Protein 4ABY (pdb70)

Solvent-accessible surface area: 65858 Å² total

CATH classification: 3.40.50.300

B-factor: mean 43.44, std 17.37, range [13.99, 122.9]

Structure (mmCIF, N/CA/C/O backbone):
data_4ABY
#
_entry.id   4ABY
#
_cell.length_a   129.863
_cell.length_b   61.986
_cell.length_c   133.824
_cell.angle_alpha   90.00
_cell.angle_beta   102.74
_cell.angle_gamma   90.00
#
_symmetry.space_group_name_H-M   'P 1 21 1'
#
loop_
_entity.id
_entity.type
_entity.pdbx_description
1 polymer 'DNA REPAIR PROTEIN RECN'
2 water water
#
loop_
_atom_site.group_PDB
_atom_site.id
_atom_site.type_symbol
_atom_site.label_atom_id
_atom_site.label_alt_id
_atom_site.label_comp_id
_atom_site.label_asym_id
_atom_site.label_entity_id
_atom_site.label_seq_id
_atom_site.pdbx_PDB_ins_code
_atom_site.Cartn_x
_atom_site.Cartn_y
_atom_site.Cartn_z
_atom_site.occupancy
_atom_site.B_iso_or_equiv
_atom_site.auth_seq_id
_atom_site.auth_comp_id
_atom_site.auth_asym_id
_atom_site.auth_atom_id
_atom_site.pdbx_PDB_model_num
ATOM 1 N N . PRO A 1 38 ? 114.625 33.599 88.514 1.00 42.00 32 PRO A N 1
ATOM 2 C CA . PRO A 1 38 ? 115.228 32.395 89.098 1.00 36.25 32 PRO A CA 1
ATOM 3 C C . PRO A 1 38 ? 115.485 31.351 88.016 1.00 38.40 32 PRO A C 1
ATOM 4 O O . PRO A 1 38 ? 114.986 30.229 88.116 1.00 43.80 32 PRO A O 1
ATOM 8 N N . ARG A 1 39 ? 116.248 31.721 86.992 1.00 31.09 33 ARG A N 1
ATOM 9 C CA . ARG A 1 39 ? 116.481 30.846 85.849 1.00 25.83 33 ARG A CA 1
ATOM 10 C C . ARG A 1 39 ? 117.267 29.595 86.210 1.00 26.93 33 ARG A C 1
ATOM 11 O O . ARG A 1 39 ? 117.804 29.480 87.307 1.00 28.05 33 ARG A O 1
ATOM 19 N N . LEU A 1 40 ? 117.327 28.656 85.274 1.00 28.85 34 LEU A N 1
ATOM 20 C CA . LEU A 1 40 ? 118.203 27.502 85.403 1.00 27.51 34 LEU A CA 1
ATOM 21 C C . LEU A 1 40 ? 119.635 27.956 85.134 1.00 27.86 34 LEU A C 1
ATOM 22 O O . LEU A 1 40 ? 119.998 28.248 83.995 1.00 29.37 34 LEU A O 1
ATOM 27 N N . SER A 1 41 ? 120.439 28.026 86.190 1.00 28.75 35 SER A N 1
ATOM 28 C CA . SER A 1 41 ? 121.789 28.577 86.112 1.00 27.97 35 SER A CA 1
ATOM 29 C C . SER A 1 41 ? 122.806 27.568 85.593 1.00 28.03 35 SER A C 1
ATOM 30 O O . SER A 1 41 ? 123.729 27.920 84.859 1.00 29.87 35 SER A O 1
ATOM 33 N N . ARG A 1 42 ? 122.635 26.314 85.990 1.00 28.71 36 ARG A N 1
ATOM 34 C CA . ARG A 1 42 ? 123.609 25.277 85.686 1.00 28.19 36 ARG A CA 1
ATOM 35 C C . ARG A 1 42 ? 122.911 23.943 85.453 1.00 28.36 36 ARG A C 1
ATOM 36 O O . ARG A 1 42 ? 121.830 23.690 85.989 1.00 27.47 36 ARG A O 1
ATOM 44 N N . LEU A 1 43 ? 123.534 23.095 84.645 1.00 25.92 37 LEU A N 1
ATOM 45 C CA . LEU A 1 43 ? 122.955 21.809 84.290 1.00 23.35 37 LEU A CA 1
ATOM 46 C C . LEU A 1 43 ? 124.061 20.777 84.221 1.00 25.51 37 LEU A C 1
ATOM 47 O O . LEU A 1 43 ? 125.035 20.950 83.490 1.00 26.74 37 LEU A O 1
ATOM 52 N N . GLU A 1 44 ? 123.922 19.706 84.992 1.00 23.20 38 GLU A N 1
ATOM 53 C CA . GLU A 1 44 ? 124.935 18.662 85.008 1.00 23.13 38 GLU A CA 1
ATOM 54 C C . GLU A 1 44 ? 124.354 17.346 84.526 1.00 22.42 38 GLU A C 1
ATOM 55 O O . GLU A 1 44 ? 123.409 16.823 85.110 1.00 23.18 38 GLU A O 1
ATOM 61 N N . ILE A 1 45 ? 124.926 16.810 83.458 1.00 21.95 39 ILE A N 1
ATOM 62 C CA . ILE A 1 45 ? 124.450 15.556 82.902 1.00 21.12 39 ILE A CA 1
ATOM 63 C C . ILE A 1 45 ? 125.575 14.538 82.897 1.00 19.56 39 ILE A C 1
ATOM 64 O O . ILE A 1 45 ? 126.675 14.829 82.450 1.00 23.55 39 ILE A O 1
ATOM 69 N N . ARG A 1 46 ? 125.300 13.343 83.401 1.00 22.98 40 ARG A N 1
ATOM 70 C CA . ARG A 1 46 ? 126.305 12.292 83.416 1.00 27.43 40 ARG A CA 1
ATOM 71 C C . ARG A 1 46 ? 125.749 10.999 82.826 1.00 26.92 40 ARG A C 1
ATOM 72 O O . ARG A 1 46 ? 124.668 10.549 83.196 1.00 23.59 40 ARG A O 1
ATOM 80 N N . ASN A 1 47 ? 126.496 10.424 81.890 1.00 26.88 41 ASN A N 1
ATOM 81 C CA . ASN A 1 47 ? 126.118 9.181 81.233 1.00 22.53 41 ASN A CA 1
ATOM 82 C C . ASN A 1 47 ? 124.730 9.201 80.615 1.00 25.04 41 ASN A C 1
ATOM 83 O O . ASN A 1 47 ? 123.967 8.254 80.771 1.00 27.69 41 ASN A O 1
ATOM 88 N N . LEU A 1 48 ? 124.408 10.278 79.907 1.00 24.95 42 LEU A N 1
ATOM 89 C CA . LEU A 1 48 ? 123.156 10.351 79.163 1.00 22.64 42 LEU A CA 1
ATOM 90 C C . LEU A 1 48 ? 123.431 10.356 77.660 1.00 24.62 42 LEU A C 1
ATOM 91 O O . LEU A 1 48 ? 124.011 11.304 77.127 1.00 23.39 42 LEU A O 1
ATOM 96 N N . ALA A 1 49 ? 123.019 9.286 76.986 1.00 24.17 43 ALA A N 1
ATOM 97 C CA . ALA A 1 49 ? 123.168 9.170 75.537 1.00 20.95 43 ALA A CA 1
ATOM 98 C C . ALA A 1 49 ? 124.613 9.300 75.070 1.00 22.76 43 ALA A C 1
ATOM 99 O O . ALA A 1 49 ? 125.428 8.407 75.296 1.00 28.61 43 ALA A O 1
ATOM 101 N N . THR A 1 50 ? 124.920 10.410 74.407 1.00 21.64 44 THR A N 1
ATOM 102 C CA . THR A 1 50 ? 126.259 10.645 73.872 1.00 23.20 44 THR A CA 1
ATOM 103 C C . THR A 1 50 ? 127.085 11.515 74.812 1.00 23.92 44 THR A C 1
ATOM 104 O O . THR A 1 50 ? 128.103 12.084 74.419 1.00 21.43 44 THR A O 1
ATOM 108 N N . ILE A 1 51 ? 126.638 11.613 76.058 1.00 23.97 45 ILE A N 1
ATOM 109 C CA . ILE A 1 51 ? 127.257 12.504 77.024 1.00 21.81 45 ILE A CA 1
ATOM 110 C C . ILE A 1 51 ? 127.818 11.731 78.203 1.00 24.94 45 ILE A C 1
ATOM 111 O O . ILE A 1 51 ? 127.071 11.165 78.997 1.00 24.15 45 ILE A O 1
ATOM 116 N N . THR A 1 52 ? 129.141 11.707 78.309 1.00 30.41 46 THR A N 1
ATOM 117 C CA . THR A 1 52 ? 129.802 11.084 79.443 1.00 28.00 46 THR A CA 1
ATOM 118 C C . THR A 1 52 ? 129.651 11.992 80.654 1.00 26.85 46 THR A C 1
ATOM 119 O O . THR A 1 52 ? 129.042 11.615 81.654 1.00 25.64 46 THR A O 1
ATOM 123 N N . GLN A 1 53 ? 130.196 13.199 80.541 1.00 24.82 47 GLN A N 1
ATOM 124 C CA . GLN A 1 53 ? 130.147 14.185 81.609 1.00 25.18 47 GLN A CA 1
ATOM 125 C C . GLN A 1 53 ? 129.969 15.562 80.987 1.00 26.24 47 GLN A C 1
ATOM 126 O O . GLN A 1 53 ? 130.757 15.974 80.137 1.00 30.00 47 GLN A O 1
ATOM 132 N N . LEU A 1 54 ? 128.928 16.269 81.406 1.00 22.23 48 LEU A N 1
ATOM 133 C CA . LEU A 1 54 ? 128.618 17.574 80.838 1.00 21.22 48 LEU A CA 1
ATOM 134 C C . LEU A 1 54 ? 128.226 18.525 81.949 1.00 22.65 48 LEU A C 1
ATOM 135 O O . LEU A 1 54 ? 127.257 18.293 82.668 1.00 23.21 48 LEU A O 1
ATOM 140 N N . GLU A 1 55 ? 129.000 19.591 82.098 1.00 23.14 49 GLU A N 1
ATOM 141 C CA . GLU A 1 55 ? 128.672 20.630 83.060 1.00 27.91 49 GLU A CA 1
ATOM 142 C C . GLU A 1 55 ? 128.465 21.928 82.310 1.00 25.92 49 GLU A C 1
ATOM 143 O O . GLU A 1 55 ? 129.401 22.487 81.749 1.00 30.20 49 GLU A O 1
ATOM 149 N N . LEU A 1 56 ? 127.227 22.396 82.284 1.00 24.32 50 LEU A N 1
ATOM 150 C CA . LEU A 1 56 ? 126.891 23.538 81.454 1.00 25.17 50 LEU A CA 1
ATOM 151 C C . LEU A 1 56 ? 126.401 24.717 82.269 1.00 27.80 50 LEU A C 1
ATOM 152 O O . LEU A 1 56 ? 125.338 24.669 82.885 1.00 27.91 50 LEU A O 1
ATOM 157 N N . GLU A 1 57 ? 127.196 25.777 82.274 1.00 31.83 51 GLU A N 1
ATOM 158 C CA . GLU A 1 57 ? 126.767 27.037 82.847 1.00 31.89 51 GLU A CA 1
ATOM 159 C C . GLU A 1 57 ? 125.982 27.769 81.774 1.00 31.41 51 GLU A C 1
ATOM 160 O O . GLU A 1 57 ? 126.556 28.445 80.919 1.00 38.77 51 GLU A O 1
ATOM 166 N N . LEU A 1 58 ? 124.667 27.614 81.796 1.00 28.79 52 LEU A N 1
ATOM 167 C CA . LEU A 1 58 ? 123.830 28.333 80.850 1.00 30.95 52 LEU A CA 1
ATOM 168 C C . LEU A 1 58 ? 122.904 29.259 81.606 1.00 29.13 52 LEU A C 1
ATOM 169 O O . LEU A 1 58 ? 122.311 28.866 82.608 1.00 31.77 52 LEU A O 1
ATOM 174 N N . GLY A 1 59 ? 122.787 30.495 81.137 1.00 25.31 53 GLY A N 1
ATOM 175 C CA . GLY A 1 59 ? 121.870 31.430 81.757 1.00 29.49 53 GLY A CA 1
ATOM 176 C C . GLY A 1 59 ? 121.476 32.527 80.802 1.00 29.75 53 GLY A C 1
ATOM 177 O O . GLY A 1 59 ? 122.088 32.668 79.748 1.00 35.00 53 GLY A O 1
ATOM 178 N N . GLY A 1 60 ? 120.452 33.295 81.158 1.00 22.56 54 GLY A N 1
ATOM 179 C CA . GLY A 1 60 ? 120.129 34.491 80.405 1.00 28.04 54 GLY A CA 1
ATOM 180 C C . GLY A 1 60 ? 118.697 34.582 79.928 1.00 31.38 54 GLY A C 1
ATOM 181 O O . GLY A 1 60 ? 117.756 34.387 80.696 1.00 36.76 54 GLY A O 1
ATOM 182 N N . GLY A 1 61 ? 118.528 34.907 78.653 1.00 30.31 55 GLY A N 1
ATOM 183 C CA . GLY A 1 61 ? 117.201 34.985 78.075 1.00 25.43 55 GLY A CA 1
ATOM 184 C C . GLY A 1 61 ? 117.045 33.890 77.050 1.00 26.84 55 GLY A C 1
ATOM 185 O O . GLY A 1 61 ? 116.752 32.746 77.387 1.00 28.93 55 GLY A O 1
ATOM 186 N N . PHE A 1 62 ? 117.265 34.246 75.792 1.00 27.60 56 PHE A N 1
ATOM 187 C CA . PHE A 1 62 ? 117.160 33.304 74.689 1.00 24.54 56 PHE A CA 1
ATOM 188 C C . PHE A 1 62 ? 118.475 32.555 74.493 1.00 23.18 56 PHE A C 1
ATOM 189 O O . PHE A 1 62 ? 119.476 33.132 74.068 1.00 23.29 56 PHE A O 1
ATOM 197 N N . CYS A 1 63 ? 118.462 31.264 74.806 1.00 21.24 57 CYS A N 1
ATOM 198 C CA . CYS A 1 63 ? 119.631 30.418 74.623 1.00 20.83 57 CYS A CA 1
ATOM 199 C C . CYS A 1 63 ? 119.433 29.497 73.435 1.00 20.39 57 CYS A C 1
ATOM 200 O O . CYS A 1 63 ? 118.500 28.702 73.413 1.00 23.95 57 CYS A O 1
ATOM 203 N N . ALA A 1 64 ? 120.310 29.605 72.445 1.00 19.30 58 ALA A N 1
ATOM 204 C CA . ALA A 1 64 ? 120.199 28.777 71.254 1.00 19.10 58 ALA A CA 1
ATOM 205 C C . ALA A 1 64 ? 121.247 27.681 71.265 1.00 22.43 58 ALA A C 1
ATOM 206 O O . ALA A 1 64 ? 122.412 27.924 71.573 1.00 24.23 58 ALA A O 1
ATOM 208 N N . PHE A 1 65 ? 120.826 26.469 70.933 1.00 21.79 59 PHE A N 1
ATOM 209 C CA . PHE A 1 65 ? 121.744 25.349 70.830 1.00 19.38 59 PHE A CA 1
ATOM 210 C C . PHE A 1 65 ? 121.809 24.863 69.387 1.00 23.65 59 PHE A C 1
ATOM 211 O O . PHE A 1 65 ? 120.792 24.502 68.792 1.00 24.01 59 PHE A O 1
ATOM 219 N N . THR A 1 66 ? 122.994 24.868 68.826 1.00 22.69 60 THR A N 1
ATOM 220 C CA . THR A 1 66 ? 123.207 24.513 67.461 1.00 22.07 60 THR A CA 1
ATOM 221 C C . THR A 1 66 ? 124.343 23.544 67.365 1.00 24.72 60 THR A C 1
ATOM 222 O O . THR A 1 66 ? 124.863 23.137 68.344 1.00 27.17 60 THR A O 1
ATOM 226 N N . GLY A 1 67 ? 124.694 23.144 66.171 1.00 26.08 61 GLY A N 1
ATOM 227 C CA . GLY A 1 67 ? 125.719 22.157 66.004 1.00 27.95 61 GLY A CA 1
ATOM 228 C C . GLY A 1 67 ? 125.134 20.804 65.805 1.00 24.82 61 GLY A C 1
ATOM 229 O O . GLY A 1 67 ? 124.596 20.508 64.806 1.00 27.19 61 GLY A O 1
ATOM 230 N N . GLU A 1 68 ? 125.340 19.966 66.816 1.00 24.70 62 GLU A N 1
ATOM 231 C CA . GLU A 1 68 ? 124.786 18.633 66.824 1.00 23.28 62 GLU A CA 1
ATOM 232 C C . GLU A 1 68 ? 123.453 18.815 67.507 1.00 24.68 62 GLU A C 1
ATOM 233 O O . GLU A 1 68 ? 123.354 18.833 68.734 1.00 26.12 62 GLU A O 1
ATOM 239 N N . THR A 1 69 ? 122.428 18.958 66.684 1.00 23.78 63 THR A N 1
ATOM 240 C CA . THR A 1 69 ? 121.065 19.198 67.157 1.00 19.82 63 THR A CA 1
ATOM 241 C C . THR A 1 69 ? 120.405 18.073 67.953 1.00 20.42 63 THR A C 1
ATOM 242 O O . THR A 1 69 ? 119.738 18.329 68.956 1.00 24.23 63 THR A O 1
ATOM 246 N N . GLY A 1 70 ? 120.617 16.834 67.522 1.00 18.22 64 GLY A N 1
ATOM 247 C CA . GLY A 1 70 ? 120.083 15.692 68.238 1.00 17.21 64 GLY A CA 1
ATOM 248 C C . GLY A 1 70 ? 120.690 15.640 69.626 1.00 22.35 64 GLY A C 1
ATOM 249 O O . GLY A 1 70 ? 120.003 15.358 70.608 1.00 21.15 64 GLY A O 1
ATOM 250 N N . ALA A 1 71 ? 121.987 15.922 69.702 1.00 20.21 65 ALA A N 1
ATOM 251 C CA . ALA A 1 71 ? 122.696 15.963 70.975 1.00 18.78 65 ALA A CA 1
ATOM 252 C C . ALA A 1 71 ? 122.127 17.073 71.851 1.00 21.48 65 ALA A C 1
ATOM 253 O O . ALA A 1 71 ? 121.971 16.910 73.060 1.00 27.37 65 ALA A O 1
ATOM 255 N N . GLY A 1 72 ? 121.819 18.204 71.223 1.00 18.86 66 GLY A N 1
ATOM 256 C CA . GLY A 1 72 ? 121.256 19.345 71.920 1.00 18.63 66 GLY A CA 1
ATOM 257 C C . GLY A 1 72 ? 119.909 19.005 72.524 1.00 20.60 66 GLY A C 1
ATOM 258 O O . GLY A 1 72 ? 119.588 19.427 73.635 1.00 22.17 66 GLY A O 1
ATOM 259 N N . LYS A 1 73 ? 119.119 18.234 71.784 1.00 20.34 67 LYS A N 1
ATOM 260 C CA . LYS A 1 73 ? 117.801 17.819 72.244 1.00 21.78 67 LYS A CA 1
ATOM 261 C C . LYS A 1 73 ? 117.931 16.980 73.509 1.00 21.26 67 LYS A C 1
ATOM 262 O O . LYS A 1 73 ? 117.127 17.104 74.433 1.00 21.76 67 LYS A O 1
ATOM 268 N N . SER A 1 74 ? 118.950 16.127 73.546 1.00 24.36 68 SER A N 1
ATOM 269 C CA . SER A 1 74 ? 119.188 15.276 74.704 1.00 23.67 68 SER A CA 1
ATOM 270 C C . SER A 1 74 ? 119.474 16.129 75.935 1.00 21.09 68 SER A C 1
ATOM 271 O O . SER A 1 74 ? 118.998 15.831 77.031 1.00 23.67 68 SER A O 1
ATOM 274 N N . ILE A 1 75 ? 120.247 17.195 75.750 1.00 19.43 69 ILE A N 1
ATOM 275 C CA . ILE A 1 75 ? 120.552 18.104 76.838 1.00 19.89 69 ILE A CA 1
ATOM 276 C C . ILE A 1 75 ? 119.323 18.877 77.294 1.00 22.07 69 ILE A C 1
ATOM 277 O O . ILE A 1 75 ? 119.028 18.954 78.482 1.00 25.02 69 ILE A O 1
ATOM 282 N N . ILE A 1 76 ? 118.591 19.431 76.340 1.00 20.84 70 ILE A N 1
ATOM 283 C CA . ILE A 1 76 ? 117.528 20.369 76.660 1.00 20.50 70 ILE A CA 1
ATOM 284 C C . ILE A 1 76 ? 116.135 19.766 76.759 1.00 22.76 70 ILE A C 1
ATOM 285 O O . ILE A 1 76 ? 115.344 20.157 77.613 1.00 25.65 70 ILE A O 1
ATOM 290 N N . VAL A 1 77 ? 115.820 18.832 75.877 1.00 20.15 71 VAL A N 1
ATOM 291 C CA . VAL A 1 77 ? 114.511 18.215 75.922 1.00 19.87 71 VAL A CA 1
ATOM 292 C C . VAL A 1 77 ? 114.561 16.944 76.762 1.00 19.94 71 VAL A C 1
ATOM 293 O O . VAL A 1 77 ? 113.803 16.799 77.716 1.00 22.16 71 VAL A O 1
ATOM 297 N N . ASP A 1 78 ? 115.471 16.038 76.418 1.00 20.64 72 ASP A N 1
ATOM 298 C CA . ASP A 1 78 ? 115.558 14.740 77.078 1.00 20.38 72 ASP A CA 1
ATOM 299 C C . ASP A 1 78 ? 115.985 14.829 78.535 1.00 19.71 72 ASP A C 1
ATOM 300 O O . ASP A 1 78 ? 115.335 14.266 79.408 1.00 22.46 72 ASP A O 1
ATOM 305 N N . ALA A 1 79 ? 117.079 15.532 78.800 1.00 21.90 73 ALA A N 1
ATOM 306 C CA . ALA A 1 79 ? 117.583 15.661 80.165 1.00 20.37 73 ALA A CA 1
ATOM 307 C C . ALA A 1 79 ? 116.624 16.453 81.039 1.00 21.27 73 ALA A C 1
ATOM 308 O O . ALA A 1 79 ? 116.152 15.953 82.052 1.00 26.03 73 ALA A O 1
ATOM 310 N N . LEU A 1 80 ? 116.335 17.690 80.651 1.00 20.46 74 LEU A N 1
ATOM 311 C CA . LEU A 1 80 ? 115.426 18.520 81.432 1.00 19.61 74 LEU A CA 1
ATOM 312 C C . LEU A 1 80 ? 114.087 17.819 81.652 1.00 21.26 74 LEU A C 1
ATOM 313 O O . LEU A 1 80 ? 113.415 18.050 82.652 1.00 25.52 74 LEU A O 1
ATOM 318 N N . GLY A 1 81 ? 113.704 16.960 80.717 1.00 19.58 75 GLY A N 1
ATOM 319 C CA . GLY A 1 81 ? 112.460 16.227 80.841 1.00 22.74 75 GLY A CA 1
ATOM 320 C C . GLY A 1 81 ? 112.447 15.374 82.093 1.00 21.55 75 GLY A C 1
ATOM 321 O O . GLY A 1 81 ? 111.421 15.244 82.763 1.00 24.85 75 GLY A O 1
ATOM 322 N N . LEU A 1 82 ? 113.598 14.790 82.407 1.00 19.65 76 LEU A N 1
ATOM 323 C CA . LEU A 1 82 ? 113.745 13.973 83.601 1.00 18.43 76 LEU A CA 1
ATOM 324 C C . LEU A 1 82 ? 113.547 14.802 84.864 1.00 20.74 76 LEU A C 1
ATOM 325 O O . LEU A 1 82 ? 112.948 14.334 85.828 1.00 23.82 76 LEU A O 1
ATOM 330 N N . LEU A 1 83 ? 114.052 16.031 84.861 1.00 19.92 77 LEU A N 1
ATOM 331 C CA . LEU A 1 83 ? 113.881 16.923 86.000 1.00 17.15 77 LEU A CA 1
ATOM 332 C C . LEU A 1 83 ? 112.417 17.293 86.186 1.00 20.32 77 LEU A C 1
ATOM 333 O O . LEU A 1 83 ? 111.984 17.581 87.296 1.00 24.75 77 LEU A O 1
ATOM 338 N N . LEU A 1 84 ? 111.660 17.292 85.094 1.00 20.61 78 LEU A N 1
ATOM 339 C CA . LEU A 1 84 ? 110.244 17.629 85.151 1.00 21.82 78 LEU A CA 1
ATOM 340 C C . LEU A 1 84 ? 109.433 16.513 85.795 1.00 25.52 78 LEU A C 1
ATOM 341 O O . LEU A 1 84 ? 108.250 16.682 86.098 1.00 29.00 78 LEU A O 1
ATOM 346 N N . GLY A 1 85 ? 110.072 15.370 86.005 1.00 24.01 79 GLY A N 1
ATOM 347 C CA . GLY A 1 85 ? 109.392 14.229 86.579 1.00 24.28 79 GLY A CA 1
ATOM 348 C C . GLY A 1 85 ? 108.797 13.391 85.476 1.00 24.12 79 GLY A C 1
ATOM 349 O O . GLY A 1 85 ? 107.799 12.695 85.674 1.00 26.95 79 GLY A O 1
ATOM 350 N N . GLY A 1 86 ? 109.417 13.463 84.304 1.00 19.89 80 GLY A N 1
ATOM 351 C CA . GLY A 1 86 ? 108.975 12.688 83.162 1.00 30.19 80 GLY A CA 1
ATOM 352 C C . GLY A 1 86 ? 109.169 11.186 83.308 1.00 35.13 80 GLY A C 1
ATOM 353 O O . GLY A 1 86 ? 109.619 10.693 84.343 1.00 32.71 80 GLY A O 1
ATOM 354 N N . ARG A 1 87 ? 108.817 10.459 82.254 1.00 37.52 81 ARG A N 1
ATOM 355 C CA . ARG A 1 87 ? 108.972 9.014 82.215 1.00 32.75 81 ARG A CA 1
ATOM 356 C C . ARG A 1 87 ? 110.380 8.619 82.612 1.00 32.36 81 ARG A C 1
ATOM 357 O O . ARG A 1 87 ? 111.316 9.396 82.448 1.00 35.31 81 ARG A O 1
ATOM 365 N N . ALA A 1 88 ? 110.529 7.411 83.143 1.00 32.28 82 ALA A N 1
ATOM 366 C CA . ALA A 1 88 ? 111.848 6.888 83.470 1.00 32.05 82 ALA A CA 1
ATOM 367 C C . ALA A 1 88 ? 112.388 6.109 82.281 1.00 37.41 82 ALA A C 1
ATOM 368 O O . ALA A 1 88 ? 112.462 4.878 82.311 1.00 41.56 82 ALA A O 1
ATOM 370 N N . ASN A 1 89 ? 112.757 6.838 81.233 1.00 31.85 83 ASN A N 1
ATOM 371 C CA . ASN A 1 89 ? 113.221 6.230 79.997 1.00 29.27 83 ASN A CA 1
ATOM 372 C C . ASN A 1 89 ? 114.652 5.726 80.117 1.00 29.84 83 ASN A C 1
ATOM 373 O O . ASN A 1 89 ? 115.599 6.509 80.083 1.00 30.58 83 ASN A O 1
ATOM 378 N N . HIS A 1 90 ? 114.806 4.413 80.246 1.00 29.49 84 HIS A N 1
ATOM 379 C CA . HIS A 1 90 ? 116.126 3.815 80.406 1.00 29.08 84 HIS A CA 1
ATOM 380 C C . HIS A 1 90 ? 116.949 3.826 79.126 1.00 25.56 84 HIS A C 1
ATOM 381 O O . HIS A 1 90 ? 118.146 3.546 79.150 1.00 29.13 84 HIS A O 1
ATOM 388 N N . ASP A 1 91 ? 116.304 4.153 78.013 1.00 25.08 85 ASP A N 1
ATOM 389 C CA . ASP A 1 91 ? 117.004 4.283 76.741 1.00 27.95 85 ASP A CA 1
ATOM 390 C C . ASP A 1 91 ? 117.971 5.462 76.813 1.00 28.27 85 ASP A C 1
ATOM 391 O O . ASP A 1 91 ? 118.958 5.525 76.079 1.00 28.47 85 ASP A O 1
ATOM 396 N N . LEU A 1 92 ? 117.674 6.396 77.708 1.00 24.30 86 LEU A N 1
ATOM 397 C CA . LEU A 1 92 ? 118.484 7.593 77.873 1.00 24.19 86 LEU A CA 1
ATOM 398 C C . LEU A 1 92 ? 119.843 7.324 78.518 1.00 26.43 86 LEU A C 1
ATOM 399 O O . LEU A 1 92 ? 120.761 8.133 78.379 1.00 29.00 86 LEU A O 1
ATOM 404 N N . ILE A 1 93 ? 119.972 6.201 79.223 1.00 23.26 87 ILE A N 1
ATOM 405 C CA . ILE A 1 93 ? 121.236 5.855 79.870 1.00 27.25 87 ILE A CA 1
ATOM 406 C C . ILE A 1 93 ? 122.298 5.524 78.819 1.00 29.50 87 ILE A C 1
ATOM 407 O O . ILE A 1 93 ? 122.047 4.744 77.901 1.00 29.76 87 ILE A O 1
ATOM 412 N N . ARG A 1 94 ? 123.477 6.124 78.958 1.00 25.44 88 ARG A N 1
ATOM 413 C CA . ARG A 1 94 ? 124.557 5.936 77.996 1.00 26.45 88 ARG A CA 1
ATOM 414 C C . ARG A 1 94 ? 124.764 4.464 77.651 1.00 30.59 88 ARG A C 1
ATOM 415 O O . ARG A 1 94 ? 124.530 3.588 78.479 1.00 33.06 88 ARG A O 1
ATOM 423 N N . SER A 1 95 ? 125.206 4.205 76.424 1.00 34.88 89 SER A N 1
ATOM 424 C CA . SER A 1 95 ? 125.302 2.849 75.887 1.00 27.72 89 SER A CA 1
ATOM 425 C C . SER A 1 95 ? 125.939 1.835 76.834 1.00 36.32 89 SER A C 1
ATOM 426 O O . SER A 1 95 ? 125.304 0.844 77.204 1.00 47.97 89 SER A O 1
ATOM 429 N N . GLY A 1 96 ? 127.189 2.067 77.220 1.00 27.45 90 GLY A N 1
ATOM 430 C CA . GLY A 1 96 ? 127.886 1.116 78.069 1.00 32.30 90 GLY A CA 1
ATOM 431 C C . GLY A 1 96 ? 128.001 1.534 79.523 1.00 35.26 90 GLY A C 1
ATOM 432 O O . GLY A 1 96 ? 129.016 1.276 80.170 1.00 34.57 90 GLY A O 1
ATOM 433 N N . GLU A 1 97 ? 126.965 2.181 80.046 1.00 32.59 91 GLU A N 1
ATOM 434 C CA . GLU A 1 97 ? 127.009 2.671 81.419 1.00 37.18 91 GLU A CA 1
ATOM 435 C C . GLU A 1 97 ? 125.902 2.075 82.281 1.00 40.52 91 GLU A C 1
ATOM 436 O O . GLU A 1 97 ? 124.902 1.572 81.769 1.00 36.68 91 GLU A O 1
ATOM 442 N N . LYS A 1 98 ? 126.095 2.133 83.595 1.00 44.56 92 LYS A N 1
ATOM 443 C CA . LYS A 1 98 ? 125.197 1.477 84.536 1.00 41.67 92 LYS A CA 1
ATOM 444 C C . LYS A 1 98 ? 124.099 2.415 85.015 1.00 43.95 92 LYS A C 1
ATOM 445 O O . LYS A 1 98 ? 123.005 1.969 85.356 1.00 48.37 92 LYS A O 1
ATOM 451 N N . GLU A 1 99 ? 124.388 3.711 85.045 1.00 38.34 93 GLU A N 1
ATOM 452 C CA . GLU A 1 99 ? 123.398 4.673 85.510 1.00 37.72 93 GLU A CA 1
ATOM 453 C C . GLU A 1 99 ? 123.712 6.107 85.112 1.00 33.31 93 GLU A C 1
ATOM 454 O O . GLU A 1 99 ? 124.872 6.486 84.977 1.00 33.80 93 GLU A O 1
ATOM 460 N N . LEU A 1 100 ? 122.660 6.898 84.930 1.00 29.04 94 LEU A N 1
ATOM 461 C CA . LEU A 1 100 ? 122.808 8.298 84.566 1.00 28.41 94 LEU A CA 1
ATOM 462 C C . LEU A 1 100 ? 122.314 9.208 85.680 1.00 28.14 94 LEU A C 1
ATOM 463 O O . LEU A 1 100 ? 121.562 8.783 86.553 1.00 30.46 94 LEU A O 1
ATOM 468 N N . LEU A 1 101 ? 122.737 10.465 85.632 1.00 24.97 95 LEU A N 1
ATOM 469 C CA . LEU A 1 101 ? 122.361 11.439 86.641 1.00 23.45 95 LEU A CA 1
ATOM 470 C C . LEU A 1 101 ? 122.145 12.793 85.994 1.00 21.32 95 LEU A C 1
ATOM 471 O O . LEU A 1 101 ? 122.935 13.216 85.157 1.00 23.43 95 LEU A O 1
ATOM 476 N N . VAL A 1 102 ? 121.077 13.475 86.387 1.00 20.45 96 VAL A N 1
ATOM 477 C CA . VAL A 1 102 ? 120.804 14.811 85.879 1.00 19.63 96 VAL A CA 1
ATOM 478 C C . VAL A 1 102 ? 120.562 15.781 87.022 1.00 20.42 96 VAL A C 1
ATOM 479 O O . VAL A 1 102 ? 119.546 15.701 87.701 1.00 23.35 96 VAL A O 1
ATOM 483 N N . THR A 1 103 ? 121.498 16.697 87.234 1.00 20.30 97 THR A N 1
ATOM 484 C CA . THR A 1 103 ? 121.356 17.700 88.282 1.00 21.79 97 THR A CA 1
ATOM 485 C C . THR A 1 103 ? 121.130 19.082 87.670 1.00 23.11 97 THR A C 1
ATOM 486 O O . THR A 1 103 ? 121.810 19.466 86.717 1.00 22.85 97 THR A O 1
ATOM 490 N N . GLY A 1 104 ? 120.170 19.823 88.215 1.00 22.64 98 GLY A N 1
ATOM 491 C CA . GLY A 1 104 ? 119.895 21.172 87.751 1.00 25.49 98 GLY A CA 1
ATOM 492 C C . GLY A 1 104 ? 119.902 22.187 88.878 1.00 29.27 98 GLY A C 1
ATOM 493 O O . GLY A 1 104 ? 119.374 21.921 89.958 1.00 32.55 98 GLY A O 1
ATOM 494 N N . PHE A 1 105 ? 120.490 23.355 88.631 1.00 27.16 99 PHE A N 1
ATOM 495 C CA . PHE A 1 105 ? 120.583 24.392 89.658 1.00 27.61 99 PHE A CA 1
ATOM 496 C C . PHE A 1 105 ? 119.909 25.692 89.240 1.00 26.53 99 PHE A C 1
ATOM 497 O O . PHE A 1 105 ? 120.210 26.242 88.187 1.00 29.80 99 PHE A O 1
ATOM 505 N N . TRP A 1 106 ? 119.013 26.191 90.082 1.00 28.32 100 TRP A N 1
ATOM 506 C CA . TRP A 1 106 ? 118.298 27.429 89.785 1.00 33.71 100 TRP A CA 1
ATOM 507 C C . TRP A 1 106 ? 118.843 28.649 90.539 1.00 33.74 100 TRP A C 1
ATOM 508 O O . TRP A 1 106 ? 119.518 28.520 91.562 1.00 33.27 100 TRP A O 1
ATOM 519 N N . ASP A 1 115 ? 118.773 26.319 95.107 1.00 35.05 109 ASP A N 1
ATOM 520 C CA . ASP A 1 115 ? 117.822 25.258 94.790 1.00 37.39 109 ASP A CA 1
ATOM 521 C C . ASP A 1 115 ? 118.333 24.324 93.702 1.00 34.64 109 ASP A C 1
ATOM 522 O O . ASP A 1 115 ? 118.795 24.768 92.652 1.00 38.70 109 ASP A O 1
ATOM 527 N N . SER A 1 116 ? 118.234 23.026 93.957 1.00 31.07 110 SER A N 1
ATOM 528 C CA . SER A 1 116 ? 118.615 22.025 92.976 1.00 29.19 110 SER A CA 1
ATOM 529 C C . SER A 1 116 ? 117.555 20.931 92.878 1.00 27.71 110 SER A C 1
ATOM 530 O O . SER A 1 116 ? 116.750 20.740 93.789 1.00 25.93 110 SER A O 1
ATOM 533 N N . ALA A 1 117 ? 117.550 20.233 91.751 1.00 26.01 111 ALA A N 1
ATOM 534 C CA . ALA A 1 117 ? 116.713 19.059 91.566 1.00 22.12 111 ALA A CA 1
ATOM 535 C C . ALA A 1 117 ? 117.544 18.050 90.794 1.00 21.25 111 ALA A C 1
ATOM 536 O O . ALA A 1 117 ? 118.402 18.429 89.999 1.00 22.88 111 ALA A O 1
ATOM 538 N N . SER A 1 118 ? 117.313 16.768 91.033 1.00 20.28 112 SER A N 1
ATOM 539 C CA . SER A 1 118 ? 118.058 15.753 90.309 1.00 20.05 112 SER A CA 1
ATOM 540 C C . SER A 1 118 ? 117.212 14.529 90.001 1.00 22.08 112 SER A C 1
ATOM 541 O O . SER A 1 118 ? 116.219 14.252 90.676 1.00 20.24 112 SER A O 1
ATOM 544 N N . ARG A 1 119 ? 117.622 13.806 88.966 1.00 20.22 113 ARG A N 1
ATOM 545 C CA . ARG A 1 119 ? 116.966 12.577 88.565 1.00 19.74 113 ARG A CA 1
ATOM 546 C C . ARG A 1 119 ? 118.047 11.571 88.201 1.00 21.35 113 ARG A C 1
ATOM 547 O O . ARG A 1 119 ? 118.881 11.841 87.343 1.00 23.04 113 ARG A O 1
ATOM 555 N N . ARG A 1 120 ? 118.047 10.425 88.876 1.00 24.19 114 ARG A N 1
ATOM 556 C CA . ARG A 1 120 ? 119.018 9.367 88.610 1.00 25.32 114 ARG A CA 1
ATOM 557 C C . ARG A 1 120 ? 118.310 8.129 88.095 1.00 31.45 114 ARG A C 1
ATOM 558 O O . ARG A 1 120 ? 117.375 7.640 88.719 1.00 39.37 114 ARG A O 1
ATOM 566 N N . LEU A 1 121 ? 118.749 7.623 86.950 1.00 31.35 115 LEU A N 1
ATOM 567 C CA . LEU A 1 121 ? 118.199 6.386 86.423 1.00 29.38 115 LEU A CA 1
ATOM 568 C C . LEU A 1 121 ? 119.237 5.285 86.505 1.00 34.82 115 LEU A C 1
ATOM 569 O O . LEU A 1 121 ? 120.389 5.478 86.131 1.00 35.39 115 LEU A O 1
ATOM 574 N N . SER A 1 122 ? 118.826 4.129 87.005 1.00 40.01 116 SER A N 1
ATOM 575 C CA . SER A 1 122 ? 119.745 3.020 87.177 1.00 40.86 116 SER A CA 1
ATOM 576 C C . SER A 1 122 ? 119.397 1.892 86.225 1.00 48.68 116 SER A C 1
ATOM 577 O O . SER A 1 122 ? 118.230 1.545 86.061 1.00 52.09 116 SER A O 1
ATOM 580 N N . SER A 1 123 ? 120.418 1.327 85.591 1.00 51.29 117 SER A N 1
ATOM 581 C CA . SER A 1 123 ? 120.228 0.220 84.662 1.00 53.65 117 SER A CA 1
ATOM 582 C C . SER A 1 123 ? 119.683 -0.999 85.394 1.00 58.14 117 SER A C 1
ATOM 583 O O . SER A 1 123 ? 119.171 -1.932 84.775 1.00 57.40 117 SER A O 1
ATOM 586 N N . ALA A 1 124 ? 119.722 -0.955 86.706 1.00 61.15 118 ALA A N 1
ATOM 587 C CA . ALA A 1 124 ? 119.154 -2.002 87.518 1.00 63.56 118 ALA A CA 1
ATOM 588 C C . ALA A 1 124 ? 117.660 -2.050 87.296 1.00 75.75 118 ALA A C 1
ATOM 589 O O . ALA A 1 124 ? 117.066 -3.113 87.285 1.00 78.43 118 ALA A O 1
ATOM 591 N N . GLY A 1 125 ? 117.053 -0.883 87.131 1.00 75.78 119 GLY A N 1
ATOM 592 C CA . GLY A 1 125 ? 115.614 -0.746 86.984 1.00 67.66 119 GLY A CA 1
ATOM 593 C C . GLY A 1 125 ? 115.010 0.283 87.923 1.00 75.27 119 GLY A C 1
ATOM 594 O O . GLY A 1 125 ? 113.846 0.609 87.817 1.00 68.19 119 GLY A O 1
ATOM 595 N N . ARG A 1 126 ? 115.811 0.805 88.839 1.00 76.45 120 ARG A N 1
ATOM 596 C CA . ARG A 1 126 ? 115.351 1.813 89.785 1.00 80.26 120 ARG A CA 1
ATOM 597 C C . ARG A 1 126 ? 115.785 3.247 89.470 1.00 77.07 120 ARG A C 1
ATOM 598 O O . ARG A 1 126 ? 115.770 3.678 88.322 1.00 67.21 120 ARG A O 1
ATOM 606 N N . GLY A 1 127 ? 116.128 3.994 90.508 1.00 67.05 121 GLY A N 1
ATOM 607 C CA . GLY A 1 127 ? 116.516 5.367 90.334 1.00 50.61 121 GLY A CA 1
ATOM 608 C C . GLY A 1 127 ? 116.128 6.122 91.558 1.00 46.56 121 GLY A C 1
ATOM 609 O O . GLY A 1 127 ? 115.793 5.528 92.531 1.00 52.45 121 GLY A O 1
ATOM 610 N N . ALA A 1 128 ? 116.198 7.434 91.498 1.00 38.57 122 ALA A N 1
ATOM 611 C CA . ALA A 1 128 ? 115.803 8.325 92.587 1.00 29.81 122 ALA A CA 1
ATOM 612 C C . ALA A 1 128 ? 115.660 9.778 92.154 1.00 27.17 122 ALA A C 1
ATOM 613 O O . ALA A 1 128 ? 116.382 10.256 91.284 1.00 31.07 122 ALA A O 1
ATOM 615 N N . ALA A 1 129 ? 114.719 10.475 92.774 1.00 21.78 123 ALA A N 1
ATOM 616 C CA . ALA A 1 129 ? 114.553 11.900 92.548 1.00 23.29 123 ALA A CA 1
ATOM 617 C C . ALA A 1 129 ? 115.063 12.635 93.773 1.00 25.37 123 ALA A C 1
ATOM 618 O O . ALA A 1 129 ? 115.000 12.108 94.881 1.00 27.83 123 ALA A O 1
ATOM 620 N N . ARG A 1 130 ? 115.577 13.845 93.581 1.00 23.27 124 ARG A N 1
ATOM 621 C CA . ARG A 1 130 ? 116.023 14.658 94.707 1.00 20.49 124 ARG A CA 1
ATOM 622 C C . ARG A 1 130 ? 115.622 16.113 94.549 1.00 23.59 124 ARG A C 1
ATOM 623 O O . ARG A 1 130 ? 115.633 16.661 93.447 1.00 24.38 124 ARG A O 1
ATOM 631 N N . LEU A 1 131 ? 115.259 16.731 95.664 1.00 25.83 125 LEU A N 1
ATOM 632 C CA . LEU A 1 131 ? 115.054 18.169 95.713 1.00 24.61 125 LEU A CA 1
ATOM 633 C C . LEU A 1 131 ? 116.028 18.727 96.734 1.00 26.83 125 LEU A C 1
ATOM 634 O O . LEU A 1 131 ? 115.907 18.460 97.928 1.00 30.02 125 LEU A O 1
ATOM 639 N N . SER A 1 132 ? 117.004 19.488 96.257 1.00 30.35 126 SER A N 1
ATOM 640 C CA . SER A 1 132 ? 118.049 20.020 97.120 1.00 29.88 126 SER A CA 1
ATOM 641 C C . SER A 1 132 ? 118.642 18.930 98.007 1.00 30.61 126 SER A C 1
ATOM 642 O O . SER A 1 132 ? 118.601 19.025 99.232 1.00 32.19 126 SER A O 1
ATOM 645 N N . GLY A 1 133 ? 119.183 17.892 97.378 1.00 31.41 127 GLY A N 1
ATOM 646 C CA . GLY A 1 133 ? 119.909 16.855 98.089 1.00 32.50 127 GLY A CA 1
ATOM 647 C C . GLY A 1 133 ? 119.060 15.894 98.899 1.00 31.16 127 GLY A C 1
ATOM 648 O O . GLY A 1 133 ? 119.592 15.008 99.572 1.00 30.77 127 GLY A O 1
ATOM 649 N N . GLU A 1 134 ? 117.742 16.065 98.836 1.00 27.48 128 GLU A N 1
ATOM 650 C CA . GLU A 1 134 ? 116.827 15.207 99.580 1.00 25.43 128 GLU A CA 1
ATOM 651 C C . GLU A 1 134 ? 116.114 14.211 98.671 1.00 26.43 128 GLU A C 1
ATOM 652 O O . GLU A 1 134 ? 115.466 14.605 97.699 1.00 24.51 128 GLU A O 1
ATOM 658 N N . VAL A 1 135 ? 116.233 12.923 98.988 1.00 25.29 129 VAL A N 1
ATOM 659 C CA . VAL A 1 135 ? 115.516 11.900 98.234 1.00 24.48 129 VAL A CA 1
ATOM 660 C C . VAL A 1 135 ? 114.021 12.088 98.449 1.00 30.07 129 VAL A C 1
ATOM 661 O O . VAL A 1 135 ? 113.510 11.978 99.567 1.00 31.68 129 VAL A O 1
ATOM 665 N N . VAL A 1 136 ? 113.317 12.518 97.405 1.00 30.58 130 VAL A N 1
ATOM 666 C CA . VAL A 1 136 ? 111.874 12.706 97.415 1.00 24.73 130 VAL A CA 1
ATOM 667 C C . VAL A 1 136 ? 111.257 11.810 96.411 1.00 25.27 130 VAL A C 1
ATOM 668 O O . VAL A 1 136 ? 111.951 11.105 95.739 1.00 25.17 130 VAL A O 1
ATOM 672 N N . SER A 1 137 ? 109.935 11.818 96.344 1.00 28.63 131 SER A N 1
ATOM 673 C CA . SER A 1 137 ? 109.205 11.061 95.325 1.00 28.48 131 SER A CA 1
ATOM 674 C C . SER A 1 137 ? 109.129 11.772 93.975 1.00 25.85 131 SER A C 1
ATOM 675 O O . SER A 1 137 ? 109.218 12.997 93.900 1.00 24.73 131 SER A O 1
ATOM 678 N N . VAL A 1 138 ? 108.956 10.998 92.909 1.00 25.00 132 VAL A N 1
ATOM 679 C CA . VAL A 1 138 ? 108.841 11.571 91.573 1.00 24.63 132 VAL A CA 1
ATOM 680 C C . VAL A 1 138 ? 107.665 12.547 91.472 1.00 25.22 132 VAL A C 1
ATOM 681 O O . VAL A 1 138 ? 107.760 13.579 90.809 1.00 26.44 132 VAL A O 1
ATOM 685 N N . ARG A 1 139 ? 106.563 12.224 92.137 1.00 21.35 133 ARG A N 1
ATOM 686 C CA . ARG A 1 139 ? 105.392 13.090 92.138 1.00 24.48 133 ARG A CA 1
ATOM 687 C C . ARG A 1 139 ? 105.726 14.481 92.693 1.00 28.91 133 ARG A C 1
ATOM 688 O O . ARG A 1 139 ? 105.213 15.492 92.212 1.00 25.74 133 ARG A O 1
ATOM 696 N N . GLU A 1 140 ? 106.597 14.525 93.699 1.00 31.99 134 GLU A N 1
ATOM 697 C CA . GLU A 1 140 ? 107.002 15.787 94.319 1.00 29.39 134 GLU A CA 1
ATOM 698 C C . GLU A 1 140 ? 108.001 16.544 93.454 1.00 30.09 134 GLU A C 1
ATOM 699 O O . GLU A 1 140 ? 108.019 17.777 93.444 1.00 31.04 134 GLU A O 1
ATOM 705 N N . LEU A 1 141 ? 108.839 15.798 92.739 1.00 25.20 135 LEU A N 1
ATOM 706 C CA . LEU A 1 141 ? 109.754 16.389 91.775 1.00 24.94 135 LEU A CA 1
ATOM 707 C C . LEU A 1 141 ? 108.944 17.097 90.703 1.00 26.04 135 LEU A C 1
ATOM 708 O O . LEU A 1 141 ? 109.277 18.204 90.290 1.00 27.69 135 LEU A O 1
ATOM 713 N N . GLN A 1 142 ? 107.870 16.450 90.266 1.00 26.29 136 GLN A N 1
ATOM 714 C CA . GLN A 1 142 ? 106.995 17.012 89.245 1.00 27.85 136 GLN A CA 1
ATOM 715 C C . GLN A 1 142 ? 106.356 18.308 89.706 1.00 29.01 136 GLN A C 1
ATOM 716 O O . GLN A 1 142 ? 106.378 19.309 88.995 1.00 27.07 136 GLN A O 1
ATOM 722 N N . GLU A 1 143 ? 105.774 18.280 90.898 1.00 30.12 137 GLU A N 1
ATOM 723 C CA . GLU A 1 143 ? 105.080 19.445 91.428 1.00 31.94 137 GLU A CA 1
ATOM 724 C C . GLU A 1 143 ? 106.032 20.614 91.622 1.00 31.36 137 GLU A C 1
ATOM 725 O O . GLU A 1 143 ? 105.651 21.770 91.436 1.00 31.25 137 GLU A O 1
ATOM 731 N N . TRP A 1 144 ? 107.274 20.309 91.987 1.00 29.93 138 TRP A N 1
ATOM 732 C CA . TRP A 1 144 ? 108.262 21.350 92.229 1.00 29.73 138 TRP A CA 1
ATOM 733 C C . TRP A 1 144 ? 108.836 21.888 90.929 1.00 27.07 138 TRP A C 1
ATOM 734 O O . TRP A 1 144 ? 108.905 23.097 90.728 1.00 30.32 138 TRP A O 1
ATOM 745 N N . ALA A 1 145 ? 109.239 20.982 90.047 1.00 27.44 139 ALA A N 1
ATOM 746 C CA . ALA A 1 145 ? 109.858 21.362 88.781 1.00 30.98 139 ALA A CA 1
ATOM 747 C C . ALA A 1 145 ? 108.878 22.011 87.799 1.00 28.33 139 ALA A C 1
ATOM 748 O O . ALA A 1 145 ? 109.280 22.791 86.942 1.00 24.01 139 ALA A O 1
ATOM 750 N N . GLN A 1 146 ? 107.595 21.686 87.922 1.00 28.35 140 GLN A N 1
ATOM 751 C CA . GLN A 1 146 ? 106.581 22.284 87.060 1.00 28.72 140 GLN A CA 1
ATOM 752 C C . GLN A 1 146 ? 106.339 23.749 87.399 1.00 29.29 140 GLN A C 1
ATOM 753 O O . GLN A 1 146 ? 105.566 24.434 86.727 1.00 32.35 140 GLN A O 1
ATOM 759 N N . GLY A 1 147 ? 106.993 24.225 88.451 1.00 25.56 141 GLY A N 1
ATOM 760 C CA . GLY A 1 147 ? 106.936 25.631 88.792 1.00 26.66 141 GLY A CA 1
ATOM 761 C C . GLY A 1 147 ? 108.153 26.348 88.246 1.00 29.88 141 GLY A C 1
ATOM 762 O O . GLY A 1 147 ? 108.249 27.572 88.317 1.00 33.17 141 GLY A O 1
ATOM 763 N N . ARG A 1 148 ? 109.083 25.575 87.692 1.00 29.00 142 ARG A N 1
ATOM 764 C CA . ARG A 1 148 ? 110.351 26.110 87.211 1.00 28.32 142 ARG A CA 1
ATOM 765 C C . ARG A 1 148 ? 110.523 25.911 85.706 1.00 28.90 142 ARG A C 1
ATOM 766 O O . ARG A 1 148 ? 110.969 26.813 84.996 1.00 29.50 142 ARG A O 1
ATOM 774 N N . LEU A 1 149 ? 110.173 24.718 85.233 1.00 25.97 143 LEU A N 1
ATOM 775 C CA . LEU A 1 149 ? 110.378 24.339 83.841 1.00 20.77 143 LEU A CA 1
ATOM 776 C C . LEU A 1 149 ? 109.079 24.141 83.078 1.00 22.84 143 LEU A C 1
ATOM 777 O O . LEU A 1 149 ? 108.072 23.713 83.633 1.00 26.98 143 LEU A O 1
ATOM 782 N N . THR A 1 150 ? 109.121 24.443 81.788 1.00 25.20 144 THR A N 1
ATOM 783 C CA . THR A 1 150 ? 108.039 24.114 80.874 1.00 21.30 144 THR A CA 1
ATOM 784 C C . THR A 1 150 ? 108.664 23.631 79.578 1.00 21.59 144 THR A C 1
ATOM 785 O O . THR A 1 150 ? 109.321 24.402 78.889 1.00 27.61 144 THR A O 1
ATOM 789 N N . ILE A 1 151 ? 108.492 22.358 79.252 1.00 18.74 145 ILE A N 1
ATOM 790 C CA . ILE A 1 151 ? 108.973 21.858 77.972 1.00 20.99 145 ILE A CA 1
ATOM 791 C C . ILE A 1 151 ? 107.802 21.692 77.019 1.00 24.09 145 ILE A C 1
ATOM 792 O O . ILE A 1 151 ? 106.840 20.998 77.337 1.00 24.57 145 ILE A O 1
ATOM 797 N N . HIS A 1 152 ? 107.879 22.322 75.851 1.00 23.07 146 HIS A N 1
ATOM 798 C CA . HIS A 1 152 ? 106.739 22.308 74.942 1.00 23.23 146 HIS A CA 1
ATOM 799 C C . HIS A 1 152 ? 106.796 21.273 73.837 1.00 25.93 146 HIS A C 1
ATOM 800 O O . HIS A 1 152 ? 107.863 20.916 73.339 1.00 20.25 146 HIS A O 1
ATOM 807 N N . TRP A 1 153 ? 105.596 20.845 73.450 1.00 34.65 147 TRP A N 1
ATOM 808 C CA . TRP A 1 153 ? 105.374 19.650 72.658 1.00 28.76 147 TRP A CA 1
ATOM 809 C C . TRP A 1 153 ? 105.429 18.488 73.649 1.00 26.29 147 TRP A C 1
ATOM 810 O O . TRP A 1 153 ? 104.386 17.980 74.044 1.00 31.47 147 TRP A O 1
ATOM 821 N N . GLN A 1 154 ? 106.610 18.107 74.114 1.00 23.25 148 GLN A N 1
ATOM 822 C CA . GLN A 1 154 ? 106.702 16.929 74.982 1.00 26.36 148 GLN A CA 1
ATOM 823 C C . GLN A 1 154 ? 105.958 17.021 76.321 1.00 29.40 148 GLN A C 1
ATOM 824 O O . GLN A 1 154 ? 105.498 16.007 76.840 1.00 30.10 148 GLN A O 1
ATOM 830 N N . HIS A 1 155 ? 105.850 18.220 76.886 1.00 29.86 149 HIS A N 1
ATOM 831 C CA . HIS A 1 155 ? 105.231 18.369 78.204 1.00 26.39 149 HIS A CA 1
ATOM 832 C C . HIS A 1 155 ? 104.211 19.500 78.261 1.00 29.15 149 HIS A C 1
ATOM 833 O O . HIS A 1 155 ? 104.045 20.139 79.299 1.00 30.00 149 HIS A O 1
ATOM 840 N N . SER A 1 156 ? 103.529 19.744 77.147 1.00 28.95 150 SER A N 1
ATOM 841 C CA . SER A 1 156 ? 102.495 20.767 77.108 1.00 29.24 150 SER A CA 1
ATOM 842 C C . SER A 1 156 ? 101.248 20.297 77.849 1.00 33.41 150 SER A C 1
ATOM 843 O O . SER A 1 156 ? 100.395 21.100 78.211 1.00 37.50 150 SER A O 1
ATOM 846 N N . ALA A 1 157 ? 101.159 18.990 78.075 1.00 34.24 151 ALA A N 1
ATOM 847 C CA . ALA A 1 157 ? 100.002 18.387 78.728 1.00 30.23 151 ALA A CA 1
ATOM 848 C C . ALA A 1 157 ? 99.752 18.939 80.126 1.00 32.55 151 ALA A C 1
ATOM 849 O O . ALA A 1 157 ? 98.610 19.203 80.498 1.00 38.15 151 ALA A O 1
ATOM 851 N N . VAL A 1 158 ? 100.815 19.098 80.906 1.00 29.64 152 VAL A N 1
ATOM 852 C CA . VAL A 1 158 ? 100.679 19.627 82.259 1.00 31.04 152 VAL A CA 1
ATOM 853 C C . VAL A 1 158 ? 100.989 21.117 82.311 1.00 37.50 152 VAL A C 1
ATOM 854 O O . VAL A 1 158 ? 101.295 21.663 83.374 1.00 34.96 152 VAL A O 1
ATOM 858 N N . SER A 1 159 ? 100.910 21.771 81.157 1.00 36.54 153 SER A N 1
ATOM 859 C CA . SER A 1 159 ? 101.144 23.204 81.092 1.00 38.37 153 SER A CA 1
ATOM 860 C C . SER A 1 159 ? 99.899 23.947 80.619 1.00 41.19 153 SER A C 1
ATOM 861 O O . SER A 1 159 ? 99.099 24.399 81.434 1.00 48.78 153 SER A O 1
ATOM 864 N N . LEU A 1 160 ? 99.734 24.069 79.305 1.00 37.77 154 LEU A N 1
ATOM 865 C CA . LEU A 1 160 ? 98.629 24.845 78.752 1.00 37.07 154 LEU A CA 1
ATOM 866 C C . LEU A 1 160 ? 97.530 23.951 78.191 1.00 38.47 154 LEU A C 1
ATOM 867 O O . LEU A 1 160 ? 96.405 24.396 77.983 1.00 40.08 154 LEU A O 1
ATOM 872 N N . LEU A 1 161 ? 97.858 22.689 77.945 1.00 38.15 155 LEU A N 1
ATOM 873 C CA . LEU A 1 161 ? 96.897 21.768 77.355 1.00 36.59 155 LEU A CA 1
ATOM 874 C C . LEU A 1 161 ? 96.152 20.963 78.406 1.00 38.62 155 LEU A C 1
ATOM 875 O O . LEU A 1 161 ? 95.285 20.151 78.076 1.00 39.50 155 LEU A O 1
ATOM 880 N N . SER A 1 162 ? 96.492 21.183 79.672 1.00 36.48 156 SER A N 1
ATOM 881 C CA . SER A 1 162 ? 95.768 20.532 80.752 1.00 34.70 156 SER A CA 1
ATOM 882 C C . SER A 1 162 ? 94.346 21.065 80.753 1.00 32.50 156 SER A C 1
ATOM 883 O O . SER A 1 162 ? 94.109 22.208 80.364 1.00 33.66 156 SER A O 1
ATOM 886 N N . PRO A 1 163 ? 93.387 20.232 81.170 1.00 32.07 157 PRO A N 1
ATOM 887 C CA . PRO A 1 163 ? 91.987 20.663 81.158 1.00 33.97 157 PRO A CA 1
ATOM 888 C C . PRO A 1 163 ? 91.788 21.915 82.007 1.00 30.60 157 PRO A C 1
ATOM 889 O O . PRO A 1 163 ? 90.963 22.762 81.671 1.00 28.87 157 PRO A O 1
ATOM 893 N N . ALA A 1 164 ? 92.553 22.026 83.088 1.00 28.20 158 ALA A N 1
ATOM 894 C CA . ALA A 1 164 ? 92.418 23.139 84.014 1.00 24.92 158 ALA A CA 1
ATOM 895 C C . ALA A 1 164 ? 92.973 24.429 83.434 1.00 28.66 158 ALA A C 1
ATOM 896 O O . ALA A 1 164 ? 92.446 25.511 83.687 1.00 30.96 158 ALA A O 1
ATOM 898 N N . ASN A 1 165 ? 94.039 24.316 82.655 1.00 31.17 159 ASN A N 1
ATOM 899 C CA . ASN A 1 165 ? 94.710 25.497 82.130 1.00 29.59 159 ASN A CA 1
ATOM 900 C C . ASN A 1 165 ? 94.117 26.017 80.829 1.00 31.16 159 ASN A C 1
ATOM 901 O O . ASN A 1 165 ? 94.149 27.217 80.576 1.00 31.26 159 ASN A O 1
ATOM 906 N N . GLN A 1 166 ? 93.575 25.118 80.012 1.00 31.80 160 GLN A N 1
ATOM 907 C CA . GLN A 1 166 ? 92.814 25.528 78.839 1.00 28.96 160 GLN A CA 1
ATOM 908 C C . GLN A 1 166 ? 91.709 26.476 79.279 1.00 28.63 160 GLN A C 1
ATOM 909 O O . GLN A 1 166 ? 91.510 27.535 78.689 1.00 30.06 160 GLN A O 1
ATOM 915 N N . ARG A 1 167 ? 90.988 26.083 80.324 1.00 26.99 161 ARG A N 1
ATOM 916 C CA . ARG A 1 167 ? 89.917 26.906 80.867 1.00 27.31 161 ARG A CA 1
ATOM 917 C C . ARG A 1 167 ? 90.472 28.193 81.464 1.00 29.67 161 ARG A C 1
ATOM 918 O O . ARG A 1 167 ? 89.884 29.263 81.313 1.00 28.90 161 ARG A O 1
ATOM 926 N N . GLY A 1 168 ? 91.609 28.078 82.144 1.00 28.62 162 GLY A N 1
ATOM 927 C CA . GLY A 1 168 ? 92.222 29.217 82.797 1.00 30.97 162 GLY A CA 1
ATOM 928 C C . GLY A 1 168 ? 92.499 30.350 81.832 1.00 31.84 162 GLY A C 1
ATOM 929 O O . GLY A 1 168 ? 92.318 31.518 82.168 1.00 34.63 162 GLY A O 1
ATOM 930 N N . LEU A 1 169 ? 92.938 29.995 80.630 1.00 30.99 163 LEU A N 1
ATOM 931 C CA . LEU A 1 169 ? 93.238 30.973 79.594 1.00 30.38 163 LEU A CA 1
ATOM 932 C C . LEU A 1 169 ? 92.103 31.969 79.427 1.00 31.00 163 LEU A C 1
ATOM 933 O O . LEU A 1 169 ? 92.334 33.173 79.324 1.00 34.56 163 LEU A O 1
ATOM 938 N N . LEU A 1 170 ? 90.876 31.459 79.404 1.00 30.35 164 LEU A N 1
ATOM 939 C CA . LEU A 1 170 ? 89.703 32.291 79.168 1.00 27.26 164 LEU A CA 1
ATOM 940 C C . LEU A 1 170 ? 89.198 32.924 80.457 1.00 28.44 164 LEU A C 1
ATOM 941 O O . LEU A 1 170 ? 88.764 34.073 80.465 1.00 30.64 164 LEU A O 1
ATOM 946 N N . ASP A 1 171 ? 89.271 32.174 81.549 1.00 29.20 165 ASP A N 1
ATOM 947 C CA . ASP A 1 171 ? 88.723 32.634 82.818 1.00 32.58 165 ASP A CA 1
ATOM 948 C C . ASP A 1 171 ? 89.504 33.780 83.455 1.00 33.53 165 ASP A C 1
ATOM 949 O O . ASP A 1 171 ? 88.979 34.469 84.331 1.00 33.84 165 ASP A O 1
ATOM 954 N N . ARG A 1 172 ? 90.747 33.987 83.029 1.00 31.60 166 ARG A N 1
ATOM 955 C CA . ARG A 1 172 ? 91.527 35.107 83.556 1.00 37.30 166 ARG A CA 1
ATOM 956 C C . ARG A 1 172 ? 91.306 36.370 82.729 1.00 39.31 166 ARG A C 1
ATOM 957 O O . ARG A 1 172 ? 91.993 37.376 82.910 1.00 38.09 166 ARG A O 1
ATOM 965 N N . ARG A 1 173 ? 90.322 36.300 81.835 1.00 38.61 167 ARG A N 1
ATOM 966 C CA . ARG A 1 173 ? 89.875 37.451 81.059 1.00 35.94 167 ARG A CA 1
ATOM 967 C C . ARG A 1 173 ? 88.545 37.947 81.612 1.00 38.29 167 ARG A C 1
ATOM 968 O O . ARG A 1 173 ? 88.072 39.028 81.258 1.00 43.50 167 ARG A O 1
ATOM 976 N N . VAL A 1 174 ? 87.941 37.142 82.480 1.00 36.36 168 VAL A N 1
ATOM 977 C CA . VAL A 1 174 ? 86.658 37.487 83.081 1.00 37.13 168 VAL A CA 1
ATOM 978 C C . VAL A 1 174 ? 86.679 37.230 84.585 1.00 37.01 168 VAL A C 1
ATOM 979 O O . VAL A 1 174 ? 85.735 36.676 85.144 1.00 39.95 168 VAL A O 1
ATOM 983 N N . THR A 1 175 ? 87.760 37.643 85.236 1.00 34.14 169 THR A N 1
ATOM 984 C CA . THR A 1 175 ? 87.929 37.400 86.664 1.00 34.81 169 THR A CA 1
ATOM 985 C C . THR A 1 175 ? 86.716 37.832 87.477 1.00 34.54 169 THR A C 1
ATOM 986 O O . THR A 1 175 ? 86.300 37.131 88.393 1.00 36.34 169 THR A O 1
ATOM 990 N N . LYS A 1 176 ? 86.153 38.987 87.146 1.00 33.21 170 LYS A N 1
ATOM 991 C CA . LYS A 1 176 ? 85.006 39.494 87.883 1.00 35.41 170 LYS A CA 1
ATOM 992 C C . LYS A 1 176 ? 83.890 38.447 87.936 1.00 35.83 170 LYS A C 1
ATOM 993 O O . LYS A 1 176 ? 83.451 38.046 89.015 1.00 35.61 170 LYS A O 1
ATOM 999 N N . GLU A 1 177 ? 83.448 37.994 86.768 1.00 32.85 171 GLU A N 1
ATOM 1000 C CA . GLU A 1 177 ? 82.403 36.983 86.680 1.00 30.21 171 GLU A CA 1
ATOM 1001 C C . GLU A 1 177 ? 82.812 35.672 87.340 1.00 30.65 171 GLU A C 1
ATOM 1002 O O . GLU A 1 177 ? 82.018 35.043 88.033 1.00 33.65 171 GLU A O 1
ATOM 1008 N N . ALA A 1 178 ? 84.053 35.259 87.117 1.00 32.10 172 ALA A N 1
ATOM 1009 C CA . ALA A 1 178 ? 84.543 34.004 87.671 1.00 29.43 172 ALA A CA 1
ATOM 1010 C C . ALA A 1 178 ? 84.514 34.021 89.196 1.00 31.83 172 ALA A C 1
ATOM 1011 O O . ALA A 1 178 ? 84.087 33.055 89.822 1.00 33.30 172 ALA A O 1
ATOM 1013 N N . GLN A 1 179 ? 84.967 35.123 89.786 1.00 36.43 173 GLN A N 1
ATOM 1014 C CA . GLN A 1 179 ? 84.964 35.277 91.236 1.00 34.71 173 GLN A CA 1
ATOM 1015 C C . GLN A 1 179 ? 83.534 35.348 91.750 1.00 35.78 173 GLN A C 1
ATOM 1016 O O . GLN A 1 179 ? 83.243 34.951 92.882 1.00 33.68 173 GLN A O 1
ATOM 1022 N N . ALA A 1 180 ? 82.645 35.867 90.910 1.00 33.48 174 ALA A N 1
ATOM 1023 C CA . ALA A 1 180 ? 81.236 35.957 91.254 1.00 28.36 174 ALA A CA 1
ATOM 1024 C C . ALA A 1 180 ? 80.641 34.561 91.348 1.00 30.01 174 ALA A C 1
ATOM 1025 O O . ALA A 1 180 ? 79.858 34.272 92.251 1.00 35.57 174 ALA A O 1
ATOM 1027 N N . TYR A 1 181 ? 81.018 33.694 90.414 1.00 27.60 175 TYR A N 1
ATOM 1028 C CA . TYR A 1 181 ? 80.571 32.311 90.457 1.00 25.57 175 TYR A CA 1
ATOM 1029 C C . TYR A 1 181 ? 81.143 31.606 91.674 1.00 26.59 175 TYR A C 1
ATOM 1030 O O . TYR A 1 181 ? 80.411 30.996 92.447 1.00 27.52 175 TYR A O 1
ATOM 1039 N N . ALA A 1 182 ? 82.459 31.687 91.831 1.00 29.42 176 ALA A N 1
ATOM 1040 C CA . ALA A 1 182 ? 83.154 31.010 92.920 1.00 28.30 176 ALA A CA 1
ATOM 1041 C C . ALA A 1 182 ? 82.495 31.284 94.267 1.00 31.42 176 ALA A C 1
ATOM 1042 O O . ALA A 1 182 ? 82.293 30.371 95.070 1.00 30.04 176 ALA A O 1
ATOM 1044 N N . ALA A 1 183 ? 82.167 32.549 94.508 1.00 28.90 177 ALA A N 1
ATOM 1045 C CA . ALA A 1 183 ? 81.525 32.946 95.750 1.00 28.09 177 ALA A CA 1
ATOM 1046 C C . ALA A 1 183 ? 80.159 32.286 95.876 1.00 32.96 177 ALA A C 1
ATOM 1047 O O . ALA A 1 183 ? 79.840 31.690 96.905 1.00 34.41 177 ALA A O 1
ATOM 1049 N N . ALA A 1 184 ? 79.359 32.399 94.819 1.00 32.09 178 ALA A N 1
ATOM 1050 C CA . ALA A 1 184 ? 78.038 31.787 94.786 1.00 31.02 178 ALA A CA 1
ATOM 1051 C C . ALA A 1 184 ? 78.120 30.281 95.034 1.00 33.25 178 ALA A C 1
ATOM 1052 O O . ALA A 1 184 ? 77.372 29.731 95.841 1.00 36.53 178 ALA A O 1
ATOM 1054 N N . HIS A 1 185 ? 79.037 29.621 94.338 1.00 30.88 179 HIS A N 1
ATOM 1055 C CA . HIS A 1 185 ? 79.212 28.186 94.481 1.00 30.99 179 HIS A CA 1
ATOM 1056 C C . HIS A 1 185 ? 79.587 27.812 95.909 1.00 36.16 179 HIS A C 1
ATOM 1057 O O . HIS A 1 185 ? 79.086 26.827 96.449 1.00 41.14 179 HIS A O 1
ATOM 1064 N N . ALA A 1 186 ? 80.470 28.596 96.519 1.00 36.73 180 ALA A N 1
ATOM 1065 C CA . ALA A 1 186 ? 80.920 28.321 97.882 1.00 37.37 180 ALA A CA 1
ATOM 1066 C C . ALA A 1 186 ? 79.782 28.465 98.887 1.00 40.68 180 ALA A C 1
ATOM 1067 O O . ALA A 1 186 ? 79.616 27.631 99.778 1.00 39.64 180 ALA A O 1
ATOM 1069 N N . ALA A 1 187 ? 79.004 29.533 98.735 1.00 40.65 181 ALA A N 1
ATOM 1070 C CA . ALA A 1 187 ? 77.872 29.795 99.614 1.00 41.23 181 ALA A CA 1
ATOM 1071 C C . ALA A 1 187 ? 76.818 28.698 99.498 1.00 39.16 181 ALA A C 1
ATOM 1072 O O . ALA A 1 187 ? 76.197 28.307 100.486 1.00 40.46 181 ALA A O 1
ATOM 1074 N N . TRP A 1 188 ? 76.623 28.207 98.280 1.00 35.82 182 TRP A N 1
ATOM 1075 C CA . TRP A 1 188 ? 75.675 27.137 98.032 1.00 34.74 182 TRP A CA 1
ATOM 1076 C C . TRP A 1 188 ? 76.114 25.826 98.676 1.00 40.60 182 TRP A C 1
ATOM 1077 O O . TRP A 1 188 ? 75.276 25.038 99.110 1.00 47.10 182 TRP A O 1
ATOM 1088 N N . ARG A 1 189 ? 77.422 25.590 98.740 1.00 38.77 183 ARG A N 1
ATOM 1089 C CA . ARG A 1 189 ? 77.939 24.379 99.374 1.00 40.03 183 ARG A CA 1
ATOM 1090 C C . ARG A 1 189 ? 77.724 24.390 100.889 1.00 43.85 183 ARG A C 1
ATOM 1091 O O . ARG A 1 189 ? 77.540 23.339 101.500 1.00 44.17 183 ARG A O 1
ATOM 1099 N N . GLU A 1 190 ? 77.759 25.577 101.491 1.00 44.79 184 GLU A N 1
ATOM 1100 C CA . GLU A 1 190 ? 77.455 25.721 102.915 1.00 50.83 184 GLU A CA 1
ATOM 1101 C C . GLU A 1 190 ? 76.020 25.294 103.186 1.00 49.89 184 GLU A C 1
ATOM 1102 O O . GLU A 1 190 ? 75.749 24.543 104.123 1.00 51.93 184 GLU A O 1
ATOM 1108 N N . ALA A 1 191 ? 75.103 25.789 102.363 1.00 38.89 185 ALA A N 1
ATOM 1109 C CA . ALA A 1 191 ? 73.695 25.464 102.512 1.00 40.88 185 ALA A CA 1
ATOM 1110 C C . ALA A 1 191 ? 73.464 23.969 102.363 1.00 45.27 185 ALA A C 1
ATOM 1111 O O . ALA A 1 191 ? 72.691 23.378 103.116 1.00 47.84 185 ALA A O 1
ATOM 1113 N N . VAL A 1 192 ? 74.135 23.360 101.389 1.00 42.10 186 VAL A N 1
ATOM 1114 C CA . VAL A 1 192 ? 73.984 21.930 101.151 1.00 40.85 186 VAL A CA 1
ATOM 1115 C C . VAL A 1 192 ? 74.581 21.138 102.296 1.00 47.73 186 VAL A C 1
ATOM 1116 O O . VAL A 1 192 ? 74.035 20.119 102.706 1.00 57.34 186 VAL A O 1
ATOM 1120 N N . SER A 1 193 ? 75.710 21.610 102.808 1.00 52.69 187 SER A N 1
ATOM 1121 C CA . SER A 1 193 ? 76.354 20.961 103.941 1.00 58.25 187 SER A CA 1
ATOM 1122 C C . SER A 1 193 ? 75.429 20.964 105.156 1.00 59.60 187 SER A C 1
ATOM 1123 O O . SER A 1 193 ? 75.119 19.908 105.707 1.00 59.61 187 SER A O 1
ATOM 1126 N N . ARG A 1 194 ? 74.985 22.152 105.562 1.00 55.73 188 ARG A N 1
ATOM 1127 C CA . ARG A 1 194 ? 74.086 22.288 106.705 1.00 55.64 188 ARG A CA 1
ATOM 1128 C C . ARG A 1 194 ? 72.815 21.462 106.532 1.00 63.57 188 ARG A C 1
ATOM 1129 O O . ARG A 1 194 ? 72.379 20.775 107.458 1.00 66.59 188 ARG A O 1
ATOM 1137 N N . LEU A 1 195 ? 72.220 21.536 105.344 1.00 55.60 189 LEU A N 1
ATOM 1138 C CA . LEU A 1 195 ? 71.001 20.793 105.059 1.00 52.39 189 LEU A CA 1
ATOM 1139 C C . LEU A 1 195 ? 71.221 19.289 105.205 1.00 57.94 189 LEU A C 1
ATOM 1140 O O . LEU A 1 195 ? 70.315 18.558 105.606 1.00 65.84 189 LEU A O 1
ATOM 1145 N N . GLU A 1 196 ? 72.426 18.829 104.880 1.00 56.26 190 GLU A N 1
ATOM 1146 C CA . GLU A 1 196 ? 72.763 17.419 105.037 1.00 58.15 190 GLU A CA 1
ATOM 1147 C C . GLU A 1 196 ? 72.941 17.059 106.507 1.00 55.94 190 GLU A C 1
ATOM 1148 O O . GLU A 1 196 ? 72.714 15.918 106.906 1.00 53.68 190 GLU A O 1
ATOM 1154 N N . ARG A 1 197 ? 73.343 18.040 107.309 1.00 55.64 191 ARG A N 1
ATOM 1155 C CA . ARG A 1 197 ? 73.527 17.829 108.741 1.00 63.36 191 ARG A CA 1
ATOM 1156 C C . ARG A 1 197 ? 72.206 17.445 109.400 1.00 65.27 191 ARG A C 1
ATOM 1157 O O . ARG A 1 197 ? 72.183 16.924 110.517 1.00 59.98 191 ARG A O 1
ATOM 1165 N N . LEU A 1 198 ? 71.107 17.709 108.697 1.00 67.98 192 LEU A N 1
ATOM 1166 C CA . LEU A 1 198 ? 69.774 17.364 109.184 1.00 63.00 192 LEU A CA 1
ATOM 1167 C C . LEU A 1 198 ? 69.272 16.078 108.530 1.00 60.89 192 LEU A C 1
ATOM 1168 O O . LEU A 1 198 ? 69.874 15.013 108.685 1.00 60.96 192 LEU A O 1
ATOM 1173 N N . LEU A 1 210 ? 59.264 17.358 105.176 1.00 48.58 360 LEU A N 1
ATOM 1174 C CA . LEU A 1 210 ? 59.477 17.434 106.620 1.00 59.92 360 LEU A CA 1
ATOM 1175 C C . LEU A 1 210 ? 60.448 18.550 107.039 1.00 54.40 360 LEU A C 1
ATOM 1176 O O . LEU A 1 210 ? 60.121 19.364 107.905 1.00 51.08 360 LEU A O 1
ATOM 1181 N N . VAL A 1 211 ? 61.633 18.589 106.431 1.00 45.50 361 VAL A N 1
ATOM 1182 C CA . VAL A 1 211 ? 62.642 19.586 106.798 1.00 44.35 361 VAL A CA 1
ATOM 1183 C C . VAL A 1 211 ? 62.848 20.651 105.723 1.00 38.23 361 VAL A C 1
ATOM 1184 O O . VAL A 1 211 ? 63.084 20.326 104.562 1.00 38.94 361 VAL A O 1
ATOM 1188 N N . PRO A 1 212 ? 62.766 21.932 106.116 1.00 37.30 362 PRO A N 1
ATOM 1189 C CA . PRO A 1 212 ? 62.892 23.051 105.173 1.00 42.35 362 PRO A CA 1
ATOM 1190 C C . PRO A 1 212 ? 64.235 23.073 104.445 1.00 41.20 362 PRO A C 1
ATOM 1191 O O . PRO A 1 212 ? 65.273 22.804 105.045 1.00 44.16 362 PRO A O 1
ATOM 1195 N N . ARG A 1 213 ? 64.199 23.396 103.157 1.00 38.64 363 ARG A N 1
ATOM 1196 C CA . ARG A 1 213 ? 65.403 23.516 102.350 1.00 38.91 363 ARG A CA 1
ATOM 1197 C C . ARG A 1 213 ? 65.361 24.835 101.589 1.00 39.21 363 ARG A C 1
ATOM 1198 O O . ARG A 1 213 ? 65.926 24.958 100.505 1.00 39.93 363 ARG A O 1
ATOM 1206 N N . GLY A 1 214 ? 64.684 25.819 102.169 1.00 38.94 364 GLY A N 1
ATOM 1207 C CA . GLY A 1 214 ? 64.372 27.056 101.476 1.00 36.72 364 GLY A CA 1
ATOM 1208 C C . GLY A 1 214 ? 65.570 27.862 101.030 1.00 34.23 364 GLY A C 1
ATOM 1209 O O . GLY A 1 214 ? 65.552 28.463 99.956 1.00 34.32 364 GLY A O 1
ATOM 1210 N N . SER A 1 215 ? 66.610 27.878 101.858 1.00 36.64 365 SER A N 1
ATOM 1211 C CA . SER A 1 215 ? 67.813 28.652 101.572 1.00 37.07 365 SER A CA 1
ATOM 1212 C C . SER A 1 215 ? 68.633 28.034 100.444 1.00 37.54 365 SER A C 1
ATOM 1213 O O . SER A 1 215 ? 69.068 28.730 99.523 1.00 35.64 365 SER A O 1
ATOM 1216 N N . VAL A 1 216 ? 68.839 26.722 100.525 1.00 37.52 366 VAL A N 1
ATOM 1217 C CA . VAL A 1 216 ? 69.666 26.008 99.558 1.00 34.39 366 VAL A CA 1
ATOM 1218 C C . VAL A 1 216 ? 69.096 26.102 98.140 1.00 33.82 366 VAL A C 1
ATOM 1219 O O . VAL A 1 216 ? 69.837 26.072 97.162 1.00 34.96 366 VAL A O 1
ATOM 1223 N N . ASP A 1 217 ? 67.780 26.232 98.030 1.00 32.61 367 ASP A N 1
ATOM 1224 C CA . ASP A 1 217 ? 67.149 26.325 96.724 1.00 32.22 367 ASP A CA 1
ATOM 1225 C C . ASP A 1 217 ? 67.324 27.723 96.139 1.00 34.24 367 ASP A C 1
ATOM 1226 O O . ASP A 1 217 ? 67.458 27.885 94.926 1.00 34.62 367 ASP A O 1
ATOM 1231 N N . ALA A 1 218 ? 67.331 28.730 97.004 1.00 33.06 368 ALA A N 1
ATOM 1232 C CA . ALA A 1 218 ? 67.537 30.106 96.565 1.00 33.00 368 ALA A CA 1
ATOM 1233 C C . ALA A 1 218 ? 68.976 30.295 96.108 1.00 37.54 368 ALA A C 1
ATOM 1234 O O . ALA A 1 218 ? 69.240 30.956 95.101 1.00 36.80 368 ALA A O 1
ATOM 1236 N N . LEU A 1 219 ? 69.902 29.712 96.863 1.00 34.19 369 LEU A N 1
ATOM 1237 C CA . LEU A 1 219 ? 71.319 29.804 96.548 1.00 33.05 369 LEU A CA 1
ATOM 1238 C C . LEU A 1 219 ? 71.636 29.088 95.235 1.00 37.90 369 LEU A C 1
ATOM 1239 O O . LEU A 1 219 ? 72.480 29.540 94.457 1.00 40.89 369 LEU A O 1
ATOM 1244 N N . HIS A 1 220 ? 70.949 27.977 94.989 1.00 32.93 370 HIS A N 1
ATOM 1245 C CA . HIS A 1 220 ? 71.140 27.219 93.761 1.00 30.44 370 HIS A CA 1
ATOM 1246 C C . HIS A 1 220 ? 70.624 27.999 92.562 1.00 35.20 370 HIS A C 1
ATOM 1247 O O . HIS A 1 220 ? 71.108 27.828 91.442 1.00 34.98 370 HIS A O 1
ATOM 1254 N N . ALA A 1 221 ? 69.631 28.848 92.802 1.00 36.82 371 ALA A N 1
ATOM 1255 C CA . ALA A 1 221 ? 69.094 29.715 91.763 1.00 33.08 371 ALA A CA 1
ATOM 1256 C C . ALA A 1 221 ? 70.117 30.787 91.400 1.00 34.54 371 ALA A C 1
ATOM 1257 O O . ALA A 1 221 ? 70.344 31.063 90.226 1.00 36.52 371 ALA A O 1
ATOM 1259 N N . GLU A 1 222 ? 70.731 31.389 92.414 1.00 32.91 372 GLU A N 1
ATOM 1260 C CA . GLU A 1 222 ? 71.823 32.326 92.195 1.00 34.39 372 GLU A CA 1
ATOM 1261 C C . GLU A 1 222 ? 72.955 31.646 91.444 1.00 37.52 372 GLU A C 1
ATOM 1262 O O . GLU A 1 222 ? 73.478 32.186 90.470 1.00 36.85 372 GLU A O 1
ATOM 1268 N N . LEU A 1 223 ? 73.329 30.459 91.910 1.00 36.44 373 LEU A N 1
ATOM 1269 C CA . LEU A 1 223 ? 74.424 29.700 91.317 1.00 29.80 373 LEU A CA 1
ATOM 1270 C C . LEU A 1 223 ? 74.251 29.513 89.817 1.00 31.15 373 LEU A C 1
ATOM 1271 O O . LEU A 1 223 ? 75.197 29.683 89.055 1.00 33.99 373 LEU A O 1
ATOM 1276 N N . LEU A 1 224 ? 73.043 29.151 89.395 1.00 34.44 374 LEU A N 1
ATOM 1277 C CA . LEU A 1 224 ? 72.760 28.981 87.974 1.00 32.60 374 LEU A CA 1
ATOM 1278 C C . LEU A 1 224 ? 72.707 30.334 87.284 1.00 30.98 374 LEU A C 1
ATOM 1279 O O . LEU A 1 224 ? 73.204 30.494 86.174 1.00 30.69 374 LEU A O 1
ATOM 1284 N N . LYS A 1 225 ? 72.106 31.306 87.957 1.00 32.50 375 LYS A N 1
ATOM 1285 C CA . LYS A 1 225 ? 71.969 32.656 87.421 1.00 35.42 375 LYS A CA 1
ATOM 1286 C C . LYS A 1 225 ? 73.344 33.249 87.140 1.00 33.77 375 LYS A C 1
ATOM 1287 O O . LYS A 1 225 ? 73.641 33.680 86.025 1.00 31.26 375 LYS A O 1
ATOM 1293 N N . VAL A 1 226 ? 74.177 33.263 88.174 1.00 33.20 376 VAL A N 1
ATOM 1294 C CA . VAL A 1 226 ? 75.544 33.745 88.078 1.00 31.18 376 VAL A CA 1
ATOM 1295 C C . VAL A 1 226 ? 76.345 32.878 87.112 1.00 32.38 376 VAL A C 1
ATOM 1296 O O . VAL A 1 226 ? 77.114 33.388 86.299 1.00 33.06 376 VAL A O 1
ATOM 1300 N N . GLY A 1 227 ? 76.157 31.566 87.207 1.00 30.10 377 GLY A N 1
ATOM 1301 C CA . GLY A 1 227 ? 76.877 30.629 86.369 1.00 28.09 377 GLY A CA 1
ATOM 1302 C C . GLY A 1 227 ? 76.668 30.937 84.904 1.00 32.62 377 GLY A C 1
ATOM 1303 O O . GLY A 1 227 ? 77.585 30.803 84.091 1.00 33.87 377 GLY A O 1
ATOM 1304 N N . GLN A 1 228 ? 75.454 31.357 84.567 1.00 34.46 378 GLN A N 1
ATOM 1305 C CA . GLN A 1 228 ? 75.115 31.708 83.195 1.00 33.52 378 GLN A CA 1
ATOM 1306 C C . GLN A 1 228 ? 75.762 33.029 82.810 1.00 32.77 378 GLN A C 1
ATOM 1307 O O . GLN A 1 228 ? 76.146 33.226 81.658 1.00 35.77 378 GLN A O 1
ATOM 1313 N N . ALA A 1 229 ? 75.877 33.932 83.779 1.00 31.71 379 ALA A N 1
ATOM 1314 C CA . ALA A 1 229 ? 76.565 35.197 83.565 1.00 31.15 379 ALA A CA 1
ATOM 1315 C C . ALA A 1 229 ? 78.001 34.925 83.161 1.00 30.67 379 ALA A C 1
ATOM 1316 O O . ALA A 1 229 ? 78.563 35.620 82.319 1.00 34.84 379 ALA A O 1
ATOM 1318 N N . LEU A 1 230 ? 78.585 33.899 83.768 1.00 30.37 380 LEU A N 1
ATOM 1319 C CA . LEU A 1 230 ? 79.961 33.517 83.488 1.00 31.57 380 LEU A CA 1
ATOM 1320 C C . LEU A 1 230 ? 80.118 32.997 82.066 1.00 28.77 380 LEU A C 1
ATOM 1321 O O . LEU A 1 230 ? 81.038 33.399 81.356 1.00 29.25 380 LEU A O 1
ATOM 1326 N N . ASP A 1 231 ? 79.227 32.101 81.656 1.00 24.89 381 ASP A N 1
ATOM 1327 C CA . ASP A 1 231 ? 79.265 31.579 80.298 1.00 25.92 381 ASP A CA 1
ATOM 1328 C C . ASP A 1 231 ? 79.114 32.704 79.283 1.00 32.96 381 ASP A C 1
ATOM 1329 O O . ASP A 1 231 ? 79.722 32.675 78.214 1.00 34.09 381 ASP A O 1
ATOM 1334 N N . ALA A 1 232 ? 78.298 33.696 79.625 1.00 34.95 382 ALA A N 1
ATOM 1335 C CA . ALA A 1 232 ? 78.077 34.843 78.752 1.00 35.07 382 ALA A CA 1
ATOM 1336 C C . ALA A 1 232 ? 79.348 35.672 78.612 1.00 33.90 382 ALA A C 1
ATOM 1337 O O . ALA A 1 232 ? 79.673 36.148 77.527 1.00 35.87 382 ALA A O 1
ATOM 1339 N N . ALA A 1 233 ? 80.058 35.845 79.720 1.00 30.61 383 ALA A N 1
ATOM 1340 C CA . ALA A 1 233 ? 81.310 36.577 79.715 1.00 30.01 383 ALA A CA 1
ATOM 1341 C C . ALA A 1 233 ? 82.350 35.784 78.950 1.00 33.21 383 ALA A C 1
ATOM 1342 O O . ALA A 1 233 ? 83.113 36.339 78.166 1.00 40.50 383 ALA A O 1
ATOM 1344 N N . ARG A 1 234 ? 82.377 34.477 79.185 1.00 32.62 384 ARG A N 1
ATOM 1345 C CA . ARG A 1 234 ? 83.303 33.598 78.484 1.00 30.44 384 ARG A CA 1
ATOM 1346 C C . ARG A 1 234 ? 83.149 33.746 76.973 1.00 32.33 384 ARG A C 1
ATOM 1347 O O . ARG A 1 234 ? 84.098 34.107 76.278 1.00 31.84 384 ARG A O 1
ATOM 1355 N N . GLU A 1 235 ? 81.947 33.480 76.469 1.00 35.73 385 GLU A N 1
ATOM 1356 C CA . GLU A 1 235 ? 81.669 33.625 75.043 1.00 37.96 385 GLU A CA 1
ATOM 1357 C C . GLU A 1 235 ? 81.950 35.043 74.555 1.00 41.02 385 GLU A C 1
ATOM 1358 O O . GLU A 1 235 ? 82.372 35.241 73.415 1.00 48.09 385 GLU A O 1
ATOM 1364 N N . ARG A 1 236 ? 81.712 36.024 75.420 1.00 35.84 386 ARG A N 1
ATOM 1365 C CA . ARG A 1 236 ? 81.931 37.420 75.071 1.00 33.01 386 ARG A CA 1
ATOM 1366 C C . ARG A 1 236 ? 83.409 37.697 74.838 1.00 40.10 386 ARG A C 1
ATOM 1367 O O . ARG A 1 236 ? 83.782 38.302 73.834 1.00 42.38 386 ARG A O 1
ATOM 1375 N N . GLU A 1 237 ? 84.244 37.245 75.769 1.00 38.57 387 GLU A N 1
ATOM 1376 C CA . GLU A 1 237 ? 85.669 37.542 75.738 1.00 33.66 387 GLU A CA 1
ATOM 1377 C C . GLU A 1 237 ? 86.474 36.538 74.926 1.00 34.82 387 GLU A C 1
ATOM 1378 O O . GLU A 1 237 ? 87.681 36.695 74.767 1.00 34.52 387 GLU A O 1
ATOM 1384 N N . ALA A 1 238 ? 85.808 35.512 74.408 1.00 34.81 388 ALA A N 1
ATOM 1385 C CA . ALA A 1 238 ? 86.497 34.452 73.674 1.00 35.70 388 ALA A CA 1
ATOM 1386 C C . ALA A 1 238 ? 87.022 34.906 72.311 1.00 37.45 388 ALA A C 1
ATOM 1387 O O . ALA A 1 238 ? 88.197 34.724 72.001 1.00 37.73 388 ALA A O 1
ATOM 1389 N N . GLU A 1 239 ? 86.147 35.492 71.500 1.00 41.25 389 GLU A N 1
ATOM 1390 C CA . GLU A 1 239 ? 86.523 35.964 70.170 1.00 39.44 389 GLU A CA 1
ATOM 1391 C C . GLU A 1 239 ? 87.745 36.891 70.185 1.00 37.10 389 GLU A C 1
ATOM 1392 O O . GLU A 1 239 ? 88.714 36.645 69.473 1.00 37.01 389 GLU A O 1
ATOM 1398 N N . PRO A 1 240 ? 87.706 37.961 70.996 1.00 35.25 390 PRO A N 1
ATOM 1399 C CA . PRO A 1 240 ? 88.847 38.882 71.040 1.00 35.12 390 PRO A CA 1
ATOM 1400 C C . PRO A 1 240 ? 90.131 38.168 71.425 1.00 30.98 390 PRO A C 1
ATOM 1401 O O . PRO A 1 240 ? 91.197 38.521 70.928 1.00 32.83 390 PRO A O 1
ATOM 1405 N N . LEU A 1 241 ? 90.022 37.179 72.306 1.00 31.14 391 LEU A N 1
ATOM 1406 C CA . LEU A 1 241 ? 91.181 36.430 72.779 1.00 30.43 391 LEU A CA 1
ATOM 1407 C C . LEU A 1 241 ? 91.707 35.499 71.697 1.00 27.29 391 LEU A C 1
ATOM 1408 O O . LEU A 1 241 ? 92.911 35.411 71.475 1.00 27.12 391 LEU A O 1
ATOM 1413 N N . VAL A 1 242 ? 90.797 34.802 71.028 1.00 27.32 392 VAL A N 1
ATOM 1414 C CA . VAL A 1 242 ? 91.169 33.919 69.930 1.00 28.84 392 VAL A CA 1
ATOM 1415 C C . VAL A 1 242 ? 91.794 34.719 68.793 1.00 29.16 392 VAL A C 1
ATOM 1416 O O . VAL A 1 242 ? 92.682 34.236 68.089 1.00 28.86 392 VAL A O 1
ATOM 1420 N N . ASP A 1 243 ? 91.326 35.951 68.626 1.00 28.50 393 ASP A N 1
ATOM 1421 C CA . ASP A 1 243 ? 91.803 36.817 67.558 1.00 25.07 393 ASP A CA 1
ATOM 1422 C C . ASP A 1 243 ? 93.238 37.260 67.783 1.00 24.64 393 ASP A C 1
ATOM 1423 O O . ASP A 1 243 ? 94.009 37.399 66.833 1.00 21.59 393 ASP A O 1
ATOM 1428 N N . SER A 1 244 ? 93.591 37.478 69.045 1.00 24.62 394 SER A N 1
ATOM 1429 C CA . SER A 1 244 ? 94.917 37.966 69.387 1.00 21.72 394 SER A CA 1
ATOM 1430 C C . SER A 1 244 ? 95.948 36.860 69.232 1.00 24.69 394 SER A C 1
ATOM 1431 O O . SER A 1 244 ? 97.102 37.122 68.890 1.00 29.76 394 SER A O 1
ATOM 1434 N N . LEU A 1 245 ? 95.529 35.624 69.483 1.00 22.58 395 LEU A N 1
ATOM 1435 C CA . LEU A 1 245 ? 96.406 34.473 69.323 1.00 19.11 395 LEU A CA 1
ATOM 1436 C C . LEU A 1 245 ? 96.605 34.157 67.848 1.00 21.44 395 LEU A C 1
ATOM 1437 O O . LEU A 1 245 ? 97.734 34.011 67.381 1.00 23.92 395 LEU A O 1
ATOM 1442 N N . LEU A 1 246 ? 95.507 34.065 67.110 1.00 22.00 396 LEU A N 1
ATOM 1443 C CA . LEU A 1 246 ? 95.581 33.812 65.676 1.00 22.80 396 LEU A CA 1
ATOM 1444 C C . LEU A 1 246 ? 96.436 34.846 64.942 1.00 20.95 396 LEU A C 1
ATOM 1445 O O . LEU A 1 246 ? 97.113 34.521 63.974 1.00 23.01 396 LEU A O 1
ATOM 1450 N N . ALA A 1 247 ? 96.408 36.088 65.411 1.00 22.26 397 ALA A N 1
ATOM 1451 C CA . ALA A 1 247 ? 97.217 37.150 64.820 1.00 20.27 397 ALA A CA 1
ATOM 1452 C C . ALA A 1 247 ? 98.681 36.746 64.740 1.00 26.08 397 ALA A C 1
ATOM 1453 O O . ALA A 1 247 ? 99.370 37.054 63.764 1.00 29.70 397 ALA A O 1
ATOM 1455 N N . VAL A 1 248 ? 99.156 36.063 65.779 1.00 24.99 398 VAL A N 1
ATOM 1456 C CA . VAL A 1 248 ? 100.542 35.614 65.831 1.00 21.23 398 VAL A CA 1
ATOM 1457 C C . VAL A 1 248 ? 100.725 34.269 65.133 1.00 22.29 398 VAL A C 1
ATOM 1458 O O . VAL A 1 248 ? 101.571 34.129 64.254 1.00 23.04 398 VAL A O 1
ATOM 1462 N N . ILE A 1 249 ? 99.920 33.287 65.519 1.00 22.63 399 ILE A N 1
ATOM 1463 C CA . ILE A 1 249 ? 100.000 31.952 64.928 1.00 26.16 399 ILE A CA 1
ATOM 1464 C C . ILE A 1 249 ? 100.052 31.949 63.397 1.00 25.34 399 ILE A C 1
ATOM 1465 O O . ILE A 1 249 ? 100.780 31.159 62.797 1.00 26.13 399 ILE A O 1
ATOM 1470 N N . ARG A 1 250 ? 99.286 32.828 62.764 1.00 23.34 400 ARG A N 1
ATOM 1471 C CA . ARG A 1 250 ? 99.204 32.826 61.308 1.00 25.37 400 ARG A CA 1
ATOM 1472 C C . ARG A 1 250 ? 100.470 33.345 60.630 1.00 28.51 400 ARG A C 1
ATOM 1473 O O . ARG A 1 250 ? 100.612 33.243 59.409 1.00 27.73 400 ARG A O 1
ATOM 1481 N N . GLU A 1 251 ? 101.386 33.900 61.419 1.00 27.58 401 GLU A N 1
ATOM 1482 C CA . GLU A 1 251 ? 102.647 34.401 60.881 1.00 26.91 401 GLU A CA 1
ATOM 1483 C C . GLU A 1 251 ? 103.755 33.381 61.081 1.00 23.99 401 GLU A C 1
ATOM 1484 O O . GLU A 1 251 ? 104.884 33.585 60.640 1.00 26.63 401 GLU A O 1
ATOM 1490 N N . LEU A 1 252 ? 103.411 32.280 61.738 1.00 21.73 402 LEU A N 1
ATOM 1491 C CA . LEU A 1 252 ? 104.368 31.246 62.097 1.00 21.22 402 LEU A CA 1
ATOM 1492 C C . LEU A 1 252 ? 104.249 30.018 61.202 1.00 26.24 402 LEU A C 1
ATOM 1493 O O . LEU A 1 252 ? 104.531 28.897 61.633 1.00 26.00 402 LEU A O 1
ATOM 1498 N N . GLY A 1 253 ? 103.826 30.227 59.959 1.00 26.78 403 GLY A N 1
ATOM 1499 C CA . GLY A 1 253 ? 103.711 29.135 59.008 1.00 30.06 403 GLY A CA 1
ATOM 1500 C C . GLY A 1 253 ? 102.388 28.388 59.051 1.00 32.06 403 GLY A C 1
ATOM 1501 O O . GLY A 1 253 ? 102.314 27.219 58.673 1.00 29.54 403 GLY A O 1
ATOM 1510 N N . PRO A 1 255 ? 99.081 30.099 57.902 1.00 31.09 405 PRO A N 1
ATOM 1511 C CA . PRO A 1 255 ? 98.332 31.284 57.477 1.00 26.81 405 PRO A CA 1
ATOM 1512 C C . PRO A 1 255 ? 96.828 31.082 57.586 1.00 29.24 405 PRO A C 1
ATOM 1513 O O . PRO A 1 255 ? 96.093 32.063 57.661 1.00 30.27 405 PRO A O 1
ATOM 1517 N N . HIS A 1 256 ? 96.380 29.830 57.596 1.00 30.93 406 HIS A N 1
ATOM 1518 C CA . HIS A 1 256 ? 94.951 29.540 57.607 1.00 31.20 406 HIS A CA 1
ATOM 1519 C C . HIS A 1 256 ? 94.524 28.799 58.862 1.00 32.56 406 HIS A C 1
ATOM 1520 O O . HIS A 1 256 ? 93.545 28.048 58.852 1.00 36.65 406 HIS A O 1
ATOM 1527 N N . ALA A 1 257 ? 95.260 29.012 59.944 1.00 28.21 407 ALA A N 1
ATOM 1528 C CA . ALA A 1 257 ? 94.921 28.379 61.203 1.00 27.63 407 ALA A CA 1
ATOM 1529 C C . ALA A 1 257 ? 93.570 28.892 61.664 1.00 26.69 407 ALA A C 1
ATOM 1530 O O . ALA A 1 257 ? 93.265 30.074 61.517 1.00 23.48 407 ALA A O 1
ATOM 1532 N N . ARG A 1 258 ? 92.753 27.987 62.193 1.00 32.89 408 ARG A N 1
ATOM 1533 C CA . ARG A 1 258 ? 91.479 28.355 62.796 1.00 31.41 408 ARG A CA 1
ATOM 1534 C C . ARG A 1 258 ? 91.494 27.921 64.253 1.00 32.26 408 ARG A C 1
ATOM 1535 O O . ARG A 1 258 ? 92.070 26.887 64.593 1.00 32.43 408 ARG A O 1
ATOM 1551 N N . GLU A 1 260 ? 89.165 28.292 68.237 1.00 33.74 410 GLU A N 1
ATOM 1552 C CA . GLU A 1 260 ? 88.008 28.750 68.991 1.00 35.97 410 GLU A CA 1
ATOM 1553 C C . GLU A 1 260 ? 87.978 28.146 70.391 1.00 36.79 410 GLU A C 1
ATOM 1554 O O . GLU A 1 260 ? 88.515 27.062 70.621 1.00 33.84 410 GLU A O 1
ATOM 1560 N N . PHE A 1 261 ? 87.353 28.858 71.324 1.00 36.43 411 PHE A N 1
ATOM 1561 C CA . PHE A 1 261 ? 87.048 28.292 72.631 1.00 32.53 411 PHE A CA 1
ATOM 1562 C C . PHE A 1 261 ? 85.631 27.743 72.625 1.00 31.73 411 PHE A C 1
ATOM 1563 O O . PHE A 1 261 ? 84.689 28.450 72.279 1.00 34.94 411 PHE A O 1
ATOM 1571 N N . ALA A 1 262 ? 85.485 26.479 73.000 1.00 33.25 412 ALA A N 1
ATOM 1572 C CA . ALA A 1 262 ? 84.173 25.850 73.040 1.00 29.32 412 ALA A CA 1
ATOM 1573 C C . ALA A 1 262 ? 83.726 25.618 74.476 1.00 30.25 412 ALA A C 1
ATOM 1574 O O . ALA A 1 262 ? 84.479 25.077 75.293 1.00 30.84 412 ALA A O 1
ATOM 1576 N N . LEU A 1 263 ? 82.503 26.037 74.781 1.00 24.61 413 LEU A N 1
ATOM 1577 C CA . LEU A 1 263 ? 81.912 25.752 76.078 1.00 22.94 413 LEU A CA 1
ATOM 1578 C C . LEU A 1 263 ? 81.090 24.479 75.984 1.00 25.33 413 LEU A C 1
ATOM 1579 O O . LEU A 1 263 ? 80.274 24.317 75.078 1.00 32.02 413 LEU A O 1
ATOM 1584 N N . SER A 1 264 ? 81.317 23.572 76.923 1.00 23.22 414 SER A N 1
ATOM 1585 C CA . SER A 1 264 ? 80.584 22.322 76.969 1.00 26.28 414 SER A CA 1
ATOM 1586 C C . SER A 1 264 ? 79.726 22.315 78.231 1.00 27.65 414 SER A C 1
ATOM 1587 O O . SER A 1 264 ? 80.249 22.433 79.339 1.00 29.85 414 SER A O 1
ATOM 1590 N N . ALA A 1 265 ? 78.410 22.200 78.072 1.00 25.48 415 ALA A N 1
ATOM 1591 C CA . ALA A 1 265 ? 77.518 22.265 79.229 1.00 26.58 415 ALA A CA 1
ATOM 1592 C C . ALA A 1 265 ? 77.606 21.008 80.083 1.00 26.96 415 ALA A C 1
ATOM 1593 O O . ALA A 1 265 ? 77.485 19.891 79.580 1.00 28.96 415 ALA A O 1
ATOM 1595 N N . LEU A 1 266 ? 77.822 21.204 81.379 1.00 25.36 416 LEU A N 1
ATOM 1596 C CA . LEU A 1 266 ? 77.965 20.101 82.316 1.00 25.53 416 LEU A CA 1
ATOM 1597 C C . LEU A 1 266 ? 76.607 19.609 82.797 1.00 27.91 416 LEU A C 1
ATOM 1598 O O . LEU A 1 266 ? 75.633 20.357 82.794 1.00 26.83 416 LEU A O 1
ATOM 1603 N N . ALA A 1 267 ? 76.547 18.346 83.211 1.00 31.83 417 ALA A N 1
ATOM 1604 C CA . ALA A 1 267 ? 75.329 17.786 83.787 1.00 26.09 417 ALA A CA 1
ATOM 1605 C C . ALA A 1 267 ? 75.011 18.483 85.103 1.00 27.00 417 ALA A C 1
ATOM 1606 O O . ALA A 1 267 ? 73.878 18.889 85.333 1.00 31.56 417 ALA A O 1
ATOM 1608 N N . GLU A 1 268 ? 76.021 18.621 85.959 1.00 30.67 418 GLU A N 1
ATOM 1609 C CA . GLU A 1 268 ? 75.885 19.372 87.208 1.00 29.33 418 GLU A CA 1
ATOM 1610 C C . GLU A 1 268 ? 76.899 20.516 87.289 1.00 29.23 418 GLU A C 1
ATOM 1611 O O . GLU A 1 268 ? 77.944 20.477 86.634 1.00 28.98 418 GLU A O 1
ATOM 1617 N N . PRO A 1 269 ? 76.584 21.550 88.081 1.00 23.20 419 PRO A N 1
ATOM 1618 C CA . PRO A 1 269 ? 77.501 22.671 88.299 1.00 23.23 419 PRO A CA 1
ATOM 1619 C C . PRO A 1 269 ? 78.853 22.218 88.837 1.00 24.01 419 PRO A C 1
ATOM 1620 O O . PRO A 1 269 ? 78.917 21.398 89.751 1.00 25.97 419 PRO A O 1
ATOM 1624 N N . ALA A 1 270 ? 79.922 22.752 88.260 1.00 24.78 420 ALA A N 1
ATOM 1625 C CA . ALA A 1 270 ? 81.273 22.468 88.722 1.00 21.89 420 ALA A CA 1
ATOM 1626 C C . ALA A 1 270 ? 81.708 23.595 89.638 1.00 24.71 420 ALA A C 1
ATOM 1627 O O . ALA A 1 270 ? 81.084 24.655 89.659 1.00 23.74 420 ALA A O 1
ATOM 1629 N N . ALA A 1 271 ? 82.777 23.372 90.395 1.00 25.84 421 ALA A N 1
ATOM 1630 C CA . ALA A 1 271 ? 83.319 24.416 91.253 1.00 20.60 421 ALA A CA 1
ATOM 1631 C C . ALA A 1 271 ? 83.817 25.578 90.405 1.00 20.84 421 ALA A C 1
ATOM 1632 O O . ALA A 1 271 ? 83.967 26.699 90.892 1.00 20.38 421 ALA A O 1
ATOM 1634 N N . TYR A 1 272 ? 84.052 25.306 89.126 1.00 18.58 422 TYR A N 1
ATOM 1635 C CA . TYR A 1 272 ? 84.609 26.302 88.227 1.00 17.72 422 TYR A CA 1
ATOM 1636 C C . TYR A 1 272 ? 83.605 26.837 87.211 1.00 24.10 422 TYR A C 1
ATOM 1637 O O . TYR A 1 272 ? 83.958 27.654 86.360 1.00 29.56 422 TYR A O 1
ATOM 1646 N N . GLY A 1 273 ? 82.359 26.382 87.290 1.00 23.25 423 GLY A N 1
ATOM 1647 C CA . GLY A 1 273 ? 81.324 26.930 86.432 1.00 23.48 423 GLY A CA 1
ATOM 1648 C C . GLY A 1 273 ? 80.291 25.941 85.932 1.00 22.75 423 GLY A C 1
ATOM 1649 O O . GLY A 1 273 ? 80.287 24.775 86.313 1.00 23.97 423 GLY A O 1
ATOM 1650 N N . LEU A 1 274 ? 79.409 26.419 85.065 1.00 23.68 424 LEU A N 1
ATOM 1651 C CA . LEU A 1 274 ? 78.326 25.599 84.545 1.00 29.10 424 LEU A CA 1
ATOM 1652 C C . LEU A 1 274 ? 78.732 24.886 83.261 1.00 30.44 424 LEU A C 1
ATOM 1653 O O . LEU A 1 274 ? 77.943 24.132 82.686 1.00 30.04 424 LEU A O 1
ATOM 1658 N N . SER A 1 275 ? 79.962 25.125 82.816 1.00 27.34 425 SER A N 1
ATOM 1659 C CA . SER A 1 275 ? 80.434 24.555 81.561 1.00 27.04 425 SER A CA 1
ATOM 1660 C C . SER A 1 275 ? 81.930 24.282 81.583 1.00 25.22 425 SER A C 1
ATOM 1661 O O . SER A 1 275 ? 82.677 24.940 82.302 1.00 22.96 425 SER A O 1
ATOM 1664 N N . ASP A 1 276 ? 82.348 23.298 80.789 1.00 26.76 426 ASP A N 1
ATOM 1665 C CA . ASP A 1 276 ? 83.756 23.024 80.530 1.00 26.60 426 ASP A CA 1
ATOM 1666 C C . ASP A 1 276 ? 84.256 23.983 79.463 1.00 26.65 426 ASP A C 1
ATOM 1667 O O . ASP A 1 276 ? 83.546 24.268 78.505 1.00 29.26 426 ASP A O 1
ATOM 1672 N N . VAL A 1 277 ? 85.473 24.484 79.617 1.00 25.06 427 VAL A N 1
ATOM 1673 C CA . VAL A 1 277 ? 86.029 25.369 78.601 1.00 27.81 427 VAL A CA 1
ATOM 1674 C C . VAL A 1 277 ? 87.171 24.692 77.859 1.00 31.09 427 VAL A C 1
ATOM 1675 O O . VAL A 1 277 ? 88.201 24.366 78.451 1.00 31.69 427 VAL A O 1
ATOM 1679 N N . LEU A 1 278 ? 86.976 24.480 76.561 1.00 31.40 428 LEU A N 1
ATOM 1680 C CA . LEU A 1 278 ? 87.933 23.731 75.752 1.00 32.02 428 LEU A CA 1
ATOM 1681 C C . LEU A 1 278 ? 88.513 24.584 74.635 1.00 34.51 428 LEU A C 1
ATOM 1682 O O . LEU A 1 278 ? 87.824 25.435 74.070 1.00 34.36 428 LEU A O 1
ATOM 1687 N N . LEU A 1 279 ? 89.785 24.349 74.323 1.00 33.65 429 LEU A N 1
ATOM 1688 C CA . LEU A 1 279 ? 90.457 25.066 73.249 1.00 30.47 429 LEU A CA 1
ATOM 1689 C C . LEU A 1 279 ? 90.631 24.162 72.033 1.00 28.79 429 LEU A C 1
ATOM 1690 O O . LEU A 1 279 ? 91.282 23.120 72.112 1.00 33.37 429 LEU A O 1
ATOM 1695 N N . ARG A 1 280 ? 90.043 24.567 70.914 1.00 25.75 430 ARG A N 1
ATOM 1696 C CA . ARG A 1 280 ? 90.070 23.764 69.700 1.00 27.76 430 ARG A CA 1
ATOM 1697 C C . ARG A 1 280 ? 90.836 24.488 68.598 1.00 33.47 430 ARG A C 1
ATOM 1698 O O . ARG A 1 280 ? 90.787 25.710 68.501 1.00 37.39 430 ARG A O 1
ATOM 1706 N N . PHE A 1 281 ? 91.543 23.728 67.767 1.00 32.76 431 PHE A N 1
ATOM 1707 C CA . PHE A 1 281 ? 92.472 24.313 66.810 1.00 30.44 431 PHE A CA 1
ATOM 1708 C C . PHE A 1 281 ? 92.643 23.447 65.568 1.00 31.97 431 PHE A C 1
ATOM 1709 O O . PHE A 1 281 ? 92.715 22.221 65.656 1.00 31.53 431 PHE A O 1
ATOM 1717 N N . SER A 1 282 ? 92.699 24.099 64.410 1.00 33.95 432 SER A N 1
ATOM 1718 C CA . SER A 1 282 ? 93.053 23.440 63.160 1.00 35.79 432 SER A CA 1
ATOM 1719 C C . SER A 1 282 ? 94.181 24.223 62.506 1.00 35.58 432 SER A C 1
ATOM 1720 O O . SER A 1 282 ? 94.092 25.442 62.359 1.00 33.96 432 SER A O 1
ATOM 1723 N N . ALA A 1 283 ? 95.244 23.524 62.120 1.00 37.64 433 ALA A N 1
ATOM 1724 C CA . ALA A 1 283 ? 96.410 24.170 61.524 1.00 37.19 433 ALA A CA 1
ATOM 1725 C C . ALA A 1 283 ? 96.187 24.558 60.060 1.00 43.08 433 ALA A C 1
ATOM 1726 O O . ALA A 1 283 ? 96.637 25.617 59.610 1.00 40.78 433 ALA A O 1
ATOM 1728 N N . ASN A 1 284 ? 95.492 23.697 59.322 1.00 43.84 434 ASN A N 1
ATOM 1729 C CA . ASN A 1 284 ? 95.345 23.867 57.883 1.00 41.66 434 ASN A CA 1
ATOM 1730 C C . ASN A 1 284 ? 93.918 24.220 57.469 1.00 46.98 434 ASN A C 1
ATOM 1731 O O . ASN A 1 284 ? 92.985 24.063 58.257 1.00 47.86 434 ASN A O 1
ATOM 1736 N N . PRO A 1 285 ? 93.749 24.713 56.230 1.00 49.13 435 PRO A N 1
ATOM 1737 C CA . PRO A 1 285 ? 92.459 25.163 55.687 1.00 51.03 435 PRO A CA 1
ATOM 1738 C C . PRO A 1 285 ? 91.420 24.049 55.553 1.00 56.31 435 PRO A C 1
ATOM 1739 O O . PRO A 1 285 ? 90.249 24.261 55.877 1.00 56.29 435 PRO A O 1
ATOM 1743 N N . GLY A 1 286 ? 91.841 22.883 55.075 1.00 54.71 436 GLY A N 1
ATOM 1744 C CA . GLY A 1 286 ? 90.920 21.779 54.867 1.00 63.48 436 GLY A CA 1
ATOM 1745 C C . GLY A 1 286 ? 90.537 21.045 56.140 1.00 68.35 436 GLY A C 1
ATOM 1746 O O . GLY A 1 286 ? 89.524 20.339 56.182 1.00 59.47 436 GLY A O 1
ATOM 1747 N N . GLU A 1 287 ? 91.343 21.223 57.183 1.00 68.93 437 GLU A N 1
ATOM 1748 C CA . GLU A 1 287 ? 91.165 20.493 58.436 1.00 60.38 437 GLU A CA 1
ATOM 1749 C C . GLU A 1 287 ? 89.984 20.979 59.267 1.00 56.38 437 GLU A C 1
ATOM 1750 O O . GLU A 1 287 ? 89.579 22.142 59.180 1.00 52.15 437 GLU A O 1
ATOM 1756 N N . GLU A 1 288 ? 89.440 20.068 60.071 1.00 54.32 438 GLU A N 1
ATOM 1757 C CA . GLU A 1 288 ? 88.400 20.393 61.039 1.00 51.38 438 GLU A CA 1
ATOM 1758 C C . GLU A 1 288 ? 89.036 20.707 62.385 1.00 45.93 438 GLU A C 1
ATOM 1759 O O . GLU A 1 288 ? 90.104 20.186 62.713 1.00 41.36 438 GLU A O 1
ATOM 1765 N N . LEU A 1 289 ? 88.377 21.556 63.165 1.00 40.54 439 LEU A N 1
ATOM 1766 C CA . LEU A 1 289 ? 88.881 21.906 64.485 1.00 37.23 439 LEU A CA 1
ATOM 1767 C C . LEU A 1 289 ? 88.966 20.682 65.380 1.00 36.27 439 LEU A C 1
ATOM 1768 O O . LEU A 1 289 ? 88.310 19.672 65.133 1.00 41.82 439 LEU A O 1
ATOM 1773 N N . GLY A 1 290 ? 89.781 20.779 66.421 1.00 33.74 440 GLY A N 1
ATOM 1774 C CA . GLY A 1 290 ? 89.958 19.684 67.352 1.00 33.74 440 GLY A CA 1
ATOM 1775 C C . GLY A 1 290 ? 90.934 20.062 68.440 1.00 31.82 440 GLY A C 1
ATOM 1776 O O . GLY A 1 290 ? 91.480 21.159 68.427 1.00 33.90 440 GLY A O 1
ATOM 1777 N N . PRO A 1 291 ? 91.157 19.154 69.395 1.00 36.02 441 PRO A N 1
ATOM 1778 C CA . PRO A 1 291 ? 92.107 19.394 70.485 1.00 40.14 441 PRO A CA 1
ATOM 1779 C C . PRO A 1 291 ? 93.474 19.789 69.939 1.00 38.11 441 PRO A C 1
ATOM 1780 O O . PRO A 1 291 ? 93.812 19.394 68.822 1.00 42.26 441 PRO A O 1
ATOM 1784 N N . LEU A 1 292 ? 94.246 20.560 70.697 1.00 33.99 442 LEU A N 1
ATOM 1785 C CA . LEU A 1 292 ? 95.573 20.941 70.227 1.00 36.55 442 LEU A CA 1
ATOM 1786 C C . LEU A 1 292 ? 96.500 19.739 70.203 1.00 37.86 442 LEU A C 1
ATOM 1787 O O . LEU A 1 292 ? 97.526 19.756 69.535 1.00 42.60 442 LEU A O 1
ATOM 1792 N N . SER A 1 293 ? 96.132 18.692 70.929 1.00 41.82 443 SER A N 1
ATOM 1793 C CA . SER A 1 293 ? 96.929 17.475 70.943 1.00 42.77 443 SER A CA 1
ATOM 1794 C C . SER A 1 293 ? 96.859 16.753 69.595 1.00 44.40 443 SER A C 1
ATOM 1795 O O . SER A 1 293 ? 97.653 15.854 69.323 1.00 50.30 443 SER A O 1
ATOM 1798 N N . ASP A 1 294 ? 95.920 17.163 68.748 1.00 43.20 444 ASP A N 1
ATOM 1799 C CA . ASP A 1 294 ? 95.705 16.502 67.460 1.00 45.39 444 ASP A CA 1
ATOM 1800 C C . ASP A 1 294 ? 96.397 17.186 66.278 1.00 49.48 444 ASP A C 1
ATOM 1801 O O . ASP A 1 294 ? 96.093 16.888 65.121 1.00 51.88 444 ASP A O 1
ATOM 1806 N N . VAL A 1 295 ? 97.316 18.103 66.564 1.00 47.79 445 VAL A N 1
ATOM 1807 C CA . VAL A 1 295 ? 98.131 18.701 65.512 1.00 44.66 445 VAL A CA 1
ATOM 1808 C C . VAL A 1 295 ? 99.122 17.670 64.986 1.00 49.19 445 VAL A C 1
ATOM 1809 O O . VAL A 1 295 ? 99.818 16.999 65.756 1.00 43.92 445 VAL A O 1
ATOM 1813 N N . ALA A 1 296 ? 99.177 17.549 63.665 1.00 49.36 446 ALA A N 1
ATOM 1814 C CA . ALA A 1 296 ? 99.979 16.518 63.020 1.00 49.74 446 ALA A CA 1
ATOM 1815 C C . ALA A 1 296 ? 101.466 16.600 63.362 1.00 45.04 446 ALA A C 1
ATOM 1816 O O . ALA A 1 296 ? 102.150 15.579 63.400 1.00 45.50 446 ALA A O 1
ATOM 1818 N N . SER A 1 297 ? 101.957 17.813 63.608 1.00 44.51 447 SER A N 1
ATOM 1819 C CA . SER A 1 297 ? 103.381 18.039 63.840 1.00 34.91 447 SER A CA 1
ATOM 1820 C C . SER A 1 297 ? 103.678 18.501 65.264 1.00 34.19 447 SER A C 1
ATOM 1821 O O . SER A 1 297 ? 103.032 19.412 65.776 1.00 35.99 447 SER A O 1
ATOM 1824 N N . GLY A 1 298 ? 104.660 17.872 65.901 1.00 33.61 448 GLY A N 1
ATOM 1825 C CA . GLY A 1 298 ? 105.166 18.360 67.171 1.00 33.69 448 GLY A CA 1
ATOM 1826 C C . GLY A 1 298 ? 105.588 19.814 67.035 1.00 33.77 448 GLY A C 1
ATOM 1827 O O . GLY A 1 298 ? 105.256 20.652 67.875 1.00 31.50 448 GLY A O 1
ATOM 1828 N N . GLY A 1 299 ? 106.316 20.110 65.962 1.00 32.21 449 GLY A N 1
ATOM 1829 C CA . GLY A 1 299 ? 106.722 21.468 65.654 1.00 28.79 449 GLY A CA 1
ATOM 1830 C C . GLY A 1 299 ? 105.565 22.450 65.584 1.00 30.12 449 GLY A C 1
ATOM 1831 O O . GLY A 1 299 ? 105.685 23.581 66.048 1.00 33.01 449 GLY A O 1
ATOM 1832 N N . GLU A 1 300 ? 104.443 22.034 65.003 1.00 26.80 450 GLU A N 1
ATOM 1833 C CA . GLU A 1 300 ? 103.274 22.904 64.934 1.00 30.42 450 GLU A CA 1
ATOM 1834 C C . GLU A 1 300 ? 102.718 23.201 66.320 1.00 28.71 450 GLU A C 1
ATOM 1835 O O . GLU A 1 300 ? 102.333 24.331 66.612 1.00 28.33 450 GLU A O 1
ATOM 1841 N N . LEU A 1 301 ? 102.673 22.181 67.170 1.00 28.02 451 LEU A N 1
ATOM 1842 C CA . LEU A 1 301 ? 102.245 22.363 68.547 1.00 25.27 451 LEU A CA 1
ATOM 1843 C C . LEU A 1 301 ? 103.165 23.378 69.229 1.00 29.68 451 LEU A C 1
ATOM 1844 O O . LEU A 1 301 ? 102.696 24.345 69.833 1.00 26.97 451 LEU A O 1
ATOM 1849 N N . SER A 1 302 ? 104.474 23.164 69.108 1.00 28.32 452 SER A N 1
ATOM 1850 C CA . SER A 1 302 ? 105.461 24.068 69.697 1.00 24.47 452 SER A CA 1
ATOM 1851 C C . SER A 1 302 ? 105.235 25.513 69.281 1.00 23.01 452 SER A C 1
ATOM 1852 O O . SER A 1 302 ? 105.330 26.424 70.101 1.00 22.47 452 SER A O 1
ATOM 1855 N N . ARG A 1 303 ? 104.943 25.727 68.005 1.00 23.78 453 ARG A N 1
ATOM 1856 C CA . ARG A 1 303 ? 104.787 27.086 67.505 1.00 23.93 453 ARG A CA 1
ATOM 1857 C C . ARG A 1 303 ? 103.499 27.718 68.002 1.00 23.68 453 ARG A C 1
ATOM 1858 O O . ARG A 1 303 ? 103.416 28.935 68.156 1.00 23.15 453 ARG A O 1
ATOM 1866 N N . VAL A 1 304 ? 102.496 26.888 68.264 1.00 23.38 454 VAL A N 1
ATOM 1867 C CA . VAL A 1 304 ? 101.247 27.387 68.816 1.00 21.74 454 VAL A CA 1
ATOM 1868 C C . VAL A 1 304 ? 101.453 27.699 70.291 1.00 21.20 454 VAL A C 1
ATOM 1869 O O . VAL A 1 304 ? 100.905 28.670 70.812 1.00 19.73 454 VAL A O 1
ATOM 1881 N N . LEU A 1 306 ? 104.339 28.627 71.564 1.00 20.69 456 LEU A N 1
ATOM 1882 C CA . LEU A 1 306 ? 105.116 29.857 71.546 1.00 21.19 456 LEU A CA 1
ATOM 1883 C C . LEU A 1 306 ? 104.206 31.079 71.446 1.00 21.18 456 LEU A C 1
ATOM 1884 O O . LEU A 1 306 ? 104.327 32.015 72.233 1.00 20.00 456 LEU A O 1
ATOM 1889 N N . ALA A 1 307 ? 103.296 31.061 70.476 1.00 21.17 457 ALA A N 1
ATOM 1890 C CA . ALA A 1 307 ? 102.372 32.171 70.269 1.00 20.80 457 ALA A CA 1
ATOM 1891 C C . ALA A 1 307 ? 101.584 32.476 71.531 1.00 21.54 457 ALA A C 1
ATOM 1892 O O . ALA A 1 307 ? 101.559 33.610 71.999 1.00 23.15 457 ALA A O 1
ATOM 1894 N N . VAL A 1 308 ? 100.938 31.457 72.081 1.00 22.91 458 VAL A N 1
ATOM 1895 C CA . VAL A 1 308 ? 100.190 31.623 73.319 1.00 24.78 458 VAL A CA 1
ATOM 1896 C C . VAL A 1 308 ? 101.099 32.137 74.432 1.00 26.07 458 VAL A C 1
ATOM 1897 O O . VAL A 1 308 ? 100.711 33.005 75.209 1.00 27.99 458 VAL A O 1
ATOM 1901 N N . SER A 1 309 ? 102.314 31.605 74.501 1.00 24.94 459 SER A N 1
ATOM 1902 C CA . SER A 1 309 ? 103.256 32.005 75.538 1.00 24.87 459 SER A CA 1
ATOM 1903 C C . SER A 1 309 ? 103.669 33.480 75.461 1.00 29.16 459 SER A C 1
ATOM 1904 O O . SER A 1 309 ? 103.812 34.133 76.491 1.00 35.35 459 SER A O 1
ATOM 1907 N N . THR A 1 310 ? 103.861 34.016 74.259 1.00 24.17 460 THR A N 1
ATOM 1908 C CA . THR A 1 310 ? 104.264 35.416 74.144 1.00 22.50 460 THR A CA 1
ATOM 1909 C C . THR A 1 310 ? 103.073 36.357 74.268 1.00 30.06 460 THR A C 1
ATOM 1910 O O . THR A 1 310 ? 103.197 37.453 74.816 1.00 31.35 460 THR A O 1
ATOM 1914 N N . VAL A 1 311 ? 101.922 35.928 73.755 1.00 28.56 461 VAL A N 1
ATOM 1915 C CA . VAL A 1 311 ? 100.723 36.763 73.750 1.00 25.20 461 VAL A CA 1
ATOM 1916 C C . VAL A 1 311 ? 100.127 36.907 75.146 1.00 28.85 461 VAL A C 1
ATOM 1917 O O . VAL A 1 311 ? 99.732 38.001 75.544 1.00 28.54 461 VAL A O 1
ATOM 1921 N N . LEU A 1 312 ? 100.077 35.803 75.888 1.00 31.78 462 LEU A N 1
ATOM 1922 C CA . LEU A 1 312 ? 99.454 35.785 77.213 1.00 35.25 462 LEU A CA 1
ATOM 1923 C C . LEU A 1 312 ? 100.456 35.636 78.357 1.00 34.32 462 LEU A C 1
ATOM 1924 O O . LEU A 1 312 ? 100.112 35.840 79.519 1.00 34.94 462 LEU A O 1
ATOM 1929 N N . GLY A 1 313 ? 101.688 35.266 78.028 1.00 30.24 463 GLY A N 1
ATOM 1930 C CA . GLY A 1 313 ? 102.725 35.115 79.032 1.00 31.41 463 GLY A CA 1
ATOM 1931 C C . GLY A 1 313 ? 103.008 33.676 79.429 1.00 33.22 463 GLY A C 1
ATOM 1932 O O . GLY A 1 313 ? 102.136 32.812 79.355 1.00 30.11 463 GLY A O 1
ATOM 1933 N N . ALA A 1 314 ? 104.244 33.422 79.848 1.00 36.09 464 ALA A N 1
ATOM 1934 C CA . ALA A 1 314 ? 104.635 32.115 80.361 1.00 36.18 464 ALA A CA 1
ATOM 1935 C C . ALA A 1 314 ? 104.432 32.083 81.871 1.00 38.12 464 ALA A C 1
ATOM 1936 O O . ALA A 1 314 ? 104.437 33.126 82.524 1.00 39.30 464 ALA A O 1
ATOM 1938 N N . ASP A 1 315 ? 104.253 30.887 82.423 1.00 38.53 465 ASP A N 1
ATOM 1939 C CA . ASP A 1 315 ? 103.991 30.738 83.853 1.00 40.55 465 ASP A CA 1
ATOM 1940 C C . ASP A 1 315 ? 105.182 30.167 84.618 1.00 36.56 465 ASP A C 1
ATOM 1941 O O . ASP A 1 315 ? 105.069 29.832 85.797 1.00 40.16 465 ASP A O 1
ATOM 1946 N N . THR A 1 316 ? 106.322 30.074 83.943 1.00 32.17 466 THR A N 1
ATOM 1947 C CA . THR A 1 316 ? 107.543 29.568 84.552 1.00 28.20 466 THR A CA 1
ATOM 1948 C C . THR A 1 316 ? 108.747 30.372 84.073 1.00 30.33 466 THR A C 1
ATOM 1949 O O . THR A 1 316 ? 108.748 30.887 82.958 1.00 29.82 466 THR A O 1
ATOM 1953 N N . PRO A 1 317 ? 109.783 30.479 84.918 1.00 31.03 467 PRO A N 1
ATOM 1954 C CA . PRO A 1 317 ? 110.989 31.251 84.597 1.00 28.24 467 PRO A CA 1
ATOM 1955 C C . PRO A 1 317 ? 111.709 30.729 83.360 1.00 27.44 467 PRO A C 1
ATOM 1956 O O . PRO A 1 317 ? 112.356 31.508 82.661 1.00 28.72 467 PRO A O 1
ATOM 1960 N N . SER A 1 318 ? 111.603 29.426 83.107 1.00 28.56 468 SER A N 1
ATOM 1961 C CA . SER A 1 318 ? 112.281 28.795 81.976 1.00 25.85 468 SER A CA 1
ATOM 1962 C C . SER A 1 318 ? 111.293 28.019 81.127 1.00 27.11 468 SER A C 1
ATOM 1963 O O . SER A 1 318 ? 110.408 27.349 81.653 1.00 30.69 468 SER A O 1
ATOM 1966 N N . VAL A 1 319 ? 111.445 28.126 79.809 1.00 25.32 469 VAL A N 1
ATOM 1967 C CA . VAL A 1 319 ? 110.585 27.423 78.859 1.00 21.50 469 VAL A CA 1
ATOM 1968 C C . VAL A 1 319 ? 111.413 26.760 77.757 1.00 20.85 469 VAL A C 1
ATOM 1969 O O . VAL A 1 319 ? 112.440 27.291 77.339 1.00 23.71 469 VAL A O 1
ATOM 1973 N N . VAL A 1 320 ? 110.983 25.578 77.331 1.00 20.39 470 VAL A N 1
ATOM 1974 C CA . VAL A 1 320 ? 111.697 24.839 76.299 1.00 19.92 470 VAL A CA 1
ATOM 1975 C C . VAL A 1 320 ? 110.800 24.484 75.120 1.00 22.10 470 VAL A C 1
ATOM 1976 O O . VAL A 1 320 ? 109.706 23.950 75.297 1.00 21.60 470 VAL A O 1
ATOM 1980 N N . PHE A 1 321 ? 111.278 24.775 73.916 1.00 22.40 471 PHE A N 1
ATOM 1981 C CA . PHE A 1 321 ? 110.545 24.449 72.703 1.00 22.31 471 PHE A CA 1
ATOM 1982 C C . PHE A 1 321 ? 111.389 23.484 71.886 1.00 25.51 471 PHE A C 1
ATOM 1983 O O . PHE A 1 321 ? 112.566 23.741 71.637 1.00 28.96 471 PHE A O 1
ATOM 1991 N N . ASP A 1 322 ? 110.786 22.422 71.415 1.00 26.53 472 ASP A N 1
ATOM 1992 C CA . ASP A 1 322 ? 111.480 21.487 70.581 1.00 32.00 472 ASP A CA 1
ATOM 1993 C C . ASP A 1 322 ? 110.916 21.504 69.199 1.00 40.03 472 ASP A C 1
ATOM 1994 O O . ASP A 1 322 ? 109.745 21.357 69.017 1.00 49.99 472 ASP A O 1
ATOM 1999 N N . GLU A 1 323 ? 111.731 21.644 68.190 1.00 29.93 473 GLU A N 1
ATOM 2000 C CA . GLU A 1 323 ? 111.145 21.515 66.918 1.00 30.21 473 GLU A CA 1
ATOM 2001 C C . GLU A 1 323 ? 110.302 22.624 66.466 1.00 28.79 473 GLU A C 1
ATOM 2002 O O . GLU A 1 323 ? 109.482 22.396 65.654 1.00 32.89 473 GLU A O 1
ATOM 2008 N N . VAL A 1 324 ? 110.470 23.831 66.945 1.00 30.09 474 VAL A N 1
ATOM 2009 C CA . VAL A 1 324 ? 109.587 24.890 66.461 1.00 28.56 474 VAL A CA 1
ATOM 2010 C C . VAL A 1 324 ? 110.163 25.373 65.220 1.00 24.74 474 VAL A C 1
ATOM 2011 O O . VAL A 1 324 ? 109.492 26.048 64.504 1.00 24.29 474 VAL A O 1
ATOM 2015 N N . ASP A 1 325 ? 111.358 24.942 64.865 1.00 25.03 475 ASP A N 1
ATOM 2016 C CA . ASP A 1 325 ? 111.718 25.250 63.497 1.00 28.12 475 ASP A CA 1
ATOM 2017 C C . ASP A 1 325 ? 111.453 24.148 62.546 1.00 27.30 475 ASP A C 1
ATOM 2018 O O . ASP A 1 325 ? 111.883 24.184 61.434 1.00 29.09 475 ASP A O 1
ATOM 2023 N N . ALA A 1 326 ? 110.757 23.139 62.995 1.00 28.07 476 ALA A N 1
ATOM 2024 C CA . ALA A 1 326 ? 110.622 21.940 62.182 1.00 26.20 476 ALA A CA 1
ATOM 2025 C C . ALA A 1 326 ? 110.266 22.215 60.719 1.00 27.55 476 ALA A C 1
ATOM 2026 O O . ALA A 1 326 ? 111.151 22.315 59.870 1.00 40.85 476 ALA A O 1
ATOM 2028 N N . GLY A 1 327 ? 108.980 22.334 60.417 1.00 20.75 477 GLY A N 1
ATOM 2029 C CA . GLY A 1 327 ? 108.553 22.326 59.030 1.00 22.97 477 GLY A CA 1
ATOM 2030 C C . GLY A 1 327 ? 108.416 23.670 58.345 1.00 29.65 477 GLY A C 1
ATOM 2031 O O . GLY A 1 327 ? 107.660 23.804 57.382 1.00 34.41 477 GLY A O 1
ATOM 2032 N N . ILE A 1 328 ? 109.147 24.666 58.829 1.00 31.16 478 ILE A N 1
ATOM 2033 C CA . ILE A 1 328 ? 109.036 26.020 58.298 1.00 27.30 478 ILE A CA 1
ATOM 2034 C C . ILE A 1 328 ? 110.380 26.500 57.798 1.00 31.66 478 ILE A C 1
ATOM 2035 O O . ILE A 1 328 ? 111.374 25.777 57.855 1.00 35.67 478 ILE A O 1
ATOM 2040 N N . GLY A 1 329 ? 110.407 27.741 57.330 1.00 30.33 479 GLY A N 1
ATOM 2041 C CA . GLY A 1 329 ? 111.642 28.380 56.924 1.00 24.69 479 GLY A CA 1
ATOM 2042 C C . GLY A 1 329 ? 111.371 29.806 56.497 1.00 27.76 479 GLY A C 1
ATOM 2043 O O . GLY A 1 329 ? 110.255 30.308 56.651 1.00 31.64 479 GLY A O 1
ATOM 2044 N N . GLY A 1 330 ? 112.395 30.458 55.960 1.00 30.10 480 GLY A N 1
ATOM 2045 C CA . GLY A 1 330 ? 112.269 31.807 55.439 1.00 27.82 480 GLY A CA 1
ATOM 2046 C C . GLY A 1 330 ? 111.486 32.741 56.337 1.00 27.42 480 GLY A C 1
ATOM 2047 O O . GLY A 1 330 ? 111.766 32.857 57.531 1.00 25.80 480 GLY A O 1
ATOM 2048 N N . ALA A 1 331 ? 110.494 33.406 55.755 1.00 28.11 481 ALA A N 1
ATOM 2049 C CA . ALA A 1 331 ? 109.696 34.383 56.484 1.00 25.23 481 ALA A CA 1
ATOM 2050 C C . ALA A 1 331 ? 109.162 33.812 57.793 1.00 25.89 481 ALA A C 1
ATOM 2051 O O . ALA A 1 331 ? 109.301 34.427 58.849 1.00 24.90 481 ALA A O 1
ATOM 2053 N N . ALA A 1 332 ? 108.560 32.629 57.715 1.00 26.06 482 ALA A N 1
ATOM 2054 C CA . ALA A 1 332 ? 107.988 31.972 58.887 1.00 22.82 482 ALA A CA 1
ATOM 2055 C C . ALA A 1 332 ? 109.012 31.802 60.007 1.00 25.67 482 ALA A C 1
ATOM 2056 O O . ALA A 1 332 ? 108.701 32.002 61.180 1.00 21.56 482 ALA A O 1
ATOM 2058 N N . ALA A 1 333 ? 110.234 31.431 59.627 1.00 28.20 483 ALA A N 1
ATOM 2059 C CA . ALA A 1 333 ? 111.320 31.206 60.576 1.00 24.37 483 ALA A CA 1
ATOM 2060 C C . ALA A 1 333 ? 111.759 32.488 61.288 1.00 24.53 483 ALA A C 1
ATOM 2061 O O . ALA A 1 333 ? 112.086 32.465 62.475 1.00 25.16 483 ALA A O 1
ATOM 2063 N N . ILE A 1 334 ? 111.770 33.601 60.558 1.00 21.83 484 ILE A N 1
ATOM 2064 C CA . ILE A 1 334 ? 112.084 34.902 61.145 1.00 22.89 484 ILE A CA 1
ATOM 2065 C C . ILE A 1 334 ? 111.031 35.338 62.163 1.00 22.32 484 ILE A C 1
ATOM 2066 O O . ILE A 1 334 ? 111.363 35.874 63.219 1.00 20.04 484 ILE A O 1
ATOM 2071 N N . ALA A 1 335 ? 109.762 35.108 61.836 1.00 23.79 485 ALA A N 1
ATOM 2072 C CA . ALA A 1 335 ? 108.667 35.436 62.743 1.00 22.49 485 ALA A CA 1
ATOM 2073 C C . ALA A 1 335 ? 108.794 34.658 64.047 1.00 25.96 485 ALA A C 1
ATOM 2074 O O . ALA A 1 335 ? 108.521 35.190 65.122 1.00 26.55 485 ALA A O 1
ATOM 2076 N N . VAL A 1 336 ? 109.211 33.397 63.946 1.00 25.18 486 VAL A N 1
ATOM 2077 C CA . VAL A 1 336 ? 109.419 32.567 65.127 1.00 23.40 486 VAL A CA 1
ATOM 2078 C C . VAL A 1 336 ? 110.559 33.118 65.976 1.00 21.23 486 VAL A C 1
ATOM 2079 O O . VAL A 1 336 ? 110.415 33.275 67.186 1.00 22.41 486 VAL A O 1
ATOM 2083 N N . ALA A 1 337 ? 111.686 33.423 65.341 1.00 21.58 487 ALA A N 1
ATOM 2084 C CA . ALA A 1 337 ? 112.818 33.995 66.061 1.00 21.71 487 ALA A CA 1
ATOM 2085 C C . ALA A 1 337 ? 112.401 35.268 66.790 1.00 25.67 487 ALA A C 1
ATOM 2086 O O . ALA A 1 337 ? 112.850 35.532 67.904 1.00 27.48 487 ALA A O 1
ATOM 2088 N N . GLU A 1 338 ? 111.532 36.051 66.163 1.00 25.17 488 GLU A N 1
ATOM 2089 C CA . GLU A 1 338 ? 111.072 37.293 66.765 1.00 25.03 488 GLU A CA 1
ATOM 2090 C C . GLU A 1 338 ? 110.220 37.033 68.010 1.00 25.90 488 GLU A C 1
ATOM 2091 O O . GLU A 1 338 ? 110.369 37.710 69.025 1.00 27.81 488 GLU A O 1
ATOM 2097 N N . GLN A 1 339 ? 109.334 36.046 67.937 1.00 23.65 489 GLN A N 1
ATOM 2098 C CA . GLN A 1 339 ? 108.496 35.705 69.080 1.00 22.79 489 GLN A CA 1
ATOM 2099 C C . GLN A 1 339 ? 109.332 35.150 70.222 1.00 23.78 489 GLN A C 1
ATOM 2100 O O . GLN A 1 339 ? 109.129 35.508 71.382 1.00 24.50 489 GLN A O 1
ATOM 2106 N N . LEU A 1 340 ? 110.274 34.275 69.888 1.00 22.33 490 LEU A N 1
ATOM 2107 C CA . LEU A 1 340 ? 111.192 33.738 70.881 1.00 22.97 490 LEU A CA 1
ATOM 2108 C C . LEU A 1 340 ? 111.917 34.870 71.593 1.00 28.23 490 LEU A C 1
ATOM 2109 O O . LEU A 1 340 ? 112.036 34.874 72.821 1.00 26.96 490 LEU A O 1
ATOM 2114 N N . SER A 1 341 ? 112.394 35.835 70.815 1.00 27.42 491 SER A N 1
ATOM 2115 C CA . SER A 1 341 ? 113.115 36.965 71.374 1.00 25.69 491 SER A CA 1
ATOM 2116 C C . SER A 1 341 ? 112.272 37.678 72.429 1.00 28.35 491 SER A C 1
ATOM 2117 O O . SER A 1 341 ? 112.753 37.974 73.521 1.00 29.76 491 SER A O 1
ATOM 2120 N N . ARG A 1 342 ? 111.008 37.930 72.106 1.00 28.96 492 ARG A N 1
ATOM 2121 C CA . ARG A 1 342 ? 110.114 38.648 73.009 1.00 30.87 492 ARG A CA 1
ATOM 2122 C C . ARG A 1 342 ? 109.799 37.875 74.278 1.00 30.76 492 ARG A C 1
ATOM 2123 O O . ARG A 1 342 ? 109.726 38.448 75.362 1.00 35.32 492 ARG A O 1
ATOM 2131 N N . LEU A 1 343 ? 109.585 36.575 74.143 1.00 26.83 493 LEU A N 1
ATOM 2132 C CA . LEU A 1 343 ? 109.335 35.750 75.309 1.00 22.38 493 LEU A CA 1
ATOM 2133 C C . LEU A 1 343 ? 110.555 35.797 76.218 1.00 27.02 493 LEU A C 1
ATOM 2134 O O . LEU A 1 343 ? 110.440 35.661 77.430 1.00 27.84 493 LEU A O 1
ATOM 2139 N N . ALA A 1 344 ? 111.722 36.020 75.620 1.00 26.50 494 ALA A N 1
ATOM 2140 C CA . ALA A 1 344 ? 112.979 36.063 76.360 1.00 28.10 494 ALA A CA 1
ATOM 2141 C C . ALA A 1 344 ? 113.184 37.382 77.111 1.00 31.14 494 ALA A C 1
ATOM 2142 O O . ALA A 1 344 ? 114.099 37.500 77.925 1.00 32.77 494 ALA A O 1
ATOM 2144 N N . ASP A 1 345 ? 112.337 38.370 76.831 1.00 31.71 495 ASP A N 1
ATOM 2145 C CA . ASP A 1 345 ? 112.384 39.653 77.532 1.00 28.55 495 ASP A CA 1
ATOM 2146 C C . ASP A 1 345 ? 111.956 39.509 78.983 1.00 29.08 495 ASP A C 1
ATOM 2147 O O . ASP A 1 345 ? 112.146 40.416 79.785 1.00 31.58 495 ASP A O 1
ATOM 2152 N N . THR A 1 346 ? 111.364 38.366 79.306 1.00 29.42 496 THR A N 1
ATOM 2153 C CA . THR A 1 346 ? 110.873 38.103 80.649 1.00 28.50 496 THR A CA 1
ATOM 2154 C C . THR A 1 346 ? 111.249 36.691 81.095 1.00 29.80 496 THR A C 1
ATOM 2155 O O . THR A 1 346 ? 111.104 36.343 82.265 1.00 30.33 496 THR A O 1
ATOM 2159 N N . ARG A 1 347 ? 111.743 35.882 80.161 1.00 30.57 497 ARG A N 1
ATOM 2160 C CA . ARG A 1 347 ? 111.987 34.471 80.459 1.00 24.31 497 ARG A CA 1
ATOM 2161 C C . ARG A 1 347 ? 113.310 33.981 79.942 1.00 25.90 497 ARG A C 1
ATOM 2162 O O . ARG A 1 347 ? 114.005 34.690 79.215 1.00 34.18 497 ARG A O 1
ATOM 2170 N N . GLN A 1 348 ? 113.662 32.768 80.350 1.00 26.67 498 GLN A N 1
ATOM 2171 C CA . GLN A 1 348 ? 114.772 32.038 79.761 1.00 26.73 498 GLN A CA 1
ATOM 2172 C C . GLN A 1 348 ? 114.137 31.024 78.829 1.00 24.70 498 GLN A C 1
ATOM 2173 O O . GLN A 1 348 ? 113.428 30.124 79.282 1.00 23.54 498 GLN A O 1
ATOM 2179 N N . VAL A 1 349 ? 114.361 31.184 77.528 1.00 22.11 499 VAL A N 1
ATOM 2180 C CA . VAL A 1 349 ? 113.821 30.252 76.547 1.00 20.13 499 VAL A CA 1
ATOM 2181 C C . VAL A 1 349 ? 114.957 29.431 75.951 1.00 19.26 499 VAL A C 1
ATOM 2182 O O . VAL A 1 349 ? 115.975 29.967 75.520 1.00 19.30 499 VAL A O 1
ATOM 2186 N N . LEU A 1 350 ? 114.781 28.118 75.967 1.00 18.82 500 LEU A N 1
ATOM 2187 C CA . LEU A 1 350 ? 115.807 27.202 75.506 1.00 17.76 500 LEU A CA 1
ATOM 2188 C C . LEU A 1 350 ? 115.332 26.463 74.264 1.00 20.84 500 LEU A C 1
ATOM 2189 O O . LEU A 1 350 ? 114.398 25.665 74.325 1.00 22.44 500 LEU A O 1
ATOM 2194 N N . VAL A 1 351 ? 115.967 26.735 73.131 1.00 20.23 501 VAL A N 1
ATOM 2195 C CA . VAL A 1 351 ? 115.616 26.053 71.896 1.00 21.81 501 VAL A CA 1
ATOM 2196 C C . VAL A 1 351 ? 116.846 25.466 71.214 1.00 23.66 501 VAL A C 1
ATOM 2197 O O . VAL A 1 351 ? 117.943 26.014 71.296 1.00 23.88 501 VAL A O 1
ATOM 2201 N N . VAL A 1 352 ? 116.651 24.330 70.556 1.00 26.63 502 VAL A N 1
ATOM 2202 C CA . VAL A 1 352 ? 117.670 23.745 69.701 1.00 23.28 502 VAL A CA 1
ATOM 2203 C C . VAL A 1 352 ? 117.243 24.017 68.263 1.00 29.15 502 VAL A C 1
ATOM 2204 O O . VAL A 1 352 ? 116.102 23.738 67.889 1.00 32.25 502 VAL A O 1
ATOM 2208 N N . THR A 1 353 ? 118.145 24.567 67.458 1.00 26.29 503 THR A N 1
ATOM 2209 C CA . THR A 1 353 ? 117.765 25.016 66.125 1.00 25.66 503 THR A CA 1
ATOM 2210 C C . THR A 1 353 ? 118.832 24.737 65.072 1.00 26.99 503 THR A C 1
ATOM 2211 O O . THR A 1 353 ? 120.018 24.628 65.391 1.00 26.42 503 THR A O 1
ATOM 2215 N N . HIS A 1 354 ? 118.396 24.615 63.818 1.00 27.45 504 HIS A N 1
ATOM 2216 C CA . HIS A 1 354 ? 119.313 24.447 62.690 1.00 28.43 504 HIS A CA 1
ATOM 2217 C C . HIS A 1 354 ? 119.219 25.623 61.726 1.00 25.42 504 HIS A C 1
ATOM 2218 O O . HIS A 1 354 ? 119.897 25.657 60.704 1.00 27.91 504 HIS A O 1
ATOM 2225 N N . LEU A 1 355 ? 118.378 26.591 62.074 1.00 28.10 505 LEU A N 1
ATOM 2226 C CA . LEU A 1 355 ? 118.152 27.772 61.247 1.00 27.17 505 LEU A CA 1
ATOM 2227 C C . LEU A 1 355 ? 118.921 28.974 61.775 1.00 27.34 505 LEU A C 1
ATOM 2228 O O . LEU A 1 355 ? 118.765 29.359 62.929 1.00 28.07 505 LEU A O 1
ATOM 2233 N N . ALA A 1 356 ? 119.742 29.574 60.921 1.00 31.60 506 ALA A N 1
ATOM 2234 C CA . ALA A 1 356 ? 120.541 30.726 61.321 1.00 29.45 506 ALA A CA 1
ATOM 2235 C C . ALA A 1 356 ? 119.670 31.889 61.777 1.00 26.85 506 ALA A C 1
ATOM 2236 O O . ALA A 1 356 ? 120.080 32.679 62.623 1.00 28.01 506 ALA A O 1
ATOM 2238 N N . GLN A 1 357 ? 118.469 31.994 61.215 1.00 28.01 507 GLN A N 1
ATOM 2239 C CA . GLN A 1 357 ? 117.552 33.064 61.586 1.00 27.73 507 GLN A CA 1
ATOM 2240 C C . GLN A 1 357 ? 117.260 33.030 63.080 1.00 30.37 507 GLN A C 1
ATOM 2241 O O . GLN A 1 357 ? 117.267 34.064 63.752 1.00 30.87 507 GLN A O 1
ATOM 2247 N N . ILE A 1 358 ? 117.011 31.834 63.596 1.00 23.15 508 ILE A N 1
ATOM 2248 C CA . ILE A 1 358 ? 116.683 31.672 65.000 1.00 21.65 508 ILE A CA 1
ATOM 2249 C C . ILE A 1 358 ? 117.905 31.851 65.895 1.00 24.54 508 ILE A C 1
ATOM 2250 O O . ILE A 1 358 ? 117.844 32.554 66.901 1.00 26.26 508 ILE A O 1
ATOM 2255 N N . ALA A 1 359 ? 119.014 31.221 65.523 1.00 27.45 509 ALA A N 1
ATOM 2256 C CA . ALA A 1 359 ? 120.241 31.291 66.314 1.00 24.38 509 ALA A CA 1
ATOM 2257 C C . ALA A 1 359 ? 120.700 32.730 66.513 1.00 26.93 509 ALA A C 1
ATOM 2258 O O . ALA A 1 359 ? 121.096 33.120 67.610 1.00 28.27 509 ALA A O 1
ATOM 2260 N N . ALA A 1 360 ? 120.632 33.515 65.444 1.00 27.07 510 ALA A N 1
ATOM 2261 C CA . ALA A 1 360 ? 121.150 34.880 65.449 1.00 29.76 510 ALA A CA 1
ATOM 2262 C C . ALA A 1 360 ? 120.445 35.807 66.441 1.00 32.69 510 ALA A C 1
ATOM 2263 O O . ALA A 1 360 ? 120.942 36.893 66.737 1.00 35.92 510 ALA A O 1
ATOM 2265 N N . ARG A 1 361 ? 119.292 35.385 66.951 1.00 28.15 511 ARG A N 1
ATOM 2266 C CA . ARG A 1 361 ? 118.523 36.220 67.867 1.00 26.14 511 ARG A CA 1
ATOM 2267 C C . ARG A 1 361 ? 118.749 35.834 69.322 1.00 28.12 511 ARG A C 1
ATOM 2268 O O . ARG A 1 361 ? 118.154 36.418 70.227 1.00 30.96 511 ARG A O 1
ATOM 2276 N N . ALA A 1 362 ? 119.615 34.854 69.548 1.00 26.37 512 ALA A N 1
ATOM 2277 C CA . ALA A 1 362 ? 119.851 34.356 70.896 1.00 27.16 512 ALA A CA 1
ATOM 2278 C C . ALA A 1 362 ? 120.656 35.346 71.731 1.00 25.11 512 ALA A C 1
ATOM 2279 O O . ALA A 1 362 ? 121.492 36.075 71.201 1.00 24.80 512 ALA A O 1
ATOM 2281 N N . HIS A 1 363 ? 120.396 35.373 73.035 1.00 23.26 513 HIS A N 1
ATOM 2282 C CA . HIS A 1 363 ? 121.223 36.148 73.951 1.00 22.95 513 HIS A CA 1
ATOM 2283 C C . HIS A 1 363 ? 122.502 35.380 74.210 1.00 23.75 513 HIS A C 1
ATOM 2284 O O . HIS A 1 363 ? 123.525 35.951 74.588 1.00 26.72 513 HIS A O 1
ATOM 2291 N N . HIS A 1 364 ? 122.430 34.071 74.007 1.00 19.71 514 HIS A N 1
ATOM 2292 C CA . HIS A 1 364 ? 123.576 33.209 74.190 1.00 19.50 514 HIS A CA 1
ATOM 2293 C C . HIS A 1 364 ? 123.518 32.116 73.147 1.00 22.06 514 HIS A C 1
ATOM 2294 O O . HIS A 1 364 ? 122.509 31.430 73.013 1.00 25.11 514 HIS A O 1
ATOM 2301 N N . HIS A 1 365 ? 124.596 31.976 72.390 1.00 22.98 515 HIS A N 1
ATOM 2302 C CA . HIS A 1 365 ? 124.652 30.984 71.331 1.00 22.59 515 HIS A CA 1
ATOM 2303 C C . HIS A 1 365 ? 125.581 29.854 71.754 1.00 25.25 515 HIS A C 1
ATOM 2304 O O . HIS A 1 365 ? 126.796 30.030 71.848 1.00 24.84 515 HIS A O 1
ATOM 2311 N N . TYR A 1 366 ? 124.996 28.696 72.033 1.00 21.49 516 TYR A N 1
ATOM 2312 C CA . TYR A 1 366 ? 125.766 27.534 72.436 1.00 22.31 516 TYR A CA 1
ATOM 2313 C C . TYR A 1 366 ? 125.981 26.633 71.235 1.00 25.59 516 TYR A C 1
ATOM 2314 O O . TYR A 1 366 ? 125.083 26.469 70.416 1.00 29.10 516 TYR A O 1
ATOM 2323 N N . LYS A 1 367 ? 127.173 26.062 71.114 1.00 25.20 517 LYS A N 1
ATOM 2324 C CA . LYS A 1 367 ? 127.421 25.099 70.052 1.00 27.03 517 LYS A CA 1
ATOM 2325 C C . LYS A 1 367 ? 127.656 23.720 70.641 1.00 26.18 517 LYS A C 1
ATOM 2326 O O . LYS A 1 367 ? 128.496 23.541 71.520 1.00 28.78 517 LYS A O 1
ATOM 2332 N N . VAL A 1 368 ? 126.891 22.748 70.164 1.00 24.07 518 VAL A N 1
ATOM 2333 C CA . VAL A 1 368 ? 127.080 21.376 70.587 1.00 24.16 518 VAL A CA 1
ATOM 2334 C C . VAL A 1 368 ? 128.049 20.710 69.620 1.00 24.92 518 VAL A C 1
ATOM 2335 O O . VAL A 1 368 ? 127.812 20.660 68.412 1.00 25.09 518 VAL A O 1
ATOM 2339 N N . GLU A 1 369 ? 129.153 20.217 70.166 1.00 27.47 519 GLU A N 1
ATOM 2340 C CA . GLU A 1 369 ? 130.237 19.670 69.363 1.00 28.17 519 GLU A CA 1
ATOM 2341 C C . GLU A 1 369 ? 130.551 18.227 69.702 1.00 26.89 519 GLU A C 1
ATOM 2342 O O . GLU A 1 369 ? 129.957 17.640 70.599 1.00 26.67 519 GLU A O 1
ATOM 2348 N N . LYS A 1 370 ? 131.514 17.672 68.980 1.00 28.55 520 LYS A N 1
ATOM 2349 C CA . LYS A 1 370 ? 131.831 16.261 69.077 1.00 27.34 520 LYS A CA 1
ATOM 2350 C C . LYS A 1 370 ? 133.314 16.078 69.371 1.00 31.34 520 LYS A C 1
ATOM 2351 O O . LYS A 1 370 ? 134.163 16.711 68.748 1.00 34.17 520 LYS A O 1
ATOM 2357 N N . GLN A 1 371 ? 133.626 15.220 70.332 1.00 29.31 521 GLN A N 1
ATOM 2358 C CA . GLN A 1 371 ? 135.014 14.934 70.656 1.00 29.14 521 GLN A CA 1
ATOM 2359 C C . GLN A 1 371 ? 135.206 13.467 70.985 1.00 26.98 521 GLN A C 1
ATOM 2360 O O . GLN A 1 371 ? 134.316 12.826 71.533 1.00 32.04 521 GLN A O 1
ATOM 2366 N N . VAL A 1 372 ? 136.369 12.929 70.652 1.00 22.11 522 VAL A N 1
ATOM 2367 C CA . VAL A 1 372 ? 136.653 11.557 71.021 1.00 22.81 522 VAL A CA 1
ATOM 2368 C C . VAL A 1 372 ? 137.128 11.514 72.468 1.00 26.40 522 VAL A C 1
ATOM 2369 O O . VAL A 1 372 ? 137.903 12.362 72.910 1.00 26.91 522 VAL A O 1
ATOM 2373 N N . GLU A 1 373 ? 136.629 10.531 73.208 1.00 27.05 523 GLU A N 1
ATOM 2374 C CA . GLU A 1 373 ? 136.981 10.346 74.606 1.00 24.89 523 GLU A CA 1
ATOM 2375 C C . GLU A 1 373 ? 136.877 8.868 74.924 1.00 29.03 523 GLU A C 1
ATOM 2376 O O . GLU A 1 373 ? 135.777 8.337 75.060 1.00 30.83 523 GLU A O 1
ATOM 2382 N N . ASP A 1 374 ? 138.023 8.207 75.039 1.00 32.83 524 ASP A N 1
ATOM 2383 C CA . ASP A 1 374 ? 138.060 6.760 75.207 1.00 28.61 524 ASP A CA 1
ATOM 2384 C C . ASP A 1 374 ? 137.556 6.067 73.942 1.00 27.89 524 ASP A C 1
ATOM 2385 O O . ASP A 1 374 ? 136.764 5.126 74.002 1.00 30.33 524 ASP A O 1
ATOM 2390 N N . GLY A 1 375 ? 138.013 6.547 72.791 1.00 27.11 525 GLY A N 1
ATOM 2391 C CA . GLY A 1 375 ? 137.699 5.912 71.525 1.00 22.92 525 GLY A CA 1
ATOM 2392 C C . GLY A 1 375 ? 136.253 6.063 71.113 1.00 23.61 525 GLY A C 1
ATOM 2393 O O . GLY A 1 375 ? 135.841 5.532 70.083 1.00 24.11 525 GLY A O 1
ATOM 2394 N N . ARG A 1 376 ? 135.485 6.790 71.918 1.00 23.91 526 ARG A N 1
ATOM 2395 C CA . ARG A 1 376 ? 134.082 7.052 71.619 1.00 22.99 526 ARG A CA 1
ATOM 2396 C C . ARG A 1 376 ? 133.837 8.534 71.368 1.00 26.58 526 ARG A C 1
ATOM 2397 O O . ARG A 1 376 ? 134.319 9.382 72.116 1.00 26.47 526 ARG A O 1
ATOM 2405 N N . THR A 1 377 ? 133.090 8.850 70.316 1.00 25.41 527 THR A N 1
ATOM 2406 C CA . THR A 1 377 ? 132.789 10.246 70.021 1.00 25.05 527 THR A CA 1
ATOM 2407 C C . THR A 1 377 ? 131.638 10.743 70.893 1.00 29.38 527 THR A C 1
ATOM 2408 O O . THR A 1 377 ? 130.483 10.339 70.717 1.00 30.08 527 THR A O 1
ATOM 2412 N N . VAL A 1 378 ? 131.967 11.619 71.837 1.00 28.31 528 VAL A N 1
ATOM 2413 C CA . VAL A 1 378 ? 130.991 12.137 72.789 1.00 26.56 528 VAL A CA 1
ATOM 2414 C C . VAL A 1 378 ? 130.639 13.595 72.507 1.00 24.15 528 VAL A C 1
ATOM 2415 O O . VAL A 1 378 ? 131.247 14.230 71.646 1.00 26.94 528 VAL A O 1
ATOM 2419 N N . SER A 1 379 ? 129.654 14.113 73.234 1.00 20.67 529 SER A N 1
ATOM 2420 C CA . SER A 1 379 ? 129.168 15.472 73.016 1.00 22.34 529 SER A CA 1
ATOM 2421 C C . SER A 1 379 ? 129.803 16.479 73.960 1.00 25.67 529 SER A C 1
ATOM 2422 O O . SER A 1 379 ? 130.085 16.182 75.121 1.00 24.83 529 SER A O 1
ATOM 2425 N N . HIS A 1 380 ? 130.006 17.684 73.443 1.00 27.62 530 HIS A N 1
ATOM 2426 C CA . HIS A 1 380 ? 130.702 18.736 74.158 1.00 27.60 530 HIS A CA 1
ATOM 2427 C C . HIS A 1 380 ? 130.038 20.058 73.787 1.00 26.76 530 HIS A C 1
ATOM 2428 O O . HIS A 1 380 ? 129.683 20.270 72.635 1.00 31.03 530 HIS A O 1
ATOM 2435 N N . VAL A 1 381 ? 129.826 20.926 74.768 1.00 29.02 531 VAL A N 1
ATOM 2436 C CA . VAL A 1 381 ? 129.122 22.184 74.537 1.00 26.14 531 VAL A CA 1
ATOM 2437 C C . VAL A 1 381 ? 130.006 23.351 74.928 1.00 28.64 531 VAL A C 1
ATOM 2438 O O . VAL A 1 381 ? 130.836 23.227 75.827 1.00 35.17 531 VAL A O 1
ATOM 2442 N N . ARG A 1 382 ? 129.830 24.486 74.261 1.00 29.50 532 ARG A N 1
ATOM 2443 C CA . ARG A 1 382 ? 130.597 25.683 74.601 1.00 35.65 532 ARG A CA 1
ATOM 2444 C C . ARG A 1 382 ? 129.974 26.952 74.031 1.00 31.46 532 ARG A C 1
ATOM 2445 O O . ARG A 1 382 ? 129.473 26.956 72.908 1.00 30.78 532 ARG A O 1
ATOM 2453 N N . LEU A 1 383 ? 130.012 28.025 74.815 1.00 29.62 533 LEU A N 1
ATOM 2454 C CA . LEU A 1 383 ? 129.525 29.329 74.379 1.00 26.90 533 LEU A CA 1
ATOM 2455 C C . LEU A 1 383 ? 130.301 29.862 73.179 1.00 32.29 533 LEU A C 1
ATOM 2456 O O . LEU A 1 383 ? 131.487 29.578 73.020 1.00 38.99 533 LEU A O 1
ATOM 2461 N N . LEU A 1 384 ? 129.626 30.644 72.343 1.00 31.92 534 LEU A N 1
ATOM 2462 C CA . LEU A 1 384 ? 130.275 31.308 71.217 1.00 33.03 534 LEU A CA 1
ATOM 2463 C C . LEU A 1 384 ? 130.501 32.784 71.529 1.00 35.76 534 LEU A C 1
ATOM 2464 O O . LEU A 1 384 ? 129.588 33.489 71.949 1.00 39.12 534 LEU A O 1
ATOM 2469 N N . THR A 1 385 ? 131.722 33.208 71.346 1.00 45.22 535 THR A N 1
ATOM 2470 C CA . THR A 1 385 ? 132.201 34.500 71.726 1.00 48.46 535 THR A CA 1
ATOM 2471 C C . THR A 1 385 ? 131.661 35.723 71.052 1.00 48.79 535 THR A C 1
ATOM 2472 O O . THR A 1 385 ? 131.381 36.711 71.693 1.00 53.44 535 THR A O 1
ATOM 2476 N N . GLY A 1 386 ? 131.526 35.682 69.749 1.00 48.09 536 GLY A N 1
ATOM 2477 C CA . GLY A 1 386 ? 131.033 36.837 69.051 1.00 50.26 536 GLY A CA 1
ATOM 2478 C C . GLY A 1 386 ? 131.421 36.721 67.620 1.00 52.88 536 GLY A C 1
ATOM 2479 O O . GLY A 1 386 ? 130.577 36.656 66.768 1.00 49.30 536 GLY A O 1
ATOM 2480 N N . ASP A 1 387 ? 132.712 36.770 67.359 1.00 52.40 537 ASP A N 1
ATOM 2481 C CA . ASP A 1 387 ? 133.250 36.530 66.026 1.00 60.00 537 ASP A CA 1
ATOM 2482 C C . ASP A 1 387 ? 133.204 35.076 65.663 1.00 53.29 537 ASP A C 1
ATOM 2483 O O . ASP A 1 387 ? 133.126 34.711 64.521 1.00 51.87 537 ASP A O 1
ATOM 2488 N N . GLU A 1 388 ? 133.299 34.256 66.681 1.00 53.98 538 GLU A N 1
ATOM 2489 C CA . GLU A 1 388 ? 133.157 32.820 66.539 1.00 52.27 538 GLU A CA 1
ATOM 2490 C C . GLU A 1 388 ? 131.702 32.506 66.255 1.00 43.86 538 GLU A C 1
ATOM 2491 O O . GLU A 1 388 ? 131.383 31.597 65.495 1.00 44.56 538 GLU A O 1
ATOM 2497 N N . ARG A 1 389 ? 130.825 33.278 66.881 1.00 41.27 539 ARG A N 1
ATOM 2498 C CA . ARG A 1 389 ? 129.397 33.134 66.685 1.00 39.38 539 ARG A CA 1
ATOM 2499 C C . ARG A 1 389 ? 129.027 33.541 65.270 1.00 39.62 539 ARG A C 1
ATOM 2500 O O . ARG A 1 389 ? 128.347 32.808 64.557 1.00 37.96 539 ARG A O 1
ATOM 2508 N N . LEU A 1 390 ? 129.478 34.724 64.871 1.00 46.67 540 LEU A N 1
ATOM 2509 C CA . LEU A 1 390 ? 129.247 35.219 63.523 1.00 43.49 540 LEU A CA 1
ATOM 2510 C C . LEU A 1 390 ? 129.667 34.164 62.515 1.00 42.35 540 LEU A C 1
ATOM 2511 O O . LEU A 1 390 ? 129.001 33.957 61.504 1.00 46.95 540 LEU A O 1
ATOM 2516 N N . GLU A 1 391 ? 130.758 33.501 62.767 1.00 40.82 541 GLU A N 1
ATOM 2517 C CA . GLU A 1 391 ? 131.201 32.440 61.914 1.00 41.17 541 GLU A CA 1
ATOM 2518 C C . GLU A 1 391 ? 130.216 31.326 61.859 1.00 39.97 541 GLU A C 1
ATOM 2519 O O . GLU A 1 391 ? 129.971 30.800 60.831 1.00 40.12 541 GLU A O 1
ATOM 2525 N N . GLU A 1 392 ? 129.666 30.948 62.994 1.00 42.02 542 GLU A N 1
ATOM 2526 C CA . GLU A 1 392 ? 128.704 29.853 63.072 1.00 39.09 542 GLU A CA 1
ATOM 2527 C C . GLU A 1 392 ? 127.437 30.160 62.282 1.00 38.71 542 GLU A C 1
ATOM 2528 O O . GLU A 1 392 ? 126.955 29.325 61.517 1.00 39.57 542 GLU A O 1
ATOM 2534 N N . ILE A 1 393 ? 126.903 31.362 62.470 1.00 37.48 543 ILE A N 1
ATOM 2535 C CA . ILE A 1 393 ? 125.705 31.781 61.759 1.00 36.32 543 ILE A CA 1
ATOM 2536 C C . ILE A 1 393 ? 125.906 31.643 60.257 1.00 38.17 543 ILE A C 1
ATOM 2537 O O . ILE A 1 393 ? 125.033 31.149 59.550 1.00 38.60 543 ILE A O 1
ATOM 2542 N N . ALA A 1 394 ? 127.063 32.083 59.777 1.00 40.47 544 ALA A N 1
ATOM 2543 C CA . ALA A 1 394 ? 127.395 31.963 58.363 1.00 43.50 544 ALA A CA 1
ATOM 2544 C C . ALA A 1 394 ? 127.426 30.484 57.957 1.00 45.02 544 ALA A C 1
ATOM 2545 O O . ALA A 1 394 ? 126.805 30.095 56.972 1.00 47.89 544 ALA A O 1
ATOM 2547 N N . ARG A 1 395 ? 128.142 29.656 58.720 1.00 44.31 545 ARG A N 1
ATOM 2548 C CA . ARG A 1 395 ? 128.148 28.206 58.463 1.00 46.79 545 ARG A CA 1
ATOM 2549 C C . ARG A 1 395 ? 126.737 27.629 58.391 1.00 43.28 545 ARG A C 1
ATOM 2550 O O . ARG A 1 395 ? 126.495 26.682 57.648 1.00 48.01 545 ARG A O 1
ATOM 2566 N N . LEU A 1 397 ? 123.957 29.133 57.379 1.00 40.66 547 LEU A N 1
ATOM 2567 C CA . LEU A 1 397 ? 123.371 29.559 56.110 1.00 40.80 547 LEU A CA 1
ATOM 2568 C C . LEU A 1 397 ? 124.067 28.872 54.938 1.00 50.20 547 LEU A C 1
ATOM 2569 O O . LEU A 1 397 ? 123.474 28.040 54.237 1.00 53.43 547 LEU A O 1
ATOM 2574 N N . SER A 1 398 ? 125.343 29.171 54.786 1.00 51.56 548 SER A N 1
ATOM 2575 C CA . SER A 1 398 ? 126.164 28.648 53.720 1.00 56.20 548 SER A CA 1
ATOM 2576 C C . SER A 1 398 ? 126.987 27.438 54.035 1.00 56.71 548 SER A C 1
ATOM 2577 O O . SER A 1 398 ? 127.764 27.021 53.226 1.00 62.58 548 SER A O 1
ATOM 2580 N N . GLY A 1 399 ? 126.887 26.873 55.210 1.00 59.10 549 GLY A N 1
ATOM 2581 C CA . GLY A 1 399 ? 127.728 25.736 55.432 1.00 61.46 549 GLY A CA 1
ATOM 2582 C C . GLY A 1 399 ? 129.164 26.091 55.113 1.00 66.91 549 GLY A C 1
ATOM 2583 O O . GLY A 1 399 ? 129.787 25.441 54.315 1.00 75.65 549 GLY A O 1
ATOM 2584 N N . ASN A 1 400 ? 129.665 27.159 55.709 1.00 66.54 550 ASN A N 1
ATOM 2585 C CA . ASN A 1 400 ? 131.044 27.581 55.589 1.00 68.52 550 ASN A CA 1
ATOM 2586 C C . ASN A 1 400 ? 131.120 28.992 55.115 1.00 66.59 550 ASN A C 1
ATOM 2587 O O . ASN A 1 400 ? 130.351 29.383 54.280 1.00 67.35 550 ASN A O 1
ATOM 2592 N N . THR A 1 401 ? 132.062 29.746 55.664 1.00 65.24 551 THR A N 1
ATOM 2593 C CA . THR A 1 401 ? 132.098 31.185 55.545 1.00 63.10 551 THR A CA 1
ATOM 2594 C C . THR A 1 401 ? 132.425 31.728 54.187 1.00 66.40 551 THR A C 1
ATOM 2595 O O . THR A 1 401 ? 133.437 31.414 53.591 1.00 61.98 551 THR A O 1
ATOM 2597 N N . SER A 1 402 ? 131.540 32.589 53.726 1.00 74.68 552 SER A N 1
ATOM 2598 C CA . SER A 1 402 ? 131.664 33.196 52.438 1.00 73.19 552 SER A CA 1
ATOM 2599 C C . SER A 1 402 ? 131.404 34.652 52.606 1.00 73.34 552 SER A C 1
ATOM 2600 O O . SER A 1 402 ? 130.383 35.057 53.129 1.00 74.69 552 SER A O 1
ATOM 2603 N N . GLU A 1 403 ? 132.317 35.452 52.124 1.00 68.91 553 GLU A N 1
ATOM 2604 C CA . GLU A 1 403 ? 132.234 36.883 52.403 1.00 72.74 553 GLU A CA 1
ATOM 2605 C C . GLU A 1 403 ? 130.782 37.369 52.435 1.00 74.01 553 GLU A C 1
ATOM 2606 O O . GLU A 1 403 ? 130.433 38.248 53.224 1.00 70.70 553 GLU A O 1
ATOM 2612 N N . ALA A 1 404 ? 129.941 36.778 51.587 1.00 72.07 554 ALA A N 1
ATOM 2613 C CA . ALA A 1 404 ? 128.511 37.085 51.550 1.00 68.55 554 ALA A CA 1
ATOM 2614 C C . ALA A 1 404 ? 127.789 36.475 52.749 1.00 70.32 554 ALA A C 1
ATOM 2615 O O . ALA A 1 404 ? 126.873 37.076 53.316 1.00 67.94 554 ALA A O 1
ATOM 2617 N N . ALA A 1 405 ? 128.203 35.269 53.124 1.00 69.73 555 ALA A N 1
ATOM 2618 C CA . ALA A 1 405 ? 127.693 34.619 54.324 1.00 62.97 555 ALA A CA 1
ATOM 2619 C C . ALA A 1 405 ? 127.917 35.499 55.551 1.00 62.85 555 ALA A C 1
ATOM 2620 O O . ALA A 1 405 ? 127.032 35.635 56.396 1.00 61.89 555 ALA A O 1
ATOM 2622 N N . LEU A 1 406 ? 129.103 36.093 55.651 1.00 62.97 556 LEU A N 1
ATOM 2623 C CA . LEU A 1 406 ? 129.405 36.990 56.759 1.00 60.52 556 LEU A CA 1
ATOM 2624 C C . LEU A 1 406 ? 128.546 38.242 56.670 1.00 57.44 556 LEU A C 1
ATOM 2625 O O . LEU A 1 406 ? 128.177 38.825 57.688 1.00 52.15 556 LEU A O 1
ATOM 2630 N N . GLU A 1 407 ? 128.233 38.653 55.445 1.00 59.07 557 GLU A N 1
ATOM 2631 C CA . GLU A 1 407 ? 127.444 39.860 55.231 1.00 62.69 557 GLU A CA 1
ATOM 2632 C C . GLU A 1 407 ? 125.982 39.601 55.569 1.00 60.23 557 GLU A C 1
ATOM 2633 O O . GLU A 1 407 ? 125.289 40.477 56.087 1.00 57.54 557 GLU A O 1
ATOM 2639 N N . HIS A 1 408 ? 125.520 38.391 55.271 1.00 59.43 558 HIS A N 1
ATOM 2640 C CA . HIS A 1 408 ? 124.178 37.968 55.647 1.00 53.73 558 HIS A CA 1
ATOM 2641 C C . HIS A 1 408 ? 124.140 37.708 57.151 1.00 50.84 558 HIS A C 1
ATOM 2642 O O . HIS A 1 408 ? 123.162 38.027 57.829 1.00 46.10 558 HIS A O 1
ATOM 2649 N N . ALA A 1 409 ? 125.219 37.128 57.665 1.00 49.55 559 ALA A N 1
ATOM 2650 C CA . ALA A 1 409 ? 125.340 36.860 59.089 1.00 47.75 559 ALA A CA 1
ATOM 2651 C C . ALA A 1 409 ? 125.318 38.157 59.895 1.00 50.45 559 ALA A C 1
ATOM 2652 O O . ALA A 1 409 ? 124.638 38.247 60.919 1.00 46.68 559 ALA A O 1
ATOM 2654 N N . ARG A 1 410 ? 126.063 39.158 59.426 1.00 53.54 560 ARG A N 1
ATOM 2655 C CA . ARG A 1 410 ? 126.094 40.472 60.068 1.00 49.72 560 ARG A CA 1
ATOM 2656 C C . ARG A 1 410 ? 124.688 41.027 60.280 1.00 47.47 560 ARG A C 1
ATOM 2657 O O . ARG A 1 410 ? 124.386 41.594 61.332 1.00 44.23 560 ARG A O 1
ATOM 2665 N N . GLU A 1 411 ? 123.834 40.869 59.275 1.00 45.59 561 GLU A N 1
ATOM 2666 C CA . GLU A 1 411 ? 122.491 41.436 59.331 1.00 46.12 561 GLU A CA 1
ATOM 2667 C C . GLU A 1 411 ? 121.565 40.636 60.234 1.00 45.17 561 GLU A C 1
ATOM 2668 O O . GLU A 1 411 ? 120.778 41.209 60.988 1.00 42.53 561 GLU A O 1
ATOM 2674 N N . LEU A 1 412 ? 121.657 39.313 60.148 1.00 44.29 562 LEU A N 1
ATOM 2675 C CA . LEU A 1 412 ? 120.847 38.437 60.984 1.00 36.38 562 LEU A CA 1
ATOM 2676 C C . LEU A 1 412 ? 121.098 38.724 62.459 1.00 37.31 562 LEU A C 1
ATOM 2677 O O . LEU A 1 412 ? 120.166 38.750 63.264 1.00 36.67 562 LEU A O 1
ATOM 2682 N N . LEU A 1 413 ? 122.364 38.945 62.803 1.00 36.88 563 LEU A N 1
ATOM 2683 C CA . LEU A 1 413 ? 122.752 39.213 64.185 1.00 34.23 563 LEU A CA 1
ATOM 2684 C C . LEU A 1 413 ? 122.300 40.601 64.638 1.00 39.54 563 LEU A C 1
ATOM 2685 O O . LEU A 1 413 ? 121.991 40.813 65.811 1.00 38.65 563 LEU A O 1
ATOM 2690 N N . ALA A 1 414 ? 122.263 41.541 63.700 1.00 45.79 564 ALA A N 1
ATOM 2691 C CA . ALA A 1 414 ? 121.821 42.901 63.989 1.00 42.86 564 ALA A CA 1
ATOM 2692 C C . ALA A 1 414 ? 120.361 43.098 63.590 1.00 41.11 564 ALA A C 1
ATOM 2693 O O . ALA A 1 414 ? 119.449 42.617 64.264 1.00 34.09 564 ALA A O 1
ATOM 2695 N N . PRO B 1 38 ? 51.269 -0.036 88.993 1.00 38.88 32 PRO B N 1
ATOM 2696 C CA . PRO B 1 38 ? 50.069 0.784 89.208 1.00 38.97 32 PRO B CA 1
ATOM 2697 C C . PRO B 1 38 ? 49.872 1.787 88.072 1.00 38.07 32 PRO B C 1
ATOM 2698 O O . PRO B 1 38 ? 50.476 2.860 88.083 1.00 40.16 32 PRO B O 1
ATOM 2702 N N . ARG B 1 39 ? 49.030 1.438 87.106 1.00 32.31 33 ARG B N 1
ATOM 2703 C CA . ARG B 1 39 ? 48.805 2.293 85.947 1.00 31.60 33 ARG B CA 1
ATOM 2704 C C . ARG B 1 39 ? 48.012 3.550 86.304 1.00 34.17 33 ARG B C 1
ATOM 2705 O O . ARG B 1 39 ? 47.495 3.683 87.413 1.00 35.16 33 ARG B O 1
ATOM 2713 N N . LEU B 1 40 ? 47.924 4.470 85.350 1.00 31.08 34 LEU B N 1
ATOM 2714 C CA . LEU B 1 40 ? 47.086 5.650 85.492 1.00 28.84 34 LEU B CA 1
ATOM 2715 C C . LEU B 1 40 ? 45.647 5.233 85.221 1.00 28.02 34 LEU B C 1
ATOM 2716 O O . LEU B 1 40 ? 45.315 4.837 84.107 1.00 31.24 34 LEU B O 1
ATOM 2721 N N . SER B 1 41 ? 44.796 5.313 86.239 1.00 27.97 35 SER B N 1
ATOM 2722 C CA 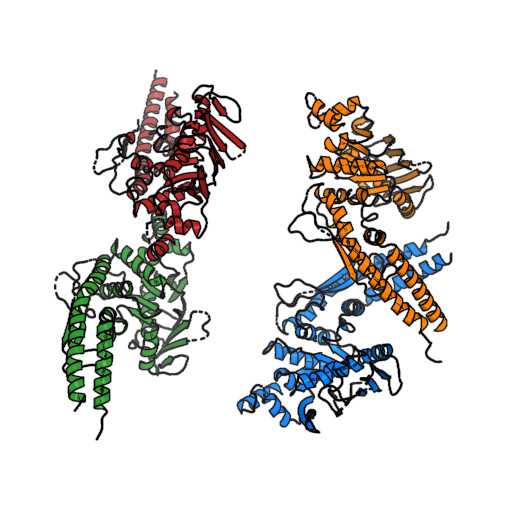. SER B 1 41 ? 43.442 4.761 86.147 1.00 28.54 35 SER B CA 1
ATOM 2723 C C . SER B 1 41 ? 42.396 5.753 85.661 1.00 26.42 35 SER B C 1
ATOM 2724 O O . SER B 1 41 ? 41.517 5.401 84.878 1.00 27.44 35 SER B O 1
ATOM 2727 N N . ARG B 1 42 ? 42.481 6.984 86.147 1.00 26.63 36 ARG B N 1
ATOM 2728 C CA . ARG B 1 42 ? 41.488 8.001 85.833 1.00 27.42 36 ARG B CA 1
ATOM 2729 C C . ARG B 1 42 ? 42.183 9.340 85.596 1.00 27.68 36 ARG B C 1
ATOM 2730 O O . ARG B 1 42 ? 43.191 9.648 86.236 1.00 27.79 36 ARG B O 1
ATOM 2738 N N . LEU B 1 43 ? 41.647 10.121 84.664 1.00 24.82 37 LEU B N 1
ATOM 2739 C CA . LEU B 1 43 ? 42.230 11.406 84.306 1.00 21.16 37 LEU B CA 1
ATOM 2740 C C . LEU B 1 43 ? 41.128 12.433 84.143 1.00 20.63 37 LEU B C 1
ATOM 2741 O O . LEU B 1 43 ? 40.224 12.265 83.328 1.00 20.34 37 LEU B O 1
ATOM 2746 N N . GLU B 1 44 ? 41.202 13.498 84.926 1.00 19.06 38 GLU B N 1
ATOM 2747 C CA . GLU B 1 44 ? 40.198 14.542 84.874 1.00 19.21 38 GLU B CA 1
ATOM 2748 C C . GLU B 1 44 ? 40.809 15.845 84.384 1.00 20.88 38 GLU B C 1
ATOM 2749 O O . GLU B 1 44 ? 41.756 16.363 84.969 1.00 21.59 38 GLU B O 1
ATOM 2755 N N . ILE B 1 45 ? 40.268 16.369 83.296 1.00 22.75 39 ILE B N 1
ATOM 2756 C CA . ILE B 1 45 ? 40.725 17.645 82.781 1.00 21.13 39 ILE B CA 1
ATOM 2757 C C . ILE B 1 45 ? 39.594 18.654 82.906 1.00 23.07 39 ILE B C 1
ATOM 2758 O O . ILE B 1 45 ? 38.429 18.277 82.979 1.00 25.41 39 ILE B O 1
ATOM 2763 N N . ARG B 1 46 ? 39.944 19.934 82.939 1.00 26.97 40 ARG B N 1
ATOM 2764 C CA . ARG B 1 46 ? 38.970 20.993 83.142 1.00 23.88 40 ARG B CA 1
ATOM 2765 C C . ARG B 1 46 ? 39.506 22.299 82.568 1.00 25.09 40 ARG B C 1
ATOM 2766 O O . ARG B 1 46 ? 40.549 22.790 82.994 1.00 29.78 40 ARG B O 1
ATOM 2774 N N . ASN B 1 47 ? 38.793 22.847 81.590 1.00 24.62 41 ASN B N 1
ATOM 2775 C CA . ASN B 1 47 ? 39.190 24.087 80.923 1.00 22.91 41 ASN B CA 1
ATOM 2776 C C . ASN B 1 47 ? 40.606 24.060 80.359 1.00 24.89 41 ASN B C 1
ATOM 2777 O O . ASN B 1 47 ? 41.387 24.988 80.566 1.00 24.60 41 ASN B O 1
ATOM 2782 N N . LEU B 1 48 ? 40.925 22.990 79.641 1.00 26.14 42 LEU B N 1
ATOM 2783 C CA . LEU B 1 48 ? 42.177 22.901 78.902 1.00 21.35 42 LEU B CA 1
ATOM 2784 C C . LEU B 1 48 ? 41.858 22.801 77.412 1.00 21.63 42 LEU B C 1
ATOM 2785 O O . LEU B 1 48 ? 41.196 21.857 76.971 1.00 19.58 42 LEU B O 1
ATOM 2790 N N . ALA B 1 49 ?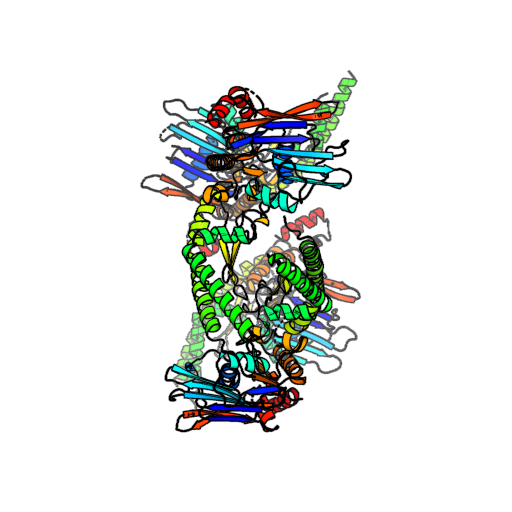 42.315 23.786 76.644 1.00 19.25 43 ALA B N 1
ATOM 2791 C CA . ALA B 1 49 ? 42.071 23.815 75.205 1.00 18.91 43 ALA B CA 1
ATOM 2792 C C . ALA B 1 49 ? 40.591 23.639 74.864 1.00 22.74 43 ALA B C 1
ATOM 2793 O O . ALA B 1 49 ? 39.752 24.448 75.263 1.00 23.77 43 ALA B O 1
ATOM 2795 N N . THR B 1 50 ? 40.278 22.576 74.127 1.00 19.94 44 THR B N 1
ATOM 2796 C CA . THR B 1 50 ? 38.912 22.333 73.667 1.00 20.88 44 THR B CA 1
ATOM 2797 C C . THR B 1 50 ? 38.128 21.427 74.607 1.00 23.68 44 THR B C 1
ATOM 2798 O O . THR B 1 50 ? 37.095 20.871 74.225 1.00 22.49 44 THR B O 1
ATOM 2802 N N . ILE B 1 51 ? 38.626 21.276 75.829 1.00 23.28 45 ILE B N 1
ATOM 2803 C CA . ILE B 1 51 ? 37.975 20.438 76.822 1.00 22.01 45 ILE B CA 1
ATOM 2804 C C . ILE B 1 51 ? 37.444 21.300 77.954 1.00 23.20 45 ILE B C 1
ATOM 2805 O O . ILE B 1 51 ? 38.218 21.899 78.697 1.00 25.18 45 ILE B O 1
ATOM 2810 N N . THR B 1 52 ? 36.125 21.374 78.078 1.00 22.82 46 THR B N 1
ATOM 2811 C CA . THR B 1 52 ? 35.518 22.099 79.184 1.00 23.12 46 THR B CA 1
ATOM 2812 C C . THR B 1 52 ? 35.667 21.253 80.435 1.00 25.21 46 THR B C 1
ATOM 2813 O O . THR B 1 52 ? 36.139 21.722 81.470 1.00 27.53 46 THR B O 1
ATOM 2817 N N . GLN B 1 53 ? 35.273 19.991 80.323 1.00 23.93 47 GLN B N 1
ATOM 2818 C CA . GLN B 1 53 ? 35.409 19.049 81.421 1.00 26.69 47 GLN B CA 1
ATOM 2819 C C . GLN B 1 53 ? 35.434 17.627 80.890 1.00 24.14 47 GLN B C 1
ATOM 2820 O O . GLN B 1 53 ? 34.614 17.250 80.060 1.00 23.36 47 GLN B O 1
ATOM 2826 N N . LEU B 1 54 ? 36.385 16.842 81.378 1.00 25.36 48 LEU B N 1
ATOM 2827 C CA . LEU B 1 54 ? 36.560 15.481 80.915 1.00 21.71 48 LEU B CA 1
ATOM 2828 C C . LEU B 1 54 ? 36.846 14.567 82.088 1.00 24.61 48 LEU B C 1
ATOM 2829 O O . LEU B 1 54 ? 37.619 14.916 82.978 1.00 24.90 48 LEU B O 1
ATOM 2834 N N . GLU B 1 55 ? 36.209 13.401 82.088 1.00 25.45 49 GLU B N 1
ATOM 2835 C CA . GLU B 1 55 ? 36.456 12.382 83.102 1.00 26.67 49 GLU B CA 1
ATOM 2836 C C . GLU B 1 55 ? 36.642 11.037 8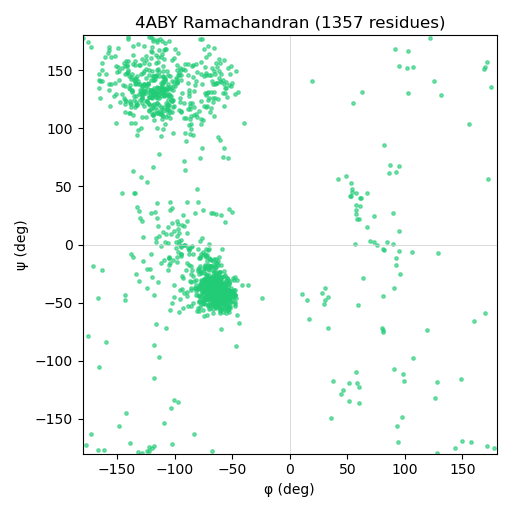2.426 1.00 27.04 49 GLU B C 1
ATOM 2837 O O . GLU B 1 55 ? 35.673 10.330 82.151 1.00 31.26 49 GLU B O 1
ATOM 2843 N N . LEU B 1 56 ? 37.896 10.687 82.166 1.00 26.39 50 LEU B N 1
ATOM 2844 C CA . LEU B 1 56 ? 38.214 9.485 81.407 1.00 22.39 50 LEU B CA 1
ATOM 2845 C C . LEU B 1 56 ? 38.852 8.424 82.284 1.00 22.23 50 LEU B C 1
ATOM 2846 O O . LEU B 1 56 ? 39.607 8.736 83.197 1.00 26.47 50 LEU B O 1
ATOM 2851 N N . GLU B 1 57 ? 38.545 7.167 82.001 1.00 23.73 51 GLU B N 1
ATOM 2852 C CA . GLU B 1 57 ? 39.142 6.059 82.731 1.00 26.43 51 GLU B CA 1
ATOM 2853 C C . GLU B 1 57 ? 39.964 5.179 81.807 1.00 28.25 51 GLU B C 1
ATOM 2854 O O . GLU B 1 57 ? 39.419 4.435 80.992 1.00 32.75 51 GLU B O 1
ATOM 2860 N N . LEU B 1 58 ? 41.281 5.277 81.943 1.00 25.36 52 LEU B N 1
ATOM 2861 C CA . LEU B 1 58 ? 42.205 4.507 81.132 1.00 25.74 52 LEU B CA 1
ATOM 2862 C C . LEU B 1 58 ? 42.474 3.175 81.806 1.00 29.52 52 LEU B C 1
ATOM 2863 O O . LEU B 1 58 ? 42.333 3.055 83.022 1.00 33.02 52 LEU B O 1
ATOM 2868 N N . GLY B 1 59 ? 42.865 2.173 81.026 1.00 26.09 53 GLY B N 1
ATOM 2869 C CA . GLY B 1 59 ? 43.110 0.860 81.587 1.00 27.85 53 GLY B CA 1
ATOM 2870 C C . GLY B 1 59 ? 44.200 0.103 80.867 1.00 28.72 53 GLY B C 1
ATOM 2871 O O . GLY B 1 59 ? 45.066 0.705 80.238 1.00 28.05 53 GLY B O 1
ATOM 2872 N N . GLY B 1 60 ? 44.154 -1.222 80.984 1.00 34.78 54 GLY B N 1
ATOM 2873 C CA . GLY B 1 60 ? 45.016 -2.122 80.235 1.00 29.45 54 GLY B CA 1
ATOM 2874 C C . GLY B 1 60 ? 46.420 -1.614 79.998 1.00 26.58 54 GLY B C 1
ATOM 2875 O O . GLY B 1 60 ? 46.966 -0.871 80.809 1.00 29.70 54 GLY B O 1
ATOM 2876 N N . GLY B 1 61 ? 47.005 -2.027 78.880 1.00 25.42 55 GLY B N 1
ATOM 2877 C CA . GLY B 1 61 ? 48.353 -1.630 78.533 1.00 22.26 55 GLY B CA 1
ATOM 2878 C C . GLY B 1 61 ? 48.360 -0.635 77.393 1.00 27.37 55 GLY B C 1
ATOM 2879 O O . GLY B 1 61 ? 48.627 0.550 77.589 1.00 31.19 55 GLY B O 1
ATOM 2880 N N . PHE B 1 62 ? 48.055 -1.114 76.194 1.00 27.00 56 PHE B N 1
ATOM 2881 C CA . PHE B 1 62 ? 48.086 -0.267 75.010 1.00 23.94 56 PHE B CA 1
ATOM 2882 C C . PHE B 1 62 ? 46.762 0.466 74.777 1.00 26.81 56 PHE B C 1
ATOM 2883 O O . PHE B 1 62 ? 45.791 -0.115 74.291 1.00 25.85 56 PHE B O 1
ATOM 2891 N N . CYS B 1 63 ? 46.737 1.751 75.121 1.00 26.26 57 CYS B N 1
ATOM 2892 C CA . CYS B 1 63 ? 45.591 2.608 74.841 1.00 22.71 57 CYS B CA 1
ATOM 2893 C C . CYS B 1 63 ? 45.884 3.479 73.633 1.00 25.33 57 CYS B C 1
ATOM 2894 O O . CYS B 1 63 ? 46.879 4.202 73.613 1.00 23.06 57 CYS B O 1
ATOM 2897 N N . ALA B 1 64 ? 45.015 3.411 72.630 1.00 28.28 58 ALA B N 1
ATOM 2898 C CA . ALA B 1 64 ? 45.159 4.234 71.435 1.00 22.38 58 ALA B CA 1
ATOM 2899 C C . ALA B 1 64 ? 44.067 5.288 71.392 1.00 20.30 58 ALA B C 1
ATOM 2900 O O . ALA B 1 64 ? 42.917 5.020 71.723 1.00 19.45 58 ALA B O 1
ATOM 2902 N N . PHE B 1 65 ? 44.445 6.496 70.999 1.00 20.00 59 PHE B N 1
ATOM 2903 C CA . PHE B 1 65 ? 43.496 7.584 70.850 1.00 19.66 59 PHE B CA 1
ATOM 2904 C C . PHE B 1 65 ? 43.447 8.014 69.390 1.00 20.42 59 PHE B C 1
ATOM 2905 O O . PHE B 1 65 ? 44.482 8.215 68.756 1.00 21.23 59 PHE B O 1
ATOM 2913 N N . THR B 1 66 ? 42.241 8.129 68.849 1.00 18.71 60 THR B N 1
ATOM 2914 C CA . THR B 1 66 ? 42.077 8.509 67.458 1.00 18.95 60 THR B CA 1
ATOM 2915 C C . THR B 1 66 ? 40.894 9.448 67.313 1.00 22.24 60 THR B C 1
ATOM 2916 O O . THR B 1 66 ? 40.191 9.727 68.282 1.00 23.30 60 THR B O 1
ATOM 2920 N N . GLY B 1 67 ? 40.679 9.930 66.094 1.00 22.60 61 GLY B N 1
ATOM 2921 C CA . GLY B 1 67 ? 39.626 10.887 65.832 1.00 19.18 61 GLY B CA 1
ATOM 2922 C C . GLY B 1 67 ? 40.208 12.279 65.785 1.00 18.57 61 GLY B C 1
ATOM 2923 O O . GLY B 1 67 ? 41.041 12.578 64.936 1.00 20.62 61 GLY B O 1
ATOM 2924 N N . GLU B 1 68 ? 39.771 13.137 66.697 1.00 20.21 62 GLU B N 1
ATOM 2925 C CA . GLU B 1 68 ? 40.348 14.468 66.799 1.00 23.63 62 GLU B CA 1
ATOM 2926 C C . GLU B 1 68 ? 41.708 14.355 67.483 1.00 24.38 62 GLU B C 1
ATOM 2927 O O . GLU B 1 68 ? 41.826 14.536 68.699 1.00 24.15 62 GLU B O 1
ATOM 2933 N N . THR B 1 69 ? 42.729 14.033 66.695 1.00 20.60 63 THR B N 1
ATOM 2934 C CA . THR B 1 69 ? 44.063 13.789 67.229 1.00 19.68 63 THR B CA 1
ATOM 2935 C C . THR B 1 69 ? 44.623 15.010 67.952 1.00 19.59 63 THR B C 1
ATOM 2936 O O . THR B 1 69 ? 45.365 14.876 68.924 1.00 21.00 63 THR B O 1
ATOM 2940 N N . GLY B 1 70 ? 44.269 16.199 67.476 1.00 19.62 64 GLY B N 1
ATOM 2941 C CA . GLY B 1 70 ? 44.699 17.430 68.119 1.00 20.92 64 GLY B CA 1
ATOM 2942 C C . GLY B 1 70 ? 44.197 17.501 69.549 1.00 18.78 64 GLY B C 1
ATOM 2943 O O . GLY B 1 70 ? 44.950 17.776 70.481 1.00 16.07 64 GLY B O 1
ATOM 2944 N N . ALA B 1 71 ? 42.906 17.250 69.716 1.00 21.43 65 ALA B N 1
ATOM 2945 C CA . ALA B 1 71 ? 42.317 17.164 71.038 1.00 21.20 65 ALA B CA 1
ATOM 2946 C C . ALA B 1 71 ? 42.937 15.990 71.782 1.00 23.50 65 ALA B C 1
ATOM 2947 O O . ALA B 1 71 ? 43.230 16.084 72.974 1.00 26.25 65 ALA B O 1
ATOM 2949 N N . GLY B 1 72 ? 43.134 14.883 71.071 1.00 21.70 66 GLY B N 1
ATOM 2950 C CA . GLY B 1 72 ? 43.766 13.707 71.643 1.00 19.47 66 GLY B CA 1
ATOM 2951 C C . GLY B 1 72 ? 45.089 14.037 72.308 1.00 20.22 66 GLY B C 1
ATOM 2952 O O . GLY B 1 72 ? 45.389 13.546 73.394 1.00 22.27 66 GLY B O 1
ATOM 2953 N N . LYS B 1 73 ? 45.888 14.839 71.678 1.00 19.25 67 LYS B N 1
ATOM 2954 C CA . LYS B 1 73 ? 47.135 15.243 72.259 1.00 21.76 67 LYS B CA 1
ATOM 2955 C C . LYS B 1 73 ? 47.036 16.229 73.381 1.00 22.89 67 LYS B C 1
ATOM 2956 O O . LYS B 1 73 ? 47.951 16.389 74.116 1.00 21.95 67 LYS B O 1
ATOM 2962 N N . SER B 1 74 ? 45.930 16.936 73.465 1.00 23.52 68 SER B N 1
ATOM 2963 C CA . SER B 1 74 ? 45.697 17.865 74.562 1.00 21.63 68 SER B CA 1
ATOM 2964 C C . SER B 1 74 ? 45.540 17.101 75.860 1.00 21.53 68 SER B C 1
ATOM 2965 O O . SER B 1 74 ? 45.841 17.614 76.938 1.00 21.75 68 SER B O 1
ATOM 2968 N N . ILE B 1 75 ? 45.064 15.868 75.744 1.00 20.97 69 ILE B N 1
ATOM 2969 C CA . ILE B 1 75 ? 44.793 15.038 76.904 1.00 20.87 69 ILE B CA 1
ATOM 2970 C C . ILE B 1 75 ? 46.028 14.257 77.298 1.00 20.43 69 ILE B C 1
ATOM 2971 O O . ILE B 1 75 ? 46.465 14.294 78.442 1.00 21.02 69 ILE B O 1
ATOM 2976 N N . ILE B 1 76 ? 46.589 13.551 76.329 1.00 19.89 70 ILE B N 1
ATOM 2977 C CA . ILE B 1 76 ? 47.670 12.622 76.588 1.00 16.39 70 ILE B CA 1
ATOM 2978 C C . ILE B 1 76 ? 48.998 13.314 76.827 1.00 21.79 70 ILE B C 1
ATOM 2979 O O . ILE B 1 76 ? 49.702 12.991 77.777 1.00 29.10 70 ILE B O 1
ATOM 2984 N N . VAL B 1 77 ? 49.343 14.270 75.973 1.00 22.32 71 VAL B N 1
ATOM 2985 C CA . VAL B 1 77 ? 50.661 14.890 76.044 1.00 20.89 71 VAL B CA 1
ATOM 2986 C C . VAL B 1 77 ? 50.682 16.182 76.842 1.00 19.87 71 VAL B C 1
ATOM 2987 O O . VAL B 1 77 ? 51.555 16.382 77.679 1.00 21.64 71 VAL B O 1
ATOM 2991 N N . ASP B 1 78 ? 49.723 17.059 76.571 1.00 21.11 72 ASP B N 1
ATOM 2992 C CA . ASP B 1 78 ? 49.684 18.373 77.203 1.00 23.03 72 ASP B CA 1
ATOM 2993 C C . ASP B 1 78 ? 49.250 18.303 78.667 1.00 22.73 72 ASP B C 1
ATOM 2994 O O . ASP B 1 78 ? 49.886 18.896 79.540 1.00 22.63 72 ASP B O 1
ATOM 2999 N N . ALA B 1 79 ? 48.172 17.573 78.931 1.00 21.13 73 ALA B N 1
ATOM 3000 C CA . ALA B 1 79 ? 47.646 17.434 80.285 1.00 19.13 73 ALA B CA 1
ATOM 3001 C C . ALA B 1 79 ? 48.559 16.594 81.179 1.00 22.89 73 ALA B C 1
ATOM 3002 O O . ALA B 1 79 ? 48.973 17.043 82.246 1.00 24.91 73 ALA B O 1
ATOM 3004 N N . LEU B 1 80 ? 48.870 15.376 80.749 1.00 20.63 74 LEU B N 1
ATOM 3005 C CA . LEU B 1 80 ? 49.779 14.527 81.508 1.00 19.28 74 LEU B CA 1
ATOM 3006 C C . LEU B 1 80 ? 51.128 15.209 81.742 1.00 21.92 74 LEU B C 1
ATOM 3007 O O . LEU B 1 80 ? 51.756 15.030 82.784 1.00 25.22 74 LEU B O 1
ATOM 3012 N N . GLY B 1 81 ? 51.570 15.997 80.773 1.00 21.33 75 GLY B N 1
ATOM 3013 C CA . GLY B 1 81 ? 52.811 16.731 80.912 1.00 22.94 75 GLY B CA 1
ATOM 3014 C C . GLY B 1 81 ? 52.788 17.679 82.096 1.00 25.39 75 GLY B C 1
ATOM 3015 O O . GLY B 1 81 ? 53.815 17.912 82.739 1.00 28.85 75 GLY B O 1
ATOM 3016 N N . LEU B 1 82 ? 51.617 18.235 82.385 1.00 22.57 76 LEU B N 1
ATOM 3017 C CA . LEU B 1 82 ? 51.469 19.143 83.521 1.00 24.80 76 LEU B CA 1
ATOM 3018 C C . LEU B 1 82 ? 51.545 18.397 84.856 1.00 23.25 76 LEU B C 1
ATOM 3019 O O . LEU B 1 82 ? 51.954 18.960 85.867 1.00 22.30 76 LEU B O 1
ATOM 3024 N N . LEU B 1 83 ? 51.144 17.131 84.856 1.00 22.54 77 LEU B N 1
ATOM 3025 C CA . LEU B 1 83 ? 51.250 16.308 86.049 1.00 18.56 77 LEU B CA 1
ATOM 3026 C C . LEU B 1 83 ? 52.698 15.925 86.273 1.00 22.50 77 LEU B C 1
ATOM 3027 O O . LEU B 1 83 ? 53.108 15.624 87.393 1.00 28.31 77 LEU B O 1
ATOM 3032 N N . LEU B 1 84 ? 53.478 15.910 85.233 1.00 21.14 78 LEU B N 1
ATOM 3033 C CA . LEU B 1 84 ? 54.865 15.536 85.337 1.00 23.05 78 LEU B CA 1
ATOM 3034 C C . LEU B 1 84 ? 55.682 16.623 85.960 1.00 25.45 78 LEU B C 1
ATOM 3035 O O . LEU B 1 84 ? 56.829 16.460 86.179 1.00 28.11 78 LEU B O 1
ATOM 3040 N N . GLY B 1 85 ? 55.110 17.769 86.201 1.00 27.37 79 GLY B N 1
ATOM 3041 C CA . GLY B 1 85 ? 55.881 18.873 86.700 1.00 28.85 79 GLY B CA 1
ATOM 3042 C C . GLY B 1 85 ? 56.167 19.505 85.389 1.00 30.11 79 GLY B C 1
ATOM 3043 O O . GLY B 1 85 ? 55.599 19.126 84.409 1.00 26.88 79 GLY B O 1
ATOM 3044 N N . GLY B 1 86 ? 57.016 20.472 85.282 1.00 30.19 80 GLY B N 1
ATOM 3045 C CA . GLY B 1 86 ? 57.147 20.933 83.929 1.00 37.38 80 GLY B CA 1
ATOM 3046 C C . GLY B 1 86 ? 56.857 22.361 83.641 1.00 47.58 80 GLY B C 1
ATOM 3047 O O . GLY B 1 86 ? 56.491 23.107 84.510 1.00 58.07 80 GLY B O 1
ATOM 3048 N N . ARG B 1 87 ? 57.027 22.773 82.415 1.00 45.74 81 ARG B N 1
ATOM 3049 C CA . ARG B 1 87 ? 56.774 24.141 82.130 1.00 48.00 81 ARG B CA 1
ATOM 3050 C C . ARG B 1 87 ? 55.343 24.139 82.426 1.00 45.54 81 ARG B C 1
ATOM 3051 O O . ARG B 1 87 ? 54.756 23.098 82.424 1.00 54.05 81 ARG B O 1
ATOM 3059 N N . ALA B 1 88 ? 54.775 25.273 82.752 1.00 40.41 82 ALA B N 1
ATOM 3060 C CA . ALA B 1 88 ? 53.373 25.320 82.988 1.00 42.39 82 ALA B CA 1
ATOM 3061 C C . ALA B 1 88 ? 52.943 26.174 81.905 1.00 35.02 82 ALA B C 1
ATOM 3062 O O . ALA B 1 88 ? 53.041 27.351 82.026 1.00 31.35 82 ALA B O 1
ATOM 3064 N N . ASN B 1 89 ? 52.417 25.594 80.854 1.00 33.87 83 ASN B N 1
ATOM 3065 C CA . ASN B 1 89 ? 51.992 26.380 79.738 1.00 28.59 83 ASN B CA 1
ATOM 3066 C C . ASN B 1 89 ? 50.688 27.042 80.023 1.00 33.49 83 ASN B C 1
ATOM 3067 O O . ASN B 1 89 ? 49.720 26.414 80.346 1.00 33.34 83 ASN B O 1
ATOM 3072 N N . HIS B 1 90 ? 50.666 28.344 79.910 1.00 34.80 84 HIS B N 1
ATOM 3073 C CA . HIS B 1 90 ? 49.414 29.058 80.139 1.00 33.11 84 HIS B CA 1
ATOM 3074 C C . HIS B 1 90 ? 48.553 29.180 78.883 1.00 33.10 84 HIS B C 1
ATOM 3075 O O . HIS B 1 90 ? 47.427 29.676 78.949 1.00 34.84 84 HIS B O 1
ATOM 3082 N N . ASP B 1 91 ? 49.079 28.729 77.746 1.00 34.19 85 ASP B N 1
ATOM 3083 C CA . ASP B 1 91 ? 48.301 28.690 76.510 1.00 31.04 85 ASP B CA 1
ATOM 3084 C C . ASP B 1 91 ? 47.313 27.541 76.593 1.00 31.47 85 ASP B C 1
ATOM 3085 O O . ASP B 1 91 ? 46.301 27.521 75.890 1.00 35.38 85 ASP B O 1
ATOM 3090 N N . LEU B 1 92 ? 47.614 26.578 77.457 1.00 25.20 86 LEU B N 1
ATOM 3091 C CA . LEU B 1 92 ? 46.763 25.408 77.606 1.00 25.50 86 LEU B CA 1
ATOM 3092 C C . LEU B 1 92 ? 45.415 25.759 78.229 1.00 25.47 86 LEU B C 1
ATOM 3093 O O . LEU B 1 92 ? 44.452 25.002 78.110 1.00 28.86 86 LEU B O 1
ATOM 3098 N N . ILE B 1 93 ? 45.340 26.911 78.883 1.00 22.77 87 ILE B N 1
ATOM 3099 C CA . ILE B 1 93 ? 44.101 27.321 79.527 1.00 25.55 87 ILE B CA 1
ATOM 3100 C C . ILE B 1 93 ? 43.036 27.697 78.501 1.00 28.66 87 ILE B C 1
ATOM 3101 O O . ILE B 1 93 ? 43.266 28.554 77.646 1.00 30.42 87 ILE B O 1
ATOM 3106 N N . ARG B 1 94 ? 41.875 27.054 78.589 1.00 23.55 88 ARG B N 1
ATOM 3107 C CA . ARG B 1 94 ? 40.779 27.321 77.658 1.00 25.80 88 ARG B CA 1
ATOM 3108 C C . ARG B 1 94 ? 40.484 28.816 77.564 1.00 26.18 88 ARG B C 1
ATOM 3109 O O . ARG B 1 94 ? 40.457 29.519 78.576 1.00 25.83 88 ARG B O 1
ATOM 3117 N N . SER B 1 95 ? 40.272 29.300 76.344 1.00 24.81 89 SER B N 1
ATOM 3118 C CA . SER B 1 95 ? 39.951 30.705 76.134 1.00 24.63 89 SER B CA 1
ATOM 3119 C C . SER B 1 95 ? 38.581 31.027 76.708 1.00 28.23 89 SER B C 1
ATOM 3120 O O . SER B 1 95 ? 37.647 30.235 76.593 1.00 24.74 89 SER B O 1
ATOM 3123 N N . GLY B 1 96 ? 38.473 32.199 77.326 1.00 32.50 90 GLY B N 1
ATOM 3124 C CA . GLY B 1 96 ? 37.254 32.604 77.996 1.00 28.53 90 GLY B CA 1
ATOM 3125 C C . GLY B 1 96 ? 37.197 32.044 79.400 1.00 29.55 90 GLY B C 1
ATOM 3126 O O . GLY B 1 96 ? 36.216 32.244 80.113 1.00 31.27 90 GLY B O 1
ATOM 3127 N N . GLU B 1 97 ? 38.252 31.343 79.802 1.00 29.28 91 GLU B N 1
ATOM 3128 C CA . GLU B 1 97 ? 38.284 30.738 81.132 1.00 32.05 91 GLU B CA 1
ATOM 3129 C C . GLU B 1 97 ? 39.439 31.261 81.983 1.00 36.46 91 GLU B C 1
ATOM 3130 O O . GLU B 1 97 ? 40.484 31.646 81.454 1.00 32.25 91 GLU B O 1
ATOM 3136 N N . LYS B 1 98 ? 39.237 31.306 83.299 1.00 36.99 92 LYS B N 1
ATOM 3137 C CA . LYS B 1 98 ? 40.231 31.892 84.196 1.00 39.20 92 LYS B CA 1
ATOM 3138 C C . LYS B 1 98 ? 41.299 30.886 84.591 1.00 41.30 92 LYS B C 1
ATOM 3139 O O . LYS B 1 98 ? 42.459 31.261 84.794 1.00 42.98 92 LYS B O 1
ATOM 3145 N N . GLU B 1 99 ? 40.925 29.611 84.694 1.00 40.12 93 GLU B N 1
ATOM 3146 C CA . GLU B 1 99 ? 41.900 28.625 85.145 1.00 40.30 93 GLU B CA 1
ATOM 3147 C C . GLU B 1 99 ? 41.655 27.176 84.710 1.00 32.94 93 GLU B C 1
ATOM 3148 O O . GLU B 1 99 ? 40.540 26.783 84.338 1.00 33.69 93 GLU B O 1
ATOM 3154 N N . LEU B 1 100 ? 42.735 26.402 84.796 1.00 29.57 94 LEU B N 1
ATOM 3155 C CA . LEU B 1 100 ? 42.859 25.058 84.235 1.00 28.39 94 LEU B CA 1
ATOM 3156 C C . LEU B 1 100 ? 43.160 24.075 85.362 1.00 33.84 94 LEU B C 1
ATOM 3157 O O . LEU B 1 100 ? 43.913 24.406 86.280 1.00 34.06 94 LEU B O 1
ATOM 3162 N N . LEU B 1 101 ? 42.586 22.875 85.308 1.00 27.36 95 LEU B N 1
ATOM 3163 C CA . LEU B 1 101 ? 42.843 21.891 86.359 1.00 24.44 95 LEU B CA 1
ATOM 3164 C C . LEU B 1 101 ? 42.929 20.466 85.828 1.00 21.75 95 LEU B C 1
ATOM 3165 O O . LEU B 1 101 ? 41.975 19.946 85.250 1.00 23.97 95 LEU B O 1
ATOM 3170 N N . VAL B 1 102 ? 44.075 19.834 86.052 1.00 23.90 96 VAL B N 1
ATOM 3171 C CA . VAL B 1 102 ? 44.287 18.449 85.660 1.00 23.20 96 VAL B CA 1
ATOM 3172 C C . VAL B 1 102 ? 44.527 17.592 86.895 1.00 23.41 96 VAL B C 1
ATOM 3173 O O . VAL B 1 102 ? 45.367 17.921 87.736 1.00 24.67 96 VAL B O 1
ATOM 3177 N N . THR B 1 103 ? 43.783 16.498 87.007 1.00 19.94 97 THR B N 1
ATOM 3178 C CA . THR B 1 103 ? 43.967 15.573 88.115 1.00 20.60 97 THR B CA 1
ATOM 3179 C C . THR B 1 103 ? 44.104 14.149 87.611 1.00 21.73 97 THR B C 1
ATOM 3180 O O . THR B 1 103 ? 43.234 13.664 86.902 1.00 27.20 97 THR B O 1
ATOM 3184 N N . GLY B 1 104 ? 45.192 13.480 87.978 1.00 22.18 98 GLY B N 1
ATOM 3185 C CA . GLY B 1 104 ? 45.381 12.082 87.625 1.00 25.51 98 GLY B CA 1
ATOM 3186 C C . GLY B 1 104 ? 45.280 11.179 88.844 1.00 28.79 98 GLY B C 1
ATOM 3187 O O . GLY B 1 104 ? 45.710 11.561 89.929 1.00 29.22 98 GLY B O 1
ATOM 3188 N N . PHE B 1 105 ? 44.713 9.986 88.670 1.00 26.55 99 PHE B N 1
ATOM 3189 C CA . PHE B 1 105 ? 44.562 9.042 89.779 1.00 28.36 99 PHE B CA 1
ATOM 3190 C C . PHE B 1 105 ? 45.221 7.695 89.504 1.00 34.48 99 PHE B C 1
ATOM 3191 O O . PHE B 1 105 ? 45.047 7.121 88.430 1.00 35.48 99 PHE B O 1
ATOM 3199 N N . TRP B 1 106 ? 45.964 7.193 90.491 1.00 38.08 100 TRP B N 1
ATOM 3200 C CA . TRP B 1 106 ? 46.660 5.910 90.380 1.00 34.46 100 TRP B CA 1
ATOM 3201 C C . TRP B 1 106 ? 46.141 4.876 91.376 1.00 36.58 100 TRP B C 1
ATOM 3202 O O . TRP B 1 106 ? 44.936 4.660 91.498 1.00 42.44 100 TRP B O 1
ATOM 3213 N N . ALA B 1 114 ? 46.169 4.261 95.801 1.00 56.61 108 ALA B N 1
ATOM 3214 C CA . ALA B 1 114 ? 45.116 5.228 95.506 1.00 54.24 108 ALA B CA 1
ATOM 3215 C C . ALA B 1 114 ? 45.657 6.662 95.515 1.00 54.54 108 ALA B C 1
ATOM 3216 O O . ALA B 1 114 ? 44.972 7.593 95.942 1.00 49.81 108 ALA B O 1
ATOM 3218 N N . ASP B 1 115 ? 46.887 6.828 95.034 1.00 47.36 109 ASP B N 1
ATOM 3219 C CA . ASP B 1 115 ? 47.534 8.135 94.988 1.00 39.76 109 ASP B CA 1
ATOM 3220 C C . ASP B 1 115 ? 46.887 9.038 93.946 1.00 38.95 109 ASP B C 1
ATOM 3221 O O . ASP B 1 115 ? 46.158 8.572 93.073 1.00 41.39 109 ASP B O 1
ATOM 3226 N N . SER B 1 116 ? 47.163 10.333 94.040 1.00 35.14 110 SER B N 1
ATOM 3227 C CA . SER B 1 116 ? 46.653 11.294 93.072 1.00 32.20 110 SER B CA 1
ATOM 3228 C C . SER B 1 116 ? 47.633 12.453 92.907 1.00 28.28 110 SER B C 1
ATOM 3229 O O . SER B 1 116 ? 48.579 12.585 93.674 1.00 31.61 110 SER B O 1
ATOM 3232 N N . ALA B 1 117 ? 47.409 13.282 91.896 1.00 28.77 111 ALA B N 1
ATOM 3233 C CA . ALA B 1 117 ? 48.277 14.418 91.632 1.00 25.49 111 ALA B CA 1
ATOM 3234 C C . ALA B 1 117 ? 47.516 15.467 90.836 1.00 25.85 111 ALA B C 1
ATOM 3235 O O . ALA B 1 117 ? 46.764 15.141 89.921 1.00 27.52 111 ALA B O 1
ATOM 3237 N N . SER B 1 118 ? 47.705 16.730 91.195 1.00 23.55 112 SER B N 1
ATOM 3238 C CA . SER B 1 118 ? 46.995 17.809 90.535 1.00 24.02 112 SER B CA 1
ATOM 3239 C C . SER B 1 118 ? 47.950 18.852 89.989 1.00 27.62 112 SER B C 1
ATOM 3240 O O . SER B 1 118 ? 49.045 19.054 90.511 1.00 24.68 112 SER B O 1
ATOM 3243 N N . ARG B 1 119 ? 47.521 19.512 88.924 1.00 26.27 113 ARG B N 1
ATOM 3244 C CA . ARG B 1 119 ? 48.221 20.676 88.432 1.00 22.21 113 ARG B CA 1
ATOM 3245 C C . ARG B 1 119 ? 47.168 21.710 88.102 1.00 21.67 113 ARG B C 1
ATOM 3246 O O . ARG B 1 119 ? 46.385 21.530 87.175 1.00 21.94 113 ARG B O 1
ATOM 3254 N N . ARG B 1 120 ? 47.132 22.780 88.884 1.00 23.18 114 ARG B N 1
ATOM 3255 C CA . ARG B 1 120 ? 46.201 23.872 88.639 1.00 24.05 114 ARG B CA 1
ATOM 3256 C C . ARG B 1 120 ? 46.927 25.091 88.083 1.00 31.71 114 ARG B C 1
ATOM 3257 O O . ARG B 1 120 ? 47.775 25.664 88.756 1.00 36.77 114 ARG B O 1
ATOM 3265 N N . LEU B 1 121 ? 46.603 25.480 86.851 1.00 34.09 115 LEU B N 1
ATOM 3266 C CA . LEU B 1 121 ? 47.139 26.719 86.280 1.00 31.98 115 LEU B CA 1
ATOM 3267 C C . LEU B 1 121 ? 46.063 27.791 86.298 1.00 37.95 115 LEU B C 1
ATOM 3268 O O . LEU B 1 121 ? 44.910 27.514 85.965 1.00 40.54 115 LEU B O 1
ATOM 3273 N N . SER B 1 122 ? 46.427 29.006 86.702 1.00 42.19 116 SER B N 1
ATOM 3274 C CA . SER B 1 122 ? 45.489 30.135 86.684 1.00 42.38 116 SER B CA 1
ATOM 3275 C C . SER B 1 122 ? 45.916 31.190 85.673 1.00 46.63 116 SER B C 1
ATOM 3276 O O . SER B 1 122 ? 47.113 31.416 85.478 1.00 50.28 116 SER B O 1
ATOM 3279 N N . SER B 1 123 ? 44.940 31.834 85.030 1.00 45.99 117 SER B N 1
ATOM 3280 C CA . SER B 1 123 ? 45.221 32.879 84.030 1.00 48.24 117 SER B CA 1
ATOM 3281 C C . SER B 1 123 ? 45.921 34.070 84.680 1.00 51.17 117 SER B C 1
ATOM 3282 O O . SER B 1 123 ? 46.695 34.781 84.030 1.00 57.75 117 SER B O 1
ATOM 3285 N N . ALA B 1 124 ? 45.661 34.276 85.969 1.00 51.69 118 ALA B N 1
ATOM 3286 C CA . ALA B 1 124 ? 46.446 35.233 86.743 1.00 59.31 118 ALA B CA 1
ATOM 3287 C C . ALA B 1 124 ? 47.928 34.959 86.519 1.00 61.61 118 ALA B C 1
ATOM 3288 O O . ALA B 1 124 ? 48.754 35.858 86.612 1.00 63.93 118 ALA B O 1
ATOM 3290 N N . GLY B 1 125 ? 48.287 33.714 86.240 1.00 56.00 119 GLY B N 1
ATOM 3291 C CA . GLY B 1 125 ? 49.703 33.410 86.109 1.00 56.62 119 GLY B CA 1
ATOM 3292 C C . GLY B 1 125 ? 50.229 32.627 87.304 1.00 62.65 119 GLY B C 1
ATOM 3293 O O . GLY B 1 125 ? 51.392 32.186 87.304 1.00 51.61 119 GLY B O 1
ATOM 3294 N N . ARG B 1 126 ? 49.378 32.463 88.323 1.00 60.64 120 ARG B N 1
ATOM 3295 C CA . ARG B 1 126 ? 49.706 31.629 89.480 1.00 52.55 120 ARG B CA 1
ATOM 3296 C C . ARG B 1 126 ? 49.584 30.156 89.127 1.00 52.54 120 ARG B C 1
ATOM 3297 O O . ARG B 1 126 ? 49.196 29.801 88.006 1.00 50.79 120 ARG B O 1
ATOM 3305 N N . GLY B 1 127 ? 49.914 29.300 90.088 1.00 45.15 121 GLY B N 1
ATOM 3306 C CA . GLY B 1 127 ? 49.797 27.867 89.894 1.00 40.70 121 GLY B CA 1
ATOM 3307 C C . GLY B 1 127 ? 49.691 27.119 91.208 1.00 38.64 121 GLY B C 1
ATOM 3308 O O . GLY B 1 127 ? 49.986 27.668 92.272 1.00 47.78 121 GLY B O 1
ATOM 3309 N N . ALA B 1 128 ? 49.270 25.860 91.127 1.00 30.65 122 ALA B N 1
ATOM 3310 C CA . ALA B 1 128 ? 49.166 24.991 92.293 1.00 26.01 122 ALA B CA 1
ATOM 3311 C C . ALA B 1 128 ? 49.456 23.537 91.908 1.00 27.60 122 ALA B C 1
ATOM 3312 O O . ALA B 1 128 ? 48.800 22.964 91.033 1.00 27.69 122 ALA B O 1
ATOM 3314 N N . ALA B 1 129 ? 50.447 22.944 92.565 1.00 28.16 123 ALA B N 1
ATOM 3315 C CA . ALA B 1 129 ? 50.766 21.535 92.372 1.00 23.95 123 ALA B CA 1
ATOM 3316 C C . ALA B 1 129 ? 50.289 20.792 93.597 1.00 20.67 123 ALA B C 1
ATOM 3317 O O . ALA B 1 129 ? 50.530 21.235 94.708 1.00 25.29 123 ALA B O 1
ATOM 3319 N N . ARG B 1 130 ? 49.596 19.676 93.403 1.00 21.85 124 ARG B N 1
ATOM 3320 C CA . ARG B 1 130 ? 49.128 18.880 94.535 1.00 22.80 124 ARG B CA 1
ATOM 3321 C C . ARG B 1 130 ? 49.563 17.431 94.440 1.00 24.32 124 ARG B C 1
ATOM 3322 O O . ARG B 1 130 ? 49.504 16.819 93.376 1.00 24.13 124 ARG B O 1
ATOM 3330 N N . LEU B 1 131 ? 50.004 16.892 95.569 1.00 24.95 125 LEU B N 1
ATOM 3331 C CA . LEU B 1 131 ? 50.276 15.472 95.683 1.00 21.84 125 LEU B CA 1
ATOM 3332 C C . LEU B 1 131 ? 49.308 14.885 96.688 1.00 23.61 125 LEU B C 1
ATOM 3333 O O . LEU B 1 131 ? 49.350 15.219 97.868 1.00 26.10 125 LEU B O 1
ATOM 3338 N N . SER B 1 132 ? 48.418 14.029 96.199 1.00 29.57 126 SER B N 1
ATOM 3339 C CA . SER B 1 132 ? 47.454 13.337 97.040 1.00 26.86 126 SER B CA 1
ATOM 3340 C C . SER B 1 132 ? 46.675 14.306 97.923 1.00 23.87 126 SER B C 1
ATOM 3341 O O . SER B 1 132 ? 46.451 14.046 99.103 1.00 27.92 126 SER B O 1
ATOM 3344 N N . GLY B 1 133 ? 46.273 15.432 97.347 1.00 21.40 127 GLY B N 1
ATOM 3345 C CA . GLY B 1 133 ? 45.389 16.355 98.032 1.00 20.42 127 GLY B CA 1
ATOM 3346 C C . GLY B 1 133 ? 46.076 17.491 98.756 1.00 24.55 127 GLY B C 1
ATOM 3347 O O . GLY B 1 133 ? 45.414 18.389 99.278 1.00 29.08 127 GLY B O 1
ATOM 3348 N N . GLU B 1 134 ? 47.402 17.467 98.787 1.00 25.12 128 GLU B N 1
ATOM 3349 C CA . GLU B 1 134 ? 48.151 18.493 99.501 1.00 23.28 128 GLU B CA 1
ATOM 3350 C C . GLU B 1 134 ? 48.903 19.405 98.535 1.00 25.92 128 GLU B C 1
ATOM 3351 O O . GLU B 1 134 ? 49.606 18.927 97.644 1.00 26.81 128 GLU B O 1
ATOM 3357 N N . VAL B 1 135 ? 48.754 20.717 98.708 1.00 24.18 129 VAL B N 1
ATOM 3358 C CA . VAL B 1 135 ? 49.516 21.672 97.903 1.00 22.84 129 VAL B CA 1
ATOM 3359 C C . VAL B 1 135 ? 51.010 21.494 98.155 1.00 26.91 129 VAL B C 1
ATOM 3360 O O . VAL B 1 135 ? 51.485 21.562 99.294 1.00 28.39 129 VAL B O 1
ATOM 3364 N N . VAL B 1 136 ? 51.747 21.280 97.076 1.00 27.69 130 VAL B N 1
ATOM 3365 C CA . VAL B 1 136 ? 53.136 20.871 97.156 1.00 25.21 130 VAL B CA 1
ATOM 3366 C C . VAL B 1 136 ? 53.945 21.582 96.079 1.00 25.13 130 VAL B C 1
ATOM 3367 O O . VAL B 1 136 ? 53.381 22.046 95.089 1.00 28.04 130 VAL B O 1
ATOM 3371 N N . SER B 1 137 ? 55.259 21.682 96.272 1.00 25.58 131 SER B N 1
ATOM 3372 C CA . SER B 1 137 ? 56.121 22.356 95.298 1.00 27.24 131 SER B CA 1
ATOM 3373 C C . SER B 1 137 ? 56.197 21.583 93.985 1.00 27.96 131 SER B C 1
ATOM 3374 O O . SER B 1 137 ? 56.050 20.362 93.961 1.00 29.03 131 SER B O 1
ATOM 3377 N N . VAL B 1 138 ? 56.433 22.298 92.890 1.00 26.71 132 VAL B N 1
ATOM 3378 C CA . VAL B 1 138 ? 56.505 21.655 91.584 1.00 27.04 132 VAL B CA 1
ATOM 3379 C C . VAL B 1 138 ? 57.598 20.586 91.542 1.00 28.92 132 VAL B C 1
ATOM 3380 O O . VAL B 1 138 ? 57.435 19.554 90.892 1.00 28.16 132 VAL B O 1
ATOM 3384 N N . ARG B 1 139 ? 58.703 20.833 92.241 1.00 27.36 133 ARG B N 1
ATOM 3385 C CA . ARG B 1 139 ? 59.811 19.885 92.270 1.00 25.70 133 ARG B CA 1
ATOM 3386 C C . ARG B 1 139 ? 59.364 18.541 92.834 1.00 28.55 133 ARG B C 1
ATOM 3387 O O . ARG B 1 139 ? 59.782 17.482 92.360 1.00 27.14 133 ARG B O 1
ATOM 3395 N N . GLU B 1 140 ? 58.509 18.589 93.848 1.00 28.42 134 GLU B N 1
ATOM 3396 C CA . GLU B 1 140 ? 57.999 17.371 94.460 1.00 28.79 134 GLU B CA 1
ATOM 3397 C C . GLU B 1 140 ? 57.013 16.667 93.535 1.00 30.80 134 GLU B C 1
ATOM 3398 O O . GLU B 1 140 ? 56.938 15.436 93.521 1.00 30.85 134 GLU B O 1
ATOM 3404 N N . LEU B 1 141 ? 56.255 17.448 92.769 1.00 28.07 135 LEU B N 1
ATOM 3405 C CA . LEU B 1 141 ? 55.376 16.880 91.759 1.00 24.14 135 LEU B CA 1
ATOM 3406 C C . LEU B 1 141 ? 56.228 16.114 90.767 1.00 23.47 135 LEU B C 1
ATOM 3407 O O . LEU B 1 141 ? 55.978 14.946 90.484 1.00 24.28 135 LEU B O 1
ATOM 3412 N N . GLN B 1 142 ? 57.246 16.787 90.248 1.00 24.77 136 GLN B N 1
ATOM 3413 C CA . GLN B 1 142 ? 58.177 16.180 89.309 1.00 25.45 136 GLN B CA 1
ATOM 3414 C C . GLN B 1 142 ? 58.759 14.892 89.865 1.00 25.97 136 GLN B C 1
ATOM 3415 O O . GLN B 1 142 ? 58.662 13.842 89.239 1.00 24.82 136 GLN B O 1
ATOM 3421 N N . GLU B 1 143 ? 59.361 14.983 91.047 1.00 27.68 137 GLU B N 1
ATOM 3422 C CA . GLU B 1 143 ? 59.990 13.829 91.682 1.00 27.25 137 GLU B CA 1
ATOM 3423 C C . GLU B 1 143 ? 59.031 12.650 91.832 1.00 25.67 137 GLU B C 1
ATOM 3424 O O . GLU B 1 143 ? 59.407 11.504 91.600 1.00 26.11 137 GLU B O 1
ATOM 3430 N N . TRP B 1 144 ? 57.793 12.936 92.217 1.00 26.95 138 TRP B N 1
ATOM 3431 C CA . TRP B 1 144 ? 56.791 11.891 92.369 1.00 25.33 138 TRP B CA 1
ATOM 3432 C C . TRP B 1 144 ? 56.368 11.368 91.009 1.00 26.63 138 TRP B C 1
ATOM 3433 O O . TRP B 1 144 ? 56.546 10.194 90.704 1.00 30.00 138 TRP B O 1
ATOM 3444 N N . ALA B 1 145 ? 55.817 12.256 90.192 1.00 26.12 139 ALA B N 1
ATOM 3445 C CA . ALA B 1 145 ? 55.300 11.885 88.884 1.00 25.34 139 ALA B CA 1
ATOM 3446 C C . ALA B 1 145 ? 56.340 11.165 88.036 1.00 25.47 139 ALA B C 1
ATOM 3447 O O . ALA B 1 145 ? 56.020 10.224 87.317 1.00 27.69 139 ALA B O 1
ATOM 3449 N N . GLN B 1 146 ? 57.589 11.599 88.120 1.00 26.46 140 GLN B N 1
ATOM 3450 C CA . GLN B 1 146 ? 58.634 11.000 87.299 1.00 28.99 140 GLN B CA 1
ATOM 3451 C C . GLN B 1 146 ? 58.828 9.519 87.599 1.00 29.02 140 GLN B C 1
ATOM 3452 O O . GLN B 1 146 ? 59.519 8.811 86.866 1.00 33.42 140 GLN B O 1
ATOM 3458 N N . GLY B 1 147 ? 58.206 9.049 88.672 1.00 25.19 141 GLY B N 1
ATOM 3459 C CA . GLY B 1 147 ? 58.329 7.659 89.054 1.00 23.71 141 GLY B CA 1
ATOM 3460 C C . GLY B 1 147 ? 57.196 6.835 88.494 1.00 28.96 141 GLY B C 1
ATOM 3461 O O . GLY B 1 147 ? 57.155 5.620 88.671 1.00 32.38 141 GLY B O 1
ATOM 3462 N N . ARG B 1 148 ? 56.278 7.502 87.802 1.00 30.22 142 ARG B N 1
ATOM 3463 C CA . ARG B 1 148 ? 55.065 6.852 87.322 1.00 26.64 142 ARG B CA 1
ATOM 3464 C C . ARG B 1 148 ? 54.739 7.175 85.867 1.00 26.78 142 ARG B C 1
ATOM 3465 O O . ARG B 1 148 ? 54.080 6.395 85.186 1.00 27.76 142 ARG B O 1
ATOM 3473 N N . LEU B 1 149 ? 55.215 8.320 85.392 1.00 26.60 143 LEU B N 1
ATOM 3474 C CA . LEU B 1 149 ? 54.915 8.779 84.042 1.00 22.06 143 LEU B CA 1
ATOM 3475 C C . LEU B 1 149 ? 56.181 9.030 83.238 1.00 23.88 143 LEU B C 1
ATOM 3476 O O . LEU B 1 149 ? 57.148 9.588 83.751 1.00 28.72 143 LEU B O 1
ATOM 3481 N N . THR B 1 150 ? 56.171 8.623 81.974 1.00 22.09 144 THR B N 1
ATOM 3482 C CA . THR B 1 150 ? 57.224 8.997 81.036 1.00 21.31 144 THR B CA 1
ATOM 3483 C C . THR B 1 150 ? 56.588 9.463 79.722 1.00 24.01 144 THR B C 1
ATOM 3484 O O . THR B 1 150 ? 55.870 8.702 79.079 1.00 27.84 144 THR B O 1
ATOM 3488 N N . ILE B 1 151 ? 56.840 10.706 79.322 1.00 22.39 145 ILE B N 1
ATOM 3489 C CA . ILE B 1 151 ? 56.251 11.240 78.089 1.00 22.06 145 ILE B CA 1
ATOM 3490 C C . ILE B 1 151 ? 57.347 11.451 77.051 1.00 23.21 145 ILE B C 1
ATOM 3491 O O . ILE B 1 151 ? 58.249 12.260 77.266 1.00 23.17 145 ILE B O 1
ATOM 3496 N N . HIS B 1 152 ? 57.267 10.753 75.921 1.00 25.02 146 HIS B N 1
ATOM 3497 C CA . HIS B 1 152 ? 58.433 10.652 75.044 1.00 24.39 146 HIS B CA 1
ATOM 3498 C C . HIS B 1 152 ? 58.513 11.664 73.905 1.00 29.50 146 HIS B C 1
ATOM 3499 O O . HIS B 1 152 ? 57.504 11.984 73.274 1.00 23.21 146 HIS B O 1
ATOM 3506 N N . TRP B 1 153 ? 59.743 12.118 73.646 1.00 35.85 147 TRP B N 1
ATOM 3507 C CA . TRP B 1 153 ? 60.025 13.336 72.887 1.00 28.23 147 TRP B CA 1
ATOM 3508 C C . TRP B 1 153 ? 59.840 14.539 73.831 1.00 27.15 147 TRP B C 1
ATOM 3509 O O . TRP B 1 153 ? 60.838 15.113 74.277 1.00 34.98 147 TRP B O 1
ATOM 3520 N N . GLN B 1 154 ? 58.615 14.889 74.206 1.00 24.23 148 GLN B N 1
ATOM 3521 C CA . GLN B 1 154 ? 58.448 16.102 75.015 1.00 27.62 148 GLN B CA 1
ATOM 3522 C C . GLN B 1 154 ? 59.248 16.151 76.322 1.00 26.58 148 GLN B C 1
ATOM 3523 O O . GLN B 1 154 ? 59.721 17.218 76.699 1.00 25.67 148 GLN B O 1
ATOM 3529 N N . HIS B 1 155 ? 59.400 15.017 77.006 1.00 27.90 149 HIS B N 1
ATOM 3530 C CA . HIS B 1 155 ? 60.111 14.987 78.290 1.00 24.85 149 HIS B CA 1
ATOM 3531 C C . HIS B 1 155 ? 61.179 13.901 78.356 1.00 28.83 149 HIS B C 1
ATOM 3532 O O . HIS B 1 155 ? 61.552 13.458 79.444 1.00 28.41 149 HIS B O 1
ATOM 3539 N N . SER B 1 156 ? 61.668 13.467 77.201 1.00 27.65 150 SER B N 1
ATOM 3540 C CA . SER B 1 156 ? 62.679 12.421 77.170 1.00 24.15 150 SER B CA 1
ATOM 3541 C C . SER B 1 156 ? 63.973 12.857 77.857 1.00 26.46 150 SER B C 1
ATOM 3542 O O . SER B 1 156 ? 64.804 12.026 78.211 1.00 29.22 150 SER B O 1
ATOM 3545 N N . ALA B 1 157 ? 64.109 14.135 78.070 1.00 28.89 151 ALA B N 1
ATOM 3546 C CA . ALA B 1 157 ? 65.252 14.724 78.720 1.00 27.95 151 ALA B CA 1
ATOM 3547 C C . ALA B 1 157 ? 65.446 14.346 80.153 1.00 28.53 151 ALA B C 1
ATOM 3548 O O . ALA B 1 157 ? 66.520 14.274 80.631 1.00 32.05 151 ALA B O 1
ATOM 3550 N N . VAL B 1 158 ? 64.375 14.182 80.870 1.00 27.11 152 VAL B N 1
ATOM 3551 C CA . VAL B 1 158 ? 64.477 13.868 82.257 1.00 27.33 152 VAL B CA 1
ATOM 3552 C C . VAL B 1 158 ? 64.272 12.424 82.485 1.00 31.13 152 VAL B C 1
ATOM 3553 O O . VAL B 1 158 ? 64.099 11.979 83.580 1.00 30.61 152 VAL B O 1
ATOM 3557 N N . SER B 1 159 ? 64.282 11.692 81.410 1.00 29.07 153 SER B N 1
ATOM 3558 C CA . SER B 1 159 ? 64.127 10.292 81.457 1.00 26.49 153 SER B CA 1
ATOM 3559 C C . SER B 1 159 ? 65.360 9.652 80.922 1.00 30.37 153 SER B C 1
ATOM 3560 O O . SER B 1 159 ? 66.399 9.761 81.472 1.00 30.40 153 SER B O 1
ATOM 3563 N N . LEU B 1 160 ? 65.222 8.968 79.815 1.00 32.97 154 LEU B N 1
ATOM 3564 C CA . LEU B 1 160 ? 66.302 8.226 79.190 1.00 31.95 154 LEU B CA 1
ATOM 3565 C C . LEU B 1 160 ? 67.410 9.062 78.642 1.00 34.66 154 LEU B C 1
ATOM 3566 O O . LEU B 1 160 ? 68.458 8.556 78.352 1.00 38.92 154 LEU B O 1
ATOM 3571 N N . LEU B 1 161 ? 67.159 10.329 78.410 1.00 29.76 155 LEU B N 1
ATOM 3572 C CA . LEU B 1 161 ? 68.138 11.188 77.751 1.00 29.94 155 LEU B CA 1
ATOM 3573 C C . LEU B 1 161 ? 68.997 11.998 78.716 1.00 32.19 155 LEU B C 1
ATOM 3574 O O . LEU B 1 161 ? 69.859 12.769 78.292 1.00 35.96 155 LEU B O 1
ATOM 3579 N N . SER B 1 162 ? 68.766 11.822 80.012 1.00 33.78 156 SER B N 1
ATOM 3580 C CA . SER B 1 162 ? 69.581 12.495 81.017 1.00 28.89 156 SER B CA 1
ATOM 3581 C C . SER B 1 162 ? 70.973 11.890 81.022 1.00 27.13 156 SER B C 1
ATOM 3582 O O . SER B 1 162 ? 71.129 10.693 80.795 1.00 26.90 156 SER B O 1
ATOM 3585 N N . PRO B 1 163 ? 71.992 12.721 81.279 1.00 34.40 157 PRO B N 1
ATOM 3586 C CA . PRO B 1 163 ? 73.391 12.271 81.324 1.00 32.68 157 PRO B CA 1
ATOM 3587 C C . PRO B 1 163 ? 73.575 11.038 82.207 1.00 26.41 157 PRO B C 1
ATOM 3588 O O . PRO B 1 163 ? 74.300 10.122 81.828 1.00 23.60 157 PRO B O 1
ATOM 3592 N N . ALA B 1 164 ? 72.917 11.019 83.362 1.00 25.54 158 ALA B N 1
ATOM 3593 C CA . ALA B 1 164 ? 72.973 9.870 84.256 1.00 21.59 158 ALA B CA 1
ATOM 3594 C C . ALA B 1 164 ? 72.396 8.622 83.604 1.00 24.50 158 ALA B C 1
ATOM 3595 O O . ALA B 1 164 ? 73.054 7.586 83.547 1.00 24.74 158 ALA B O 1
ATOM 3597 N N . ASN B 1 165 ? 71.165 8.736 83.110 1.00 26.90 159 ASN B N 1
ATOM 3598 C CA . ASN B 1 165 ? 70.442 7.609 82.523 1.00 24.37 159 ASN B CA 1
ATOM 3599 C C . ASN B 1 165 ? 71.007 7.131 81.193 1.00 23.75 159 ASN B C 1
ATOM 3600 O O . ASN B 1 165 ? 70.948 5.944 80.873 1.00 23.49 159 ASN B O 1
ATOM 3605 N N . GLN B 1 166 ? 71.547 8.069 80.427 1.00 25.31 160 GLN B N 1
ATOM 3606 C CA . GLN B 1 166 ? 72.249 7.773 79.185 1.00 25.90 160 GLN B CA 1
ATOM 3607 C C . GLN B 1 166 ? 73.448 6.876 79.486 1.00 27.41 160 GLN B C 1
ATOM 3608 O O . GLN B 1 166 ? 73.768 5.960 78.725 1.00 25.92 160 GLN B O 1
ATOM 3614 N N . ARG B 1 167 ? 74.104 7.154 80.610 1.00 26.39 161 ARG B N 1
ATOM 3615 C CA . ARG B 1 167 ? 75.218 6.350 81.082 1.00 23.68 161 ARG B CA 1
ATOM 3616 C C . ARG B 1 167 ? 74.710 5.037 81.664 1.00 25.14 161 ARG B C 1
ATOM 3617 O O . ARG B 1 167 ? 75.293 3.977 81.440 1.00 25.10 161 ARG B O 1
ATOM 3625 N N . GLY B 1 168 ? 73.613 5.120 82.407 1.00 23.03 162 GLY B N 1
ATOM 3626 C CA . GLY B 1 168 ? 73.026 3.962 83.049 1.00 24.50 162 GLY B CA 1
ATOM 3627 C C . GLY B 1 168 ? 72.705 2.813 82.114 1.00 30.24 162 GLY B C 1
ATOM 3628 O O . GLY B 1 168 ? 72.788 1.656 82.511 1.00 34.14 162 GLY B O 1
ATOM 3629 N N . LEU B 1 169 ? 72.332 3.123 80.878 1.00 30.17 163 LEU B N 1
ATOM 3630 C CA . LEU B 1 169 ? 71.986 2.086 79.914 1.00 30.55 163 LEU B CA 1
ATOM 3631 C C . LEU B 1 169 ? 73.141 1.120 79.726 1.00 32.47 163 LEU B C 1
ATOM 3632 O O . LEU B 1 169 ? 72.963 -0.097 79.771 1.00 37.35 163 LEU B O 1
ATOM 3637 N N . LEU B 1 170 ? 74.329 1.673 79.518 1.00 29.42 164 LEU B N 1
ATOM 3638 C CA . LEU B 1 170 ? 75.515 0.869 79.275 1.00 26.95 164 LEU B CA 1
ATOM 3639 C C . LEU B 1 170 ? 76.046 0.268 80.570 1.00 28.61 164 LEU B C 1
ATOM 3640 O O . LEU B 1 170 ? 76.524 -0.861 80.580 1.00 32.85 164 LEU B O 1
ATOM 3645 N N . ASP B 1 171 ? 75.954 1.015 81.665 1.00 29.89 165 ASP B N 1
ATOM 3646 C CA . ASP B 1 171 ? 76.503 0.554 82.939 1.00 31.22 165 ASP B CA 1
ATOM 3647 C C . ASP B 1 171 ? 75.745 -0.635 83.511 1.00 33.75 165 ASP B C 1
ATOM 3648 O O . ASP B 1 171 ? 76.257 -1.349 84.375 1.00 32.55 165 ASP B O 1
ATOM 3653 N N . ARG B 1 172 ? 74.524 -0.843 83.028 1.00 36.53 166 ARG B N 1
ATOM 3654 C CA . ARG B 1 172 ? 73.721 -1.983 83.458 1.00 38.17 166 ARG B CA 1
ATOM 3655 C C . ARG B 1 172 ? 74.151 -3.252 82.727 1.00 40.55 166 ARG B C 1
ATOM 3656 O O . ARG B 1 172 ? 73.645 -4.339 83.006 1.00 47.55 166 ARG B O 1
ATOM 3664 N N . ARG B 1 173 ? 75.089 -3.105 81.796 1.00 36.26 167 ARG B N 1
ATOM 3665 C CA . ARG B 1 173 ? 75.674 -4.245 81.101 1.00 35.99 167 ARG B CA 1
ATOM 3666 C C . ARG B 1 173 ? 76.997 -4.609 81.750 1.00 37.39 167 ARG B C 1
ATOM 3667 O O . ARG B 1 173 ? 77.587 -5.645 81.447 1.00 38.21 167 ARG B O 1
ATOM 3675 N N . VAL B 1 174 ? 77.470 -3.740 82.636 1.00 34.13 168 VAL B N 1
ATOM 3676 C CA . VAL B 1 174 ? 78.746 -3.955 83.302 1.00 35.39 168 VAL B CA 1
ATOM 3677 C C . VAL B 1 174 ? 78.640 -3.664 84.791 1.00 36.10 168 VAL B C 1
ATOM 3678 O O . VAL B 1 174 ? 79.515 -3.026 85.369 1.00 37.00 168 VAL B O 1
ATOM 3682 N N . THR B 1 175 ? 77.564 -4.141 85.407 1.00 35.50 169 THR B N 1
ATOM 3683 C CA . THR B 1 175 ? 77.336 -3.937 86.833 1.00 35.78 169 THR B CA 1
ATOM 3684 C C . THR B 1 175 ? 78.501 -4.421 87.690 1.00 33.99 169 THR B C 1
ATOM 3685 O O . THR B 1 175 ? 78.916 -3.740 88.622 1.00 32.91 169 THR B O 1
ATOM 3689 N N . LYS B 1 176 ? 79.027 -5.599 87.375 1.00 37.86 170 LYS B N 1
ATOM 3690 C CA . LYS B 1 176 ? 80.144 -6.152 88.135 1.00 39.78 170 LYS B CA 1
ATOM 3691 C C . LYS B 1 176 ? 81.333 -5.195 88.142 1.00 37.47 170 LYS B C 1
ATOM 3692 O O . LYS B 1 176 ? 81.915 -4.930 89.189 1.00 42.68 170 LYS B O 1
ATOM 3698 N N . GLU B 1 177 ? 81.685 -4.676 86.971 1.00 39.73 171 GLU B N 1
ATOM 3699 C CA . GLU B 1 177 ? 82.773 -3.711 86.856 1.00 34.34 171 GLU B CA 1
ATOM 3700 C C . GLU B 1 177 ? 82.406 -2.381 87.514 1.00 34.78 171 GLU B C 1
ATOM 3701 O O . GLU B 1 177 ? 83.242 -1.742 88.157 1.00 34.20 171 GLU B O 1
ATOM 3707 N N . ALA B 1 178 ? 81.148 -1.980 87.355 1.00 32.41 172 ALA B N 1
ATOM 3708 C CA . ALA B 1 178 ? 80.663 -0.705 87.871 1.00 26.93 172 ALA B CA 1
ATOM 3709 C C . ALA B 1 178 ? 80.661 -0.646 89.394 1.00 30.48 172 ALA B C 1
ATOM 3710 O O . ALA B 1 178 ? 80.873 0.416 89.975 1.00 27.97 172 ALA B O 1
ATOM 3712 N N . GLN B 1 179 ? 80.415 -1.787 90.033 1.00 37.17 173 GLN B N 1
ATOM 3713 C CA . GLN B 1 179 ? 80.394 -1.874 91.493 1.00 36.58 173 GLN B CA 1
ATOM 3714 C C . GLN B 1 179 ? 81.804 -1.886 92.075 1.00 37.03 173 GLN B C 1
ATOM 3715 O O . GLN B 1 179 ? 82.059 -1.293 93.126 1.00 32.02 173 GLN B O 1
ATOM 3721 N N . ALA B 1 180 ? 82.709 -2.575 91.388 1.00 32.32 174 ALA B N 1
ATOM 3722 C CA . ALA B 1 180 ? 84.114 -2.567 91.753 1.00 30.60 174 ALA B CA 1
ATOM 3723 C C . ALA B 1 180 ? 84.593 -1.130 91.893 1.00 35.13 174 ALA B C 1
ATOM 3724 O O . ALA B 1 180 ? 85.151 -0.749 92.923 1.00 38.90 174 ALA B O 1
ATOM 3726 N N . TYR B 1 181 ? 84.364 -0.333 90.853 1.00 32.66 175 TYR B N 1
ATOM 3727 C CA . TYR B 1 181 ? 84.721 1.076 90.883 1.00 26.99 175 TYR B CA 1
ATOM 3728 C C . TYR B 1 181 ? 84.030 1.815 92.025 1.00 29.16 175 TYR B C 1
ATOM 3729 O O . TYR B 1 181 ? 84.678 2.523 92.790 1.00 35.17 175 TYR B O 1
ATOM 3738 N N . ALA B 1 182 ? 82.717 1.662 92.141 1.00 26.88 176 ALA B N 1
ATOM 3739 C CA . ALA B 1 182 ? 81.979 2.353 93.195 1.00 32.94 176 ALA B CA 1
ATOM 3740 C C . ALA B 1 182 ? 82.644 2.143 94.555 1.00 37.14 176 ALA B C 1
ATOM 3741 O O . ALA B 1 182 ? 82.783 3.080 95.345 1.00 31.46 176 ALA B O 1
ATOM 3743 N N . ALA B 1 183 ? 83.051 0.905 94.820 1.00 36.72 177 ALA B N 1
ATOM 3744 C CA . ALA B 1 183 ? 83.759 0.585 96.050 1.00 33.03 177 ALA B CA 1
ATOM 3745 C C . ALA B 1 183 ? 85.041 1.394 96.110 1.00 35.61 177 ALA B C 1
ATOM 3746 O O . ALA B 1 183 ? 85.267 2.153 97.052 1.00 39.53 177 ALA B O 1
ATOM 3748 N N . ALA B 1 184 ? 85.874 1.229 95.088 1.00 31.76 178 ALA B N 1
ATOM 3749 C CA . ALA B 1 184 ? 87.161 1.909 95.027 1.00 30.88 178 ALA B CA 1
ATOM 3750 C C . ALA B 1 184 ? 87.029 3.407 95.262 1.00 32.84 178 ALA B C 1
ATOM 3751 O O . ALA B 1 184 ? 87.883 4.015 95.904 1.00 39.12 178 ALA B O 1
ATOM 3753 N N . HIS B 1 185 ? 85.960 4.003 94.748 1.00 31.98 179 HIS B N 1
ATOM 3754 C CA . HIS B 1 185 ? 85.790 5.446 94.859 1.00 31.64 179 HIS B CA 1
ATOM 3755 C C . HIS B 1 185 ? 85.519 5.878 96.297 1.00 32.23 179 HIS B C 1
ATOM 3756 O O . HIS B 1 185 ? 86.105 6.843 96.780 1.00 32.17 179 HIS B O 1
ATOM 3763 N N . ALA B 1 186 ? 84.632 5.167 96.979 1.00 31.11 180 ALA B N 1
ATOM 3764 C CA . ALA B 1 186 ? 84.305 5.510 98.356 1.00 34.38 180 ALA B CA 1
ATOM 3765 C C . ALA B 1 186 ? 85.508 5.274 99.258 1.00 40.73 180 ALA B C 1
ATOM 3766 O O . ALA B 1 186 ? 85.810 6.078 100.141 1.00 40.88 180 ALA B O 1
ATOM 3768 N N . ALA B 1 187 ? 86.189 4.156 99.032 1.00 37.38 181 ALA B N 1
ATOM 3769 C CA . ALA B 1 187 ? 87.353 3.798 99.820 1.00 32.21 181 ALA B CA 1
ATOM 3770 C C . ALA B 1 187 ? 88.415 4.875 99.673 1.00 37.63 181 ALA B C 1
ATOM 3771 O O . ALA B 1 187 ? 89.020 5.307 100.653 1.00 46.32 181 ALA B O 1
ATOM 3773 N N . TRP B 1 188 ? 88.631 5.306 98.437 1.00 32.67 182 TRP B N 1
ATOM 3774 C CA . TRP B 1 188 ? 89.586 6.362 98.147 1.00 30.09 182 TRP B CA 1
ATOM 3775 C C . TRP B 1 188 ? 89.146 7.694 98.736 1.00 34.94 182 TRP B C 1
ATOM 3776 O O . TRP B 1 188 ? 89.955 8.424 99.305 1.00 36.50 182 TRP B O 1
ATOM 3787 N N . ARG B 1 189 ? 87.862 8.008 98.596 1.00 36.86 183 ARG B N 1
ATOM 3788 C CA . ARG B 1 189 ? 87.340 9.281 99.079 1.00 35.10 183 ARG B CA 1
ATOM 3789 C C . ARG B 1 189 ? 87.435 9.385 100.593 1.00 38.06 183 ARG B C 1
ATOM 3790 O O . ARG B 1 189 ? 87.747 10.445 101.126 1.00 43.72 183 ARG B O 1
ATOM 3798 N N . GLU B 1 190 ? 87.166 8.289 101.291 1.00 39.06 184 GLU B N 1
ATOM 3799 C CA . GLU B 1 190 ? 87.238 8.319 102.745 1.00 48.88 184 GLU B CA 1
ATOM 3800 C C . GLU B 1 190 ? 88.687 8.415 103.211 1.00 50.26 184 GLU B C 1
ATOM 3801 O O . GLU B 1 190 ? 88.973 9.022 104.240 1.00 55.46 184 GLU B O 1
ATOM 3807 N N . ALA B 1 191 ? 89.600 7.818 102.451 1.00 47.49 185 ALA B N 1
ATOM 3808 C CA . ALA B 1 191 ? 91.025 7.966 102.732 1.00 44.84 185 ALA B CA 1
ATOM 3809 C C . ALA B 1 191 ? 91.425 9.427 102.576 1.00 41.77 185 ALA B C 1
ATOM 3810 O O . ALA B 1 191 ? 92.097 9.994 103.432 1.00 46.31 185 ALA B O 1
ATOM 3812 N N . VAL B 1 192 ? 90.996 10.031 101.475 1.00 38.99 186 VAL B N 1
ATOM 3813 C CA . VAL B 1 192 ? 91.237 11.444 101.232 1.00 39.16 186 VAL B CA 1
ATOM 3814 C C . VAL B 1 192 ? 90.670 12.299 102.354 1.00 43.92 186 VAL B C 1
ATOM 3815 O O . VAL B 1 192 ? 91.225 13.338 102.693 1.00 46.28 186 VAL B O 1
ATOM 3819 N N . SER B 1 193 ? 89.554 11.865 102.925 1.00 48.35 187 SER B N 1
ATOM 3820 C CA . SER B 1 193 ? 88.914 12.633 103.984 1.00 53.92 187 SER B CA 1
ATOM 3821 C C . SER B 1 193 ? 89.711 12.519 105.277 1.00 55.73 187 SER B C 1
ATOM 3822 O O . SER B 1 193 ? 89.945 13.518 105.959 1.00 55.99 187 SER B O 1
ATOM 3825 N N . ARG B 1 194 ? 90.128 11.300 105.608 1.00 52.47 188 ARG B N 1
ATOM 3826 C CA . ARG B 1 194 ? 90.933 11.067 106.801 1.00 49.85 188 ARG B CA 1
ATOM 3827 C C . ARG B 1 194 ? 92.254 11.815 106.714 1.00 53.17 188 ARG B C 1
ATOM 3828 O O . ARG B 1 194 ? 92.750 12.330 107.714 1.00 60.37 188 ARG B O 1
ATOM 3836 N N . LEU B 1 195 ? 92.818 11.876 105.513 1.00 50.72 189 LEU B N 1
ATOM 3837 C CA . LEU B 1 195 ? 94.029 12.649 105.280 1.00 46.98 189 LEU B CA 1
ATOM 3838 C C . LEU B 1 195 ? 93.794 14.112 105.623 1.00 48.12 189 LEU B C 1
ATOM 3839 O O . LEU B 1 195 ? 94.605 14.734 106.297 1.00 54.29 189 LEU B O 1
ATOM 3844 N N . GLU B 1 196 ? 92.679 14.658 105.154 1.00 50.55 190 GLU B N 1
ATOM 3845 C CA . GLU B 1 196 ? 92.334 16.046 105.427 1.00 54.30 190 GLU B CA 1
ATOM 3846 C C . GLU B 1 196 ? 92.204 16.299 106.922 1.00 56.35 190 GLU B C 1
ATOM 3847 O O . GLU B 1 196 ? 92.615 17.345 107.423 1.00 56.92 190 GLU B O 1
ATOM 3853 N N . ARG B 1 197 ? 91.622 15.338 107.630 1.00 57.66 191 ARG B N 1
ATOM 3854 C CA . ARG B 1 197 ? 91.441 15.455 109.070 1.00 56.56 191 ARG B CA 1
ATOM 3855 C C . ARG B 1 197 ? 92.778 15.321 109.790 1.00 58.25 191 ARG B C 1
ATOM 3856 O O . ARG B 1 197 ? 92.990 15.937 110.832 1.00 58.49 191 ARG B O 1
ATOM 3864 N N . LEU B 1 198 ? 93.674 14.518 109.218 1.00 59.06 192 LEU B N 1
ATOM 3865 C CA . LEU B 1 198 ? 95.034 14.368 109.730 1.00 50.52 192 LEU B CA 1
ATOM 3866 C C . LEU B 1 198 ? 95.852 15.622 109.441 1.00 51.30 192 LEU B C 1
ATOM 3867 O O . LEU B 1 198 ? 96.546 16.130 110.318 1.00 60.58 192 LEU B O 1
ATOM 3872 N N . GLN B 1 199 ? 95.771 16.117 108.210 1.00 51.10 193 GLN B N 1
ATOM 3873 C CA . GLN B 1 199 ? 96.450 17.353 107.839 1.00 54.35 193 GLN B CA 1
ATOM 3874 C C . GLN B 1 199 ? 96.189 18.429 108.881 1.00 62.06 193 GLN B C 1
ATOM 3875 O O . GLN B 1 199 ? 97.121 19.041 109.403 1.00 67.13 193 GLN B O 1
ATOM 3881 N N . ALA B 1 200 ? 94.913 18.650 109.179 1.00 63.39 194 ALA B N 1
ATOM 3882 C CA . ALA B 1 200 ? 94.511 19.654 110.158 1.00 69.41 194 ALA B CA 1
ATOM 3883 C C . ALA B 1 200 ? 95.133 19.390 111.529 1.00 65.86 194 ALA B C 1
ATOM 3884 O O . ALA B 1 200 ? 95.935 20.185 112.023 1.00 68.07 194 ALA B O 1
ATOM 3886 N N . THR B 1 208 ? 106.188 21.925 112.926 1.00 64.84 358 THR B N 1
ATOM 3887 C CA . THR B 1 208 ? 105.342 21.091 112.081 1.00 58.06 358 THR B CA 1
ATOM 3888 C C . THR B 1 208 ? 106.192 20.228 111.155 1.00 60.42 358 THR B C 1
ATOM 3889 O O . THR B 1 208 ? 107.419 20.365 111.109 1.00 59.19 358 THR B O 1
ATOM 3893 N N . SER B 1 209 ? 105.529 19.340 110.419 1.00 53.52 359 SER B N 1
ATOM 3894 C CA . SER B 1 209 ? 106.196 18.482 109.443 1.00 52.88 359 SER B CA 1
ATOM 3895 C C . SER B 1 209 ? 105.200 17.999 108.387 1.00 53.59 359 SER B C 1
ATOM 3896 O O . SER B 1 209 ? 103.990 18.191 108.530 1.00 55.36 359 SER B O 1
ATOM 3899 N N . LEU B 1 210 ? 105.709 17.381 107.325 1.00 45.98 360 LEU B N 1
ATOM 3900 C CA . LEU B 1 210 ? 104.848 16.882 106.258 1.00 42.08 360 LEU B CA 1
ATOM 3901 C C . LEU B 1 210 ? 104.093 15.640 106.714 1.00 42.66 360 LEU B C 1
ATOM 3902 O O . LEU B 1 210 ? 104.620 14.835 107.482 1.00 40.24 360 LEU B O 1
ATOM 3907 N N . VAL B 1 211 ? 102.858 15.492 106.236 1.00 44.37 361 VAL B N 1
ATOM 3908 C CA . VAL B 1 211 ? 101.993 14.388 106.650 1.00 37.89 361 VAL B CA 1
ATOM 3909 C C . VAL B 1 211 ? 102.013 13.239 105.656 1.00 32.61 361 VAL B C 1
ATOM 3910 O O . VAL B 1 211 ? 102.015 13.456 104.447 1.00 31.39 361 VAL B O 1
ATOM 3914 N N . PRO B 1 212 ? 102.028 12.005 106.173 1.00 32.67 362 PRO B N 1
ATOM 3915 C CA . PRO B 1 212 ? 102.035 10.792 105.353 1.00 30.96 362 PRO B CA 1
ATOM 3916 C C . PRO B 1 212 ? 100.732 10.636 104.583 1.00 35.14 362 PRO B C 1
ATOM 3917 O O . PRO B 1 212 ? 99.653 10.605 105.176 1.00 39.99 362 PRO B O 1
ATOM 3921 N N . ARG B 1 213 ? 100.841 10.542 103.265 1.00 34.12 363 ARG B N 1
ATOM 3922 C CA . ARG B 1 213 ? 99.684 10.364 102.406 1.00 33.61 363 ARG B CA 1
ATOM 3923 C C . ARG B 1 213 ? 99.891 9.116 101.568 1.00 35.31 363 ARG B C 1
ATOM 3924 O O . ARG B 1 213 ? 99.809 9.153 100.345 1.00 41.60 363 ARG B O 1
ATOM 3932 N N . GLY B 1 214 ? 100.174 8.007 102.238 1.00 36.25 364 GLY B N 1
ATOM 3933 C CA . GLY B 1 214 ? 100.535 6.784 101.549 1.00 36.72 364 GLY B CA 1
ATOM 3934 C C . GLY B 1 214 ? 99.341 5.892 101.312 1.00 37.68 364 GLY B C 1
ATOM 3935 O O . GLY B 1 214 ? 99.325 5.098 100.373 1.00 39.73 364 GLY B O 1
ATOM 3936 N N . SER B 1 215 ? 98.340 6.018 102.174 1.00 42.26 365 SER B N 1
ATOM 3937 C CA . SER B 1 215 ? 97.110 5.259 102.019 1.00 41.62 365 SER B CA 1
ATOM 3938 C C . SER B 1 215 ? 96.366 5.744 100.781 1.00 39.26 365 SER B C 1
ATOM 3939 O O . SER B 1 215 ? 96.015 4.952 99.906 1.00 37.38 365 SER B O 1
ATOM 3942 N N . VAL B 1 216 ? 96.143 7.052 100.707 1.00 36.75 366 VAL B N 1
ATOM 3943 C CA . VAL B 1 216 ? 95.380 7.627 99.608 1.00 34.49 366 VAL B CA 1
ATOM 3944 C C . VAL B 1 216 ? 96.104 7.499 98.274 1.00 30.49 366 VAL B C 1
ATOM 3945 O O . VAL B 1 216 ? 95.474 7.266 97.249 1.00 36.55 366 VAL B O 1
ATOM 3949 N N . ASP B 1 217 ? 97.422 7.640 98.276 1.00 28.27 367 ASP B N 1
ATOM 3950 C CA . ASP B 1 217 ? 98.164 7.499 97.031 1.00 34.93 367 ASP B CA 1
ATOM 3951 C C . ASP B 1 217 ? 97.986 6.096 96.464 1.00 34.59 367 ASP B C 1
ATOM 3952 O O . ASP B 1 217 ? 97.874 5.919 95.252 1.00 39.50 367 ASP B O 1
ATOM 3957 N N . ALA B 1 218 ? 97.946 5.099 97.341 1.00 29.46 368 ALA B N 1
ATOM 3958 C CA . ALA B 1 218 ? 97.792 3.718 96.903 1.00 28.12 368 ALA B CA 1
ATOM 3959 C C . ALA B 1 218 ? 96.360 3.431 96.454 1.00 35.53 368 ALA B C 1
ATOM 3960 O O . ALA B 1 218 ? 96.136 2.735 95.464 1.00 34.60 368 ALA B O 1
ATOM 3962 N N . LEU B 1 219 ? 95.397 3.974 97.194 1.00 35.86 369 LEU B N 1
ATOM 3963 C CA . LEU B 1 219 ? 93.984 3.805 96.880 1.00 27.42 369 LEU B CA 1
ATOM 3964 C C . LEU B 1 219 ? 93.598 4.547 95.602 1.00 34.11 369 LEU B C 1
ATOM 3965 O O . LEU B 1 219 ? 92.674 4.142 94.896 1.00 35.67 369 LEU B O 1
ATOM 3970 N N . HIS B 1 220 ? 94.306 5.633 95.309 1.00 33.05 370 HIS B N 1
ATOM 3971 C CA . HIS B 1 220 ? 94.080 6.388 94.084 1.00 29.64 370 HIS B CA 1
ATOM 3972 C C . HIS B 1 220 ? 94.650 5.630 92.892 1.00 33.16 370 HIS B C 1
ATOM 3973 O O . HIS B 1 220 ? 94.147 5.740 91.777 1.00 33.13 370 HIS B O 1
ATOM 3980 N N . ALA B 1 221 ? 95.706 4.862 93.134 1.00 35.97 371 ALA B N 1
ATOM 3981 C CA . ALA B 1 221 ? 96.281 4.010 92.100 1.00 34.91 371 ALA B CA 1
ATOM 3982 C C . ALA B 1 221 ? 95.311 2.890 91.728 1.00 34.76 371 ALA B C 1
ATOM 3983 O O . ALA B 1 221 ? 95.206 2.517 90.564 1.00 38.29 371 ALA B O 1
ATOM 3985 N N . GLU B 1 222 ? 94.606 2.359 92.725 1.00 35.81 372 GLU B N 1
ATOM 3986 C CA . GLU B 1 222 ? 93.558 1.365 92.499 1.00 39.07 372 GLU B CA 1
ATOM 3987 C C . GLU B 1 222 ? 92.375 1.961 91.741 1.00 38.10 372 GLU B C 1
ATOM 3988 O O . GLU B 1 222 ? 91.890 1.377 90.772 1.00 36.55 372 GLU B O 1
ATOM 3994 N N . LEU B 1 223 ? 91.912 3.121 92.195 1.00 33.14 373 LEU B N 1
ATOM 3995 C CA . LEU B 1 223 ? 90.808 3.812 91.545 1.00 30.21 373 LEU B CA 1
ATOM 3996 C C . LEU B 1 223 ? 90.992 3.862 90.033 1.00 29.19 373 LEU B C 1
ATOM 3997 O O . LEU B 1 223 ? 90.061 3.585 89.283 1.00 30.29 373 LEU B O 1
ATOM 4002 N N . LEU B 1 224 ? 92.194 4.217 89.588 1.00 28.47 374 LEU B N 1
ATOM 4003 C CA . LEU B 1 224 ? 92.468 4.348 88.161 1.00 30.62 374 LEU B CA 1
ATOM 4004 C C . LEU B 1 224 ? 92.542 2.991 87.479 1.00 31.61 374 LEU B C 1
ATOM 4005 O O . LEU B 1 224 ? 92.109 2.836 86.339 1.00 28.69 374 LEU B O 1
ATOM 4010 N N . LYS B 1 225 ? 93.092 2.010 88.184 1.00 32.52 375 LYS B N 1
ATOM 4011 C CA . LYS B 1 225 ? 93.189 0.658 87.652 1.00 33.86 375 LYS B CA 1
ATOM 4012 C C . LYS B 1 225 ? 91.790 0.114 87.387 1.00 34.59 375 LYS B C 1
ATOM 4013 O O . LYS B 1 225 ? 91.512 -0.414 86.311 1.00 33.59 375 LYS B O 1
ATOM 4019 N N . VAL B 1 226 ? 90.917 0.252 88.382 1.00 31.45 376 VAL B N 1
ATOM 4020 C CA . VAL B 1 226 ? 89.545 -0.216 88.281 1.00 24.28 376 VAL B CA 1
ATOM 4021 C C . VAL B 1 226 ? 88.767 0.678 87.330 1.00 30.12 376 VAL B C 1
ATOM 4022 O O . VAL B 1 226 ? 87.890 0.214 86.600 1.00 33.40 376 VAL B O 1
ATOM 4026 N N . GLY B 1 227 ? 89.091 1.965 87.340 1.00 28.91 377 GLY B N 1
ATOM 4027 C CA . GLY B 1 227 ? 88.458 2.904 86.439 1.00 27.54 377 GLY B CA 1
ATOM 4028 C C . GLY B 1 227 ? 88.657 2.449 85.010 1.00 31.28 377 GLY B C 1
ATOM 4029 O O . GLY B 1 227 ? 87.702 2.335 84.243 1.00 33.24 377 GLY B O 1
ATOM 4030 N N . GLN B 1 228 ? 89.907 2.173 84.658 1.00 32.11 378 GLN B N 1
ATOM 4031 C CA . GLN B 1 228 ? 90.246 1.738 83.309 1.00 33.61 378 GLN B CA 1
ATOM 4032 C C . GLN B 1 228 ? 89.578 0.412 82.972 1.00 34.29 378 GLN B C 1
ATOM 4033 O O . GLN B 1 228 ? 89.181 0.183 81.830 1.00 35.90 378 GLN B O 1
ATOM 4039 N N . ALA B 1 229 ? 89.455 -0.458 83.970 1.00 29.27 379 ALA B N 1
ATOM 4040 C CA . ALA B 1 229 ? 88.803 -1.747 83.776 1.00 30.46 379 ALA B CA 1
ATOM 4041 C C . ALA B 1 229 ? 87.326 -1.563 83.426 1.00 33.08 379 ALA B C 1
ATOM 4042 O O . ALA B 1 229 ? 86.803 -2.226 82.531 1.00 31.15 379 ALA B O 1
ATOM 4044 N N . LEU B 1 230 ? 86.665 -0.654 84.136 1.00 30.08 380 LEU B N 1
ATOM 4045 C CA . LEU B 1 230 ? 85.273 -0.338 83.863 1.00 27.48 380 LEU B CA 1
ATOM 4046 C C . LEU B 1 230 ? 85.099 0.230 82.466 1.00 31.39 380 LEU B C 1
ATOM 4047 O O . LEU B 1 230 ? 84.204 -0.183 81.734 1.00 36.67 380 LEU B O 1
ATOM 4052 N N . ASP B 1 231 ? 85.945 1.183 82.094 1.00 28.96 381 ASP B N 1
ATOM 4053 C CA . ASP B 1 231 ? 85.846 1.776 80.768 1.00 30.77 381 ASP B CA 1
ATOM 4054 C C . ASP B 1 231 ? 85.959 0.718 79.675 1.00 35.79 381 ASP B C 1
ATOM 4055 O O . ASP B 1 231 ? 85.219 0.749 78.693 1.00 38.30 381 ASP B O 1
ATOM 4060 N N . ALA B 1 232 ? 86.878 -0.225 79.850 1.00 40.31 382 ALA B N 1
ATOM 4061 C CA . ALA B 1 232 ? 87.090 -1.267 78.848 1.00 39.30 382 ALA B CA 1
ATOM 4062 C C . ALA B 1 232 ? 85.915 -2.237 78.804 1.00 35.35 382 ALA B C 1
ATOM 4063 O O . ALA B 1 232 ? 85.705 -2.920 77.805 1.00 43.19 382 ALA B O 1
ATOM 4065 N N . ALA B 1 233 ? 85.158 -2.301 79.892 1.00 27.89 383 ALA B N 1
ATOM 4066 C CA . ALA B 1 233 ? 83.967 -3.134 79.933 1.00 33.89 383 ALA B CA 1
ATOM 4067 C C . ALA B 1 233 ? 82.833 -2.411 79.222 1.00 37.44 383 ALA B C 1
ATOM 4068 O O . ALA B 1 233 ? 82.031 -3.028 78.525 1.00 36.64 383 ALA B O 1
ATOM 4070 N N . ARG B 1 234 ? 82.773 -1.096 79.411 1.00 36.65 384 ARG B N 1
ATOM 4071 C CA . ARG B 1 234 ? 81.820 -0.261 78.696 1.00 33.64 384 ARG B CA 1
ATOM 4072 C C . ARG B 1 234 ? 81.994 -0.446 77.189 1.00 37.20 384 ARG B C 1
ATOM 4073 O O . ARG B 1 234 ? 81.029 -0.707 76.472 1.00 39.77 384 ARG B O 1
ATOM 4081 N N . GLU B 1 235 ? 83.229 -0.317 76.715 1.00 36.59 385 GLU B N 1
ATOM 4082 C CA . GLU B 1 235 ? 83.530 -0.555 75.310 1.00 39.50 385 GLU B CA 1
ATOM 4083 C C . GLU B 1 235 ? 83.087 -1.952 74.896 1.00 45.95 385 GLU B C 1
ATOM 4084 O O . GLU B 1 235 ? 82.455 -2.137 73.853 1.00 52.08 385 GLU B O 1
ATOM 4090 N N . ARG B 1 236 ? 83.423 -2.930 75.730 1.00 39.19 386 ARG B N 1
ATOM 4091 C CA . ARG B 1 236 ? 83.108 -4.329 75.476 1.00 39.27 386 ARG B CA 1
ATOM 4092 C C . ARG B 1 236 ? 81.626 -4.559 75.177 1.00 43.78 386 ARG B C 1
ATOM 4093 O O . ARG B 1 236 ? 81.275 -5.269 74.233 1.00 40.08 386 ARG B O 1
ATOM 4101 N N . GLU B 1 237 ? 80.762 -3.958 75.989 1.00 40.34 387 GLU B N 1
ATOM 4102 C CA . GLU B 1 237 ? 79.328 -4.208 75.911 1.00 36.80 387 GLU B CA 1
ATOM 4103 C C . GLU B 1 237 ? 78.597 -3.198 75.040 1.00 39.68 387 GLU B C 1
ATOM 4104 O O . GLU B 1 237 ? 77.415 -3.375 74.739 1.00 37.20 387 GLU B O 1
ATOM 4110 N N . ALA B 1 238 ? 79.296 -2.140 74.643 1.00 36.48 388 ALA B N 1
ATOM 4111 C CA . ALA B 1 238 ? 78.689 -1.099 73.823 1.00 35.48 388 ALA B CA 1
ATOM 4112 C C . ALA B 1 238 ? 78.209 -1.667 72.494 1.00 35.57 388 ALA B C 1
ATOM 4113 O O . ALA B 1 238 ? 77.104 -1.368 72.040 1.00 32.08 388 ALA B O 1
ATOM 4115 N N . GLU B 1 239 ? 79.048 -2.497 71.883 1.00 39.20 389 GLU B N 1
ATOM 4116 C CA . GLU B 1 239 ? 78.764 -3.054 70.566 1.00 39.16 389 GLU B CA 1
ATOM 4117 C C . GLU B 1 239 ? 77.551 -3.990 70.548 1.00 37.28 389 GLU B C 1
ATOM 4118 O O . GLU B 1 239 ? 76.645 -3.812 69.739 1.00 37.91 389 GLU B O 1
ATOM 4124 N N . PRO B 1 240 ? 77.528 -4.993 71.439 1.00 36.80 390 PRO B N 1
ATOM 4125 C CA . PRO B 1 240 ? 76.375 -5.899 71.457 1.00 33.90 390 PRO B CA 1
ATOM 4126 C C . PRO B 1 240 ? 75.086 -5.163 71.798 1.00 30.11 390 PRO B C 1
ATOM 4127 O O . PRO B 1 240 ? 74.019 -5.549 71.331 1.00 31.88 390 PRO B O 1
ATOM 4131 N N . LEU B 1 241 ? 75.195 -4.113 72.603 1.00 32.38 391 LEU B N 1
ATOM 4132 C CA . LEU B 1 241 ? 74.031 -3.361 73.061 1.00 28.64 391 LEU B CA 1
ATOM 4133 C C . LEU B 1 241 ? 73.481 -2.476 71.962 1.00 26.49 391 LEU B C 1
ATOM 4134 O O . LEU B 1 241 ? 72.281 -2.461 71.709 1.00 25.07 391 LEU B O 1
ATOM 4139 N N . VAL B 1 242 ? 74.368 -1.728 71.320 1.00 27.37 392 VAL B N 1
ATOM 4140 C CA . VAL B 1 242 ? 73.962 -0.836 70.249 1.00 26.62 392 VAL B CA 1
ATOM 4141 C C . VAL B 1 242 ? 73.360 -1.637 69.105 1.00 28.09 392 VAL B C 1
ATOM 4142 O O . VAL B 1 242 ? 72.385 -1.215 68.480 1.00 28.26 392 VAL B O 1
ATOM 4146 N N . ASP B 1 243 ? 73.932 -2.807 68.852 1.00 26.28 393 ASP B N 1
ATOM 4147 C CA . ASP B 1 243 ? 73.464 -3.663 67.772 1.00 26.31 393 ASP B CA 1
ATOM 4148 C C . ASP B 1 243 ? 72.046 -4.167 67.999 1.00 25.05 393 ASP B C 1
ATOM 4149 O O . ASP B 1 243 ? 71.270 -4.291 67.053 1.00 24.53 393 ASP B O 1
ATOM 4154 N N . SER B 1 244 ? 71.706 -4.464 69.247 1.00 23.64 394 SER B N 1
ATOM 4155 C CA . SER B 1 244 ? 70.359 -4.925 69.549 1.00 24.10 394 SER B CA 1
ATOM 4156 C C . SER B 1 244 ? 69.379 -3.763 69.441 1.00 23.55 394 SER B C 1
ATOM 4157 O O . SER B 1 244 ? 68.228 -3.948 69.057 1.00 24.69 394 SER B O 1
ATOM 4160 N N . LEU B 1 245 ? 69.843 -2.564 69.770 1.00 22.96 395 LEU B N 1
ATOM 4161 C CA . LEU B 1 245 ? 69.003 -1.382 69.659 1.00 20.80 395 LEU B CA 1
ATOM 4162 C C . LEU B 1 245 ? 68.731 -1.065 68.196 1.00 22.80 395 LEU B C 1
ATOM 4163 O O . LEU B 1 245 ? 67.584 -0.839 67.803 1.00 20.13 395 LEU B O 1
ATOM 4168 N N . LEU B 1 246 ? 69.790 -1.057 67.391 1.00 22.19 396 LEU B N 1
ATOM 4169 C CA . LEU B 1 246 ? 69.668 -0.782 65.961 1.00 20.18 396 LEU B CA 1
ATOM 4170 C C . LEU B 1 246 ? 68.826 -1.832 65.237 1.00 19.53 396 LEU B C 1
ATOM 4171 O O . LEU B 1 246 ? 68.171 -1.528 64.246 1.00 18.47 396 LEU B O 1
ATOM 4176 N N . ALA B 1 247 ? 68.844 -3.062 65.743 1.00 23.18 397 ALA B N 1
ATOM 4177 C CA . ALA B 1 247 ? 68.061 -4.153 65.171 1.00 18.38 397 ALA B CA 1
ATOM 4178 C C . ALA B 1 247 ? 66.580 -3.798 65.093 1.00 23.45 397 ALA B C 1
ATOM 4179 O O . ALA B 1 247 ? 65.880 -4.201 64.159 1.00 26.63 397 ALA B O 1
ATOM 4181 N N . VAL B 1 248 ? 66.102 -3.047 66.078 1.00 21.05 398 VAL B N 1
ATOM 4182 C CA . VAL B 1 248 ? 64.712 -2.617 66.094 1.00 17.88 398 VAL B CA 1
ATOM 4183 C C . VAL B 1 248 ? 64.562 -1.244 65.452 1.00 20.11 398 VAL B C 1
ATOM 4184 O O . VAL B 1 248 ? 63.599 -0.989 64.736 1.00 22.86 398 VAL B O 1
ATOM 4188 N N . ILE B 1 249 ? 65.520 -0.359 65.698 1.00 21.23 399 ILE B N 1
ATOM 4189 C CA . ILE B 1 249 ? 65.410 1.014 65.210 1.00 22.41 399 ILE B CA 1
ATOM 4190 C C . ILE B 1 249 ? 65.303 1.120 63.689 1.00 20.92 399 ILE B C 1
ATOM 4191 O O . ILE B 1 249 ? 64.704 2.060 63.170 1.00 21.63 399 ILE B O 1
ATOM 4196 N N . ARG B 1 250 ? 65.877 0.155 62.979 1.00 17.66 400 ARG B N 1
ATOM 4197 C CA . ARG B 1 250 ? 65.957 0.231 61.524 1.00 19.23 400 ARG B CA 1
ATOM 4198 C C . ARG B 1 250 ? 64.710 -0.290 60.826 1.00 23.62 400 ARG B C 1
ATOM 4199 O O . ARG B 1 250 ? 64.615 -0.264 59.600 1.00 24.89 400 ARG B O 1
ATOM 4207 N N . GLU B 1 251 ? 63.752 -0.756 61.614 1.00 23.15 401 GLU B N 1
ATOM 4208 C CA . GLU B 1 251 ? 62.503 -1.263 61.072 1.00 23.43 401 GLU B CA 1
ATOM 4209 C C . GLU B 1 251 ? 61.391 -0.247 61.297 1.00 25.50 401 GLU B C 1
ATOM 4210 O O . GLU B 1 251 ? 60.301 -0.361 60.737 1.00 30.47 401 GLU B O 1
ATOM 4216 N N . LEU B 1 252 ? 61.689 0.756 62.117 1.00 25.19 402 LEU B N 1
ATOM 4217 C CA . LEU B 1 252 ? 60.740 1.806 62.454 1.00 20.91 402 LEU B CA 1
ATOM 4218 C C . LEU B 1 252 ? 60.843 2.955 61.458 1.00 22.80 402 LEU B C 1
ATOM 4219 O O . LEU B 1 252 ? 60.445 4.082 61.752 1.00 25.72 402 LEU B O 1
ATOM 4224 N N . GLY B 1 253 ? 61.398 2.671 60.284 1.00 21.87 403 GLY B N 1
ATOM 4225 C CA . GLY B 1 253 ? 61.508 3.670 59.239 1.00 23.39 403 GLY B CA 1
ATOM 4226 C C . GLY B 1 253 ? 62.828 4.419 59.196 1.00 23.88 403 GLY B C 1
ATOM 4227 O O . GLY B 1 253 ? 62.932 5.460 58.551 1.00 23.54 403 GLY B O 1
ATOM 4236 N N . PRO B 1 255 ? 66.106 2.812 58.277 1.00 25.82 405 PRO B N 1
ATOM 4237 C CA . PRO B 1 255 ? 66.892 1.633 57.888 1.00 24.13 405 PRO B CA 1
ATOM 4238 C C . PRO B 1 255 ? 68.391 1.890 57.911 1.00 23.85 405 PRO B C 1
ATOM 4239 O O . PRO B 1 255 ? 69.175 0.943 57.939 1.00 22.80 405 PRO B O 1
ATOM 4243 N N . HIS B 1 256 ? 68.783 3.158 57.894 1.00 27.60 406 HIS B N 1
ATOM 4244 C CA . HIS B 1 256 ? 70.194 3.503 57.811 1.00 28.35 406 HIS B CA 1
ATOM 4245 C C . HIS B 1 256 ? 70.679 4.216 59.059 1.00 29.65 406 HIS B C 1
ATOM 4246 O O . HIS B 1 256 ? 71.679 4.936 59.031 1.00 32.88 406 HIS B O 1
ATOM 4253 N N . ALA B 1 257 ? 69.969 4.005 60.159 1.00 27.74 407 ALA B N 1
ATOM 4254 C CA . ALA B 1 257 ? 70.347 4.620 61.415 1.00 26.86 407 ALA B CA 1
ATOM 4255 C C . ALA B 1 257 ? 71.692 4.088 61.880 1.00 26.76 407 ALA B C 1
ATOM 4256 O O . ALA B 1 257 ? 71.980 2.895 61.776 1.00 22.44 407 ALA B O 1
ATOM 4258 N N . ARG B 1 258 ? 72.518 4.998 62.378 1.00 30.13 408 ARG B N 1
ATOM 4259 C CA . ARG B 1 258 ? 73.765 4.640 63.025 1.00 29.10 408 ARG B CA 1
ATOM 4260 C C . ARG B 1 258 ? 73.671 5.049 64.488 1.00 27.43 408 ARG B C 1
ATOM 4261 O O . ARG B 1 258 ? 72.899 5.940 64.843 1.00 25.06 408 ARG B O 1
ATOM 4277 N N . GLU B 1 260 ? 76.112 4.801 68.459 1.00 30.51 410 GLU B N 1
ATOM 4278 C CA . GLU B 1 260 ? 77.298 4.378 69.177 1.00 32.29 410 GLU B CA 1
ATOM 4279 C C . GLU B 1 260 ? 77.318 4.961 70.581 1.00 31.73 410 GLU B C 1
ATOM 4280 O O . GLU B 1 260 ? 76.678 5.973 70.851 1.00 28.39 410 GLU B O 1
ATOM 4286 N N . PHE B 1 261 ? 78.056 4.303 71.469 1.00 34.23 411 PHE B N 1
ATOM 4287 C CA . PHE B 1 261 ? 78.341 4.839 72.791 1.00 30.81 411 PHE B CA 1
ATOM 4288 C C . PHE B 1 261 ? 79.751 5.409 72.800 1.00 31.76 411 PHE B C 1
ATOM 4289 O O . PHE B 1 261 ? 80.726 4.690 72.583 1.00 33.78 411 PHE B O 1
ATOM 4297 N N . ALA B 1 262 ? 79.853 6.707 73.042 1.00 32.15 412 ALA B N 1
ATOM 4298 C CA . ALA B 1 262 ? 81.146 7.364 73.079 1.00 30.77 412 ALA B CA 1
ATOM 4299 C C . ALA B 1 262 ? 81.588 7.582 74.522 1.00 29.00 412 ALA B C 1
ATOM 4300 O O . ALA B 1 262 ? 80.792 7.990 75.371 1.00 25.69 412 ALA B O 1
ATOM 4302 N N . LEU B 1 263 ? 82.857 7.298 74.793 1.00 26.58 413 LEU B N 1
ATOM 4303 C CA . LEU B 1 263 ? 83.440 7.555 76.103 1.00 23.33 413 LEU B CA 1
ATOM 4304 C C . LEU B 1 263 ? 84.345 8.776 76.017 1.00 25.39 413 LEU B C 1
ATOM 4305 O O . LEU B 1 263 ? 85.304 8.792 75.244 1.00 30.72 413 LEU B O 1
ATOM 4310 N N . SER B 1 264 ? 84.040 9.807 76.796 1.00 21.88 414 SER B N 1
ATOM 4311 C CA . SER B 1 264 ? 84.905 10.979 76.834 1.00 25.00 414 SER B CA 1
ATOM 4312 C C . SER B 1 264 ? 85.578 11.109 78.201 1.00 27.53 414 SER B C 1
ATOM 4313 O O . SER B 1 264 ? 84.918 11.325 79.223 1.00 26.72 414 SER B O 1
ATOM 4316 N N . ALA B 1 265 ? 86.898 10.963 78.209 1.00 24.14 415 ALA B N 1
ATOM 4317 C CA . ALA B 1 265 ? 87.662 10.970 79.449 1.00 27.65 415 ALA B CA 1
ATOM 4318 C C . ALA B 1 265 ? 87.453 12.241 80.265 1.00 25.35 415 ALA B C 1
ATOM 4319 O O . ALA B 1 265 ? 87.412 13.344 79.721 1.00 25.31 415 ALA B O 1
ATOM 4321 N N . LEU B 1 266 ? 87.326 12.072 81.576 1.00 23.13 416 LEU B N 1
ATOM 4322 C CA . LEU B 1 266 ? 87.211 13.193 82.496 1.00 21.57 416 LEU B CA 1
ATOM 4323 C C . LEU B 1 266 ? 88.591 13.618 82.981 1.00 25.84 416 LEU B C 1
ATOM 4324 O O . LEU B 1 266 ? 89.506 12.798 83.071 1.00 25.64 416 LEU B O 1
ATOM 4329 N N . ALA B 1 267 ? 88.734 14.902 83.297 1.00 26.45 417 ALA B N 1
ATOM 4330 C CA . ALA B 1 267 ? 89.990 15.438 83.810 1.00 24.68 417 ALA B CA 1
ATOM 4331 C C . ALA B 1 267 ? 90.299 14.882 85.197 1.00 32.39 417 ALA B C 1
ATOM 4332 O O . ALA B 1 267 ? 91.445 14.559 85.506 1.00 36.25 417 ALA B O 1
ATOM 4334 N N . GLU B 1 268 ? 89.271 14.783 86.031 1.00 31.83 418 GLU B N 1
ATOM 4335 C CA . GLU B 1 268 ? 89.398 14.185 87.353 1.00 31.41 418 GLU B CA 1
ATOM 4336 C C . GLU B 1 268 ? 88.425 13.015 87.479 1.00 33.82 418 GLU B C 1
ATOM 4337 O O . GLU B 1 268 ? 87.335 13.045 86.905 1.00 35.31 418 GLU B O 1
ATOM 4343 N N . PRO B 1 269 ? 88.817 11.970 88.221 1.00 32.29 419 PRO B N 1
ATOM 4344 C CA . PRO B 1 269 ? 87.936 10.820 88.453 1.00 32.07 419 PRO B CA 1
ATOM 4345 C C . PRO B 1 269 ? 86.577 11.239 89.001 1.00 29.28 419 PRO B C 1
ATOM 4346 O O . PRO B 1 269 ? 86.507 12.098 89.879 1.00 33.39 419 PRO B O 1
ATOM 4350 N N . ALA B 1 270 ? 85.512 10.639 88.483 1.00 25.69 420 ALA B N 1
ATOM 4351 C CA . ALA B 1 270 ? 84.165 10.924 88.966 1.00 26.24 420 ALA B CA 1
ATOM 4352 C C . ALA B 1 270 ? 83.619 9.751 89.758 1.00 24.00 420 ALA B C 1
ATOM 4353 O O . ALA B 1 270 ? 84.189 8.663 89.744 1.00 25.35 420 ALA B O 1
ATOM 4355 N N . ALA B 1 271 ? 82.505 9.972 90.443 1.00 24.86 421 ALA B N 1
ATOM 4356 C CA . ALA B 1 271 ? 81.878 8.917 91.228 1.00 21.70 421 ALA B CA 1
ATOM 4357 C C . ALA B 1 271 ? 81.437 7.764 90.332 1.00 20.12 421 ALA B C 1
ATOM 4358 O O . ALA B 1 271 ? 81.364 6.616 90.769 1.00 17.66 421 ALA B O 1
ATOM 4360 N N . TYR B 1 272 ? 81.163 8.084 89.072 1.00 20.83 422 TYR B N 1
ATOM 4361 C CA . TYR B 1 272 ? 80.611 7.120 88.127 1.00 20.55 422 TYR B CA 1
ATOM 4362 C C . TYR B 1 272 ? 81.643 6.573 87.142 1.00 22.73 422 TYR B C 1
ATOM 4363 O O . TYR B 1 272 ? 81.284 5.890 86.178 1.00 26.08 422 TYR B O 1
ATOM 4372 N N . GLY B 1 273 ? 82.916 6.876 87.378 1.00 20.47 423 GLY B N 1
ATOM 4373 C CA . GLY B 1 273 ? 83.983 6.355 86.543 1.00 18.81 423 GLY B CA 1
ATOM 4374 C C . GLY B 1 273 ? 84.889 7.452 86.029 1.00 21.13 423 GLY B C 1
ATOM 4375 O O . GLY B 1 273 ? 84.686 8.626 86.325 1.00 25.56 423 GLY B O 1
ATOM 4376 N N . LEU B 1 274 ? 85.886 7.061 85.243 1.00 20.75 424 LEU B N 1
ATOM 4377 C CA . LEU B 1 274 ? 86.880 7.989 84.716 1.00 23.29 424 LEU B CA 1
ATOM 4378 C C . LEU B 1 274 ? 86.434 8.665 83.422 1.00 24.87 424 LEU B C 1
ATOM 4379 O O . LEU B 1 274 ? 87.150 9.495 82.870 1.00 27.83 424 LEU B O 1
ATOM 4384 N N . SER B 1 275 ? 85.252 8.302 82.941 1.00 27.27 425 SER B N 1
ATOM 4385 C CA . SER B 1 275 ? 84.757 8.813 81.668 1.00 25.05 425 SER B CA 1
ATOM 4386 C C . SER B 1 275 ? 83.262 9.071 81.717 1.00 23.33 425 SER B C 1
ATOM 4387 O O . SER B 1 275 ? 82.545 8.500 82.538 1.00 20.44 425 SER B O 1
ATOM 4390 N N . ASP B 1 276 ? 82.801 9.939 80.826 1.00 23.72 426 ASP B N 1
ATOM 4391 C CA . ASP B 1 276 ? 81.377 10.093 80.583 1.00 22.57 426 ASP B CA 1
ATOM 4392 C C . ASP B 1 276 ? 80.945 9.102 79.515 1.00 23.90 426 ASP B C 1
ATOM 4393 O O . ASP B 1 276 ? 81.710 8.784 78.601 1.00 26.44 426 ASP B O 1
ATOM 4398 N N . VAL B 1 277 ? 79.721 8.608 79.645 1.00 23.96 427 VAL B N 1
ATOM 4399 C CA . VAL B 1 277 ? 79.137 7.727 78.646 1.00 21.64 427 VAL B CA 1
ATOM 4400 C C . VAL B 1 277 ? 78.069 8.492 77.899 1.00 19.19 427 VAL B C 1
ATOM 4401 O O . VAL B 1 277 ? 77.129 8.996 78.500 1.00 23.61 427 VAL B O 1
ATOM 4405 N N . LEU B 1 278 ? 78.217 8.585 76.586 1.00 22.68 428 LEU B N 1
ATOM 4406 C CA . LEU B 1 278 ? 77.279 9.343 75.768 1.00 24.27 428 LEU B CA 1
ATOM 4407 C C . LEU B 1 278 ? 76.697 8.495 74.647 1.00 25.19 428 LEU B C 1
ATOM 4408 O O . LEU B 1 278 ? 77.414 7.747 73.982 1.00 23.68 428 LEU B O 1
ATOM 4413 N N . LEU B 1 279 ? 75.391 8.619 74.443 1.00 27.35 429 LEU B N 1
ATOM 4414 C CA . LEU B 1 279 ? 74.708 7.914 73.368 1.00 22.96 429 LEU B CA 1
ATOM 4415 C C . LEU B 1 279 ? 74.570 8.833 72.169 1.00 21.54 429 LEU B C 1
ATOM 4416 O O . LEU B 1 279 ? 73.893 9.856 72.241 1.00 26.94 429 LEU B O 1
ATOM 4421 N N . ARG B 1 280 ? 75.221 8.470 71.069 1.00 24.21 430 ARG B N 1
ATOM 4422 C CA . ARG B 1 280 ? 75.157 9.262 69.845 1.00 28.09 430 ARG B CA 1
ATOM 4423 C C . ARG B 1 280 ? 74.356 8.531 68.772 1.00 26.04 430 A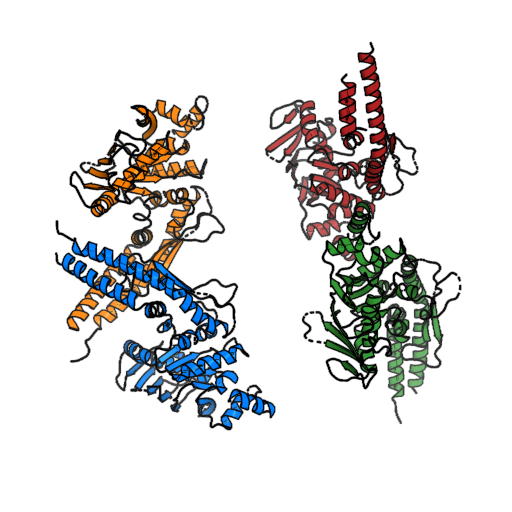RG B C 1
ATOM 4424 O O . ARG B 1 280 ? 74.280 7.305 68.778 1.00 26.62 430 ARG B O 1
ATOM 4432 N N . PHE B 1 281 ? 73.764 9.285 67.850 1.00 28.35 431 PHE B N 1
ATOM 4433 C CA . PHE B 1 281 ? 72.820 8.716 66.892 1.00 31.12 431 PHE B CA 1
ATOM 4434 C C . PHE B 1 281 ? 72.642 9.596 65.661 1.00 31.71 431 PHE B C 1
ATOM 4435 O O . PHE B 1 281 ? 72.711 10.822 65.746 1.00 31.67 431 PHE B O 1
ATOM 4443 N N . SER B 1 282 ? 72.414 8.952 64.520 1.00 33.06 432 SER B N 1
ATOM 4444 C CA . SER B 1 282 ? 72.061 9.640 63.284 1.00 33.70 432 SER B CA 1
ATOM 4445 C C . SER B 1 282 ? 70.941 8.869 62.606 1.00 35.70 432 SER B C 1
ATOM 4446 O O . SER B 1 282 ? 71.014 7.649 62.474 1.00 34.71 432 SER B O 1
ATOM 4449 N N . ALA B 1 283 ? 69.910 9.583 62.170 1.00 39.62 433 ALA B N 1
ATOM 4450 C CA . ALA B 1 283 ? 68.747 8.951 61.556 1.00 37.43 433 ALA B CA 1
ATOM 4451 C C . ALA B 1 283 ? 69.006 8.508 60.117 1.00 41.01 433 ALA B C 1
ATOM 4452 O O . ALA B 1 283 ? 68.636 7.402 59.720 1.00 38.69 433 ALA B O 1
ATOM 4454 N N . ASN B 1 284 ? 69.642 9.375 59.338 1.00 46.31 434 ASN B N 1
ATOM 4455 C CA . ASN B 1 284 ? 69.824 9.123 57.915 1.00 43.37 434 ASN B CA 1
ATOM 4456 C C . ASN B 1 284 ? 71.266 8.819 57.537 1.00 47.56 434 ASN B C 1
ATOM 4457 O O . ASN B 1 284 ? 72.184 9.019 58.338 1.00 44.76 434 ASN B O 1
ATOM 4462 N N . PRO B 1 285 ? 71.469 8.318 56.310 1.00 48.49 435 PRO B N 1
ATOM 4463 C CA . PRO B 1 285 ? 72.827 8.077 55.824 1.00 47.00 435 PRO B CA 1
ATOM 4464 C C . PRO B 1 285 ? 73.482 9.416 55.527 1.00 55.04 435 PRO B C 1
ATOM 4465 O O . PRO B 1 285 ? 72.777 10.422 55.387 1.00 48.82 435 PRO B O 1
ATOM 4469 N N . GLY B 1 286 ? 74.807 9.433 55.437 1.00 56.58 436 GLY B N 1
ATOM 4470 C CA . GLY B 1 286 ? 75.519 10.657 55.124 1.00 62.11 436 GLY B CA 1
ATOM 4471 C C . GLY B 1 286 ? 75.220 11.760 56.119 1.00 59.24 436 GLY B C 1
ATOM 4472 O O . GLY B 1 286 ? 75.239 12.946 55.782 1.00 62.50 436 GLY B O 1
ATOM 4473 N N . GLU B 1 287 ? 74.923 11.360 57.349 1.00 54.92 437 GLU B N 1
ATOM 4474 C CA . GLU B 1 287 ? 74.755 12.302 58.445 1.00 56.26 437 GLU B CA 1
ATOM 4475 C C . GLU B 1 287 ? 75.783 11.996 59.514 1.00 55.98 437 GLU B C 1
ATOM 4476 O O . GLU B 1 287 ? 76.404 10.936 59.506 1.00 58.37 437 GLU B O 1
ATOM 4482 N N . GLU B 1 288 ? 75.966 12.920 60.444 1.00 52.65 438 GLU B N 1
ATOM 4483 C CA . GLU B 1 288 ? 76.913 12.684 61.516 1.00 52.89 438 GLU B CA 1
ATOM 4484 C C . GLU B 1 288 ? 76.208 12.437 62.842 1.00 44.15 438 GLU B C 1
ATOM 4485 O O . GLU B 1 288 ? 75.174 13.038 63.137 1.00 43.75 438 GLU B O 1
ATOM 4491 N N . LEU B 1 289 ? 76.772 11.529 63.627 1.00 37.51 439 LEU B N 1
ATOM 4492 C CA . LEU B 1 289 ? 76.234 11.213 64.936 1.00 36.37 439 LEU B CA 1
ATOM 4493 C C . LEU B 1 289 ? 76.232 12.462 65.805 1.00 37.90 439 LEU B C 1
ATOM 4494 O O . LEU B 1 289 ? 77.102 13.320 65.673 1.00 40.46 439 LEU B O 1
ATOM 4499 N N . GLY B 1 290 ? 75.242 12.565 66.682 1.00 35.61 440 GLY B N 1
ATOM 4500 C CA . GLY B 1 290 ? 75.151 13.679 67.604 1.00 35.16 440 GLY B CA 1
ATOM 4501 C C . GLY B 1 290 ? 74.235 13.340 68.759 1.00 37.82 440 GLY B C 1
ATOM 4502 O O . GLY B 1 290 ? 73.738 12.220 68.849 1.00 35.67 440 GLY B O 1
ATOM 4503 N N . PRO B 1 291 ? 74.004 14.306 69.657 1.00 40.44 441 PRO B N 1
ATOM 4504 C CA . PRO B 1 291 ? 73.070 14.086 70.761 1.00 43.50 441 PRO B CA 1
ATOM 4505 C C . PRO B 1 291 ? 71.739 13.581 70.223 1.00 45.74 441 PRO B C 1
ATOM 4506 O O . PRO B 1 291 ? 71.354 13.968 69.118 1.00 42.85 441 PRO B O 1
ATOM 4510 N N . LEU B 1 292 ? 71.050 12.726 70.972 1.00 40.06 442 LEU B N 1
ATOM 4511 C CA . LEU B 1 292 ? 69.755 12.244 70.513 1.00 36.67 442 LEU B CA 1
ATOM 4512 C C . LEU B 1 292 ? 68.763 13.394 70.380 1.00 38.95 442 LEU B C 1
ATOM 4513 O O . LEU B 1 292 ? 67.891 13.370 69.516 1.00 40.47 442 LEU B O 1
ATOM 4518 N N . SER B 1 293 ? 68.905 14.410 71.225 1.00 43.52 443 SER B N 1
ATOM 4519 C CA . SER B 1 293 ? 68.025 15.571 71.142 1.00 45.68 443 SER B CA 1
ATOM 4520 C C . SER B 1 293 ? 68.165 16.265 69.784 1.00 47.37 443 SER B C 1
ATOM 4521 O O . SER B 1 293 ? 67.224 16.888 69.297 1.00 54.01 443 SER B O 1
ATOM 4524 N N . ASP B 1 294 ? 69.341 16.141 69.174 1.00 44.33 444 ASP B N 1
ATOM 4525 C CA . ASP B 1 294 ? 69.614 16.768 67.882 1.00 44.42 444 ASP B CA 1
ATOM 4526 C C . ASP B 1 294 ? 68.854 16.116 66.722 1.00 42.69 444 ASP B C 1
ATOM 4527 O O . ASP B 1 294 ? 68.998 16.529 65.570 1.00 37.98 444 ASP B O 1
ATOM 4532 N N . VAL B 1 295 ? 68.056 15.095 67.018 1.00 43.30 445 VAL B N 1
ATOM 4533 C CA . VAL B 1 295 ? 67.296 14.415 65.971 1.00 44.14 445 VAL B CA 1
ATOM 4534 C C . VAL B 1 295 ? 66.263 15.348 65.352 1.00 45.74 445 VAL B C 1
ATOM 4535 O O . VAL B 1 295 ? 65.433 15.938 66.053 1.00 41.66 445 VAL B O 1
ATOM 4539 N N . ALA B 1 296 ? 66.323 15.469 64.031 1.00 44.07 446 ALA B N 1
ATOM 4540 C CA . ALA B 1 296 ? 65.496 16.422 63.300 1.00 45.70 446 ALA B CA 1
ATOM 4541 C C . ALA B 1 296 ? 64.027 16.363 63.695 1.00 42.26 446 ALA B C 1
ATOM 4542 O O . ALA B 1 296 ? 63.381 17.396 63.863 1.00 47.11 446 ALA B O 1
ATOM 4544 N N . SER B 1 297 ? 63.504 15.152 63.845 1.00 39.89 447 SER B N 1
ATOM 4545 C CA . SER B 1 297 ? 62.079 14.967 64.079 1.00 35.48 447 SER B CA 1
ATOM 4546 C C . SER B 1 297 ? 61.777 14.416 65.465 1.00 31.71 447 SER B C 1
ATOM 4547 O O . SER B 1 297 ? 62.419 13.477 65.923 1.00 33.98 447 SER B O 1
ATOM 4550 N N . GLY B 1 298 ? 60.792 15.008 66.128 1.00 32.39 448 GLY B N 1
ATOM 4551 C CA . GLY B 1 298 ? 60.294 14.473 67.381 1.00 31.92 448 GLY B CA 1
ATOM 4552 C C . GLY B 1 298 ? 59.748 13.076 67.157 1.00 30.17 448 GLY B C 1
ATOM 4553 O O . GLY B 1 298 ? 59.909 12.190 67.995 1.00 29.72 448 GLY B O 1
ATOM 4554 N N . GLY B 1 299 ? 59.100 12.881 66.015 1.00 28.86 449 GLY B N 1
ATOM 4555 C CA . GLY B 1 299 ? 58.624 11.568 65.631 1.00 28.79 449 GLY B CA 1
ATOM 4556 C C . GLY B 1 299 ? 59.733 10.536 65.705 1.00 28.83 449 GLY B C 1
ATOM 4557 O O . GLY B 1 299 ? 59.594 9.510 66.373 1.00 30.37 449 GLY B O 1
ATOM 4558 N N . GLU B 1 300 ? 60.841 10.809 65.025 1.00 27.18 450 GLU B N 1
ATOM 4559 C CA . GLU B 1 300 ? 61.980 9.896 65.024 1.00 30.70 450 GLU B CA 1
ATOM 4560 C C . GLU B 1 300 ? 62.494 9.629 66.432 1.00 26.83 450 GLU B C 1
ATOM 4561 O O . GLU B 1 300 ? 62.869 8.509 66.766 1.00 27.35 450 GLU B O 1
ATOM 4567 N N . LEU B 1 301 ? 62.509 10.667 67.256 1.00 26.15 451 LEU B N 1
ATOM 4568 C CA . LEU B 1 301 ? 62.979 10.533 68.621 1.00 24.14 451 LEU B CA 1
ATOM 4569 C C . LEU B 1 301 ? 62.081 9.575 69.396 1.00 24.26 451 LEU B C 1
ATOM 4570 O O . LEU B 1 301 ? 62.567 8.711 70.126 1.00 24.28 451 LEU B O 1
ATOM 4575 N N . SER B 1 302 ? 60.771 9.724 69.229 1.00 24.48 452 SER B N 1
ATOM 4576 C CA . SER B 1 302 ? 59.812 8.895 69.951 1.00 23.15 452 SER B CA 1
ATOM 4577 C C . SER B 1 302 ? 59.972 7.434 69.590 1.00 20.91 452 SER B C 1
ATOM 4578 O O . SER B 1 302 ? 59.792 6.552 70.426 1.00 20.32 452 SER B O 1
ATOM 4581 N N . ARG B 1 303 ? 60.313 7.179 68.336 1.00 22.14 453 ARG B N 1
ATOM 4582 C CA . ARG B 1 303 ? 60.450 5.809 67.873 1.00 23.28 453 ARG B CA 1
ATOM 4583 C C . ARG B 1 303 ? 61.753 5.197 68.370 1.00 18.75 453 ARG B C 1
ATOM 4584 O O . ARG B 1 303 ? 61.801 4.013 68.690 1.00 20.55 453 ARG B O 1
ATOM 4592 N N . VAL B 1 304 ? 62.799 6.011 68.456 1.00 18.10 454 VAL B N 1
ATOM 4593 C CA . VAL B 1 304 ? 64.055 5.562 69.048 1.00 19.78 454 VAL B CA 1
ATOM 4594 C C . VAL B 1 304 ? 63.836 5.229 70.521 1.00 19.86 454 VAL B C 1
ATOM 4595 O O . VAL B 1 304 ? 64.291 4.201 71.012 1.00 19.44 454 VAL B O 1
ATOM 4607 N N . LEU B 1 306 ? 61.018 4.335 71.777 1.00 23.31 456 LEU B N 1
ATOM 4608 C CA . LEU B 1 306 ? 60.231 3.110 71.733 1.00 19.33 456 LEU B CA 1
ATOM 4609 C C . LEU B 1 306 ? 61.129 1.885 71.613 1.00 21.90 456 LEU B C 1
ATOM 4610 O O . LEU B 1 306 ? 60.961 0.914 72.342 1.00 25.34 456 LEU B O 1
ATOM 4615 N N . ALA B 1 307 ? 62.086 1.934 70.697 1.00 22.28 457 ALA B N 1
ATOM 4616 C CA . ALA B 1 307 ? 63.014 0.822 70.518 1.00 22.41 457 ALA B CA 1
ATOM 4617 C C . ALA B 1 307 ? 63.840 0.569 71.771 1.00 23.20 457 ALA B C 1
ATOM 4618 O O . ALA B 1 307 ? 64.156 -0.574 72.089 1.00 26.38 457 ALA B O 1
ATOM 4620 N N . VAL B 1 308 ? 64.197 1.633 72.483 1.00 23.12 458 VAL B N 1
ATOM 4621 C CA . VAL B 1 308 ? 64.963 1.473 73.713 1.00 25.10 458 VAL B CA 1
ATOM 4622 C C . VAL B 1 308 ? 64.068 0.898 74.807 1.00 25.22 458 VAL B C 1
ATOM 4623 O O . VAL B 1 308 ? 64.481 0.027 75.569 1.00 28.58 458 VAL B O 1
ATOM 4627 N N . SER B 1 309 ? 62.831 1.371 74.870 1.00 21.73 459 SER B N 1
ATOM 4628 C CA . SER B 1 309 ? 61.919 0.926 75.913 1.00 22.33 459 SER B CA 1
ATOM 4629 C C . SER B 1 309 ? 61.532 -0.543 75.784 1.00 23.87 459 SER B C 1
ATOM 4630 O O . SER B 1 309 ? 61.320 -1.219 76.786 1.00 26.68 459 SER B O 1
ATOM 4633 N N . THR B 1 310 ? 61.443 -1.043 74.557 1.00 23.69 460 THR B N 1
ATOM 4634 C CA . THR B 1 310 ? 61.076 -2.440 74.356 1.00 23.83 460 THR B CA 1
ATOM 4635 C C . THR B 1 310 ? 62.283 -3.356 74.503 1.00 25.47 460 THR B C 1
ATOM 4636 O O . THR B 1 310 ? 62.148 -4.499 74.940 1.00 29.98 460 THR B O 1
ATOM 4640 N N . VAL B 1 311 ? 63.460 -2.853 74.142 1.00 23.98 461 VAL B N 1
ATOM 4641 C CA . VAL B 1 311 ? 64.674 -3.668 74.157 1.00 25.23 461 VAL B CA 1
ATOM 4642 C C . VAL B 1 311 ? 65.357 -3.697 75.522 1.00 25.92 461 VAL B C 1
ATOM 4643 O O . VAL B 1 311 ? 65.858 -4.731 75.950 1.00 27.05 461 VAL B O 1
ATOM 4647 N N . LEU B 1 312 ? 65.374 -2.558 76.203 1.00 27.44 462 LEU B N 1
ATOM 4648 C CA . LEU B 1 312 ? 66.039 -2.454 77.491 1.00 27.52 462 LEU B CA 1
ATOM 4649 C C . LEU B 1 312 ? 65.035 -2.398 78.630 1.00 28.75 462 LEU B C 1
ATOM 4650 O O . LEU B 1 312 ? 65.366 -2.705 79.775 1.00 35.75 462 LEU B O 1
ATOM 4655 N N . GLY B 1 313 ? 63.809 -1.998 78.315 1.00 25.06 463 GLY B N 1
ATOM 4656 C CA . GLY B 1 313 ? 62.763 -1.911 79.317 1.00 27.35 463 GLY B CA 1
ATOM 4657 C C . GLY B 1 313 ? 62.434 -0.479 79.692 1.00 30.83 463 GLY B C 1
ATOM 4658 O O . GLY B 1 313 ? 63.282 0.408 79.600 1.00 29.59 463 GLY B O 1
ATOM 4659 N N . ALA B 1 314 ? 61.196 -0.256 80.120 1.00 28.80 464 ALA B N 1
ATOM 4660 C CA . ALA B 1 314 ? 60.744 1.073 80.507 1.00 28.20 464 ALA B CA 1
ATOM 4661 C C . ALA B 1 314 ? 60.893 1.288 82.012 1.00 34.81 464 ALA B C 1
ATOM 4662 O O . ALA B 1 314 ? 60.726 0.358 82.801 1.00 36.16 464 ALA B O 1
ATOM 4664 N N . ASP B 1 315 ? 61.207 2.520 82.401 1.00 35.98 465 ASP B N 1
ATOM 4665 C CA . ASP B 1 315 ? 61.476 2.845 83.797 1.00 33.38 465 ASP B CA 1
ATOM 4666 C C . ASP B 1 315 ? 60.194 3.006 84.607 1.00 34.09 465 ASP B C 1
ATOM 4667 O O . ASP B 1 315 ? 60.208 2.869 85.832 1.00 40.96 465 ASP B O 1
ATOM 4672 N N . THR B 1 316 ? 59.092 3.301 83.922 1.00 28.81 466 THR B N 1
ATOM 4673 C CA . THR B 1 316 ? 57.824 3.606 84.583 1.00 29.49 466 THR B CA 1
ATOM 4674 C C . THR B 1 316 ? 56.660 2.747 84.077 1.00 30.97 466 THR B C 1
ATOM 4675 O O . THR B 1 316 ? 56.695 2.239 82.955 1.00 32.06 466 THR B O 1
ATOM 4679 N N . PRO B 1 317 ? 55.620 2.589 84.911 1.00 26.58 467 PRO B N 1
ATOM 4680 C CA . PRO B 1 317 ? 54.426 1.801 84.593 1.00 26.69 467 PRO B CA 1
ATOM 4681 C C . PRO B 1 317 ? 53.549 2.458 83.532 1.00 28.06 467 PRO B C 1
ATOM 4682 O O . PRO B 1 317 ? 52.627 1.821 83.020 1.00 25.94 467 PRO B O 1
ATOM 4686 N N . SER B 1 318 ? 53.821 3.721 83.219 1.00 29.17 468 SER B N 1
ATOM 4687 C CA . SER B 1 318 ? 53.074 4.422 82.178 1.00 26.53 468 SER B CA 1
ATOM 4688 C C . SER B 1 318 ? 54.003 5.199 81.255 1.00 25.90 468 SER B C 1
ATOM 4689 O O . SER B 1 318 ? 54.834 5.987 81.705 1.00 25.61 468 SER B O 1
ATOM 4692 N N . VAL B 1 319 ? 53.857 4.965 79.958 1.00 23.80 469 VAL B N 1
ATOM 4693 C CA . VAL B 1 319 ? 54.690 5.625 78.970 1.00 22.03 469 VAL B CA 1
ATOM 4694 C C . VAL B 1 319 ? 53.804 6.260 77.915 1.00 22.12 469 VAL B C 1
ATOM 4695 O O . VAL B 1 319 ? 52.835 5.658 77.457 1.00 20.33 469 VAL B O 1
ATOM 4699 N N . VAL B 1 320 ? 54.139 7.488 77.543 1.00 23.44 470 VAL B N 1
ATOM 4700 C CA . VAL B 1 320 ? 53.412 8.207 76.513 1.00 20.41 470 VAL B CA 1
ATOM 4701 C C . VAL B 1 320 ? 54.336 8.431 75.332 1.00 23.82 470 VAL B C 1
ATOM 4702 O O . VAL B 1 320 ? 55.466 8.880 75.504 1.00 26.20 470 VAL B O 1
ATOM 4706 N N . PHE B 1 321 ? 53.868 8.101 74.134 1.00 23.09 471 PHE B N 1
ATOM 4707 C CA . PHE B 1 321 ? 54.623 8.412 72.930 1.00 22.49 471 PHE B CA 1
ATOM 4708 C C . PHE B 1 321 ? 53.813 9.367 72.072 1.00 23.65 471 PHE B C 1
ATOM 4709 O O . PHE B 1 321 ? 52.638 9.125 71.808 1.00 27.53 471 PHE B O 1
ATOM 4717 N N . ASP B 1 322 ? 54.439 10.460 71.650 1.00 23.83 472 ASP B N 1
ATOM 4718 C CA . ASP B 1 322 ? 53.777 11.413 70.773 1.00 24.48 472 ASP B CA 1
ATOM 4719 C C . ASP B 1 322 ? 54.485 11.500 69.431 1.00 23.21 472 ASP B C 1
ATOM 4720 O O . ASP B 1 322 ? 55.707 11.407 69.365 1.00 25.69 472 ASP B O 1
ATOM 4725 N N . GLU B 1 323 ? 53.709 11.691 68.367 1.00 25.06 473 GLU B N 1
ATOM 4726 C CA . GLU B 1 323 ? 54.244 11.738 67.008 1.00 24.46 473 GLU B CA 1
ATOM 4727 C C . GLU B 1 323 ? 54.929 10.427 66.671 1.00 23.94 473 GLU B C 1
ATOM 4728 O O . GLU B 1 323 ? 55.777 10.367 65.781 1.00 23.54 473 GLU B O 1
ATOM 4734 N N . VAL B 1 324 ? 54.563 9.376 67.394 1.00 23.64 474 VAL B N 1
ATOM 4735 C CA . VAL B 1 324 ? 55.199 8.082 67.213 1.00 21.37 474 VAL B CA 1
ATOM 4736 C C . VAL B 1 324 ? 54.887 7.557 65.824 1.00 18.50 474 VAL B C 1
ATOM 4737 O O . VAL B 1 324 ? 55.590 6.690 65.305 1.00 18.34 474 VAL B O 1
ATOM 4741 N N . ASP B 1 325 ? 53.833 8.103 65.225 1.00 18.31 475 ASP B N 1
ATOM 4742 C CA . ASP B 1 325 ? 53.381 7.675 63.908 1.00 19.08 475 ASP B CA 1
ATOM 4743 C C . ASP B 1 325 ? 53.619 8.733 62.833 1.00 21.78 475 ASP B C 1
ATOM 4744 O O . ASP B 1 325 ? 53.121 8.610 61.721 1.00 23.98 475 ASP B O 1
ATOM 4749 N N . ALA B 1 326 ? 54.380 9.771 63.164 1.00 24.49 476 ALA B N 1
ATOM 4750 C CA . ALA B 1 326 ? 54.594 10.880 62.238 1.00 19.76 476 ALA B CA 1
ATOM 4751 C C . ALA B 1 326 ? 55.760 10.654 61.281 1.00 24.09 476 ALA B C 1
ATOM 4752 O O . ALA B 1 326 ? 56.908 10.503 61.705 1.00 33.40 476 ALA B O 1
ATOM 4754 N N . GLY B 1 327 ? 55.464 10.644 59.987 1.00 19.86 477 GLY B N 1
ATOM 4755 C CA . GLY B 1 327 ? 56.504 10.611 58.980 1.00 20.49 477 GLY B CA 1
ATOM 4756 C C . GLY B 1 327 ? 56.810 9.211 58.508 1.00 27.32 477 GLY B C 1
ATOM 4757 O O . GLY B 1 327 ? 57.810 8.982 57.825 1.00 32.98 477 GLY B O 1
ATOM 4758 N N . ILE B 1 328 ? 55.949 8.270 58.879 1.00 27.37 478 ILE B N 1
ATOM 4759 C CA . ILE B 1 328 ? 56.103 6.885 58.459 1.00 24.38 478 ILE B CA 1
ATOM 4760 C C . ILE B 1 328 ? 54.795 6.331 57.920 1.00 26.49 478 ILE B C 1
ATOM 4761 O O . ILE B 1 328 ? 53.745 6.974 58.006 1.00 23.76 478 ILE B O 1
ATOM 4766 N N . GLY B 1 329 ? 54.864 5.124 57.372 1.00 28.33 479 GLY B N 1
ATOM 4767 C CA . GLY B 1 329 ? 53.675 4.437 56.912 1.00 27.89 479 GLY B CA 1
ATOM 4768 C C . GLY B 1 329 ? 53.934 3.010 56.476 1.00 28.01 479 GLY B C 1
ATOM 4769 O O . GLY B 1 329 ? 55.081 2.574 56.353 1.00 30.57 479 GLY B O 1
ATOM 4770 N N . GLY B 1 330 ? 52.851 2.281 56.241 1.00 25.40 480 GLY B N 1
ATOM 4771 C CA . GLY B 1 330 ? 52.928 0.927 55.731 1.00 27.49 480 GLY B CA 1
ATOM 4772 C C . GLY B 1 330 ? 53.688 -0.002 56.649 1.00 30.26 480 GLY B C 1
ATOM 4773 O O . GLY B 1 330 ? 53.338 -0.162 57.819 1.00 28.75 480 GLY B O 1
ATOM 4774 N N . ALA B 1 331 ? 54.740 -0.611 56.115 1.00 32.04 481 ALA B N 1
ATOM 4775 C CA . ALA B 1 331 ? 55.523 -1.585 56.859 1.00 24.52 481 ALA B CA 1
ATOM 4776 C C . ALA B 1 331 ? 56.081 -0.988 58.145 1.00 27.61 481 ALA B C 1
ATOM 4777 O O . ALA B 1 331 ? 56.104 -1.648 59.185 1.00 29.51 481 ALA B O 1
ATOM 4779 N N . ALA B 1 332 ? 56.521 0.263 58.073 1.00 29.67 482 ALA B N 1
ATOM 4780 C CA . ALA B 1 332 ? 57.085 0.942 59.234 1.00 25.46 482 ALA B CA 1
ATOM 4781 C C . ALA B 1 332 ? 56.049 1.099 60.341 1.00 24.27 482 ALA B C 1
ATOM 4782 O O . ALA B 1 332 ? 56.313 0.773 61.496 1.00 25.07 482 ALA B O 1
ATOM 4784 N N . ALA B 1 333 ? 54.868 1.595 59.981 1.00 26.55 483 ALA B N 1
ATOM 4785 C CA . ALA B 1 333 ? 53.778 1.766 60.937 1.00 25.11 483 ALA B CA 1
ATOM 4786 C C . ALA B 1 333 ? 53.392 0.438 61.573 1.00 25.05 483 ALA B C 1
ATOM 4787 O O . ALA B 1 333 ? 53.075 0.375 62.759 1.00 25.80 483 ALA B O 1
ATOM 4789 N N . ILE B 1 334 ? 53.416 -0.624 60.781 1.00 22.83 484 ILE B N 1
ATOM 4790 C CA . ILE B 1 334 ? 53.095 -1.942 61.299 1.00 21.33 484 ILE B CA 1
ATOM 4791 C C . ILE B 1 334 ? 54.091 -2.392 62.355 1.00 23.78 484 ILE B C 1
ATOM 4792 O O . ILE B 1 334 ? 53.702 -2.975 63.371 1.00 22.73 484 ILE B O 1
ATOM 4797 N N . ALA B 1 335 ? 55.371 -2.110 62.112 1.00 25.74 485 ALA B N 1
ATOM 4798 C CA . ALA B 1 335 ? 56.449 -2.507 63.017 1.00 20.33 485 ALA B CA 1
ATOM 4799 C C . ALA B 1 335 ? 56.430 -1.675 64.287 1.00 21.29 485 ALA B C 1
ATOM 4800 O O . ALA B 1 335 ? 56.736 -2.173 65.368 1.00 24.19 485 ALA B O 1
ATOM 4802 N N . VAL B 1 336 ? 56.074 -0.404 64.150 1.00 19.34 486 VAL B N 1
ATOM 4803 C CA . VAL B 1 336 ? 55.913 0.459 65.306 1.00 19.08 486 VAL B CA 1
ATOM 4804 C C . VAL B 1 336 ? 54.802 -0.080 66.212 1.00 20.04 486 VAL B C 1
ATOM 4805 O O . VAL B 1 336 ? 54.926 -0.068 67.434 1.00 22.65 486 VAL B O 1
ATOM 4809 N N . ALA B 1 337 ? 53.730 -0.578 65.607 1.00 19.88 487 ALA B N 1
ATOM 4810 C CA . ALA B 1 337 ? 52.594 -1.099 66.363 1.00 21.59 487 ALA B CA 1
ATOM 4811 C C . ALA B 1 337 ? 52.946 -2.365 67.139 1.00 22.81 487 ALA B C 1
ATOM 4812 O O . ALA B 1 337 ? 52.416 -2.610 68.224 1.00 20.82 487 ALA B O 1
ATOM 4814 N N . GLU B 1 338 ? 53.838 -3.170 66.574 1.00 25.94 488 GLU B N 1
ATOM 4815 C CA . GLU B 1 338 ? 54.295 -4.385 67.235 1.00 26.50 488 GLU B CA 1
ATOM 4816 C C . GLU B 1 338 ? 55.161 -4.051 68.448 1.00 26.97 488 GLU B C 1
ATOM 4817 O O . GLU B 1 338 ? 55.094 -4.722 69.478 1.00 28.84 488 GLU B O 1
ATOM 4823 N N . GLN B 1 339 ? 55.976 -3.011 68.323 1.00 23.71 489 GLN B N 1
ATOM 4824 C CA . GLN B 1 339 ? 56.792 -2.559 69.438 1.00 23.98 489 GLN B CA 1
ATOM 4825 C C . GLN B 1 339 ? 55.907 -1.994 70.539 1.00 21.90 489 GLN B C 1
ATOM 4826 O O . GLN B 1 339 ? 56.139 -2.232 71.721 1.00 23.44 489 GLN B O 1
ATOM 4832 N N . LEU B 1 340 ? 54.890 -1.239 70.147 1.00 18.54 490 LEU B N 1
ATOM 4833 C CA . LEU B 1 340 ? 53.968 -0.678 71.118 1.00 20.68 490 LEU B CA 1
ATOM 4834 C C . LEU B 1 340 ? 53.241 -1.779 71.877 1.00 25.45 490 LEU B C 1
ATOM 4835 O O . LEU B 1 340 ? 52.992 -1.657 73.078 1.00 25.17 490 LEU B O 1
ATOM 4840 N N . SER B 1 341 ? 52.903 -2.855 71.174 1.00 26.12 491 SER B N 1
ATOM 4841 C CA . SER B 1 341 ? 52.206 -3.976 71.793 1.00 25.83 491 SER B CA 1
ATOM 4842 C C . SER B 1 341 ? 53.080 -4.716 72.795 1.00 26.44 491 SER B C 1
ATOM 4843 O O . SER B 1 341 ? 52.615 -5.088 73.868 1.00 29.63 491 SER B O 1
ATOM 4846 N N . ARG B 1 342 ? 54.343 -4.930 72.440 1.00 27.82 492 ARG B N 1
ATOM 4847 C CA . ARG B 1 342 ? 55.272 -5.620 73.327 1.00 29.87 492 ARG B CA 1
ATOM 4848 C C . ARG B 1 342 ? 55.493 -4.834 74.603 1.00 27.65 492 ARG B C 1
ATOM 4849 O O . ARG B 1 342 ? 55.566 -5.402 75.688 1.00 35.08 492 ARG B O 1
ATOM 4857 N N . LEU B 1 343 ? 55.613 -3.520 74.465 1.00 25.74 493 LEU B N 1
ATOM 4858 C CA . LEU B 1 343 ? 55.798 -2.658 75.617 1.00 23.99 493 LEU B CA 1
ATOM 4859 C C . LEU B 1 343 ? 54.544 -2.710 76.480 1.00 26.15 493 LEU B C 1
ATOM 4860 O O . LEU B 1 343 ? 54.600 -2.500 77.687 1.00 28.94 493 LEU B O 1
ATOM 4865 N N . ALA B 1 344 ? 53.412 -3.013 75.855 1.00 25.38 494 ALA B N 1
ATOM 4866 C CA . ALA B 1 344 ? 52.139 -3.059 76.566 1.00 31.46 494 ALA B CA 1
ATOM 4867 C C . ALA B 1 344 ? 51.985 -4.330 77.395 1.00 30.35 494 ALA B C 1
ATOM 4868 O O . ALA B 1 344 ? 51.035 -4.469 78.162 1.00 34.67 494 ALA B O 1
ATOM 4870 N N . ASP B 1 345 ? 52.914 -5.262 77.231 1.00 28.49 495 ASP B N 1
ATOM 4871 C CA . ASP B 1 345 ? 52.877 -6.497 77.997 1.00 29.11 495 ASP B CA 1
ATOM 4872 C C . ASP B 1 345 ? 53.175 -6.217 79.461 1.00 34.73 495 ASP B C 1
ATOM 4873 O O . ASP B 1 345 ? 52.671 -6.913 80.341 1.00 38.83 495 ASP B O 1
ATOM 4878 N N . THR B 1 346 ? 53.987 -5.191 79.715 1.00 35.20 496 THR B N 1
ATOM 4879 C CA . THR B 1 346 ? 54.400 -4.842 81.077 1.00 31.62 496 THR B CA 1
ATOM 4880 C C . THR B 1 346 ? 54.030 -3.411 81.489 1.00 32.17 496 THR B C 1
ATOM 4881 O O . THR B 1 346 ? 53.968 -3.103 82.675 1.00 35.04 496 THR B O 1
ATOM 4885 N N . ARG B 1 347 ? 53.790 -2.538 80.518 1.00 31.25 497 ARG B N 1
ATOM 4886 C CA . ARG B 1 347 ? 53.485 -1.144 80.818 1.00 27.04 497 ARG B CA 1
ATOM 4887 C C . ARG B 1 347 ? 52.116 -0.751 80.282 1.00 30.45 497 ARG B C 1
ATOM 4888 O O . ARG B 1 347 ? 51.515 -1.465 79.477 1.00 29.13 497 ARG B O 1
ATOM 4896 N N . GLN B 1 348 ? 51.628 0.396 80.735 1.00 28.96 498 GLN B N 1
ATOM 4897 C CA . GLN B 1 348 ? 50.519 1.058 80.077 1.00 22.57 498 GLN B CA 1
ATOM 4898 C C . GLN B 1 348 ? 51.157 2.048 79.129 1.00 24.22 498 GLN B C 1
ATOM 4899 O O . GLN B 1 348 ? 51.844 2.974 79.561 1.00 24.59 498 GLN B O 1
ATOM 4905 N N . VAL B 1 349 ? 50.970 1.833 77.833 1.00 23.29 499 VAL B N 1
ATOM 4906 C CA . VAL B 1 349 ? 51.481 2.764 76.844 1.00 21.40 499 VAL B CA 1
ATOM 4907 C C . VAL B 1 349 ? 50.310 3.559 76.285 1.00 20.29 499 VAL B C 1
ATOM 4908 O O . VAL B 1 349 ? 49.236 3.009 76.056 1.00 22.47 499 VAL B O 1
ATOM 4912 N N . LEU B 1 350 ? 50.515 4.860 76.104 1.00 19.64 500 LEU B N 1
ATOM 4913 C CA . LEU B 1 350 ? 49.475 5.750 75.598 1.00 19.11 500 LEU B CA 1
ATOM 4914 C C . LEU B 1 350 ? 49.945 6.479 74.345 1.00 18.81 500 LEU B C 1
ATOM 4915 O O . LEU B 1 350 ? 50.964 7.163 74.362 1.00 20.05 500 LEU B O 1
ATOM 4920 N N . VAL B 1 351 ? 49.199 6.336 73.257 1.00 19.65 501 VAL B N 1
ATOM 4921 C CA . VAL B 1 351 ? 49.563 6.982 72.004 1.00 18.39 501 VAL B CA 1
ATOM 4922 C C . VAL B 1 351 ? 48.349 7.584 71.302 1.00 21.58 501 VAL B C 1
ATOM 4923 O O . VAL B 1 351 ? 47.250 7.029 71.356 1.00 20.01 501 VAL B O 1
ATOM 4927 N N . VAL B 1 352 ? 48.555 8.730 70.659 1.00 22.24 502 VAL B N 1
ATOM 4928 C CA . VAL B 1 352 ? 47.565 9.301 69.751 1.00 18.89 502 VAL B CA 1
ATOM 4929 C C . VAL B 1 352 ? 48.002 8.966 68.333 1.00 20.32 502 VAL B C 1
ATOM 4930 O O . VAL B 1 352 ? 49.193 9.022 68.024 1.00 21.67 502 VAL B O 1
ATOM 4934 N N . THR B 1 353 ? 47.060 8.614 67.465 1.00 20.03 503 THR B N 1
ATOM 4935 C CA . THR B 1 353 ? 47.442 8.136 66.141 1.00 21.84 503 THR B CA 1
ATOM 4936 C C . THR B 1 353 ? 46.396 8.407 65.068 1.00 20.77 503 THR B C 1
ATOM 4937 O O . THR B 1 353 ? 45.236 8.682 65.374 1.00 27.54 503 THR B O 1
ATOM 4941 N N . HIS B 1 354 ? 46.818 8.335 63.808 1.00 21.48 504 HIS B N 1
ATOM 4942 C CA . HIS B 1 354 ? 45.904 8.450 62.671 1.00 23.67 504 HIS B CA 1
ATOM 4943 C C . HIS B 1 354 ? 46.088 7.267 61.743 1.00 21.26 504 HIS B C 1
ATOM 4944 O O . HIS B 1 354 ? 45.519 7.220 60.651 1.00 27.59 504 HIS B O 1
ATOM 4951 N N . LEU B 1 355 ? 46.899 6.316 62.187 1.00 23.22 505 LEU B N 1
ATOM 4952 C CA . LEU B 1 355 ? 47.185 5.111 61.417 1.00 23.90 505 LEU B CA 1
ATOM 4953 C C . LEU B 1 355 ? 46.396 3.923 61.955 1.00 28.08 505 LEU B C 1
ATOM 4954 O O . LEU B 1 355 ? 46.487 3.575 63.131 1.00 29.74 505 LEU B O 1
ATOM 4959 N N . ALA B 1 356 ? 45.616 3.301 61.082 1.00 29.98 506 ALA B N 1
ATOM 4960 C CA . ALA B 1 356 ? 44.836 2.132 61.473 1.00 27.99 506 ALA B CA 1
ATOM 4961 C C . ALA B 1 356 ? 45.731 0.947 61.866 1.00 30.49 506 ALA B C 1
ATOM 4962 O O . ALA B 1 356 ? 45.363 0.150 62.730 1.00 31.72 506 ALA B O 1
ATOM 4964 N N . GLN B 1 357 ? 46.872 0.801 61.196 1.00 29.45 507 GLN B N 1
ATOM 4965 C CA . GLN B 1 357 ? 47.867 -0.165 61.646 1.00 26.99 507 GLN B CA 1
ATOM 4966 C C . GLN B 1 357 ? 48.147 -0.072 63.158 1.00 28.56 507 GLN B C 1
ATOM 4967 O O . GLN B 1 357 ? 48.276 -1.097 63.818 1.00 32.02 507 GLN B O 1
ATOM 4973 N N . ILE B 1 358 ? 48.273 1.148 63.689 1.00 25.93 508 ILE B N 1
ATOM 4974 C CA . ILE B 1 358 ? 48.596 1.353 65.111 1.00 25.07 508 ILE B CA 1
ATOM 4975 C C . ILE B 1 358 ? 47.400 1.171 66.059 1.00 25.65 508 ILE B C 1
ATOM 4976 O O . ILE B 1 358 ? 47.509 0.514 67.100 1.00 26.40 508 ILE B O 1
ATOM 4981 N N . ALA B 1 359 ? 46.261 1.741 65.683 1.00 27.07 509 ALA B N 1
ATOM 4982 C CA . ALA B 1 359 ? 45.069 1.687 66.516 1.00 22.98 509 ALA B CA 1
ATOM 4983 C C . ALA B 1 359 ? 44.542 0.266 66.655 1.00 24.41 509 ALA B C 1
ATOM 4984 O O . ALA B 1 359 ? 44.003 -0.103 67.695 1.00 22.83 509 ALA B O 1
ATOM 4986 N N . ALA B 1 360 ? 44.695 -0.528 65.600 1.00 30.20 510 ALA B N 1
ATOM 4987 C CA . ALA B 1 360 ? 44.149 -1.880 65.588 1.00 28.05 510 ALA B CA 1
ATOM 4988 C C . ALA B 1 360 ? 44.803 -2.804 66.610 1.00 29.50 510 ALA B C 1
ATOM 4989 O O . ALA B 1 360 ? 44.250 -3.852 66.941 1.00 33.56 510 ALA B O 1
ATOM 4991 N N . ARG B 1 361 ? 45.972 -2.414 67.107 1.00 27.59 511 ARG B N 1
ATOM 4992 C CA . ARG B 1 361 ? 46.714 -3.243 68.048 1.00 25.25 511 ARG B CA 1
ATOM 4993 C C . ARG B 1 361 ? 46.442 -2.887 69.504 1.00 26.10 511 ARG B C 1
ATOM 4994 O O . ARG B 1 361 ? 46.872 -3.599 70.406 1.00 32.73 511 ARG B O 1
ATOM 5002 N N . ALA B 1 362 ? 45.731 -1.792 69.739 1.00 25.09 512 ALA B N 1
ATOM 5003 C CA . ALA B 1 362 ? 45.500 -1.334 71.104 1.00 26.87 512 ALA B CA 1
ATOM 5004 C C . ALA B 1 362 ? 44.594 -2.283 71.875 1.00 25.35 512 ALA B C 1
ATOM 5005 O O . ALA B 1 362 ? 43.693 -2.888 71.307 1.00 27.26 512 ALA B O 1
ATOM 5007 N N . HIS B 1 363 ? 44.834 -2.412 73.174 1.00 24.70 513 HIS B N 1
ATOM 5008 C CA . HIS B 1 363 ? 43.944 -3.189 74.023 1.00 25.09 513 HIS B CA 1
ATOM 5009 C C . HIS B 1 363 ? 42.679 -2.384 74.261 1.00 26.79 513 HIS B C 1
ATOM 5010 O O . HIS B 1 363 ? 41.597 -2.939 74.452 1.00 30.35 513 HIS B O 1
ATOM 5017 N N . HIS B 1 364 ? 42.835 -1.064 74.250 1.00 26.71 514 HIS B N 1
ATOM 5018 C CA . HIS B 1 364 ? 41.728 -0.143 74.451 1.00 22.25 514 HIS B CA 1
ATOM 5019 C C . HIS B 1 364 ? 41.807 0.964 73.419 1.00 24.64 514 HIS B C 1
ATOM 5020 O O . HIS B 1 364 ? 42.779 1.718 73.387 1.00 25.61 514 HIS B O 1
ATOM 5027 N N . HIS B 1 365 ? 40.784 1.055 72.576 1.00 23.62 515 HIS B N 1
ATOM 5028 C CA . HIS B 1 365 ? 40.727 2.071 71.537 1.00 21.03 515 HIS B CA 1
ATOM 5029 C C . HIS B 1 365 ? 39.757 3.178 71.934 1.00 24.69 515 HIS B C 1
ATOM 5030 O O . HIS B 1 365 ? 38.547 2.968 71.957 1.00 28.36 515 HIS B O 1
ATOM 5037 N N . TYR B 1 366 ? 40.289 4.353 72.254 1.00 23.50 516 TYR B N 1
ATOM 5038 C CA . TYR B 1 366 ? 39.455 5.499 72.601 1.00 22.88 516 TYR B CA 1
ATOM 5039 C C . TYR B 1 366 ? 39.279 6.401 71.382 1.00 24.89 516 TYR B C 1
ATOM 5040 O O . TYR B 1 366 ? 40.207 6.573 70.597 1.00 25.07 516 TYR B O 1
ATOM 5049 N N . LYS B 1 367 ? 38.087 6.967 71.215 1.00 26.22 517 LYS B N 1
ATOM 5050 C CA . LYS B 1 367 ? 37.853 7.899 70.120 1.00 20.48 517 LYS B CA 1
ATOM 5051 C C . LYS B 1 367 ? 37.514 9.286 70.641 1.00 20.92 517 LYS B C 1
ATOM 5052 O O . LYS B 1 367 ? 36.646 9.439 71.499 1.00 23.07 517 LYS B O 1
ATOM 5058 N N . VAL B 1 368 ? 38.207 10.291 70.117 1.00 20.10 518 VAL B N 1
ATOM 5059 C CA . VAL B 1 368 ? 37.985 11.674 70.512 1.00 18.45 518 VAL B CA 1
ATOM 5060 C C . VAL B 1 368 ? 37.122 12.398 69.478 1.00 25.72 518 VAL B C 1
ATOM 5061 O O . VAL B 1 368 ? 37.509 12.530 68.309 1.00 22.77 518 VAL B O 1
ATOM 5065 N N . GLU B 1 369 ? 35.956 12.870 69.921 1.00 25.13 519 GLU B N 1
ATOM 5066 C CA . GLU B 1 369 ? 34.966 13.468 69.027 1.00 23.57 519 GLU B CA 1
ATOM 5067 C C . GLU B 1 369 ? 34.629 14.906 69.375 1.00 25.11 519 GLU B C 1
ATOM 5068 O O . GLU B 1 369 ? 35.132 15.457 70.348 1.00 29.54 519 GLU B O 1
ATOM 5074 N N . LYS B 1 370 ? 33.755 15.507 68.575 1.00 24.66 520 LYS B N 1
ATOM 5075 C CA . LYS B 1 370 ? 33.302 16.869 68.843 1.00 23.27 520 LYS B CA 1
ATOM 5076 C C . LYS B 1 370 ? 31.860 16.900 69.341 1.00 27.36 520 LYS B C 1
ATOM 5077 O O . LYS B 1 370 ? 30.987 16.230 68.783 1.00 26.28 520 LYS B O 1
ATOM 5083 N N . GLN B 1 371 ? 31.615 17.667 70.402 1.00 28.72 521 GLN B N 1
ATOM 5084 C CA . GLN B 1 371 ? 30.249 17.967 70.846 1.00 23.02 521 GLN B CA 1
ATOM 5085 C C . GLN B 1 371 ? 30.067 19.454 70.680 1.00 24.02 521 GLN B C 1
ATOM 5086 O O . GLN B 1 371 ? 31.041 20.193 70.529 1.00 22.68 521 GLN B O 1
ATOM 5092 N N . VAL B 1 372 ? 28.819 19.900 70.694 1.00 24.32 522 VAL B N 1
ATOM 5093 C CA . VAL B 1 372 ? 28.563 21.324 70.825 1.00 23.65 522 VAL B CA 1
ATOM 5094 C C . VAL B 1 372 ? 28.080 21.524 72.250 1.00 23.80 522 VAL B C 1
ATOM 5095 O O . VAL B 1 372 ? 27.177 20.821 72.720 1.00 24.55 522 VAL B O 1
ATOM 5099 N N . GLU B 1 373 ? 28.697 22.477 72.936 1.00 21.20 523 GLU B N 1
ATOM 5100 C CA . GLU B 1 373 ? 28.380 22.753 74.328 1.00 22.89 523 GLU B CA 1
ATOM 5101 C C . GLU B 1 373 ? 28.452 24.252 74.588 1.00 27.25 523 GLU B C 1
ATOM 5102 O O . GLU B 1 373 ? 29.519 24.857 74.505 1.00 31.49 523 GLU B O 1
ATOM 5108 N N . ASP B 1 374 ? 27.306 24.846 74.900 1.00 27.70 524 ASP B N 1
ATOM 5109 C CA . ASP B 1 374 ? 27.220 26.286 75.135 1.00 28.99 524 ASP B CA 1
ATOM 5110 C C . ASP B 1 374 ? 27.707 27.104 73.941 1.00 29.44 524 ASP B C 1
ATOM 5111 O O . ASP B 1 374 ? 28.281 28.179 74.110 1.00 30.65 524 ASP B O 1
ATOM 5116 N N . GLY B 1 375 ? 27.470 26.588 72.737 1.00 28.75 525 GLY B N 1
ATOM 5117 C CA . GLY B 1 375 ? 27.767 27.317 71.516 1.00 24.29 525 GLY B CA 1
ATOM 5118 C C . GLY B 1 375 ? 29.144 27.033 70.958 1.00 25.65 525 GLY B C 1
ATOM 5119 O O . GLY B 1 375 ? 29.415 27.310 69.790 1.00 22.11 525 GLY B O 1
ATOM 5120 N N . ARG B 1 376 ? 30.013 26.474 71.795 1.00 25.20 526 ARG B N 1
ATOM 5121 C CA . ARG B 1 376 ? 31.384 26.197 71.396 1.00 20.79 526 ARG B CA 1
ATOM 5122 C C . ARG B 1 376 ? 31.630 24.707 71.224 1.00 22.54 526 ARG B C 1
ATOM 5123 O O . ARG B 1 376 ? 31.096 23.892 71.972 1.00 26.55 526 ARG B O 1
ATOM 5131 N N . THR B 1 377 ? 32.433 24.348 70.230 1.00 21.66 527 THR B N 1
ATOM 5132 C CA . THR B 1 377 ? 32.695 22.941 69.956 1.00 21.48 527 THR B CA 1
ATOM 5133 C C . THR B 1 377 ? 33.772 22.387 70.882 1.00 23.26 527 THR B C 1
ATOM 5134 O O . THR B 1 377 ? 34.946 22.756 70.789 1.00 21.91 527 THR B O 1
ATOM 5138 N N . VAL B 1 378 ? 33.357 21.489 71.769 1.00 24.48 528 VAL B N 1
ATOM 5139 C CA . VAL B 1 378 ? 34.249 20.910 72.764 1.00 23.46 528 VAL B CA 1
ATOM 5140 C C . VAL B 1 378 ? 34.644 19.480 72.422 1.00 25.36 528 VAL B C 1
ATOM 5141 O O . VAL B 1 378 ? 34.137 18.893 71.463 1.00 28.24 528 VAL B O 1
ATOM 5145 N N . SER B 1 379 ? 35.542 18.915 73.222 1.00 21.66 529 SER B N 1
ATOM 5146 C CA . SER B 1 379 ? 36.023 17.562 72.979 1.00 20.87 529 SER B CA 1
ATOM 5147 C C . SER B 1 379 ? 35.383 16.544 73.915 1.00 23.21 529 SER B C 1
ATOM 5148 O O . SER B 1 379 ? 35.170 16.815 75.091 1.00 25.62 529 SER B O 1
ATOM 5151 N N . HIS B 1 380 ? 35.072 15.372 73.372 1.00 28.76 530 HIS B N 1
ATOM 5152 C CA . HIS B 1 380 ? 34.464 14.293 74.140 1.00 29.73 530 HIS B CA 1
ATOM 5153 C C . HIS B 1 380 ? 35.185 12.999 73.812 1.00 27.65 530 HIS B C 1
ATOM 5154 O O . HIS B 1 380 ? 35.507 12.746 72.650 1.00 26.94 530 HIS B O 1
ATOM 5161 N N . VAL B 1 381 ? 35.446 12.185 74.830 1.00 29.55 531 VAL B N 1
ATOM 5162 C CA . VAL B 1 381 ? 36.135 10.916 74.627 1.00 30.64 531 VAL B CA 1
ATOM 5163 C C . VAL B 1 381 ? 35.227 9.747 74.989 1.00 31.21 531 VAL B C 1
ATOM 5164 O O . VAL B 1 381 ? 34.411 9.847 75.907 1.00 31.94 531 VAL B O 1
ATOM 5168 N N . ARG B 1 382 ? 35.366 8.642 74.264 1.00 26.81 532 ARG B N 1
ATOM 5169 C CA . ARG B 1 382 ? 34.587 7.447 74.563 1.00 29.81 532 ARG B CA 1
ATOM 5170 C C . ARG B 1 382 ? 35.287 6.187 74.078 1.00 29.91 532 ARG B C 1
ATOM 5171 O O . ARG B 1 382 ? 35.862 6.152 72.990 1.00 27.66 532 ARG B O 1
ATOM 5179 N N . LEU B 1 383 ? 35.238 5.159 74.917 1.00 33.08 533 LEU B N 1
ATOM 5180 C CA . LEU B 1 383 ? 35.837 3.867 74.629 1.00 26.33 533 LEU B CA 1
ATOM 5181 C C . LEU B 1 383 ? 35.031 3.137 73.561 1.00 26.58 533 LEU B C 1
ATOM 5182 O O . LEU B 1 383 ? 33.809 3.026 73.663 1.00 28.70 533 LEU B O 1
ATOM 5187 N N . LEU B 1 384 ? 35.717 2.642 72.537 1.00 28.62 534 LEU B N 1
ATOM 5188 C CA . LEU B 1 384 ? 35.046 1.971 71.425 1.00 33.36 534 LEU B CA 1
ATOM 5189 C C . LEU B 1 384 ? 34.891 0.500 71.778 1.00 36.19 534 LEU B C 1
ATOM 5190 O O . LEU B 1 384 ? 35.844 -0.161 72.192 1.00 28.12 534 LEU B O 1
ATOM 5195 N N . THR B 1 385 ? 33.672 0.004 71.603 1.00 43.74 535 THR B N 1
ATOM 5196 C CA . THR B 1 385 ? 33.386 -1.418 71.774 1.00 44.13 535 THR B CA 1
ATOM 5197 C C . THR B 1 385 ? 33.892 -2.152 70.552 1.00 50.08 535 THR B C 1
ATOM 5198 O O . THR B 1 385 ? 34.055 -1.535 69.501 1.00 56.66 535 THR B O 1
ATOM 5202 N N . GLY B 1 386 ? 34.158 -3.448 70.678 1.0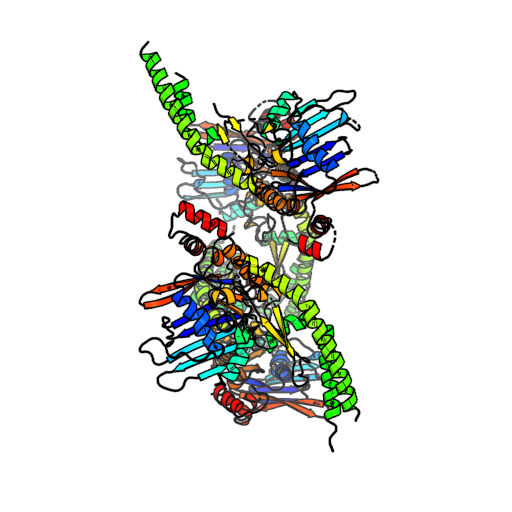0 44.22 536 GLY B N 1
ATOM 5203 C CA . GLY B 1 386 ? 34.668 -4.230 69.566 1.00 44.54 536 GLY B CA 1
ATOM 5204 C C . GLY B 1 386 ? 34.114 -4.036 68.162 1.00 52.22 536 GLY B C 1
ATOM 5205 O O . GLY B 1 386 ? 34.854 -4.140 67.176 1.00 45.32 536 GLY B O 1
ATOM 5206 N N . ASP B 1 387 ? 32.817 -3.743 68.066 1.00 45.66 537 ASP B N 1
ATOM 5207 C CA . ASP B 1 387 ? 32.148 -3.660 66.769 1.00 51.41 537 ASP B CA 1
ATOM 5208 C C . ASP B 1 387 ? 32.191 -2.267 66.140 1.00 48.96 537 ASP B C 1
ATOM 5209 O O . ASP B 1 387 ? 32.389 -2.131 64.933 1.00 46.58 537 ASP B O 1
ATOM 5214 N N . GLU B 1 388 ? 31.996 -1.234 66.955 1.00 52.17 538 GLU B N 1
ATOM 5215 C CA . GLU B 1 388 ? 32.085 0.139 66.462 1.00 52.46 538 GLU B CA 1
ATOM 5216 C C . GLU B 1 388 ? 33.545 0.541 66.309 1.00 46.71 538 GLU B C 1
ATOM 5217 O O . GLU B 1 388 ? 33.865 1.571 65.714 1.00 47.66 538 GLU B O 1
ATOM 5223 N N . ARG B 1 389 ? 34.425 -0.286 66.859 1.00 41.54 539 ARG B N 1
ATOM 5224 C CA . ARG B 1 389 ? 35.852 -0.115 66.674 1.00 39.80 539 ARG B CA 1
ATOM 5225 C C . ARG B 1 389 ? 36.206 -0.512 65.250 1.00 41.33 539 ARG B C 1
ATOM 5226 O O . ARG B 1 389 ? 36.947 0.190 64.566 1.00 39.60 539 ARG B O 1
ATOM 5234 N N . LEU B 1 390 ? 35.662 -1.643 64.811 1.00 43.38 540 LEU B N 1
ATOM 5235 C CA . LEU B 1 390 ? 35.864 -2.126 63.449 1.00 38.30 540 LEU B CA 1
ATOM 5236 C C . LEU B 1 390 ? 35.520 -1.052 62.418 1.00 39.68 540 LEU B C 1
ATOM 5237 O O . LEU B 1 390 ? 36.198 -0.912 61.401 1.00 38.56 540 LEU B O 1
ATOM 5242 N N . GLU B 1 391 ? 34.464 -0.292 62.680 1.00 41.36 541 GLU B N 1
ATOM 5243 C CA . GLU B 1 391 ? 34.104 0.805 61.799 1.00 42.79 541 GLU B CA 1
ATOM 5244 C C . GLU B 1 391 ? 35.167 1.894 61.844 1.00 41.92 541 GLU B C 1
ATOM 5245 O O . GLU B 1 391 ? 35.535 2.456 60.813 1.00 40.09 541 GLU B O 1
ATOM 5251 N N . GLU B 1 392 ? 35.655 2.192 63.043 1.00 39.57 542 GLU B N 1
ATOM 5252 C CA . GLU B 1 392 ? 36.663 3.229 63.205 1.00 37.38 542 GLU B CA 1
ATOM 5253 C C . GLU B 1 392 ? 37.911 2.868 62.420 1.00 37.56 542 GLU B C 1
ATOM 5254 O O . GLU B 1 392 ? 38.386 3.656 61.610 1.00 43.85 542 GLU B O 1
ATOM 5260 N N . ILE B 1 393 ? 38.435 1.671 62.662 1.00 36.91 543 ILE B N 1
ATOM 5261 C CA . ILE B 1 393 ? 39.603 1.187 61.939 1.00 33.73 543 ILE B CA 1
ATOM 5262 C C . ILE B 1 393 ? 39.381 1.317 60.443 1.00 36.50 543 ILE B C 1
ATOM 5263 O O . ILE B 1 393 ? 40.239 1.819 59.721 1.00 39.63 543 ILE B O 1
ATOM 5268 N N . ALA B 1 394 ? 38.221 0.868 59.982 1.00 38.12 544 ALA B N 1
ATOM 5269 C CA . ALA B 1 394 ? 37.867 0.989 58.574 1.00 39.77 544 ALA B CA 1
ATOM 5270 C C . ALA B 1 394 ? 37.916 2.448 58.126 1.00 41.52 544 ALA B C 1
ATOM 5271 O O . ALA B 1 394 ? 38.601 2.782 57.161 1.00 41.85 544 ALA B O 1
ATOM 5273 N N . ARG B 1 395 ? 37.189 3.309 58.837 1.00 40.90 545 ARG B N 1
ATOM 5274 C CA . ARG B 1 395 ? 37.152 4.736 58.529 1.00 38.86 545 ARG B CA 1
ATOM 5275 C C . ARG B 1 395 ? 38.556 5.306 58.392 1.00 40.93 545 ARG B C 1
ATOM 5276 O O . ARG B 1 395 ? 38.838 6.077 57.477 1.00 44.98 545 ARG B O 1
ATOM 5292 N N . LEU B 1 397 ? 41.262 3.906 57.487 1.00 39.88 547 LEU B N 1
ATOM 5293 C CA . LEU B 1 397 ? 41.980 3.500 56.312 1.00 38.03 547 LEU B CA 1
ATOM 5294 C C . LEU B 1 397 ? 41.292 4.088 55.153 1.00 47.64 547 LEU B C 1
ATOM 5295 O O . LEU B 1 397 ? 41.886 4.607 54.246 1.00 49.25 547 LEU B O 1
ATOM 5300 N N . SER B 1 398 ? 39.985 4.003 55.221 1.00 30.00 548 SER B N 1
ATOM 5301 C CA . SER B 1 398 ? 39.072 4.381 54.163 1.00 30.00 548 SER B CA 1
ATOM 5302 C C . SER B 1 398 ? 38.510 5.772 54.343 1.00 30.00 548 SER B C 1
ATOM 5303 O O . SER B 1 398 ? 39.219 6.720 54.574 1.00 30.00 548 SER B O 1
ATOM 5306 N N . GLY B 1 399 ? 37.224 5.886 54.131 1.00 30.00 549 GLY B N 1
ATOM 5307 C CA . GLY B 1 399 ? 36.541 7.126 54.386 1.00 30.00 549 GLY B CA 1
ATOM 5308 C C . GLY B 1 399 ? 35.243 6.839 55.059 1.00 30.00 549 GLY B C 1
ATOM 5309 O O . GLY B 1 399 ? 34.550 7.731 55.471 1.00 30.00 549 GLY B O 1
ATOM 5310 N N . ASN B 1 400 ? 34.924 5.561 55.118 1.00 59.98 550 ASN B N 1
ATOM 5311 C CA . ASN B 1 400 ? 33.643 5.072 55.573 1.00 67.92 550 ASN B CA 1
ATOM 5312 C C . ASN B 1 400 ? 33.719 3.566 55.610 1.00 70.41 550 ASN B C 1
ATOM 5313 O O . ASN B 1 400 ? 34.750 2.996 55.290 1.00 64.90 550 ASN B O 1
ATOM 5318 N N . GLU B 1 403 ? 33.561 -0.468 52.913 1.00 71.80 553 GLU B N 1
ATOM 5319 C CA . GLU B 1 403 ? 32.674 -1.589 52.581 1.00 81.09 553 GLU B CA 1
ATOM 5320 C C . GLU B 1 403 ? 33.475 -2.877 52.412 1.00 76.87 553 GLU B C 1
ATOM 5321 O O . GLU B 1 403 ? 33.080 -3.946 52.903 1.00 68.80 553 GLU B O 1
ATOM 5327 N N . ALA B 1 404 ? 34.600 -2.755 51.711 1.00 77.98 554 ALA B N 1
ATOM 5328 C CA . ALA B 1 404 ? 35.562 -3.838 51.590 1.00 73.53 554 ALA B CA 1
ATOM 5329 C C . ALA B 1 404 ? 36.893 -3.346 52.146 1.00 69.39 554 ALA B C 1
ATOM 5330 O O . ALA B 1 404 ? 37.973 -3.801 51.739 1.00 58.70 554 ALA B O 1
ATOM 5332 N N . ALA B 1 405 ? 36.796 -2.394 53.073 1.00 68.74 555 ALA B N 1
ATOM 5333 C CA . ALA B 1 405 ? 37.927 -1.996 53.901 1.00 60.54 555 ALA B CA 1
ATOM 5334 C C . ALA B 1 405 ? 37.736 -2.595 55.295 1.00 55.23 555 ALA B C 1
ATOM 5335 O O . ALA B 1 405 ? 38.674 -2.636 56.093 1.00 50.26 555 ALA B O 1
ATOM 5337 N N . LEU B 1 406 ? 36.509 -3.038 55.580 1.00 53.19 556 LEU B N 1
ATOM 5338 C CA . LEU B 1 406 ? 36.218 -3.795 56.799 1.00 56.94 556 LEU B CA 1
ATOM 5339 C C . LEU B 1 406 ? 36.913 -5.172 56.763 1.00 51.91 556 LEU B C 1
ATOM 5340 O O . LEU B 1 406 ? 37.168 -5.781 57.804 1.00 50.63 556 LEU B O 1
ATOM 5345 N N . GLU B 1 407 ? 37.238 -5.654 55.568 1.00 50.60 557 GLU B N 1
ATOM 5346 C CA . GLU B 1 407 ? 37.996 -6.896 55.458 1.00 55.90 557 GLU B CA 1
ATOM 5347 C C . GLU B 1 407 ? 39.455 -6.656 55.817 1.00 50.74 557 GLU B C 1
ATOM 5348 O O . GLU B 1 407 ? 40.091 -7.489 56.493 1.00 44.97 557 GLU B O 1
ATOM 5354 N N . HIS B 1 408 ? 39.980 -5.518 55.361 1.00 51.53 558 HIS B N 1
ATOM 5355 C CA . HIS B 1 408 ? 41.322 -5.097 55.743 1.00 48.92 558 HIS B CA 1
ATOM 5356 C C . HIS B 1 408 ? 41.322 -4.664 57.203 1.00 46.13 558 HIS B C 1
ATOM 5357 O O . HIS B 1 408 ? 42.256 -4.952 57.942 1.00 43.95 558 HIS B O 1
ATOM 5364 N N . ALA B 1 409 ? 40.257 -3.987 57.618 1.00 45.63 559 ALA B N 1
ATOM 5365 C CA . ALA B 1 409 ? 40.091 -3.636 59.020 1.00 43.60 559 ALA B CA 1
ATOM 5366 C C . ALA B 1 409 ? 40.199 -4.881 59.892 1.00 42.47 559 ALA B C 1
ATOM 5367 O O . ALA B 1 409 ? 40.987 -4.920 60.839 1.00 39.95 559 ALA B O 1
ATOM 5369 N N . ARG B 1 410 ? 39.405 -5.896 59.565 1.00 42.24 560 ARG B N 1
ATOM 5370 C CA . ARG B 1 410 ? 39.351 -7.111 60.369 1.00 44.37 560 ARG B CA 1
ATOM 5371 C C . ARG B 1 410 ? 40.696 -7.837 60.420 1.00 44.48 560 ARG B C 1
ATOM 5372 O O . ARG B 1 410 ? 41.054 -8.413 61.447 1.00 44.66 560 ARG B O 1
ATOM 5380 N N . GLU B 1 411 ? 41.444 -7.807 59.324 1.00 40.52 561 GLU B N 1
ATOM 5381 C CA . GLU B 1 411 ? 42.778 -8.390 59.336 1.00 37.27 561 GLU B CA 1
ATOM 5382 C C . GLU B 1 411 ? 43.687 -7.606 60.268 1.00 41.55 561 GLU B C 1
ATOM 5383 O O . GLU B 1 411 ? 44.514 -8.188 60.971 1.00 46.90 561 GLU B O 1
ATOM 5389 N N . LEU B 1 412 ? 43.532 -6.285 60.276 1.00 38.31 562 LEU B N 1
ATOM 5390 C CA . LEU B 1 412 ? 44.348 -5.434 61.137 1.00 38.71 562 LEU B CA 1
ATOM 5391 C C . LEU B 1 412 ? 44.073 -5.724 62.610 1.00 38.44 562 LEU B C 1
ATOM 5392 O O . LEU B 1 412 ? 44.991 -5.741 63.433 1.00 33.77 562 LEU B O 1
ATOM 5397 N N . LEU B 1 413 ? 42.803 -5.958 62.929 1.00 35.95 563 LEU B N 1
ATOM 5398 C CA . LEU B 1 413 ? 42.390 -6.260 64.292 1.00 34.17 563 LEU B CA 1
ATOM 5399 C C . LEU B 1 413 ? 42.664 -7.717 64.633 1.00 40.93 563 LEU B C 1
ATOM 5400 O O . LEU B 1 413 ? 41.885 -8.353 65.337 1.00 43.44 563 LEU B O 1
ATOM 5405 N N . ALA B 1 414 ? 43.775 -8.242 64.128 1.00 51.05 564 ALA B N 1
ATOM 5406 C CA . ALA B 1 414 ? 44.155 -9.626 64.386 1.00 47.05 564 ALA B CA 1
ATOM 5407 C C . ALA B 1 414 ? 45.643 -9.837 64.132 1.00 45.75 564 ALA B C 1
ATOM 5408 O O . ALA B 1 414 ? 46.480 -9.450 64.948 1.00 47.76 564 ALA B O 1
ATOM 5410 N N . PRO C 1 38 ? 107.587 24.682 25.782 1.00 58.23 32 PRO C N 1
ATOM 5411 C CA . PRO C 1 38 ? 106.645 25.678 26.313 1.00 56.60 32 PRO C CA 1
ATOM 5412 C C . PRO C 1 38 ? 105.843 26.404 25.232 1.00 48.44 32 PRO C C 1
ATOM 5413 O O . PRO C 1 38 ? 105.443 25.789 24.241 1.00 51.22 32 PRO C O 1
ATOM 5417 N N . ARG C 1 39 ? 105.612 27.699 25.454 1.00 44.62 33 ARG C N 1
ATOM 5418 C CA . ARG C 1 39 ? 104.941 28.593 24.508 1.00 42.06 33 ARG C CA 1
ATOM 5419 C C . ARG C 1 39 ? 105.301 30.018 24.908 1.00 43.10 33 ARG C C 1
ATOM 5420 O O . ARG C 1 39 ? 105.738 30.244 26.045 1.00 44.76 33 ARG C O 1
ATOM 5428 N N . LEU C 1 40 ? 105.127 30.976 23.996 1.00 37.05 34 LEU C N 1
ATOM 5429 C CA . LEU C 1 40 ? 105.282 32.384 24.367 1.00 37.28 34 LEU C CA 1
ATOM 5430 C C . LEU C 1 40 ? 104.229 32.722 25.407 1.00 39.40 34 LEU C C 1
ATOM 5431 O O . LEU C 1 40 ? 103.119 33.102 25.044 1.00 39.26 34 LEU C 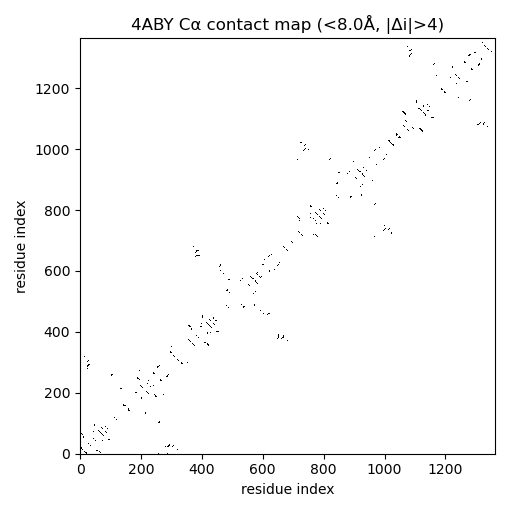O 1
ATOM 5436 N N . SER C 1 41 ? 104.573 32.589 26.687 1.00 40.46 35 SER C N 1
ATOM 5437 C CA . SER C 1 41 ? 103.623 32.844 27.761 1.00 37.30 35 SER C CA 1
ATOM 5438 C C . SER C 1 41 ? 103.192 34.299 27.799 1.00 40.29 35 SER C C 1
ATOM 5439 O O . SER C 1 41 ? 102.025 34.609 28.037 1.00 44.09 35 SER C O 1
ATOM 5442 N N . ARG C 1 42 ? 104.142 35.192 27.560 1.00 37.22 36 ARG C N 1
ATOM 5443 C CA . ARG C 1 42 ? 103.898 36.607 27.771 1.00 34.32 36 ARG C CA 1
ATOM 5444 C C . ARG C 1 42 ? 104.709 37.478 26.822 1.00 35.43 36 ARG C C 1
ATOM 5445 O O . ARG C 1 42 ? 105.813 37.120 26.421 1.00 35.04 36 ARG C O 1
ATOM 5453 N N . LEU C 1 43 ? 104.140 38.623 26.467 1.00 33.22 37 LEU C N 1
ATOM 5454 C CA . LEU C 1 43 ? 104.768 39.561 25.553 1.00 27.05 37 LEU C CA 1
ATOM 5455 C C . LEU C 1 43 ? 104.541 40.967 26.092 1.00 31.02 37 LEU C C 1
ATOM 5456 O O . LEU C 1 43 ? 103.433 41.311 26.498 1.00 33.15 37 LEU C O 1
ATOM 5461 N N . GLU C 1 44 ? 105.595 41.774 26.115 1.00 29.23 38 GLU C N 1
ATOM 5462 C CA . GLU C 1 44 ? 105.496 43.135 26.622 1.00 30.60 38 GLU C CA 1
ATOM 5463 C C . GLU C 1 44 ? 106.062 44.107 25.603 1.00 28.61 38 GLU C C 1
ATOM 5464 O O . GLU C 1 44 ? 107.187 43.942 25.145 1.00 32.01 38 GLU C O 1
ATOM 5470 N N . ILE C 1 45 ? 105.276 45.114 25.242 1.00 29.50 39 ILE C N 1
ATOM 5471 C CA . ILE C 1 45 ? 105.681 46.067 24.218 1.00 35.10 39 ILE C CA 1
ATOM 5472 C C . ILE C 1 45 ? 105.524 47.498 24.715 1.00 39.28 39 ILE C C 1
ATOM 5473 O O . ILE C 1 45 ? 104.518 47.832 25.331 1.00 42.90 39 ILE C O 1
ATOM 5478 N N . ARG C 1 46 ? 106.519 48.338 24.447 1.00 38.53 40 ARG C N 1
ATOM 5479 C CA . ARG C 1 46 ? 106.464 49.743 24.842 1.00 42.57 40 ARG C CA 1
ATOM 5480 C C . ARG C 1 46 ? 106.794 50.691 23.691 1.00 44.95 40 ARG C C 1
ATOM 5481 O O . ARG C 1 46 ? 107.786 50.507 22.984 1.00 41.89 40 ARG C O 1
ATOM 5489 N N . ASN C 1 47 ? 105.965 51.717 23.525 1.00 45.48 41 ASN C N 1
ATOM 5490 C CA . ASN C 1 47 ? 106.182 52.729 22.497 1.00 50.03 41 ASN C CA 1
ATOM 5491 C C . ASN C 1 47 ? 106.632 52.149 21.165 1.00 50.78 41 ASN C C 1
ATOM 5492 O O . ASN C 1 47 ? 107.652 52.560 20.612 1.00 48.40 41 ASN C O 1
ATOM 5497 N N . LEU C 1 48 ? 105.843 51.242 20.635 1.00 47.78 42 LEU C N 1
ATOM 5498 C CA . LEU C 1 48 ? 106.125 50.701 19.346 1.00 48.75 42 LEU C CA 1
ATOM 5499 C C . LEU C 1 48 ? 104.981 51.150 18.515 1.00 53.32 42 LEU C C 1
ATOM 5500 O O . LEU C 1 48 ? 103.851 50.973 18.890 1.00 55.87 42 LEU C O 1
ATOM 5505 N N . ALA C 1 49 ? 105.248 51.795 17.403 1.00 52.89 43 ALA C N 1
ATOM 5506 C CA . ALA C 1 49 ? 104.145 52.173 16.572 1.00 51.60 43 ALA C CA 1
ATOM 5507 C C . ALA C 1 49 ? 103.087 52.787 17.433 1.00 54.31 43 ALA C C 1
ATOM 5508 O O . ALA C 1 49 ? 103.296 53.733 18.127 1.00 57.38 43 ALA C O 1
ATOM 5510 N N . THR C 1 50 ? 101.909 52.222 17.315 1.00 54.03 44 THR C N 1
ATOM 5511 C CA . THR C 1 50 ? 100.714 52.580 18.053 1.00 58.86 44 THR C CA 1
ATOM 5512 C C . THR C 1 50 ? 100.691 52.306 19.534 1.00 57.89 44 THR C C 1
ATOM 5513 O O . THR C 1 50 ? 100.025 52.975 20.280 1.00 58.53 44 THR C O 1
ATOM 5517 N N . ILE C 1 51 ? 101.352 51.244 19.923 1.00 52.44 45 ILE C N 1
ATOM 5518 C CA . ILE C 1 51 ? 101.360 50.789 21.307 1.00 50.66 45 ILE C CA 1
ATOM 5519 C C . ILE C 1 51 ? 102.127 51.715 22.251 1.00 52.69 45 ILE C C 1
ATOM 5520 O O . ILE C 1 51 ? 103.341 51.870 22.147 1.00 54.18 45 ILE C O 1
ATOM 5525 N N . THR C 1 52 ? 101.400 52.339 23.168 1.00 55.72 46 THR C N 1
ATOM 5526 C CA . THR C 1 52 ? 102.024 53.120 24.217 1.00 56.24 46 THR C CA 1
ATOM 5527 C C . THR C 1 52 ? 102.734 52.133 25.129 1.00 50.40 46 THR C C 1
ATOM 5528 O O . THR C 1 52 ? 103.935 52.239 25.388 1.00 50.63 46 THR C O 1
ATOM 5532 N N . GLN C 1 53 ? 101.966 51.160 25.599 1.00 47.23 47 GLN C N 1
ATOM 5533 C CA . GLN C 1 53 ? 102.472 50.099 26.444 1.00 48.34 47 GLN C CA 1
ATOM 5534 C C . GLN C 1 53 ? 101.474 48.950 26.503 1.00 48.99 47 GLN C C 1
ATOM 5535 O O . GLN C 1 53 ? 100.305 49.141 26.837 1.00 55.57 47 GLN C O 1
ATOM 5541 N N . LEU C 1 54 ? 101.948 47.754 26.182 1.00 45.17 48 LEU C N 1
ATOM 5542 C CA . LEU C 1 54 ? 101.090 46.585 26.089 1.00 41.35 48 LEU C CA 1
ATOM 5543 C C . LEU C 1 54 ? 101.728 45.407 26.811 1.00 37.15 48 LEU C C 1
ATOM 5544 O O . LEU C 1 54 ? 102.935 45.196 26.735 1.00 39.39 48 LEU C O 1
ATOM 5549 N N . GLU C 1 55 ? 100.908 44.649 27.524 1.00 38.49 49 GLU C N 1
ATOM 5550 C CA . GLU C 1 55 ? 101.364 43.443 28.192 1.00 36.75 49 GLU C CA 1
ATOM 5551 C C . GLU C 1 55 ? 100.311 42.372 27.990 1.00 40.10 49 GLU C C 1
ATOM 5552 O O . GLU C 1 55 ? 99.254 42.400 28.617 1.00 41.46 49 GLU C O 1
ATOM 5558 N N . LEU C 1 56 ? 100.596 41.434 27.100 1.00 41.86 50 LEU C N 1
ATOM 5559 C CA . LEU C 1 56 ? 99.620 40.425 26.738 1.00 40.99 50 LEU C CA 1
ATOM 5560 C C . LEU C 1 56 ? 100.045 39.056 27.232 1.00 39.82 50 LEU C C 1
ATOM 5561 O O . LEU C 1 56 ? 101.218 38.697 27.156 1.00 39.67 50 LEU C O 1
ATOM 5566 N N . GLU C 1 57 ? 99.088 38.295 27.747 1.00 41.27 51 GLU C N 1
ATOM 5567 C CA . GLU C 1 57 ? 99.358 36.928 28.161 1.00 41.62 51 GLU C CA 1
ATOM 5568 C C . GLU C 1 57 ? 98.674 35.953 27.217 1.00 41.95 51 GLU C C 1
ATOM 5569 O O . GLU C 1 57 ? 97.446 35.852 27.190 1.00 51.18 51 GLU C O 1
ATOM 5575 N N . LEU C 1 58 ? 99.481 35.242 26.441 1.00 39.10 52 LEU C N 1
ATOM 5576 C CA . LEU C 1 58 ? 98.975 34.329 25.427 1.00 40.05 52 LEU C CA 1
ATOM 5577 C C . LEU C 1 58 ? 98.868 32.906 25.963 1.00 41.09 52 LEU C C 1
ATOM 5578 O O . LEU C 1 58 ? 99.634 32.503 26.838 1.00 38.95 52 LEU C O 1
ATOM 5583 N N . GLY C 1 59 ? 97.910 32.151 25.434 1.00 41.38 53 GLY C N 1
ATOM 5584 C CA . GLY C 1 59 ? 97.758 30.752 25.787 1.00 43.04 53 GLY C CA 1
ATOM 5585 C C . GLY C 1 59 ? 98.155 29.838 24.644 1.00 42.61 53 GLY C C 1
ATOM 5586 O O . GLY C 1 59 ? 98.193 30.259 23.489 1.00 44.64 53 GLY C O 1
ATOM 5587 N N . GLY C 1 60 ? 98.454 28.583 24.963 1.00 40.16 54 GLY C N 1
ATOM 5588 C CA . GLY C 1 60 ? 98.848 27.623 23.948 1.00 42.39 54 GLY C CA 1
ATOM 5589 C C . GLY C 1 60 ? 97.760 27.422 22.914 1.00 43.65 54 GLY C C 1
ATOM 5590 O O . GLY C 1 60 ? 96.584 27.665 23.182 1.00 48.71 54 GLY C O 1
ATOM 5591 N N . GLY C 1 61 ? 98.147 26.985 21.723 1.00 39.94 55 GLY C N 1
ATOM 5592 C CA . GLY C 1 61 ? 97.176 26.688 20.690 1.00 40.25 55 GLY C CA 1
ATOM 5593 C C . GLY C 1 61 ? 96.980 27.801 19.681 1.00 43.50 55 GLY C C 1
ATOM 5594 O O . GLY C 1 61 ? 97.905 28.553 19.373 1.00 43.78 55 GLY C O 1
ATOM 5595 N N . PHE C 1 62 ? 95.759 27.903 19.168 1.00 42.16 56 PHE C N 1
ATOM 5596 C CA . PHE C 1 62 ? 95.438 28.837 18.098 1.00 38.53 56 PHE C CA 1
ATOM 5597 C C . PHE C 1 62 ? 94.955 30.171 18.667 1.00 37.08 56 PHE C C 1
ATOM 5598 O O . PHE C 1 62 ? 93.859 30.264 19.220 1.00 38.07 56 PHE C O 1
ATOM 5606 N N . CYS C 1 63 ? 95.790 31.197 18.539 1.00 32.78 57 CYS C N 1
ATOM 5607 C CA . CYS C 1 63 ? 95.454 32.535 19.010 1.00 34.08 57 CYS C CA 1
ATOM 5608 C C . CYS C 1 63 ? 95.154 33.445 17.833 1.00 34.35 57 CYS C C 1
ATOM 5609 O O . CYS C 1 63 ? 96.026 33.712 17.007 1.00 37.48 57 CYS C O 1
ATOM 5612 N N . ALA C 1 64 ? 93.920 33.926 17.758 1.00 35.27 58 ALA C N 1
ATOM 5613 C CA . ALA C 1 64 ? 93.531 34.827 16.683 1.00 35.06 58 ALA C CA 1
ATOM 5614 C C . ALA C 1 64 ? 93.448 36.260 17.197 1.00 39.04 58 ALA C C 1
ATOM 5615 O O . ALA C 1 64 ? 93.064 36.495 18.342 1.00 40.11 58 ALA C O 1
ATOM 5617 N N . PHE C 1 65 ? 93.824 37.210 16.347 1.00 37.95 59 PHE C N 1
ATOM 5618 C CA . PHE C 1 65 ? 93.775 38.622 16.700 1.00 36.98 59 PHE C CA 1
ATOM 5619 C C . PHE C 1 65 ? 92.950 39.387 15.670 1.00 38.47 59 PHE C C 1
ATOM 5620 O O . PHE C 1 65 ? 93.244 39.349 14.477 1.00 35.55 59 PHE C O 1
ATOM 5628 N N . THR C 1 66 ? 91.913 40.075 16.140 1.00 42.21 60 THR C N 1
ATOM 5629 C CA . THR C 1 66 ? 90.958 40.727 15.251 1.00 43.57 60 THR C CA 1
ATOM 5630 C C . THR C 1 66 ? 90.604 42.136 15.713 1.00 45.93 60 THR C C 1
ATOM 5631 O O . THR C 1 66 ? 90.834 42.500 16.867 1.00 44.75 60 THR C O 1
ATOM 5635 N N . GLY C 1 67 ? 90.030 42.920 14.805 1.00 45.63 61 GLY C N 1
ATOM 5636 C CA . GLY C 1 67 ? 89.675 44.298 15.093 1.00 46.24 61 GLY C CA 1
ATOM 5637 C C . GLY C 1 67 ? 90.616 45.262 14.398 1.00 45.33 61 GLY C C 1
ATOM 5638 O O . GLY C 1 67 ? 90.472 45.538 13.209 1.00 43.26 61 GLY C O 1
ATOM 5639 N N . GLU C 1 68 ? 91.605 45.741 15.098 1.00 52.28 62 GLU C N 1
ATOM 5640 C CA . GLU C 1 68 ? 92.571 46.602 14.486 1.00 53.35 62 GLU C CA 1
ATOM 5641 C C . GLU C 1 68 ? 93.645 45.701 13.980 1.00 50.20 62 GLU C C 1
ATOM 5642 O O . GLU C 1 68 ? 94.567 45.425 14.671 1.00 49.29 62 GLU C O 1
ATOM 5648 N N . THR C 1 69 ? 93.508 45.231 12.758 1.00 48.47 63 THR C N 1
ATOM 5649 C CA . THR C 1 69 ? 94.490 44.355 12.163 1.00 43.51 63 THR C CA 1
ATOM 5650 C C . THR C 1 69 ? 95.734 45.092 11.778 1.00 43.58 63 THR C C 1
ATOM 5651 O O . THR C 1 69 ? 96.678 44.503 11.357 1.00 47.15 63 THR C O 1
ATOM 5655 N N . GLY C 1 70 ? 95.724 46.401 11.863 1.00 40.76 64 GLY C N 1
ATOM 5656 C CA . GLY C 1 70 ? 96.916 47.137 11.540 1.00 38.97 64 GLY C CA 1
ATOM 5657 C C . GLY C 1 70 ? 97.778 47.078 12.756 1.00 42.46 64 GLY C C 1
ATOM 5658 O O . GLY C 1 70 ? 98.956 46.893 12.678 1.00 41.54 64 GLY C O 1
ATOM 5659 N N . ALA C 1 71 ? 97.153 47.270 13.893 1.00 41.60 65 ALA C N 1
ATOM 5660 C CA . ALA C 1 71 ? 97.780 47.191 15.180 1.00 39.20 65 ALA C CA 1
ATOM 5661 C C . ALA C 1 71 ? 98.137 45.789 15.542 1.00 43.02 65 ALA C C 1
ATOM 5662 O O . ALA C 1 71 ? 99.080 45.558 16.214 1.00 48.90 65 ALA C O 1
ATOM 5664 N N . GLY C 1 72 ? 97.348 44.825 15.165 1.00 40.13 66 GLY C N 1
ATOM 5665 C CA . GLY C 1 72 ? 97.705 43.470 15.549 1.00 36.71 66 GLY C CA 1
ATOM 5666 C C . GLY C 1 72 ? 99.023 43.013 14.956 1.00 40.81 66 GLY C C 1
ATOM 5667 O O . GLY C 1 72 ? 99.831 42.376 15.631 1.00 38.11 66 GLY C O 1
ATOM 5668 N N . LYS C 1 73 ? 99.244 43.350 13.693 1.00 40.62 67 LYS C N 1
ATOM 5669 C CA . LYS C 1 73 ? 100.466 42.956 13.018 1.00 40.37 67 LYS C CA 1
ATOM 5670 C C . LYS C 1 73 ? 101.638 43.570 13.759 1.00 40.50 67 LYS C C 1
ATOM 5671 O O . LYS C 1 73 ? 102.693 42.951 13.900 1.00 39.77 67 LYS C O 1
ATOM 5677 N N . SER C 1 74 ? 101.450 44.798 14.228 1.00 40.82 68 SER C N 1
ATOM 5678 C CA . SER C 1 74 ? 102.511 45.503 14.942 1.00 43.44 68 SER C CA 1
ATOM 5679 C C . SER C 1 74 ? 103.010 44.666 16.112 1.00 39.40 68 SER C C 1
ATOM 5680 O O . SER C 1 74 ? 104.209 44.605 16.384 1.00 35.01 68 SER C O 1
ATOM 5683 N N . ILE C 1 75 ? 102.074 44.023 16.798 1.00 38.24 69 ILE C N 1
ATOM 5684 C CA . ILE C 1 75 ? 102.387 43.191 17.950 1.00 35.43 69 ILE C CA 1
ATOM 5685 C C . ILE C 1 75 ? 102.928 41.835 17.525 1.00 34.12 69 ILE C C 1
ATOM 5686 O O . ILE C 1 75 ? 103.995 41.417 17.959 1.00 34.49 69 ILE C O 1
ATOM 5691 N N . ILE C 1 76 ? 102.171 41.153 16.674 1.00 37.91 70 ILE C N 1
ATOM 5692 C CA . ILE C 1 76 ? 102.478 39.789 16.265 1.00 36.09 70 ILE C CA 1
ATOM 5693 C C . ILE C 1 76 ? 103.683 39.676 15.335 1.00 38.45 70 ILE C C 1
ATOM 5694 O O . ILE C 1 76 ? 104.514 38.782 15.490 1.00 37.32 70 ILE C O 1
ATOM 5699 N N . VAL C 1 77 ? 103.772 40.575 14.361 1.00 38.18 71 VAL C N 1
ATOM 5700 C CA . VAL C 1 77 ? 104.782 40.444 13.320 1.00 37.54 71 VAL C CA 1
ATOM 5701 C C . VAL C 1 77 ? 105.997 41.340 13.530 1.00 38.13 71 VAL C C 1
ATOM 5702 O O . VAL C 1 77 ? 107.133 40.892 13.379 1.00 43.44 71 VAL C O 1
ATOM 5706 N N . ASP C 1 78 ? 105.759 42.601 13.877 1.00 35.78 72 ASP C N 1
ATOM 5707 C CA . ASP C 1 78 ? 106.844 43.574 13.990 1.00 39.08 72 ASP C CA 1
ATOM 5708 C C . ASP C 1 78 ? 107.620 43.470 15.305 1.00 35.22 72 ASP C C 1
ATOM 5709 O O . ASP C 1 78 ? 108.841 43.329 15.301 1.00 33.76 72 ASP C O 1
ATOM 5714 N N . ALA C 1 79 ? 106.911 43.540 16.424 1.00 34.24 73 ALA C N 1
ATOM 5715 C CA . ALA C 1 79 ? 107.543 43.408 17.727 1.00 29.91 73 ALA C CA 1
ATOM 5716 C C . ALA C 1 79 ? 108.188 42.039 17.888 1.00 31.19 73 ALA C C 1
ATOM 5717 O O . ALA C 1 79 ? 109.357 41.941 18.254 1.00 37.21 73 ALA C O 1
ATOM 5719 N N . LEU C 1 80 ? 107.431 40.982 17.622 1.00 27.56 74 LEU C N 1
ATOM 5720 C CA . LEU C 1 80 ? 107.967 39.633 17.750 1.00 32.17 74 LEU C CA 1
ATOM 5721 C C . LEU C 1 80 ? 109.138 39.422 16.805 1.00 34.09 74 LEU C C 1
ATOM 5722 O O . LEU C 1 80 ? 110.098 38.733 17.140 1.00 37.66 74 LEU C O 1
ATOM 5727 N N . GLY C 1 81 ? 109.055 40.018 15.621 1.00 32.84 75 GLY C N 1
ATOM 5728 C CA . GLY C 1 81 ? 110.115 39.887 14.641 1.00 37.72 75 GLY C CA 1
ATOM 5729 C C . GLY C 1 81 ? 111.399 40.530 15.128 1.00 38.03 75 GLY C C 1
ATOM 5730 O O . GLY C 1 81 ? 112.495 40.202 14.666 1.00 40.01 75 GLY C O 1
ATOM 5731 N N . LEU C 1 82 ? 111.259 41.457 16.068 1.00 34.92 76 LEU C N 1
ATOM 5732 C CA . LEU C 1 82 ? 112.405 42.163 16.612 1.00 31.45 76 LEU C CA 1
ATOM 5733 C C . LEU C 1 82 ? 113.171 41.241 17.552 1.00 32.85 76 LEU C C 1
ATOM 5734 O O . LEU C 1 82 ? 114.385 41.358 17.699 1.00 34.20 76 LEU C O 1
ATOM 5739 N N . LEU C 1 83 ? 112.478 40.334 18.179 1.00 31.32 77 LEU C N 1
ATOM 5740 C CA . LEU C 1 83 ? 113.051 39.383 19.082 1.00 30.63 77 LEU C CA 1
ATOM 5741 C C . LEU C 1 83 ? 113.852 38.352 18.353 1.00 34.79 77 LEU C C 1
ATOM 5742 O O . LEU C 1 83 ? 114.650 37.682 18.910 1.00 40.20 77 LEU C O 1
ATOM 5747 N N . LEU C 1 84 ? 113.619 38.201 17.089 1.00 33.74 78 LEU C N 1
ATOM 5748 C CA . LEU C 1 84 ? 114.323 37.226 16.355 1.00 35.75 78 LEU C CA 1
ATOM 5749 C C . LEU C 1 84 ? 115.523 37.872 15.778 1.00 45.81 78 LEU C C 1
ATOM 5750 O O . LEU C 1 84 ? 116.133 37.312 14.926 1.00 55.33 78 LEU C O 1
ATOM 5755 N N . GLY C 1 85 ? 115.897 39.034 16.269 1.00 41.92 79 GLY C N 1
ATOM 5756 C CA . GLY C 1 85 ? 117.035 39.757 15.741 1.00 43.27 79 GLY C CA 1
ATOM 5757 C C . GLY C 1 85 ? 116.924 40.164 14.295 1.00 46.79 79 GLY C C 1
ATOM 5758 O O . GLY C 1 85 ? 117.891 40.125 13.572 1.00 43.02 79 GLY C O 1
ATOM 5759 N N . GLY C 1 86 ? 115.738 40.602 13.909 1.00 48.14 80 GLY C N 1
ATOM 5760 C CA . GLY C 1 86 ? 115.356 40.970 12.555 1.00 56.63 80 GLY C CA 1
ATOM 5761 C C . GLY C 1 86 ? 115.946 42.045 11.653 1.00 61.77 80 GLY C C 1
ATOM 5762 O O . GLY C 1 86 ? 116.008 41.879 10.431 1.00 60.24 80 GLY C O 1
ATOM 5763 N N . ARG C 1 87 ? 116.350 43.151 12.238 1.00 56.78 81 ARG C N 1
ATOM 5764 C CA . ARG C 1 87 ? 116.897 44.271 11.511 1.00 58.93 81 ARG C CA 1
ATOM 5765 C C . ARG C 1 87 ? 116.048 45.243 12.177 1.00 54.88 81 ARG C C 1
ATOM 5766 O O . ARG C 1 87 ? 114.869 45.058 12.242 1.00 53.32 81 ARG C O 1
ATOM 5774 N N . ALA C 1 88 ? 116.635 46.289 12.698 1.00 46.57 82 ALA C N 1
ATOM 5775 C CA . ALA C 1 88 ? 115.851 47.187 13.457 1.00 45.40 82 ALA C CA 1
ATOM 5776 C C . ALA C 1 88 ? 115.332 48.337 12.721 1.00 49.22 82 ALA C C 1
ATOM 5777 O O . ALA C 1 88 ? 116.056 49.202 12.311 1.00 50.25 82 ALA C O 1
ATOM 5779 N N . ASN C 1 89 ? 114.029 48.342 12.597 1.00 47.68 83 ASN C N 1
ATOM 5780 C CA . ASN C 1 89 ? 113.316 49.456 11.994 1.00 44.64 83 ASN C CA 1
ATOM 5781 C C . ASN C 1 89 ? 113.040 50.523 13.034 1.00 44.47 83 ASN C C 1
ATOM 5782 O O . ASN C 1 89 ? 112.149 50.367 13.863 1.00 49.83 83 ASN C O 1
ATOM 5787 N N . HIS C 1 90 ? 113.806 51.605 12.997 1.00 44.34 84 HIS C N 1
ATOM 5788 C CA . HIS C 1 90 ? 113.658 52.652 13.998 1.00 42.44 84 HIS C CA 1
ATOM 5789 C C . HIS C 1 90 ? 112.436 53.522 13.748 1.00 49.20 84 HIS C C 1
ATOM 5790 O O . HIS C 1 90 ? 112.216 54.513 14.440 1.00 53.15 84 HIS C O 1
ATOM 5797 N N . ASP C 1 91 ? 111.640 53.141 12.755 1.00 51.88 85 ASP C N 1
ATOM 5798 C CA . ASP C 1 91 ? 110.375 53.813 12.494 1.00 52.14 85 ASP C CA 1
ATOM 5799 C C . ASP C 1 91 ? 109.278 53.137 13.305 1.00 51.74 85 ASP C C 1
ATOM 5800 O O . ASP C 1 91 ? 108.189 53.681 13.485 1.00 52.51 85 ASP C O 1
ATOM 5805 N N . LEU C 1 92 ? 109.583 51.942 13.798 1.00 45.65 86 LEU C N 1
ATOM 5806 C CA . LEU C 1 92 ? 108.671 51.219 14.665 1.00 40.73 86 LEU C CA 1
ATOM 5807 C C . LEU C 1 92 ? 108.578 51.898 16.027 1.00 52.25 86 LEU C C 1
ATOM 5808 O O . LEU C 1 92 ? 107.800 51.481 16.886 1.00 55.30 86 LEU C O 1
ATOM 5813 N N . ILE C 1 93 ? 109.373 52.945 16.224 1.00 49.94 87 ILE C N 1
ATOM 5814 C CA . ILE C 1 93 ? 109.375 53.660 17.495 1.00 52.92 87 ILE C CA 1
ATOM 5815 C C . ILE C 1 93 ? 108.270 54.709 17.537 1.00 53.00 87 ILE C C 1
ATOM 5816 O O . ILE C 1 93 ? 108.229 55.605 16.694 1.00 54.58 87 ILE C O 1
ATOM 5821 N N . ARG C 1 94 ? 107.377 54.588 18.518 1.00 53.96 88 ARG C N 1
ATOM 5822 C CA . ARG C 1 94 ? 106.284 55.540 18.695 1.00 56.49 88 ARG C CA 1
ATOM 5823 C C . ARG C 1 94 ? 106.805 56.967 18.555 1.00 64.57 88 ARG C C 1
ATOM 5824 O O . ARG C 1 94 ? 107.821 57.328 19.153 1.00 66.41 88 ARG C O 1
ATOM 5832 N N . SER C 1 95 ? 106.112 57.767 17.748 1.00 71.89 89 SER C N 1
ATOM 5833 C CA . SER C 1 95 ? 106.551 59.127 17.426 1.00 70.81 89 SER C CA 1
ATOM 5834 C C . SER C 1 95 ? 106.797 59.996 18.657 1.00 72.33 89 SER C C 1
ATOM 5835 O O . SER C 1 95 ? 106.002 60.001 19.598 1.00 66.17 89 SER C O 1
ATOM 5838 N N . GLY C 1 96 ? 107.917 60.715 18.649 1.00 69.34 90 GLY C N 1
ATOM 5839 C CA . GLY C 1 96 ? 108.243 61.634 19.726 1.00 70.58 90 GLY C CA 1
ATOM 5840 C C . GLY C 1 96 ? 108.876 60.972 20.936 1.00 74.87 90 GLY C C 1
ATOM 5841 O O . GLY C 1 96 ? 109.289 61.650 21.883 1.00 78.37 90 GLY C O 1
ATOM 5842 N N . GLU C 1 97 ? 108.953 59.644 20.899 1.00 71.14 91 GLU C N 1
ATOM 5843 C CA . GLU C 1 97 ? 109.494 58.865 22.009 1.00 66.81 91 GLU C CA 1
ATOM 5844 C C . GLU C 1 97 ? 110.849 58.301 21.590 1.00 67.16 91 GLU C C 1
ATOM 5845 O O . GLU C 1 97 ? 111.039 57.943 20.429 1.00 67.37 91 GLU C O 1
ATOM 5851 N N . LYS C 1 98 ? 111.788 58.230 22.529 1.00 62.97 92 LYS C N 1
ATOM 5852 C CA . LYS C 1 98 ? 113.171 57.903 22.194 1.00 65.97 92 LYS C CA 1
ATOM 5853 C C . LYS C 1 98 ? 113.444 56.401 22.079 1.00 65.59 92 LYS C C 1
ATOM 5854 O O . LYS C 1 98 ? 114.351 55.989 21.345 1.00 63.98 92 LYS C O 1
ATOM 5860 N N . GLU C 1 99 ? 112.662 55.588 22.791 1.00 61.69 93 GLU C N 1
ATOM 5861 C CA . GLU C 1 99 ? 112.911 54.143 22.841 1.00 55.22 93 GLU C CA 1
ATOM 5862 C C . GLU C 1 99 ? 111.670 53.275 22.699 1.00 55.52 93 GLU C C 1
ATOM 5863 O O . GLU C 1 99 ? 110.560 53.702 23.003 1.00 58.08 93 GLU C O 1
ATOM 5869 N N . LEU C 1 100 ? 111.884 52.048 22.229 1.00 51.05 94 LEU C N 1
ATOM 5870 C CA . LEU C 1 100 ? 110.872 50.998 22.266 1.00 46.76 94 LEU C CA 1
ATOM 5871 C C . LEU C 1 100 ? 111.475 49.759 22.919 1.00 37.83 94 LEU C C 1
ATOM 5872 O O . LEU C 1 100 ? 112.672 49.509 22.801 1.00 35.73 94 LEU C O 1
ATOM 5877 N N . LEU C 1 101 ? 110.648 48.993 23.618 1.00 36.41 95 LEU C N 1
ATOM 5878 C CA . LEU C 1 101 ? 111.108 47.775 24.265 1.00 31.77 95 LEU C CA 1
ATOM 5879 C C . LEU C 1 101 ? 110.156 46.627 23.949 1.00 31.64 95 LEU C C 1
ATOM 5880 O O . LEU C 1 101 ? 108.937 46.802 23.947 1.00 30.96 95 LEU C O 1
ATOM 5885 N N . VAL C 1 102 ? 110.720 45.458 23.666 1.00 28.34 96 VAL C N 1
ATOM 5886 C CA . VAL C 1 102 ? 109.929 44.261 23.426 1.00 24.29 96 VAL C CA 1
ATOM 5887 C C . VAL C 1 102 ? 110.509 43.118 24.233 1.00 24.06 96 VAL C C 1
ATOM 5888 O O . VAL C 1 102 ? 111.670 42.754 24.059 1.00 32.31 96 VAL C O 1
ATOM 5892 N N . THR C 1 103 ? 109.704 42.557 25.124 1.00 21.11 97 THR C N 1
ATOM 5893 C CA . THR C 1 103 ? 110.160 41.455 25.956 1.00 25.61 97 THR C CA 1
ATOM 5894 C C . THR C 1 103 ? 109.315 40.219 25.698 1.00 25.64 97 THR C C 1
ATOM 5895 O O . THR C 1 103 ? 108.091 40.281 25.735 1.00 30.93 97 THR C O 1
ATOM 5899 N N . GLY C 1 104 ? 109.971 39.098 25.431 1.00 23.06 98 GLY C N 1
ATOM 5900 C CA . GLY C 1 104 ? 109.271 37.847 25.209 1.00 24.55 98 GLY C CA 1
ATOM 5901 C C . GLY C 1 104 ? 109.540 36.876 26.336 1.00 29.29 98 GLY C C 1
ATOM 5902 O O . GLY C 1 104 ? 110.686 36.690 26.724 1.00 30.34 98 GLY C O 1
ATOM 5903 N N . PHE C 1 105 ? 108.491 36.266 26.879 1.00 34.74 99 PHE C N 1
ATOM 5904 C CA . PHE C 1 105 ? 108.667 35.293 27.954 1.00 33.34 99 PHE C CA 1
ATOM 5905 C C . PHE C 1 105 ? 108.231 33.904 27.520 1.00 38.61 99 PHE C C 1
ATOM 5906 O O . PHE C 1 105 ? 107.054 33.685 27.223 1.00 41.27 99 PHE C O 1
ATOM 5914 N N . TRP C 1 106 ? 109.178 32.972 27.468 1.00 36.65 100 TRP C N 1
ATOM 5915 C CA . TRP C 1 106 ? 108.845 31.597 27.112 1.00 41.64 100 TRP C CA 1
ATOM 5916 C C . TRP C 1 106 ? 108.627 30.720 28.344 1.00 52.13 100 TRP C C 1
ATOM 5917 O O . TRP C 1 106 ? 109.507 30.618 29.207 1.00 53.01 100 TRP C O 1
ATOM 5928 N N . GLY C 1 107 ? 107.440 30.113 28.429 1.00 55.78 101 GLY C N 1
ATOM 5929 C CA . GLY C 1 107 ? 107.081 29.256 29.552 1.00 60.88 101 GLY C CA 1
ATOM 5930 C C . GLY C 1 107 ? 105.837 28.409 29.315 1.00 64.32 101 GLY C C 1
ATOM 5931 O O . GLY C 1 107 ? 105.248 28.431 28.219 1.00 56.39 101 GLY C O 1
ATOM 5932 N N . ASP C 1 108 ? 105.434 27.659 30.342 1.00 71.73 102 ASP C N 1
ATOM 5933 C CA . ASP C 1 108 ? 104.279 26.767 30.232 1.00 68.52 102 ASP C CA 1
ATOM 5934 C C . ASP C 1 108 ? 103.001 27.418 30.761 1.00 62.43 102 ASP C C 1
ATOM 5935 O O . ASP C 1 108 ? 103.006 28.049 31.821 1.00 61.58 102 ASP C O 1
ATOM 5940 N N . GLU C 1 111 ? 104.326 28.107 34.407 1.00 54.03 105 GLU C N 1
ATOM 5941 C CA . GLU C 1 111 ? 104.994 28.048 35.706 1.00 62.50 105 GLU C CA 1
ATOM 5942 C C . GLU C 1 111 ? 106.527 28.058 35.494 1.00 75.20 105 GLU C C 1
ATOM 5943 O O . GLU C 1 111 ? 107.302 27.473 36.272 1.00 71.27 105 GLU C O 1
ATOM 5945 N N . SER C 1 112 ? 106.949 28.761 34.442 1.00 75.73 106 SER C N 1
ATOM 5946 C CA . SER C 1 112 ? 108.369 28.887 34.104 1.00 71.11 106 SER C CA 1
ATOM 5947 C C . SER C 1 112 ? 108.874 30.259 34.575 1.00 76.31 106 SER C C 1
ATOM 5948 O O . SER C 1 112 ? 108.666 31.276 33.896 1.00 73.14 106 SER C O 1
ATOM 5951 N N . GLU C 1 113 ? 109.459 30.269 35.754 1.00 77.90 107 GLU C N 1
ATOM 5952 C CA . GLU C 1 113 ? 109.805 31.487 36.433 1.00 73.29 107 GLU C CA 1
ATOM 5953 C C . GLU C 1 113 ? 108.808 32.591 36.140 1.00 70.08 107 GLU C C 1
ATOM 5954 O O . GLU C 1 113 ? 107.895 32.836 36.934 1.00 73.81 107 GLU C O 1
ATOM 5960 N N . ASP C 1 115 ? 112.292 31.634 30.790 1.00 36.82 109 ASP C N 1
ATOM 5961 C CA . ASP C 1 115 ? 113.161 32.502 29.992 1.00 41.29 109 ASP C CA 1
ATOM 5962 C C . ASP C 1 115 ? 112.673 33.751 29.262 1.00 36.24 109 ASP C C 1
ATOM 5963 O O . ASP C 1 115 ? 111.602 33.731 28.648 1.00 42.45 109 ASP C O 1
ATOM 5968 N N . SER C 1 116 ? 113.463 34.823 29.315 1.00 28.25 110 SER C N 1
ATOM 5969 C CA . SER C 1 116 ? 113.118 36.073 28.638 1.00 31.06 110 SER C CA 1
ATOM 5970 C C . SER C 1 116 ? 114.096 36.404 27.506 1.00 30.62 110 SER C C 1
ATOM 5971 O O . SER C 1 116 ? 115.265 36.021 27.536 1.00 33.74 110 SER C O 1
ATOM 5974 N N . ALA C 1 117 ? 113.592 37.100 26.497 1.00 25.74 111 ALA C N 1
ATOM 5975 C CA . ALA C 1 117 ? 114.410 37.624 25.421 1.00 24.61 111 ALA C CA 1
ATOM 5976 C C . ALA C 1 117 ? 113.966 39.063 25.240 1.00 26.10 111 ALA C C 1
ATOM 5977 O O . ALA C 1 117 ? 112.783 39.362 25.312 1.00 30.07 111 ALA C O 1
ATOM 5979 N N . SER C 1 118 ? 114.909 39.964 25.028 1.00 27.09 112 SER C N 1
ATOM 5980 C CA . SER C 1 118 ? 114.569 41.372 24.970 1.00 27.32 112 SER C CA 1
ATOM 5981 C C . SER C 1 118 ? 115.219 42.050 23.780 1.00 32.46 112 SER C C 1
ATOM 5982 O O . SER C 1 118 ? 116.356 41.743 23.421 1.00 30.99 112 SER C O 1
ATOM 5985 N N . ARG C 1 119 ? 114.484 42.970 23.168 1.00 30.23 113 ARG C N 1
ATOM 5986 C CA . ARG C 1 119 ? 115.032 43.814 22.119 1.00 30.91 113 ARG C CA 1
ATOM 5987 C C . ARG C 1 119 ? 114.634 45.257 22.384 1.00 31.22 113 ARG C C 1
ATOM 5988 O O . ARG C 1 119 ? 113.452 45.575 22.495 1.00 32.38 113 ARG C O 1
ATOM 5996 N N . ARG C 1 120 ? 115.625 46.130 22.502 1.00 31.19 114 ARG C N 1
ATOM 5997 C CA . ARG C 1 120 ? 115.361 47.537 22.764 1.00 34.08 114 ARG C CA 1
ATOM 5998 C C . ARG C 1 120 ? 115.996 48.413 21.699 1.00 32.91 114 ARG C C 1
ATOM 5999 O O . ARG C 1 120 ? 117.200 48.364 21.476 1.00 35.87 114 ARG C O 1
ATOM 6007 N N . LEU C 1 121 ? 115.212 49.238 21.046 1.00 39.47 115 LEU C N 1
ATOM 6008 C CA . LEU C 1 121 ? 115.718 50.108 20.011 1.00 39.92 115 LEU C CA 1
ATOM 6009 C C . LEU C 1 121 ? 115.647 51.518 20.502 1.00 41.98 115 LEU C C 1
ATOM 6010 O O . LEU C 1 121 ? 114.658 51.938 20.985 1.00 47.64 115 LEU C O 1
ATOM 6015 N N . SER C 1 122 ? 116.730 52.246 20.378 1.00 42.97 116 SER C N 1
ATOM 6016 C CA . SER C 1 122 ? 116.807 53.617 20.846 1.00 51.12 116 SER C CA 1
ATOM 6017 C C . SER C 1 122 ? 117.301 54.515 19.731 1.00 49.84 116 SER C C 1
ATOM 6018 O O . SER C 1 122 ? 118.311 54.225 19.091 1.00 52.31 116 SER C O 1
ATOM 6021 N N . SER C 1 123 ? 116.580 55.603 19.494 1.00 52.11 117 SER C N 1
ATOM 6022 C CA . SER C 1 123 ? 117.010 56.587 18.514 1.00 58.24 117 SER C CA 1
ATOM 6023 C C . SER C 1 123 ? 118.049 57.502 19.141 1.00 60.83 117 SER C C 1
ATOM 6024 O O . SER C 1 123 ? 119.036 57.869 18.502 1.00 62.24 117 SER C O 1
ATOM 6027 N N . ALA C 1 124 ? 117.821 57.854 20.402 1.00 57.11 118 ALA C N 1
ATOM 6028 C CA . ALA C 1 124 ? 118.702 58.763 21.128 1.00 61.59 118 ALA C CA 1
ATOM 6029 C C . ALA C 1 124 ? 120.099 58.186 21.376 1.00 63.71 118 ALA C C 1
ATOM 6030 O O . ALA C 1 124 ? 121.107 58.844 21.115 1.00 60.72 118 ALA C O 1
ATOM 6032 N N . GLY C 1 125 ? 120.152 56.961 21.890 1.00 63.33 119 GLY C N 1
ATOM 6033 C CA . GLY C 1 125 ? 121.417 56.336 22.234 1.00 54.44 119 GLY C CA 1
ATOM 6034 C C . GLY C 1 125 ? 121.476 54.851 21.933 1.00 56.53 119 GLY C C 1
ATOM 6035 O O . GLY C 1 125 ? 120.897 54.382 20.951 1.00 58.93 119 GLY C O 1
ATOM 6036 N N . ARG C 1 126 ? 122.175 54.107 22.786 1.00 51.96 120 ARG C N 1
ATOM 6037 C CA . ARG C 1 126 ? 122.363 52.673 22.576 1.00 50.93 120 ARG C CA 1
ATOM 6038 C C . ARG C 1 126 ? 121.128 51.865 22.928 1.00 47.44 120 ARG C C 1
ATOM 6039 O O . ARG C 1 126 ? 120.469 52.121 23.934 1.00 47.05 120 ARG C O 1
ATOM 6047 N N . GLY C 1 127 ? 120.821 50.887 22.084 1.00 45.03 121 GLY C N 1
ATOM 6048 C CA . GLY C 1 127 ? 119.795 49.911 22.385 1.00 40.49 121 GLY C CA 1
ATOM 6049 C C . GLY C 1 127 ? 120.494 48.647 22.825 1.00 38.00 121 GLY C C 1
ATOM 6050 O O . GLY C 1 127 ? 121.709 48.650 23.009 1.00 40.73 121 GLY C O 1
ATOM 6051 N N . ALA C 1 128 ? 119.744 47.565 22.991 1.00 33.93 122 ALA C N 1
ATOM 6052 C CA . ALA C 1 128 ? 120.337 46.323 23.460 1.00 27.91 122 ALA C CA 1
ATOM 6053 C C . ALA C 1 128 ? 119.429 45.123 23.266 1.00 26.35 122 ALA C C 1
ATOM 6054 O O . ALA C 1 128 ? 118.215 45.204 23.452 1.00 33.88 122 ALA C O 1
ATOM 6056 N N . ALA C 1 129 ? 120.034 44.003 22.896 1.00 26.41 123 ALA C N 1
ATOM 6057 C CA . ALA C 1 129 ? 119.329 42.736 22.814 1.00 26.36 123 ALA C CA 1
ATOM 6058 C C . ALA C 1 129 ? 119.755 41.885 23.994 1.00 26.70 123 ALA C C 1
ATOM 6059 O O . ALA C 1 129 ? 120.933 41.594 24.153 1.00 27.68 123 ALA C O 1
ATOM 6061 N N . ARG C 1 130 ? 118.797 41.490 24.822 1.00 29.84 124 ARG C N 1
ATOM 6062 C CA . ARG C 1 130 ? 119.115 40.744 26.034 1.00 29.89 124 ARG C CA 1
ATOM 6063 C C . ARG C 1 130 ? 118.526 39.336 26.026 1.00 29.02 124 ARG C C 1
ATOM 6064 O O . ARG C 1 130 ? 117.549 39.061 25.335 1.00 29.50 124 ARG C O 1
ATOM 6072 N N . LEU C 1 131 ? 119.145 38.451 26.796 1.00 29.18 125 LEU C N 1
ATOM 6073 C CA . LEU C 1 131 ? 118.700 37.071 26.926 1.00 29.63 125 LEU C CA 1
ATOM 6074 C C . LEU C 1 131 ? 118.720 36.746 28.413 1.00 32.32 125 LEU C C 1
ATOM 6075 O O . LEU C 1 131 ? 119.786 36.560 29.005 1.00 32.98 125 LEU C O 1
ATOM 6080 N N . SER C 1 132 ? 117.540 36.699 29.020 1.00 33.60 126 SER C N 1
ATOM 6081 C CA . SER C 1 132 ? 117.434 36.592 30.473 1.00 28.39 126 SER C CA 1
ATOM 6082 C C . SER C 1 132 ? 118.235 37.682 31.174 1.00 23.17 126 SER C C 1
ATOM 6083 O O . SER C 1 132 ? 118.908 37.422 32.163 1.00 25.83 126 SER C O 1
ATOM 6086 N N . GLY C 1 133 ? 118.165 38.899 30.648 1.00 25.26 127 GLY C N 1
ATOM 6087 C CA . GLY C 1 133 ? 118.739 40.049 31.317 1.00 25.94 127 GLY C CA 1
ATOM 6088 C C . GLY C 1 133 ? 120.137 40.449 30.889 1.00 29.04 127 GLY C C 1
ATOM 6089 O O . GLY C 1 133 ? 120.509 41.613 31.031 1.00 32.46 127 GLY C O 1
ATOM 6090 N N . GLU C 1 134 ? 120.917 39.502 30.374 1.00 26.06 128 GLU C N 1
ATOM 6091 C CA . GLU C 1 134 ? 122.311 39.786 30.025 1.00 26.38 128 GLU C CA 1
ATOM 6092 C C . GLU C 1 134 ? 122.443 40.346 28.620 1.00 27.59 128 GLU C C 1
ATOM 6093 O O . GLU C 1 134 ? 122.037 39.697 27.658 1.00 32.33 128 GLU C O 1
ATOM 6099 N N . VAL C 1 135 ? 123.015 41.542 28.496 1.00 22.09 129 VAL C N 1
ATOM 6100 C CA . VAL C 1 135 ? 123.295 42.087 27.176 1.00 20.81 129 VAL C CA 1
ATOM 6101 C C . VAL C 1 135 ? 123.977 41.021 26.325 1.00 26.75 129 VAL C C 1
ATOM 6102 O O . VAL C 1 135 ? 124.951 40.392 26.744 1.00 27.82 129 VAL C O 1
ATOM 6106 N N . VAL C 1 136 ? 123.441 40.817 25.131 1.00 30.68 130 VAL C N 1
ATOM 6107 C CA . VAL C 1 136 ? 123.834 39.704 24.287 1.00 29.06 130 VAL C CA 1
ATOM 6108 C C . VAL C 1 136 ? 123.852 40.135 22.823 1.00 34.17 130 VAL C C 1
ATOM 6109 O O . VAL C 1 136 ? 123.157 41.077 22.432 1.00 33.40 130 VAL C O 1
ATOM 6113 N N . SER C 1 137 ? 124.669 39.457 22.021 1.00 37.66 131 SER C N 1
ATOM 6114 C CA . SER C 1 137 ? 124.757 39.737 20.591 1.00 36.86 131 SER C CA 1
ATOM 6115 C C . SER C 1 137 ? 123.424 39.516 19.882 1.00 38.11 131 SER C C 1
ATOM 6116 O O . SER C 1 137 ? 122.709 38.559 20.178 1.00 39.83 131 SER C O 1
ATOM 6119 N N . VAL C 1 138 ? 123.091 40.391 18.939 1.00 39.00 132 VAL C N 1
ATOM 6120 C CA . VAL C 1 138 ? 121.865 40.210 18.168 1.00 38.53 132 VAL C CA 1
ATOM 6121 C C . VAL C 1 138 ? 121.890 38.832 17.521 1.00 38.01 132 VAL C C 1
ATOM 6122 O O . VAL C 1 138 ? 120.871 38.154 17.436 1.00 36.29 132 VAL C O 1
ATOM 6126 N N . ARG C 1 139 ? 123.072 38.425 17.075 1.00 39.49 133 ARG C N 1
ATOM 6127 C CA . ARG C 1 139 ? 123.282 37.083 16.550 1.00 42.54 133 ARG C CA 1
ATOM 6128 C C . ARG C 1 139 ? 122.815 36.039 17.559 1.00 42.71 133 ARG C C 1
ATOM 6129 O O . ARG C 1 139 ? 122.055 35.133 17.223 1.00 42.64 133 ARG C O 1
ATOM 6137 N N . GLU C 1 140 ? 123.270 36.169 18.799 1.00 37.40 134 GLU C N 1
ATOM 6138 C CA . GLU C 1 140 ? 122.889 35.221 19.835 1.00 38.25 134 GLU C CA 1
ATOM 6139 C C . GLU C 1 140 ? 121.384 35.233 20.044 1.00 37.67 134 GLU C C 1
ATOM 6140 O O . GLU C 1 140 ? 120.774 34.193 20.284 1.00 40.84 134 GLU C O 1
ATOM 6146 N N . LEU C 1 141 ? 120.794 36.421 19.962 1.00 35.31 135 LEU C N 1
ATOM 6147 C CA . LEU C 1 141 ? 119.356 36.583 20.134 1.00 34.09 135 LEU C CA 1
ATOM 6148 C C . LEU C 1 141 ? 118.618 35.846 19.020 1.00 36.83 135 LEU C C 1
ATOM 6149 O O . LEU C 1 141 ? 117.702 35.065 19.282 1.00 31.21 135 LEU C O 1
ATOM 6154 N N . GLN C 1 142 ? 119.031 36.096 17.779 1.00 39.24 136 GLN C N 1
ATOM 6155 C CA . GLN C 1 142 ? 118.471 35.402 16.625 1.00 41.00 136 GLN C CA 1
ATOM 6156 C C . GLN C 1 142 ? 118.538 33.898 16.851 1.00 42.30 136 GLN C C 1
ATOM 6157 O O . GLN C 1 142 ? 117.517 33.213 16.830 1.00 43.84 136 GLN C O 1
ATOM 6163 N N . GLU C 1 143 ? 119.746 33.393 17.076 1.00 40.78 137 GLU C N 1
ATOM 6164 C CA . GLU C 1 143 ? 119.952 31.970 17.319 1.00 43.12 137 GLU C CA 1
ATOM 6165 C C . GLU C 1 143 ? 118.976 31.411 18.348 1.00 41.68 137 GLU C C 1
ATOM 6166 O O . GLU C 1 143 ? 118.339 30.388 18.116 1.00 45.18 137 GLU C O 1
ATOM 6172 N N . TRP C 1 144 ? 118.868 32.089 19.485 1.00 38.61 138 TRP C N 1
ATOM 6173 C CA . TRP C 1 144 ? 118.061 31.608 20.597 1.00 38.23 138 TRP C CA 1
ATOM 6174 C C . TRP C 1 144 ? 116.566 31.651 20.299 1.00 41.03 138 TRP C C 1
ATOM 6175 O O . TRP C 1 144 ? 115.846 30.683 20.543 1.00 39.46 138 TRP C O 1
ATOM 6186 N N . ALA C 1 145 ? 116.101 32.781 19.780 1.00 41.66 139 ALA C N 1
ATOM 6187 C CA . ALA C 1 145 ? 114.690 32.939 19.450 1.00 38.40 139 ALA C CA 1
ATOM 6188 C C . ALA C 1 145 ? 114.263 31.938 18.383 1.00 38.38 139 ALA C C 1
ATOM 6189 O O . ALA C 1 145 ? 113.169 31.383 18.444 1.00 39.02 139 ALA C O 1
ATOM 6191 N N . GLN C 1 146 ? 115.140 31.709 17.411 1.00 39.37 140 GLN C N 1
ATOM 6192 C CA . GLN C 1 146 ? 114.845 30.829 16.283 1.00 43.75 140 GLN C CA 1
ATOM 6193 C C . GLN C 1 146 ? 114.523 29.394 16.695 1.00 42.10 140 GLN C C 1
ATOM 6194 O O . GLN C 1 146 ? 113.955 28.625 15.916 1.00 39.27 140 GLN C O 1
ATOM 6200 N N . GLY C 1 147 ? 114.886 29.038 17.921 1.00 40.08 141 GLY C N 1
ATOM 6201 C CA . GLY C 1 147 ? 114.571 27.723 18.440 1.00 37.56 141 GLY C CA 1
ATOM 6202 C C . GLY C 1 147 ? 113.206 27.691 19.096 1.00 40.52 141 GLY C C 1
ATOM 6203 O O . GLY C 1 147 ? 112.737 26.639 19.531 1.00 39.88 141 GLY C O 1
ATOM 6204 N N . ARG C 1 148 ? 112.557 28.848 19.166 1.00 40.33 142 ARG C N 1
ATOM 6205 C CA . ARG C 1 148 ? 111.295 28.952 19.885 1.00 40.16 142 ARG C CA 1
ATOM 6206 C C . ARG C 1 148 ? 110.207 29.653 19.084 1.00 38.64 142 ARG C C 1
ATOM 6207 O O . ARG C 1 148 ? 109.026 29.345 19.232 1.00 40.83 142 ARG C O 1
ATOM 6215 N N . LEU C 1 149 ? 110.605 30.592 18.234 1.00 39.06 143 LEU C N 1
ATOM 6216 C CA . LEU C 1 149 ? 109.640 31.398 17.496 1.00 39.33 143 LEU C CA 1
ATOM 6217 C C . LEU C 1 149 ? 109.883 31.375 15.988 1.00 36.21 143 LEU C C 1
ATOM 6218 O O . LEU C 1 149 ? 111.006 31.571 15.526 1.00 38.40 143 LEU C O 1
ATOM 6223 N N . THR C 1 150 ? 108.820 31.133 15.227 1.00 36.86 144 THR C N 1
ATOM 6224 C CA . THR C 1 150 ? 108.881 31.178 13.769 1.00 38.06 144 THR C CA 1
ATOM 6225 C C . THR C 1 150 ? 107.816 32.113 13.208 1.00 35.93 144 THR C C 1
ATOM 6226 O O . THR C 1 150 ? 106.625 31.890 13.410 1.00 36.91 144 THR C O 1
ATOM 6230 N N . ILE C 1 151 ? 108.243 33.156 12.504 1.00 32.27 145 ILE C N 1
ATOM 6231 C CA . ILE C 1 151 ? 107.307 34.069 11.857 1.00 34.48 145 ILE C CA 1
ATOM 6232 C C . ILE C 1 151 ? 107.282 33.850 10.347 1.00 36.31 145 ILE C C 1
ATOM 6233 O O . ILE C 1 151 ? 108.250 34.156 9.653 1.00 36.28 145 ILE C O 1
ATOM 6238 N N . HIS C 1 152 ? 106.167 33.329 9.843 1.00 37.60 146 HIS C N 1
ATOM 6239 C CA . HIS C 1 152 ? 106.078 32.945 8.436 1.00 41.35 146 HIS C CA 1
ATOM 6240 C C . HIS C 1 152 ? 105.733 34.052 7.440 1.00 44.04 146 HIS C C 1
ATOM 6241 O O . HIS C 1 152 ? 104.921 34.946 7.710 1.00 34.40 146 HIS C O 1
ATOM 6248 N N . TRP C 1 153 ? 106.358 33.924 6.271 1.00 45.66 147 TRP C N 1
ATOM 6249 C CA . TRP C 1 153 ? 106.419 34.956 5.248 1.00 39.92 147 TRP C CA 1
ATOM 6250 C C . TRP C 1 153 ? 107.515 35.952 5.635 1.00 39.18 147 TRP C C 1
ATOM 6251 O O . TRP C 1 153 ? 108.605 35.904 5.066 1.00 45.05 147 TRP C O 1
ATOM 6262 N N . GLN C 1 154 ? 107.283 36.796 6.631 1.00 33.25 148 GLN C N 1
ATOM 6263 C CA . GLN C 1 154 ? 108.281 37.813 6.963 1.00 35.37 148 GLN C CA 1
ATOM 6264 C C . GLN C 1 154 ? 109.668 37.259 7.335 1.00 37.38 148 GLN C C 1
ATOM 6265 O O . GLN C 1 154 ? 110.685 37.870 7.018 1.00 32.17 148 GLN C O 1
ATOM 6271 N N . HIS C 1 155 ? 109.712 36.107 7.995 1.00 39.90 149 HIS C N 1
ATOM 6272 C CA . HIS C 1 155 ? 110.991 35.535 8.419 1.00 41.30 149 HIS C CA 1
ATOM 6273 C C . HIS C 1 155 ? 111.143 34.077 7.985 1.00 46.83 149 HIS C C 1
ATOM 6274 O O . HIS C 1 155 ? 111.946 33.329 8.549 1.00 39.19 149 HIS C O 1
ATOM 6281 N N . SER C 1 156 ? 110.366 33.681 6.980 1.00 50.40 150 SER C N 1
ATOM 6282 C CA . SER C 1 156 ? 110.383 32.307 6.489 1.00 48.76 150 SER C CA 1
ATOM 6283 C C . SER C 1 156 ? 111.725 31.946 5.867 1.00 53.03 150 SER C C 1
ATOM 6284 O O . SER C 1 156 ? 112.170 30.801 5.952 1.00 51.47 150 SER C O 1
ATOM 6287 N N . ALA C 1 157 ? 112.363 32.930 5.241 1.00 54.56 151 ALA C N 1
ATOM 6288 C CA . ALA C 1 157 ? 113.655 32.727 4.594 1.00 56.46 151 ALA C CA 1
ATOM 6289 C C . ALA C 1 157 ? 114.678 32.084 5.532 1.00 56.49 151 ALA C C 1
ATOM 6290 O O . ALA C 1 157 ? 115.554 31.339 5.095 1.00 59.30 151 ALA C O 1
ATOM 6292 N N . VAL C 1 158 ? 114.564 32.379 6.821 1.00 55.34 152 VAL C N 1
ATOM 6293 C CA . VAL C 1 158 ? 115.455 31.802 7.816 1.00 55.52 152 VAL C CA 1
ATOM 6294 C C . VAL C 1 158 ? 114.780 30.647 8.534 1.00 55.88 152 VAL C C 1
ATOM 6295 O O . VAL C 1 158 ? 115.422 29.665 8.899 1.00 61.21 152 VAL C O 1
ATOM 6299 N N . SER C 1 159 ? 113.475 30.776 8.737 1.00 52.21 153 SER C N 1
ATOM 6300 C CA . SER C 1 159 ? 112.733 29.809 9.531 1.00 56.34 153 SER C CA 1
ATOM 6301 C C . SER C 1 159 ? 112.825 28.402 8.949 1.00 58.60 153 SER C C 1
ATOM 6302 O O . SER C 1 159 ? 113.509 27.539 9.498 1.00 61.58 153 SER C O 1
ATOM 6305 N N . LEU C 1 160 ? 112.135 28.176 7.836 1.00 59.42 154 LEU C N 1
ATOM 6306 C CA . LEU C 1 160 ? 112.118 26.863 7.201 1.00 57.69 154 LEU C CA 1
ATOM 6307 C C . LEU C 1 160 ? 112.659 26.915 5.782 1.00 58.77 154 LEU C C 1
ATOM 6308 O O . LEU C 1 160 ? 112.840 25.879 5.147 1.00 64.85 154 LEU C O 1
ATOM 6313 N N . LEU C 1 161 ? 112.905 28.119 5.279 1.00 54.65 155 LEU C N 1
ATOM 6314 C CA . LEU C 1 161 ? 113.436 28.266 3.930 1.00 54.30 155 LEU C CA 1
ATOM 6315 C C . LEU C 1 161 ? 114.947 28.468 3.922 1.00 58.10 155 LEU C C 1
ATOM 6316 O O . LEU C 1 161 ? 115.537 28.750 2.880 1.00 54.83 155 LEU C O 1
ATOM 6321 N N . SER C 1 162 ? 115.569 28.324 5.089 1.00 61.05 156 SER C N 1
ATOM 6322 C CA . SER C 1 162 ? 117.022 28.353 5.175 1.00 56.00 156 SER C CA 1
ATOM 6323 C C . SER C 1 162 ? 117.571 27.197 4.353 1.00 57.94 156 SER C C 1
ATOM 6324 O O . SER C 1 162 ? 116.975 26.119 4.323 1.00 55.55 156 SER C O 1
ATOM 6327 N N . PRO C 1 163 ? 118.712 27.414 3.684 1.00 57.76 157 PRO C N 1
ATOM 6328 C CA . PRO C 1 163 ? 119.296 26.386 2.819 1.00 53.43 157 PRO C CA 1
ATOM 6329 C C . PRO C 1 163 ? 119.375 25.046 3.535 1.00 52.18 157 PRO C C 1
ATOM 6330 O O . PRO C 1 163 ? 119.110 24.004 2.937 1.00 53.01 157 PRO C O 1
ATOM 6334 N N . ALA C 1 164 ? 119.730 25.084 4.814 1.00 49.77 158 ALA C N 1
ATOM 6335 C CA . ALA C 1 164 ? 119.874 23.873 5.608 1.00 52.65 158 ALA C CA 1
ATOM 6336 C C . ALA C 1 164 ? 118.532 23.197 5.844 1.00 55.61 158 ALA C C 1
ATOM 6337 O O . ALA C 1 164 ? 118.425 21.970 5.790 1.00 55.22 158 ALA C O 1
ATOM 6339 N N . ASN C 1 165 ? 117.509 24.004 6.112 1.00 56.87 159 ASN C N 1
ATOM 6340 C CA . ASN C 1 165 ? 116.175 23.475 6.375 1.00 58.22 159 ASN C CA 1
ATOM 6341 C C . ASN C 1 165 ? 115.414 23.111 5.106 1.00 58.08 159 ASN C C 1
ATOM 6342 O O . ASN C 1 165 ? 114.709 22.103 5.075 1.00 62.54 159 ASN C O 1
ATOM 6347 N N . GLN C 1 166 ? 115.559 23.923 4.062 1.00 53.28 160 GLN C N 1
ATOM 6348 C CA . GLN C 1 166 ? 115.035 23.566 2.749 1.00 52.26 160 GLN C CA 1
ATOM 6349 C C . GLN C 1 166 ? 115.457 22.141 2.422 1.00 56.22 160 GLN C C 1
ATOM 6350 O O . GLN C 1 166 ? 114.673 21.342 1.911 1.00 58.45 160 GLN C O 1
ATOM 6356 N N . ARG C 1 167 ? 116.712 21.835 2.728 1.00 54.89 161 ARG C N 1
ATOM 6357 C CA . ARG C 1 167 ? 117.269 20.512 2.506 1.00 54.19 161 ARG C CA 1
ATOM 6358 C C . ARG C 1 167 ? 116.665 19.489 3.470 1.00 56.79 161 ARG C C 1
ATOM 6359 O O . ARG C 1 167 ? 116.429 18.339 3.102 1.00 58.51 161 ARG C O 1
ATOM 6367 N N . GLY C 1 168 ? 116.411 19.916 4.702 1.00 52.75 162 GLY C N 1
ATOM 6368 C CA . GLY C 1 168 ? 115.811 19.051 5.701 1.00 58.86 162 GLY C CA 1
ATOM 6369 C C . GLY C 1 168 ? 114.505 18.412 5.257 1.00 66.17 162 GLY C C 1
ATOM 6370 O O . GLY C 1 168 ? 114.267 17.231 5.521 1.00 63.65 162 GLY C O 1
ATOM 6371 N N . LEU C 1 169 ? 113.659 19.195 4.588 1.00 65.15 163 LEU C N 1
ATOM 6372 C CA . LEU C 1 169 ? 112.364 18.718 4.099 1.00 58.76 163 LEU C CA 1
ATOM 6373 C C . LEU C 1 169 ? 112.485 17.390 3.369 1.00 60.10 163 LEU C C 1
ATOM 6374 O O . LEU C 1 169 ? 111.758 16.439 3.653 1.00 63.50 163 LEU C O 1
ATOM 6379 N N . LEU C 1 170 ? 113.410 17.340 2.419 1.00 63.23 164 LEU C N 1
ATOM 6380 C CA . LEU C 1 170 ? 113.589 16.171 1.572 1.00 63.55 164 LEU C CA 1
ATOM 6381 C C . LEU C 1 170 ? 114.443 15.098 2.243 1.00 65.69 164 LEU C C 1
ATOM 6382 O O . LEU C 1 170 ? 114.174 13.905 2.097 1.00 65.94 164 LEU C O 1
ATOM 6387 N N . ASP C 1 171 ? 115.466 15.524 2.980 1.00 63.88 165 ASP C N 1
ATOM 6388 C CA . ASP C 1 171 ? 116.385 14.589 3.626 1.00 64.53 165 ASP C CA 1
ATOM 6389 C C . ASP C 1 171 ? 115.704 13.701 4.664 1.00 70.21 165 ASP C C 1
ATOM 6390 O O . ASP C 1 171 ? 116.165 12.592 4.932 1.00 72.23 165 ASP C O 1
ATOM 6395 N N . ARG C 1 172 ? 114.614 14.189 5.251 1.00 69.95 166 ARG C N 1
ATOM 6396 C CA . ARG C 1 172 ? 113.889 13.415 6.254 1.00 66.76 166 ARG C CA 1
ATOM 6397 C C . ARG C 1 172 ? 113.138 12.260 5.601 1.00 68.04 166 ARG C C 1
ATOM 6398 O O . ARG C 1 172 ? 112.932 11.213 6.216 1.00 64.72 166 ARG C O 1
ATOM 6406 N N . ARG C 1 173 ? 112.740 12.457 4.347 1.00 69.44 167 ARG C N 1
ATOM 6407 C CA . ARG C 1 173 ? 112.029 11.430 3.592 1.00 74.13 167 ARG C CA 1
ATOM 6408 C C . ARG C 1 173 ? 112.983 10.364 3.059 1.00 71.48 167 ARG C C 1
ATOM 6409 O O . ARG C 1 173 ? 112.551 9.358 2.497 1.00 70.35 167 ARG C O 1
ATOM 6417 N N . VAL C 1 174 ? 114.263 10.634 3.137 1.00 73.32 168 VAL C N 1
ATOM 6418 C CA . VAL C 1 174 ? 115.246 9.697 2.658 1.00 75.66 168 VAL C CA 1
ATOM 6419 C C . VAL C 1 174 ? 116.331 9.649 3.693 1.00 76.79 168 VAL C C 1
ATOM 6420 O O . VAL C 1 174 ? 117.444 10.028 3.441 1.00 77.76 168 VAL C O 1
ATOM 6424 N N . THR C 1 175 ? 115.990 9.208 4.881 1.00 70.18 169 THR C N 1
ATOM 6425 C CA . THR C 1 175 ? 116.938 9.152 5.962 1.00 71.12 169 THR C CA 1
ATOM 6426 C C . THR C 1 175 ? 118.065 8.164 5.870 1.00 73.68 169 THR C C 1
ATOM 6427 O O . THR C 1 175 ? 119.168 8.411 6.307 1.00 76.13 169 THR C O 1
ATOM 6431 N N . LYS C 1 176 ? 117.754 7.007 5.341 1.00 73.54 170 LYS C N 1
ATOM 6432 C CA . LYS C 1 176 ? 118.663 5.899 5.306 1.00 72.66 170 LYS C CA 1
ATOM 6433 C C . LYS C 1 176 ? 119.846 6.329 4.512 1.00 71.41 170 LYS C C 1
ATOM 6434 O O . LYS C 1 176 ? 120.963 6.295 4.976 1.00 70.84 170 LYS C O 1
ATOM 6440 N N . GLU C 1 177 ? 119.564 6.862 3.345 1.00 69.37 171 GLU C N 1
ATOM 6441 C CA . GLU C 1 177 ? 120.581 7.298 2.428 1.00 71.36 171 GLU C CA 1
ATOM 6442 C C . GLU C 1 177 ? 121.408 8.417 2.997 1.00 72.26 171 GLU C C 1
ATOM 6443 O O . GLU C 1 177 ? 122.601 8.435 2.849 1.00 71.97 171 GLU C O 1
ATOM 6449 N N . ALA C 1 178 ? 120.752 9.367 3.636 1.00 70.75 172 ALA C N 1
ATOM 6450 C CA . ALA C 1 178 ? 121.406 10.512 4.222 1.00 67.66 172 ALA C CA 1
ATOM 6451 C C . ALA C 1 178 ? 122.348 10.205 5.348 1.00 70.38 172 ALA C C 1
ATOM 6452 O O . ALA C 1 178 ? 123.379 10.815 5.480 1.00 65.64 172 ALA C O 1
ATOM 6454 N N . GLN C 1 179 ? 121.911 9.293 6.195 1.00 73.43 173 GLN C N 1
ATOM 6455 C CA . GLN C 1 179 ? 122.658 8.838 7.336 1.00 69.22 173 GLN C CA 1
ATOM 6456 C C . GLN C 1 179 ? 123.891 8.121 6.878 1.00 70.98 173 GLN C C 1
ATOM 6457 O O . GLN C 1 179 ? 124.938 8.200 7.468 1.00 74.00 173 GLN C O 1
ATOM 6463 N N . ALA C 1 180 ? 123.734 7.389 5.811 1.00 67.00 174 ALA C N 1
ATOM 6464 C CA . ALA C 1 180 ? 124.814 6.602 5.229 1.00 67.26 174 ALA C CA 1
ATOM 6465 C C . ALA C 1 180 ? 125.912 7.569 4.791 1.00 67.45 174 ALA C C 1
ATOM 6466 O O . ALA C 1 180 ? 127.093 7.345 5.062 1.00 65.35 174 ALA C O 1
ATOM 6468 N N . TYR C 1 181 ? 125.514 8.645 4.118 1.00 65.81 175 TYR C N 1
ATOM 6469 C CA . TYR C 1 181 ? 126.464 9.640 3.632 1.00 60.04 175 TYR C CA 1
ATOM 6470 C C . TYR C 1 181 ? 127.229 10.288 4.776 1.00 63.47 175 TYR C C 1
ATOM 6471 O O . TYR C 1 181 ? 128.451 10.417 4.719 1.00 65.43 175 TYR C O 1
ATOM 6480 N N . ALA C 1 182 ? 126.508 10.710 5.809 1.00 62.02 176 ALA C N 1
ATOM 6481 C CA . ALA C 1 182 ? 127.138 11.351 6.955 1.00 60.81 176 ALA C CA 1
ATOM 6482 C C . ALA C 1 182 ? 128.310 10.517 7.467 1.00 63.50 176 ALA C C 1
ATOM 6483 O O . ALA C 1 182 ? 129.381 11.050 7.759 1.00 56.22 176 ALA C O 1
ATOM 6485 N N . ALA C 1 183 ? 128.103 9.206 7.563 1.00 64.36 177 ALA C N 1
ATOM 6486 C CA . ALA C 1 183 ? 129.134 8.292 8.050 1.00 66.17 177 ALA C CA 1
ATOM 6487 C C . ALA C 1 183 ? 130.305 8.193 7.078 1.00 64.78 177 ALA C C 1
ATOM 6488 O O . ALA C 1 183 ? 131.464 8.122 7.488 1.00 61.03 177 ALA C O 1
ATOM 6490 N N . ALA C 1 184 ? 129.994 8.176 5.787 1.00 63.00 178 ALA C N 1
ATOM 6491 C CA . ALA C 1 184 ? 131.020 8.134 4.757 1.00 57.06 178 ALA C CA 1
ATOM 6492 C C . ALA C 1 184 ? 131.851 9.411 4.787 1.00 58.12 178 ALA C C 1
ATOM 6493 O O . ALA C 1 184 ? 133.057 9.382 4.543 1.00 59.83 178 ALA C O 1
ATOM 6495 N N . HIS C 1 185 ? 131.195 10.529 5.087 1.00 58.68 179 HIS C N 1
ATOM 6496 C CA . HIS C 1 185 ? 131.866 11.821 5.161 1.00 56.81 179 HIS C CA 1
ATOM 6497 C C . HIS C 1 185 ? 132.751 11.871 6.397 1.00 62.83 179 HIS C C 1
ATOM 6498 O O . HIS C 1 185 ? 133.831 12.463 6.379 1.00 61.82 179 HIS C O 1
ATOM 6505 N N . ALA C 1 186 ? 132.289 11.238 7.470 1.00 61.49 180 ALA C N 1
ATOM 6506 C CA . ALA C 1 186 ? 133.043 11.195 8.716 1.00 58.47 180 ALA C CA 1
ATOM 6507 C C . ALA C 1 186 ? 134.281 10.320 8.580 1.00 60.98 180 ALA C C 1
ATOM 6508 O O . ALA C 1 186 ? 135.359 10.677 9.056 1.00 62.00 180 ALA C O 1
ATOM 6510 N N . ALA C 1 187 ? 134.117 9.172 7.930 1.00 64.45 181 ALA C N 1
ATOM 6511 C CA . ALA C 1 187 ? 135.219 8.235 7.734 1.00 64.21 181 ALA C CA 1
ATOM 6512 C C . ALA C 1 187 ? 136.306 8.866 6.879 1.00 62.90 181 ALA C C 1
ATOM 6513 O O . ALA C 1 187 ? 137.491 8.776 7.192 1.00 66.06 181 ALA C O 1
ATOM 6515 N N . TRP C 1 188 ? 135.889 9.504 5.793 1.00 59.09 182 TRP C N 1
ATOM 6516 C CA . TRP C 1 188 ? 136.809 10.201 4.901 1.00 60.50 182 TRP C CA 1
ATOM 6517 C C . TRP C 1 188 ? 137.644 11.227 5.665 1.00 64.52 182 TRP C C 1
ATOM 6518 O O . TRP C 1 188 ? 138.876 11.225 5.567 1.00 72.24 182 TRP C O 1
ATOM 6529 N N . ARG C 1 189 ? 136.979 12.085 6.437 1.00 61.81 183 ARG C N 1
ATOM 6530 C CA . ARG C 1 189 ? 137.680 13.129 7.188 1.00 65.54 183 ARG C CA 1
ATOM 6531 C C . ARG C 1 189 ? 138.696 12.528 8.168 1.00 66.55 183 ARG C C 1
ATOM 6532 O O . ARG C 1 189 ? 139.869 12.955 8.208 1.00 65.40 183 ARG C O 1
ATOM 6540 N N . GLU C 1 190 ? 138.241 11.542 8.943 1.00 68.25 184 GLU C N 1
ATOM 6541 C CA . GLU C 1 190 ? 139.086 10.873 9.928 1.00 71.78 184 GLU C CA 1
ATOM 6542 C C . GLU C 1 190 ? 140.423 10.464 9.345 1.00 66.90 184 GLU C C 1
ATOM 6543 O O . GLU C 1 190 ? 141.456 10.626 9.987 1.00 70.99 184 GLU C O 1
ATOM 6549 N N . ALA C 1 191 ? 140.387 9.920 8.131 1.00 65.09 185 ALA C N 1
ATOM 6550 C CA . ALA C 1 191 ? 141.598 9.563 7.397 1.00 67.11 185 ALA C CA 1
ATOM 6551 C C . ALA C 1 191 ? 142.408 10.796 7.008 1.00 67.79 185 ALA C C 1
ATOM 6552 O O . ALA C 1 191 ? 143.639 10.779 7.047 1.00 71.43 185 ALA C O 1
ATOM 6554 N N . VAL C 1 192 ? 141.714 11.862 6.625 1.00 62.69 186 VAL C N 1
ATOM 6555 C CA . VAL C 1 192 ? 142.383 13.094 6.229 1.00 63.01 186 VAL C CA 1
ATOM 6556 C C . VAL C 1 192 ? 143.146 13.703 7.403 1.00 67.01 186 VAL C C 1
ATOM 6557 O O . VAL C 1 192 ? 144.109 14.442 7.206 1.00 66.04 186 VAL C O 1
ATOM 6561 N N . SER C 1 193 ? 142.714 13.386 8.621 1.00 66.65 187 SER C N 1
ATOM 6562 C CA . SER C 1 193 ? 143.385 13.876 9.822 1.00 68.24 187 SER C CA 1
ATOM 6563 C C . SER C 1 193 ? 144.850 13.458 9.860 1.00 72.39 187 SER C C 1
ATOM 6564 O O . SER C 1 193 ? 145.699 14.204 10.348 1.00 77.65 187 SER C O 1
ATOM 6567 N N . ARG C 1 194 ? 145.142 12.265 9.346 1.00 70.36 188 ARG C N 1
ATOM 6568 C CA . ARG C 1 194 ? 146.515 11.770 9.287 1.00 73.81 188 ARG C CA 1
ATOM 6569 C C . ARG C 1 194 ? 147.497 12.886 8.915 1.00 76.69 188 ARG C C 1
ATOM 6570 O O . ARG C 1 194 ? 147.586 13.297 7.754 1.00 62.51 188 ARG C O 1
ATOM 6572 N N . LEU C 1 195 ? 148.229 13.369 9.914 1.00 79.58 189 LEU C N 1
ATOM 6573 C CA . LEU C 1 195 ? 149.142 14.494 9.740 1.00 79.46 189 LEU C CA 1
ATOM 6574 C C . LEU C 1 195 ? 150.591 14.043 9.599 1.00 87.28 189 LEU C C 1
ATOM 6575 O O . LEU C 1 195 ? 150.949 12.933 9.995 1.00 88.02 189 LEU C O 1
ATOM 6580 N N . GLU C 1 196 ? 151.420 14.922 9.044 1.00 90.80 190 GLU C N 1
ATOM 6581 C CA . GLU C 1 196 ? 152.842 14.642 8.870 1.00 92.81 190 GLU C CA 1
ATOM 6582 C C . GLU C 1 196 ? 153.662 15.919 8.688 1.00 90.58 190 GLU C C 1
ATOM 6583 O O . GLU C 1 196 ? 153.128 17.027 8.721 1.00 83.04 190 GLU C O 1
ATOM 6589 N N . GLY C 1 214 ? 146.559 8.229 0.562 1.00 55.59 364 GLY C N 1
ATOM 6590 C CA . GLY C 1 214 ? 146.542 6.805 0.852 1.00 68.23 364 GLY C CA 1
ATOM 6591 C C . GLY C 1 214 ? 145.139 6.227 0.931 1.00 72.02 364 GLY C C 1
ATOM 6592 O O . GLY C 1 214 ? 144.395 6.248 -0.052 1.00 67.45 364 GLY C O 1
ATOM 6593 N N . SER C 1 215 ? 144.779 5.705 2.102 1.00 74.92 365 SER C N 1
ATOM 6594 C CA . SER C 1 215 ? 143.441 5.156 2.323 1.00 69.59 365 SER C CA 1
ATOM 6595 C C . SER C 1 215 ? 142.374 6.235 2.179 1.00 64.77 365 SER C C 1
ATOM 6596 O O . SER C 1 215 ? 141.235 5.948 1.820 1.00 66.25 365 SER C O 1
ATOM 6599 N N . VAL C 1 216 ? 142.753 7.476 2.464 1.00 63.90 366 VAL C N 1
ATOM 6600 C CA . VAL C 1 216 ? 141.847 8.608 2.322 1.00 64.78 366 VAL C CA 1
ATOM 6601 C C . VAL C 1 216 ? 141.368 8.756 0.875 1.00 67.49 366 VAL C C 1
ATOM 6602 O O . VAL C 1 216 ? 140.271 9.257 0.622 1.00 64.45 366 VAL C O 1
ATOM 6606 N N . ASP C 1 217 ? 142.194 8.317 -0.070 1.00 65.77 367 ASP C N 1
ATOM 6607 C CA . ASP C 1 217 ? 141.825 8.357 -1.481 1.00 66.70 367 ASP C CA 1
ATOM 6608 C C . ASP C 1 217 ? 140.700 7.369 -1.780 1.00 64.22 367 ASP C C 1
ATOM 6609 O O . ASP C 1 217 ? 139.878 7.595 -2.669 1.00 58.06 367 ASP C O 1
ATOM 6614 N N . ALA C 1 218 ? 140.676 6.272 -1.030 1.00 66.87 368 ALA C N 1
ATOM 6615 C CA . ALA C 1 218 ? 139.660 5.241 -1.202 1.00 66.28 368 ALA C CA 1
ATOM 6616 C C . ALA C 1 218 ? 138.349 5.644 -0.535 1.00 64.61 368 ALA C C 1
ATOM 6617 O O . ALA C 1 218 ? 137.271 5.455 -1.099 1.00 61.38 368 ALA C O 1
ATOM 6619 N N . LEU C 1 219 ? 138.446 6.195 0.671 1.00 64.05 369 LEU C N 1
ATOM 6620 C CA . LEU C 1 219 ? 137.267 6.652 1.396 1.00 60.40 369 LEU C CA 1
ATOM 6621 C C . LEU C 1 219 ? 136.562 7.776 0.644 1.00 63.23 369 LEU C C 1
ATOM 6622 O O . LEU C 1 219 ? 135.342 7.921 0.729 1.00 67.56 369 LEU C O 1
ATOM 6627 N N . HIS C 1 220 ? 137.334 8.567 -0.093 1.00 59.53 370 HIS C N 1
ATOM 6628 C CA . HIS C 1 220 ? 136.768 9.624 -0.921 1.00 58.05 370 HIS C CA 1
ATOM 6629 C C . HIS C 1 220 ? 135.982 9.044 -2.096 1.00 62.75 370 HIS C C 1
ATOM 6630 O O . HIS C 1 220 ? 134.876 9.495 -2.400 1.00 62.97 370 HIS C O 1
ATOM 6637 N N . ALA C 1 221 ? 136.559 8.045 -2.757 1.00 65.05 371 ALA C N 1
ATOM 6638 C CA . ALA C 1 221 ? 135.904 7.395 -3.887 1.00 63.90 371 ALA C CA 1
ATOM 6639 C C . ALA C 1 221 ? 134.574 6.775 -3.462 1.00 63.50 371 ALA C C 1
ATOM 6640 O O . ALA C 1 221 ? 133.585 6.839 -4.193 1.00 64.19 371 ALA C O 1
ATOM 6642 N N . GLU C 1 222 ? 134.562 6.171 -2.279 1.00 62.13 372 GLU C N 1
ATOM 6643 C CA . GLU C 1 222 ? 133.341 5.616 -1.716 1.00 64.91 372 GLU C CA 1
ATOM 6644 C C . GLU C 1 222 ? 132.336 6.734 -1.452 1.00 69.62 372 GLU C C 1
ATOM 6645 O O . GLU C 1 222 ? 131.159 6.625 -1.803 1.00 68.12 372 GLU C O 1
ATOM 6651 N N . LEU C 1 223 ? 132.817 7.813 -0.839 1.00 65.37 373 LEU C N 1
ATOM 6652 C CA . LEU C 1 223 ? 131.982 8.969 -0.535 1.00 59.99 373 LEU C CA 1
ATOM 6653 C C . LEU C 1 223 ? 131.233 9.473 -1.766 1.00 59.65 373 LEU C C 1
ATOM 6654 O O . LEU C 1 223 ? 130.049 9.795 -1.686 1.00 63.85 373 LEU C O 1
ATOM 6659 N N . LEU C 1 224 ? 131.924 9.547 -2.899 1.00 54.32 374 LEU C N 1
ATOM 6660 C CA . LEU C 1 224 ? 131.282 9.951 -4.144 1.00 58.89 374 LEU C CA 1
ATOM 6661 C C . LEU C 1 224 ? 130.105 9.041 -4.481 1.00 62.83 374 LEU C C 1
ATOM 6662 O O . LEU C 1 224 ? 129.068 9.503 -4.950 1.00 62.03 374 LEU C O 1
ATOM 6667 N N . LYS C 1 225 ? 130.264 7.745 -4.238 1.00 64.44 375 LYS C N 1
ATOM 6668 C CA . LYS C 1 225 ? 129.220 6.786 -4.573 1.00 64.02 375 LYS C CA 1
ATOM 6669 C C . LYS C 1 225 ? 128.090 6.781 -3.550 1.00 66.06 375 LYS C C 1
ATOM 6670 O O . LYS C 1 225 ? 126.924 6.616 -3.906 1.00 70.58 375 LYS C O 1
ATOM 6676 N N . VAL C 1 226 ? 128.432 6.965 -2.282 1.00 62.66 376 VAL C N 1
ATOM 6677 C CA . VAL C 1 226 ? 127.410 7.071 -1.252 1.00 62.44 376 VAL C CA 1
ATOM 6678 C C . VAL C 1 226 ? 126.635 8.368 -1.454 1.00 65.28 376 VAL C C 1
ATOM 6679 O O . VAL C 1 226 ? 125.428 8.426 -1.222 1.00 69.94 376 VAL C O 1
ATOM 6683 N N . GLY C 1 227 ? 127.340 9.404 -1.900 1.00 63.29 377 GLY C N 1
ATOM 6684 C CA . GLY C 1 227 ? 126.745 10.712 -2.112 1.00 62.43 377 GLY C CA 1
ATOM 6685 C C . GLY C 1 227 ? 125.849 10.783 -3.333 1.00 63.70 377 GLY C C 1
ATOM 6686 O O . GLY C 1 227 ? 124.820 11.460 -3.318 1.00 60.75 377 GLY C O 1
ATOM 6687 N N . GLN C 1 228 ? 126.247 10.092 -4.396 1.00 68.38 378 GLN C N 1
ATOM 6688 C CA . GLN C 1 228 ? 125.443 10.022 -5.612 1.00 70.36 378 GLN C CA 1
ATOM 6689 C C . GLN C 1 228 ? 124.178 9.212 -5.356 1.00 65.24 378 GLN C C 1
ATOM 6690 O O . GLN C 1 228 ? 123.092 9.582 -5.798 1.00 62.75 378 GLN C O 1
ATOM 6696 N N . ALA C 1 229 ? 124.331 8.103 -4.639 1.00 61.79 379 ALA C N 1
ATOM 6697 C CA . ALA C 1 229 ? 123.197 7.264 -4.275 1.00 66.74 379 ALA C CA 1
ATOM 6698 C C . ALA C 1 229 ? 122.199 8.063 -3.446 1.00 68.53 379 ALA C C 1
ATOM 6699 O O . ALA C 1 229 ? 120.986 7.863 -3.547 1.00 64.76 379 ALA C O 1
ATOM 6701 N N . LEU C 1 230 ? 122.721 8.970 -2.625 1.00 68.10 380 LEU C N 1
ATOM 6702 C CA . LEU C 1 230 ? 121.882 9.866 -1.839 1.00 66.26 380 LEU C CA 1
ATOM 6703 C C . LEU C 1 230 ? 121.164 10.874 -2.732 1.00 61.49 380 LEU C C 1
ATOM 6704 O O . LEU C 1 230 ? 119.968 11.102 -2.576 1.00 62.78 380 LEU C O 1
ATOM 6709 N N . ASP C 1 231 ? 121.897 11.476 -3.664 1.00 61.46 381 ASP C N 1
ATOM 6710 C CA . ASP C 1 231 ? 121.298 12.402 -4.621 1.00 62.79 381 ASP C CA 1
ATOM 6711 C C . ASP C 1 231 ? 120.215 11.715 -5.448 1.00 66.06 381 ASP C C 1
ATOM 6712 O O . ASP C 1 231 ? 119.132 12.266 -5.654 1.00 64.24 381 ASP C O 1
ATOM 6717 N N . ALA C 1 232 ? 120.515 10.510 -5.922 1.00 65.81 382 ALA C N 1
ATOM 6718 C CA . ALA C 1 232 ? 119.553 9.726 -6.687 1.00 63.73 382 ALA C CA 1
ATOM 6719 C C . ALA C 1 232 ? 118.305 9.455 -5.852 1.00 64.72 382 ALA C C 1
ATOM 6720 O O . ALA C 1 232 ? 117.187 9.451 -6.367 1.00 65.09 382 ALA C O 1
ATOM 6722 N N . ALA C 1 233 ? 118.510 9.231 -4.557 1.00 63.62 383 ALA C N 1
ATOM 6723 C CA . ALA C 1 233 ? 117.415 8.990 -3.624 1.00 63.82 383 ALA C CA 1
ATOM 6724 C C . ALA C 1 233 ? 116.543 10.231 -3.447 1.00 65.78 383 ALA C C 1
ATOM 6725 O O . ALA C 1 233 ? 115.321 10.138 -3.331 1.00 62.57 383 ALA C O 1
ATOM 6727 N N . ARG C 1 234 ? 117.185 11.394 -3.423 1.00 67.11 384 ARG C N 1
ATOM 6728 C CA . ARG C 1 234 ? 116.477 12.657 -3.275 1.00 62.61 384 ARG C CA 1
ATOM 6729 C C . ARG C 1 234 ? 115.466 12.866 -4.396 1.00 65.56 384 ARG C C 1
ATOM 6730 O O . ARG C 1 234 ? 114.305 13.180 -4.142 1.00 67.51 384 ARG C O 1
ATOM 6738 N N . GLU C 1 235 ? 115.913 12.691 -5.635 1.00 70.52 385 GLU C N 1
ATOM 6739 C CA . GLU C 1 235 ? 115.051 12.894 -6.796 1.00 68.53 385 GLU C CA 1
ATOM 6740 C C . GLU C 1 235 ? 113.876 11.927 -6.803 1.00 64.05 385 GLU C C 1
ATOM 6741 O O . GLU C 1 235 ? 112.812 12.234 -7.340 1.00 70.11 385 GLU C O 1
ATOM 6747 N N . ARG C 1 236 ? 114.079 10.761 -6.198 1.00 63.12 386 ARG C N 1
ATOM 6748 C CA . ARG C 1 236 ? 113.065 9.714 -6.143 1.00 64.73 386 ARG C CA 1
ATOM 6749 C C . ARG C 1 236 ? 111.898 10.084 -5.235 1.00 66.11 386 ARG C C 1
ATOM 6750 O O . ARG C 1 236 ? 110.733 9.872 -5.577 1.00 64.75 386 ARG C O 1
ATOM 6758 N N . GLU C 1 237 ? 112.227 10.626 -4.068 1.00 66.30 387 GLU C N 1
ATOM 6759 C CA . GLU C 1 237 ? 111.236 10.943 -3.049 1.00 62.06 387 GLU C CA 1
ATOM 6760 C C . GLU C 1 237 ? 110.766 12.387 -3.130 1.00 59.15 387 GLU C C 1
ATOM 6761 O O . GLU C 1 237 ? 109.831 12.786 -2.438 1.00 55.69 387 GLU C O 1
ATOM 6767 N N . ALA C 1 238 ? 111.424 13.168 -3.976 1.00 61.57 388 ALA C N 1
ATOM 6768 C CA . ALA C 1 238 ? 111.106 14.581 -4.105 1.00 61.48 388 ALA C CA 1
ATOM 6769 C C . ALA C 1 238 ? 109.714 14.791 -4.686 1.00 62.09 388 ALA C C 1
ATOM 6770 O O . ALA C 1 238 ? 108.974 15.657 -4.226 1.00 66.13 388 ALA C O 1
ATOM 6772 N N . GLU C 1 239 ? 109.354 13.994 -5.688 1.00 60.49 389 GLU C N 1
ATOM 6773 C CA . GLU C 1 239 ? 108.063 14.161 -6.353 1.00 62.79 389 GLU C CA 1
ATOM 6774 C C . GLU C 1 239 ? 106.867 13.735 -5.488 1.00 62.86 389 GLU C C 1
ATOM 6775 O O . GLU C 1 239 ? 105.921 14.506 -5.331 1.00 59.97 389 GLU C O 1
ATOM 6781 N N . PRO C 1 240 ? 106.899 12.510 -4.928 1.00 58.38 390 PRO C N 1
ATOM 6782 C CA . PRO C 1 240 ? 105.806 12.113 -4.035 1.00 53.67 390 PRO C CA 1
ATOM 6783 C C . PRO C 1 240 ? 105.602 13.148 -2.939 1.00 56.57 390 PRO C C 1
ATOM 6784 O O . PRO C 1 240 ? 104.472 13.555 -2.674 1.00 62.27 390 PRO C O 1
ATOM 6788 N N . LEU C 1 241 ? 106.698 13.568 -2.316 1.00 59.70 391 LEU C N 1
ATOM 6789 C CA . LEU C 1 241 ? 106.666 14.620 -1.308 1.00 58.07 391 LEU C CA 1
ATOM 6790 C C . LEU C 1 241 ? 106.011 15.879 -1.864 1.00 57.05 391 LEU C C 1
ATOM 6791 O O . LEU C 1 241 ? 105.100 16.435 -1.254 1.00 60.89 391 LEU C O 1
ATOM 6796 N N . VAL C 1 242 ? 106.481 16.324 -3.024 1.00 52.57 392 VAL C N 1
ATOM 6797 C CA . VAL C 1 242 ? 105.935 17.517 -3.660 1.00 57.01 392 VAL C CA 1
ATOM 6798 C C . VAL C 1 242 ? 104.439 17.389 -3.947 1.00 58.73 392 VAL C C 1
ATOM 6799 O O . VAL C 1 242 ? 103.676 18.334 -3.744 1.00 59.59 392 VAL C O 1
ATOM 6803 N N . ASP C 1 243 ? 104.026 16.220 -4.425 1.00 59.32 393 ASP C N 1
ATOM 6804 C CA . ASP C 1 243 ? 102.620 15.967 -4.717 1.00 57.34 393 ASP C CA 1
ATOM 6805 C C . ASP C 1 243 ? 101.782 16.116 -3.455 1.00 56.47 393 ASP C C 1
ATOM 6806 O O . ASP C 1 243 ? 100.711 16.723 -3.477 1.00 56.79 393 ASP C O 1
ATOM 6811 N N . SER C 1 244 ? 102.282 15.555 -2.358 1.00 54.37 394 SER C N 1
ATOM 6812 C CA . SER C 1 244 ? 101.593 15.599 -1.073 1.00 51.91 394 SER C CA 1
ATOM 6813 C C . SER C 1 244 ? 101.333 17.035 -0.627 1.00 51.45 394 SER C C 1
ATOM 6814 O O . SER C 1 244 ? 100.250 17.363 -0.145 1.00 47.11 394 SER C O 1
ATOM 6817 N N . LEU C 1 245 ? 102.337 17.888 -0.790 1.00 54.04 395 LEU C N 1
ATOM 6818 C CA . LEU C 1 245 ? 102.207 19.295 -0.438 1.00 54.30 395 LEU C CA 1
ATOM 6819 C C . LEU C 1 245 ? 101.151 19.964 -1.310 1.00 51.84 395 LEU C C 1
ATOM 6820 O O . LEU C 1 245 ? 100.207 20.568 -0.800 1.00 49.00 395 LEU C O 1
ATOM 6825 N N . LEU C 1 246 ? 101.316 19.842 -2.625 1.00 52.10 396 LEU C N 1
ATOM 6826 C CA . LEU C 1 246 ? 100.396 20.445 -3.589 1.00 54.10 396 LEU C CA 1
ATOM 6827 C C . LEU C 1 246 ? 98.940 20.018 -3.387 1.00 57.57 396 LEU C C 1
ATOM 6828 O O . LEU C 1 246 ? 98.021 20.794 -3.644 1.00 58.02 396 LEU C O 1
ATOM 6833 N N . ALA C 1 247 ? 98.728 18.786 -2.934 1.00 57.23 397 ALA C N 1
ATOM 6834 C CA . ALA C 1 247 ? 97.382 18.333 -2.602 1.00 55.60 397 ALA C CA 1
ATOM 6835 C C . ALA C 1 247 ? 96.773 19.276 -1.574 1.00 52.14 397 ALA C C 1
ATOM 6836 O O . ALA C 1 247 ? 95.635 19.723 -1.716 1.00 56.42 397 ALA C O 1
ATOM 6838 N N . VAL C 1 248 ? 97.553 19.577 -0.542 1.00 55.81 398 VAL C N 1
ATOM 6839 C CA . VAL C 1 248 ? 97.138 20.488 0.516 1.00 57.70 398 VAL C CA 1
ATOM 6840 C C . VAL C 1 248 ? 97.163 21.937 0.037 1.00 58.73 398 VAL C C 1
ATOM 6841 O O . VAL C 1 248 ? 96.273 22.725 0.356 1.00 58.87 398 VAL C O 1
ATOM 6845 N N . ILE C 1 249 ? 98.185 22.281 -0.736 1.00 56.13 399 ILE C N 1
ATOM 6846 C CA . ILE C 1 249 ? 98.333 23.637 -1.247 1.00 57.23 399 ILE C CA 1
ATOM 6847 C C . ILE C 1 249 ? 97.153 24.064 -2.117 1.00 57.09 399 ILE C C 1
ATOM 6848 O O . ILE C 1 249 ? 96.637 25.168 -1.971 1.00 60.68 399 ILE C O 1
ATOM 6853 N N . ARG C 1 250 ? 96.726 23.192 -3.021 1.00 57.37 400 ARG C N 1
ATOM 6854 C CA . ARG C 1 250 ? 95.643 23.533 -3.936 1.00 63.67 400 ARG C CA 1
ATOM 6855 C C . ARG C 1 250 ? 94.337 23.807 -3.191 1.00 69.36 400 ARG C C 1
ATOM 6856 O O . ARG C 1 250 ? 93.461 24.513 -3.694 1.00 70.57 400 ARG C O 1
ATOM 6864 N N . GLU C 1 251 ? 94.209 23.244 -1.992 1.00 65.95 401 GLU C N 1
ATOM 6865 C CA . GLU C 1 251 ? 93.042 23.491 -1.146 1.00 62.67 401 GLU C CA 1
ATOM 6866 C C . GLU C 1 251 ? 93.096 24.872 -0.494 1.00 60.20 401 GLU C C 1
ATOM 6867 O O . GLU C 1 251 ? 92.130 25.318 0.122 1.00 57.56 401 GLU C O 1
ATOM 6873 N N . LEU C 1 252 ? 94.234 25.541 -0.636 1.00 60.17 402 LEU C N 1
ATOM 6874 C CA . LEU C 1 252 ? 94.443 26.847 -0.030 1.00 55.80 402 LEU C CA 1
ATOM 6875 C C . LEU C 1 252 ? 94.292 27.953 -1.072 1.00 57.91 402 LEU C C 1
ATOM 6876 O O . LEU C 1 252 ? 94.750 29.075 -0.875 1.00 58.23 402 LEU C O 1
ATOM 6881 N N . GLY C 1 253 ? 93.648 27.636 -2.189 1.00 60.06 403 GLY C N 1
ATOM 6882 C CA . GLY C 1 253 ? 93.270 28.672 -3.132 1.00 62.04 403 GLY C CA 1
ATOM 6883 C C . GLY C 1 253 ? 94.314 28.900 -4.204 1.00 63.75 403 GLY C C 1
ATOM 6884 O O . GLY C 1 253 ? 94.385 29.983 -4.783 1.00 57.59 403 GLY C O 1
ATOM 6893 N N . PRO C 1 255 ? 95.421 26.083 -6.898 1.00 74.75 405 PRO C N 1
ATOM 6894 C CA . PRO C 1 255 ? 95.734 25.075 -7.914 1.00 75.49 405 PRO C CA 1
ATOM 6895 C C . PRO C 1 255 ? 96.395 25.843 -9.047 1.00 75.10 405 PRO C C 1
ATOM 6896 O O . PRO C 1 255 ? 96.334 27.072 -9.019 1.00 73.94 405 PRO C O 1
ATOM 6900 N N . HIS C 1 256 ? 96.993 25.142 -10.007 1.00 75.81 406 HIS C N 1
ATOM 6901 C CA . HIS C 1 256 ? 97.852 25.735 -11.042 1.00 82.52 406 HIS C CA 1
ATOM 6902 C C . HIS C 1 256 ? 99.226 26.093 -10.459 1.00 80.84 406 HIS C C 1
ATOM 6903 O O . HIS C 1 256 ? 100.091 26.620 -11.157 1.00 80.83 406 HIS C O 1
ATOM 6910 N N . ALA C 1 257 ? 99.411 25.832 -9.170 1.00 78.38 407 ALA C N 1
ATOM 6911 C CA . ALA C 1 257 ? 100.715 25.983 -8.542 1.00 76.86 407 ALA C CA 1
ATOM 6912 C C . ALA C 1 257 ? 101.535 24.730 -8.807 1.00 74.19 407 ALA C C 1
ATOM 6913 O O . ALA C 1 257 ? 101.042 23.610 -8.654 1.00 71.91 407 ALA C O 1
ATOM 6915 N N . ARG C 1 258 ? 102.778 24.921 -9.232 1.00 73.37 408 ARG C N 1
ATOM 6916 C CA . ARG C 1 258 ? 103.666 23.799 -9.489 1.00 78.74 408 ARG C CA 1
ATOM 6917 C C . ARG C 1 258 ? 104.873 23.878 -8.566 1.00 68.68 408 ARG C C 1
ATOM 6918 O O . ARG C 1 258 ? 105.269 24.959 -8.141 1.00 65.09 408 ARG C O 1
ATOM 6934 N N . GLU C 1 260 ? 108.798 22.008 -7.677 1.00 70.31 410 GLU C N 1
ATOM 6935 C CA . GLU C 1 260 ? 109.890 21.112 -8.022 1.00 70.12 410 GLU C CA 1
ATOM 6936 C C . GLU C 1 260 ? 111.014 21.235 -7.000 1.00 60.84 410 GLU C C 1
ATOM 6937 O O . GLU C 1 260 ? 111.374 22.342 -6.597 1.00 59.02 410 GLU C O 1
ATOM 6943 N N . PHE C 1 261 ? 111.556 20.098 -6.573 1.00 60.75 411 PHE C N 1
ATOM 6944 C CA . PHE C 1 261 ? 112.786 20.088 -5.784 1.00 62.00 411 PHE C CA 1
ATOM 6945 C C . PHE C 1 261 ? 114.008 20.007 -6.697 1.00 56.82 411 PHE C C 1
ATOM 6946 O O . PHE C 1 261 ? 114.270 18.970 -7.306 1.00 52.77 411 PHE C O 1
ATOM 6954 N N . ALA C 1 262 ? 114.752 21.106 -6.787 1.00 56.05 412 ALA C N 1
ATOM 6955 C CA . ALA C 1 262 ? 115.901 21.188 -7.682 1.00 54.75 412 ALA C CA 1
ATOM 6956 C C . ALA C 1 262 ? 117.226 20.894 -6.983 1.00 60.23 412 ALA C C 1
ATOM 6957 O O . ALA C 1 262 ? 117.406 21.203 -5.803 1.00 58.75 412 ALA C O 1
ATOM 6959 N N . LEU C 1 263 ? 118.152 20.299 -7.727 1.00 63.85 413 LEU C N 1
ATOM 6960 C CA . LEU C 1 263 ? 119.478 19.994 -7.203 1.00 60.43 413 LEU C CA 1
ATOM 6961 C C . LEU C 1 263 ? 120.557 20.790 -7.931 1.00 59.23 413 LEU C C 1
ATOM 6962 O O . LEU C 1 263 ? 120.579 20.843 -9.162 1.00 61.28 413 LEU C O 1
ATOM 6967 N N . SER C 1 264 ? 121.441 21.419 -7.162 1.00 63.54 414 SER C N 1
ATOM 6968 C CA . SER C 1 264 ? 122.606 22.097 -7.720 1.00 65.13 414 SER C CA 1
ATOM 6969 C C . SER C 1 264 ? 123.866 21.329 -7.339 1.00 62.57 414 SER C C 1
ATOM 6970 O O . SER C 1 264 ? 124.206 21.234 -6.160 1.00 64.71 414 SER C O 1
ATOM 6973 N N . ALA C 1 265 ? 124.549 20.774 -8.336 1.00 63.56 415 ALA C N 1
ATOM 6974 C CA . ALA C 1 265 ? 125.762 20.000 -8.091 1.00 63.38 415 ALA C CA 1
ATOM 6975 C C . ALA C 1 265 ? 126.812 20.839 -7.369 1.00 67.08 415 ALA C C 1
ATOM 6976 O O . ALA C 1 265 ? 126.967 22.030 -7.641 1.00 61.85 415 ALA C O 1
ATOM 6978 N N . LEU C 1 266 ? 127.526 20.210 -6.442 1.00 67.18 416 LEU C N 1
ATOM 6979 C CA . LEU C 1 266 ? 128.543 20.905 -5.662 1.00 69.37 416 LEU C CA 1
ATOM 6980 C C . LEU C 1 266 ? 129.945 20.675 -6.215 1.00 71.76 416 LEU C C 1
ATOM 6981 O O . LEU C 1 266 ? 130.267 19.585 -6.694 1.00 70.33 416 LEU C O 1
ATOM 6986 N N . ALA C 1 267 ? 130.773 21.713 -6.145 1.00 77.49 417 ALA C N 1
ATOM 6987 C CA . ALA C 1 267 ? 132.158 21.630 -6.593 1.00 83.39 417 ALA C CA 1
ATOM 6988 C C . ALA C 1 267 ? 132.904 20.536 -5.835 1.00 79.38 417 ALA C C 1
ATOM 6989 O O . ALA C 1 267 ? 133.634 19.742 -6.428 1.00 79.54 417 ALA C O 1
ATOM 6991 N N . GLU C 1 268 ? 132.713 20.504 -4.521 1.00 74.97 418 GLU C N 1
ATOM 6992 C CA . GLU C 1 268 ? 133.309 19.476 -3.680 1.00 73.72 418 GLU C CA 1
ATOM 6993 C C . GLU C 1 268 ? 132.270 18.933 -2.704 1.00 69.69 418 GLU C C 1
ATOM 6994 O O . GLU C 1 268 ? 131.317 19.630 -2.358 1.00 66.74 418 GLU C O 1
ATOM 7000 N N . PRO C 1 269 ? 132.455 17.684 -2.253 1.00 64.05 419 PRO C N 1
ATOM 7001 C CA . PRO C 1 269 ? 131.519 17.078 -1.304 1.00 60.49 419 PRO C CA 1
ATOM 7002 C C . PRO C 1 269 ? 131.324 17.942 -0.062 1.00 67.85 419 PRO C C 1
ATOM 7003 O O . PRO C 1 269 ? 132.298 18.340 0.579 1.00 70.25 419 PRO C O 1
ATOM 7007 N N . ALA C 1 270 ? 130.069 18.235 0.262 1.00 68.85 420 ALA C N 1
ATOM 7008 C CA . ALA C 1 270 ? 129.745 18.941 1.493 1.00 61.11 420 ALA C CA 1
ATOM 7009 C C . ALA C 1 270 ? 129.295 17.922 2.524 1.00 56.44 420 ALA C C 1
ATOM 7010 O O . ALA C 1 270 ? 129.055 16.762 2.194 1.00 56.28 420 ALA C O 1
ATOM 7012 N N . ALA C 1 271 ? 129.181 18.351 3.773 1.00 53.38 421 ALA C N 1
ATOM 7013 C CA . ALA C 1 271 ? 128.786 17.437 4.835 1.00 54.63 421 ALA C CA 1
ATOM 7014 C C . ALA C 1 271 ? 127.395 16.844 4.589 1.00 53.97 421 ALA C C 1
ATOM 7015 O O . ALA C 1 271 ? 127.123 15.709 4.983 1.00 50.61 421 ALA C O 1
ATOM 7017 N N . TYR C 1 272 ? 126.528 17.610 3.929 1.00 51.38 422 TYR C N 1
ATOM 7018 C CA . TYR C 1 272 ? 125.141 17.191 3.712 1.00 55.64 422 TYR C CA 1
ATOM 7019 C C . TYR C 1 272 ? 124.929 16.323 2.472 1.00 58.53 422 TYR C C 1
ATOM 7020 O O . TYR C 1 272 ? 123.916 15.631 2.361 1.00 57.84 422 TYR C O 1
ATOM 7029 N N . GLY C 1 273 ? 125.882 16.363 1.548 1.00 58.38 423 GLY C N 1
ATOM 7030 C CA . GLY C 1 273 ? 125.798 15.557 0.347 1.00 54.35 423 GLY C CA 1
ATOM 7031 C C . GLY C 1 273 ? 126.630 16.106 -0.790 1.00 56.70 423 GLY C C 1
ATOM 7032 O O . GLY C 1 273 ? 127.438 17.020 -0.607 1.00 52.35 423 GLY C O 1
ATOM 7033 N N . LEU C 1 274 ? 126.426 15.540 -1.974 1.00 55.85 424 LEU C N 1
ATOM 7034 C CA . LEU C 1 274 ? 127.134 15.982 -3.162 1.00 51.58 424 LEU C CA 1
ATOM 7035 C C . LEU C 1 274 ? 126.429 17.171 -3.813 1.00 55.39 424 LEU C C 1
ATOM 7036 O O . LEU C 1 274 ? 127.047 17.937 -4.553 1.00 56.37 424 LEU C O 1
ATOM 7041 N N . SER C 1 275 ? 125.140 17.329 -3.523 1.00 58.04 425 SER C N 1
ATOM 7042 C CA . SER C 1 275 ? 124.350 18.409 -4.110 1.00 57.76 425 SER C CA 1
ATOM 7043 C C . SER C 1 275 ? 123.608 19.286 -3.100 1.00 54.84 425 SER C C 1
ATOM 7044 O O . SER C 1 275 ? 123.509 18.949 -1.918 1.00 55.33 425 SER C O 1
ATOM 7047 N N . ASP C 1 276 ? 123.033 20.376 -3.579 1.00 55.51 426 ASP C N 1
ATOM 7048 C CA . ASP C 1 276 ? 122.288 21.296 -2.739 1.00 56.50 426 ASP C CA 1
ATOM 7049 C C . ASP C 1 276 ? 120.819 21.249 -3.100 1.00 59.02 426 ASP C C 1
ATOM 7050 O O . ASP C 1 276 ? 120.487 21.407 -4.236 1.00 62.13 426 ASP C O 1
ATOM 7055 N N . VAL C 1 277 ? 119.943 21.041 -2.123 1.00 59.12 427 VAL C N 1
ATOM 7056 C CA . VAL C 1 277 ? 118.504 20.902 -2.355 1.00 54.28 427 VAL C CA 1
ATOM 7057 C C . VAL C 1 277 ? 117.814 22.260 -2.344 1.00 54.27 427 VAL C C 1
ATOM 7058 O O . VAL C 1 277 ? 117.976 23.038 -1.405 1.00 56.55 427 VAL C O 1
ATOM 7062 N N . LEU C 1 278 ? 117.049 22.539 -3.396 1.00 55.34 428 LEU C N 1
ATOM 7063 C CA . LEU C 1 278 ? 116.327 23.800 -3.527 1.00 59.43 428 LEU C CA 1
ATOM 7064 C C . LEU C 1 278 ? 114.840 23.534 -3.744 1.00 61.32 428 LEU C C 1
ATOM 7065 O O . LEU C 1 278 ? 114.466 22.576 -4.419 1.00 61.54 428 LEU C O 1
ATOM 7070 N N . LEU C 1 279 ? 113.997 24.380 -3.163 1.00 60.64 429 LEU C N 1
ATOM 7071 C CA . LEU C 1 279 ? 112.554 24.231 -3.283 1.00 56.16 429 LEU C CA 1
ATOM 7072 C C . LEU C 1 279 ? 111.966 25.357 -4.128 1.00 58.82 429 LEU C C 1
ATOM 7073 O O . LEU C 1 279 ? 111.958 26.518 -3.717 1.00 57.31 429 LEU C O 1
ATOM 7078 N N . ARG C 1 280 ? 111.475 25.006 -5.311 1.00 60.60 430 ARG C N 1
ATOM 7079 C CA . ARG C 1 280 ? 110.995 26.000 -6.266 1.00 61.70 430 ARG C CA 1
ATOM 7080 C C . ARG C 1 280 ? 109.493 25.882 -6.520 1.00 60.53 430 ARG C C 1
ATOM 7081 O O . ARG C 1 280 ? 108.925 24.794 -6.441 1.00 59.85 430 ARG C O 1
ATOM 7089 N N . PHE C 1 281 ? 108.861 27.009 -6.834 1.00 60.80 431 PHE C N 1
ATOM 7090 C CA . PHE C 1 281 ? 107.403 27.095 -6.853 1.00 65.13 431 PHE C CA 1
ATOM 7091 C C . PHE C 1 281 ? 106.896 27.920 -8.033 1.00 73.16 431 PHE C C 1
ATOM 7092 O O . PHE C 1 281 ? 107.438 28.985 -8.336 1.00 75.85 431 PHE C O 1
ATOM 7100 N N . SER C 1 282 ? 105.881 27.430 -8.713 1.00 73.15 432 SER C N 1
ATOM 7101 C CA . SER C 1 282 ? 105.304 28.152 -9.814 1.00 76.19 432 SER C CA 1
ATOM 7102 C C . SER C 1 282 ? 104.005 28.534 -9.241 1.00 73.72 432 SER C C 1
ATOM 7103 O O . SER C 1 282 ? 103.120 27.728 -9.141 1.00 76.83 432 SER C O 1
ATOM 7106 N N . ALA C 1 283 ? 103.893 29.747 -8.780 1.00 69.50 433 ALA C N 1
ATOM 7107 C CA . ALA C 1 283 ? 102.664 30.159 -8.155 1.00 75.01 433 ALA C CA 1
ATOM 7108 C C . ALA C 1 283 ? 101.455 30.225 -9.060 1.00 78.71 433 ALA C C 1
ATOM 7109 O O . ALA C 1 283 ? 100.368 29.822 -8.699 1.00 75.76 433 ALA C O 1
ATOM 7111 N N . ASN C 1 284 ? 101.654 30.767 -10.246 1.00 82.86 434 ASN C N 1
ATOM 7112 C CA . ASN C 1 284 ? 100.558 31.039 -11.144 1.00 84.56 434 ASN C CA 1
ATOM 7113 C C . ASN C 1 284 ? 100.756 30.384 -12.488 1.00 82.28 434 ASN C C 1
ATOM 7114 O O . ASN C 1 284 ? 101.848 30.033 -12.875 1.00 83.32 434 ASN C O 1
ATOM 7119 N N . PRO C 1 285 ? 99.670 30.199 -13.199 1.00 88.53 435 PRO C N 1
ATOM 7120 C CA . PRO C 1 285 ? 99.750 29.634 -14.529 1.00 89.94 435 PRO C CA 1
ATOM 7121 C C . PRO C 1 285 ? 100.739 30.449 -15.354 1.00 82.01 435 PRO C C 1
ATOM 7122 O O . PRO C 1 285 ? 101.436 29.920 -16.214 1.00 76.56 435 PRO C O 1
ATOM 7126 N N . GLU C 1 288 ? 106.174 29.863 -14.426 1.00 78.25 438 GLU C N 1
ATOM 7127 C CA . GLU C 1 288 ? 107.635 29.878 -14.437 1.00 91.29 438 GLU C CA 1
ATOM 7128 C C . GLU C 1 288 ? 108.214 29.653 -13.040 1.00 91.63 438 GLU C C 1
ATOM 7129 O O . GLU C 1 288 ? 108.216 30.560 -12.205 1.00 89.65 438 GLU C O 1
ATOM 7135 N N . LEU C 1 289 ? 108.707 28.441 -12.797 1.00 88.30 439 LEU C N 1
ATOM 7136 C CA . LEU C 1 289 ? 109.239 28.066 -11.487 1.00 81.99 439 LEU C CA 1
ATOM 7137 C C . LEU C 1 289 ? 110.375 28.966 -11.012 1.00 84.51 439 LEU C C 1
ATOM 7138 O O . LEU C 1 289 ? 111.340 29.207 -11.739 1.00 84.14 439 LEU C O 1
ATOM 7143 N N . GLY C 1 290 ? 110.254 29.447 -9.780 1.00 82.58 440 GLY C N 1
ATOM 7144 C CA . GLY C 1 290 ? 111.300 30.236 -9.157 1.00 77.33 440 GLY C CA 1
ATOM 7145 C C . GLY C 1 290 ? 111.458 29.879 -7.691 1.00 73.46 440 GLY C C 1
ATOM 7146 O O . GLY C 1 290 ? 110.731 29.028 -7.174 1.00 69.07 440 GLY C O 1
ATOM 7147 N N . PRO C 1 291 ? 112.419 30.524 -7.013 1.00 71.31 441 PRO C N 1
ATOM 7148 C CA . PRO C 1 291 ? 112.637 30.315 -5.578 1.00 66.30 441 PRO C CA 1
ATOM 7149 C C . PRO C 1 291 ? 111.367 30.579 -4.770 1.00 63.84 441 PRO C C 1
ATOM 7150 O O . PRO C 1 291 ? 110.734 31.621 -4.947 1.00 61.36 441 PRO C O 1
ATOM 7154 N N . LEU C 1 292 ? 111.001 29.643 -3.899 1.00 56.75 442 LEU C N 1
ATOM 7155 C CA . LEU C 1 292 ? 109.812 29.793 -3.075 1.00 51.53 442 LEU C CA 1
ATOM 7156 C C . LEU C 1 292 ? 109.874 31.109 -2.310 1.00 53.82 442 LEU C C 1
ATOM 7157 O O . LEU C 1 292 ? 108.847 31.702 -1.996 1.00 61.63 442 LEU C O 1
ATOM 7162 N N . SER C 1 293 ? 111.088 31.566 -2.026 1.00 54.61 443 SER C N 1
ATOM 7163 C CA . SER C 1 293 ? 111.294 32.780 -1.240 1.00 60.41 443 SER C CA 1
ATOM 7164 C C . SER C 1 293 ? 110.927 34.030 -2.020 1.00 59.98 443 SER C C 1
ATOM 7165 O O . SER C 1 293 ? 110.793 35.113 -1.449 1.00 59.89 443 SER C O 1
ATOM 7168 N N . ASP C 1 294 ? 110.775 33.874 -3.331 1.00 61.37 444 ASP C N 1
ATOM 7169 C CA . ASP C 1 294 ? 110.517 35.004 -4.215 1.00 60.39 444 ASP C CA 1
ATOM 7170 C C . ASP C 1 294 ? 109.117 34.935 -4.850 1.00 56.92 444 ASP C C 1
ATOM 7171 O O . ASP C 1 294 ? 108.981 34.563 -6.016 1.00 63.75 444 ASP C O 1
ATOM 7176 N N . VAL C 1 295 ? 108.084 35.291 -4.084 1.00 54.31 445 VAL C N 1
ATOM 7177 C CA . VAL C 1 295 ? 106.704 35.320 -4.588 1.00 54.43 445 VAL C CA 1
ATOM 7178 C C . VAL C 1 295 ? 106.161 36.754 -4.491 1.00 62.11 445 VAL C C 1
ATOM 7179 O O . VAL C 1 295 ? 106.255 37.389 -3.439 1.00 58.56 445 VAL C O 1
ATOM 7183 N N . ALA C 1 296 ? 105.592 37.272 -5.576 1.00 64.55 446 ALA C N 1
ATOM 7184 C CA . ALA C 1 296 ? 105.093 38.649 -5.567 1.00 65.65 446 ALA C CA 1
ATOM 7185 C C . ALA C 1 296 ? 104.243 38.932 -4.324 1.00 68.08 446 ALA C C 1
ATOM 7186 O O . ALA C 1 296 ? 104.380 39.991 -3.690 1.00 67.87 446 ALA C O 1
ATOM 7188 N N . SER C 1 297 ? 103.369 37.981 -3.989 1.00 67.47 447 SER C N 1
ATOM 7189 C CA . SER C 1 297 ? 102.498 38.105 -2.819 1.00 65.07 447 SER C CA 1
ATOM 7190 C C . SER C 1 297 ? 102.943 37.226 -1.654 1.00 56.45 447 SER C C 1
ATOM 7191 O O . SER C 1 297 ? 102.915 35.999 -1.756 1.00 53.67 447 SER C O 1
ATOM 7194 N N . GLY C 1 298 ? 103.337 37.857 -0.549 1.00 50.33 448 GLY C N 1
ATOM 7195 C CA . GLY C 1 298 ? 103.724 37.131 0.649 1.00 44.22 448 GLY C CA 1
ATOM 7196 C C . GLY C 1 298 ? 102.589 36.273 1.177 1.00 47.91 448 GLY C C 1
ATOM 7197 O O . GLY C 1 298 ? 102.814 35.240 1.814 1.00 44.29 448 GLY C O 1
ATOM 7198 N N . GLY C 1 299 ? 101.360 36.702 0.899 1.00 50.29 449 GLY C N 1
ATOM 7199 C CA . GLY C 1 299 ? 100.184 35.969 1.331 1.00 41.84 449 GLY C CA 1
ATOM 7200 C C . GLY C 1 299 ? 100.190 34.511 0.899 1.00 44.07 449 GLY C C 1
ATOM 7201 O O . GLY C 1 299 ? 99.817 33.609 1.663 1.00 42.77 449 GLY C O 1
ATOM 7202 N N . GLU C 1 300 ? 100.625 34.275 -0.335 1.00 49.62 450 GLU C N 1
ATOM 7203 C CA . GLU C 1 300 ? 100.740 32.916 -0.854 1.00 51.17 450 GLU C CA 1
ATOM 7204 C C . GLU C 1 300 ? 101.883 32.160 -0.180 1.00 49.78 450 GLU C C 1
ATOM 7205 O O . GLU C 1 300 ? 101.773 30.963 0.114 1.00 50.02 450 GLU C O 1
ATOM 7211 N N . LEU C 1 301 ? 102.980 32.868 0.065 1.00 44.48 451 LEU C N 1
ATOM 7212 C CA . LEU C 1 301 ? 104.118 32.292 0.761 1.00 42.76 451 LEU C CA 1
ATOM 7213 C C . LEU C 1 301 ? 103.681 31.727 2.110 1.00 41.77 451 LEU C C 1
ATOM 7214 O O . LEU C 1 301 ? 104.037 30.604 2.460 1.00 43.55 451 LEU C O 1
ATOM 7219 N N . SER C 1 302 ? 102.901 32.507 2.854 1.00 39.10 452 SER C N 1
ATOM 7220 C CA . SER C 1 302 ? 102.373 32.069 4.144 1.00 42.10 452 SER C CA 1
ATOM 7221 C C . SER C 1 302 ? 101.560 30.782 4.032 1.00 45.14 452 SER C C 1
ATOM 7222 O O . SER C 1 302 ? 101.835 29.801 4.724 1.00 43.73 452 SER C O 1
ATOM 7225 N N . ARG C 1 303 ? 100.549 30.796 3.170 1.00 45.82 453 ARG C N 1
ATOM 7226 C CA . ARG C 1 303 ? 99.706 29.623 2.978 1.00 47.06 453 ARG C CA 1
ATOM 7227 C C . ARG C 1 303 ? 100.546 28.410 2.588 1.00 48.16 453 ARG C C 1
ATOM 7228 O O . ARG C 1 303 ? 100.352 27.314 3.118 1.00 45.30 453 ARG C O 1
ATOM 7236 N N . VAL C 1 304 ? 101.491 28.616 1.676 1.00 45.77 454 VAL C N 1
ATOM 7237 C CA . VAL C 1 304 ? 102.409 27.555 1.281 1.00 44.94 454 VAL C CA 1
ATOM 7238 C C . VAL C 1 304 ? 103.210 27.046 2.475 1.00 44.93 454 VAL C C 1
ATOM 7239 O O . VAL C 1 304 ? 103.313 25.837 2.692 1.00 44.07 454 VAL C O 1
ATOM 7251 N N . LEU C 1 306 ? 102.334 27.190 5.402 1.00 49.46 456 LEU C N 1
ATOM 7252 C CA . LEU C 1 306 ? 101.342 26.515 6.229 1.00 46.47 456 LEU C CA 1
ATOM 7253 C C . LEU C 1 306 ? 101.106 25.090 5.745 1.00 43.24 456 LEU C C 1
ATOM 7254 O O . LEU C 1 306 ? 100.909 24.182 6.546 1.00 43.98 456 LEU C O 1
ATOM 7259 N N . ALA C 1 307 ? 101.130 24.901 4.431 1.00 41.70 457 ALA C N 1
ATOM 7260 C CA . ALA C 1 307 ? 100.963 23.572 3.857 1.00 49.01 457 ALA C CA 1
ATOM 7261 C C . ALA C 1 307 ? 102.138 22.684 4.239 1.00 49.50 457 ALA C C 1
ATOM 7262 O O . ALA C 1 307 ? 101.959 21.531 4.638 1.00 52.17 457 ALA C O 1
ATOM 7264 N N . VAL C 1 308 ? 103.342 23.230 4.108 1.00 47.32 458 VAL C N 1
ATOM 7265 C CA . VAL C 1 308 ? 104.552 22.518 4.488 1.00 49.21 458 VAL C CA 1
ATOM 7266 C C . VAL C 1 308 ? 104.518 22.167 5.970 1.00 49.06 458 VAL C C 1
ATOM 7267 O O . VAL C 1 308 ? 104.803 21.036 6.360 1.00 49.24 458 VAL C O 1
ATOM 7271 N N . SER C 1 309 ? 104.162 23.145 6.792 1.00 47.47 459 SER C N 1
ATOM 7272 C CA . SER C 1 309 ? 104.089 22.941 8.230 1.00 50.99 459 SER C CA 1
ATOM 7273 C C . SER C 1 309 ? 103.076 21.854 8.560 1.00 54.60 459 SER C C 1
ATOM 7274 O O . SER C 1 309 ? 103.313 21.009 9.422 1.00 56.06 459 SER C O 1
ATOM 7277 N N . THR C 1 310 ? 101.944 21.886 7.865 1.00 56.37 460 THR C N 1
ATOM 7278 C CA . THR C 1 310 ? 100.879 20.912 8.071 1.00 55.81 460 THR C CA 1
ATOM 7279 C C . THR C 1 310 ? 101.373 19.506 7.778 1.00 54.74 460 THR C C 1
ATOM 7280 O O . THR C 1 310 ? 101.337 18.626 8.639 1.00 56.76 460 THR C O 1
ATOM 7284 N N . VAL C 1 311 ? 101.841 19.308 6.553 1.00 51.21 461 VAL C N 1
ATOM 7285 C CA . VAL C 1 311 ? 102.284 18.000 6.095 1.00 55.37 461 VAL C CA 1
ATOM 7286 C C . VAL C 1 311 ? 103.549 17.508 6.798 1.00 56.55 461 VAL C C 1
ATOM 7287 O O . VAL C 1 311 ? 103.590 16.387 7.305 1.00 53.30 461 VAL C O 1
ATOM 7291 N N . LEU C 1 312 ? 104.577 18.350 6.821 1.00 57.49 462 LEU C N 1
ATOM 7292 C CA . LEU C 1 312 ? 105.887 17.954 7.335 1.00 56.52 462 LEU C CA 1
ATOM 7293 C C . LEU C 1 312 ? 106.074 18.217 8.827 1.00 62.46 462 LEU C C 1
ATOM 7294 O O . LEU C 1 312 ? 106.928 17.603 9.469 1.00 59.78 462 LEU C O 1
ATOM 7299 N N . GLY C 1 313 ? 105.282 19.134 9.371 1.00 62.08 463 GLY C N 1
ATOM 7300 C CA . GLY C 1 313 ? 105.394 19.497 10.771 1.00 57.62 463 GLY C CA 1
ATOM 7301 C C . GLY C 1 313 ? 106.273 20.715 10.978 1.00 60.03 463 GLY C C 1
ATOM 7302 O O . GLY C 1 313 ? 107.161 20.999 10.173 1.00 60.54 463 GLY C O 1
ATOM 7303 N N . ALA C 1 314 ? 106.018 21.440 12.063 1.00 59.33 464 ALA C N 1
ATOM 7304 C CA . ALA C 1 314 ? 106.821 22.604 12.420 1.00 60.32 464 ALA C CA 1
ATOM 7305 C C . ALA C 1 314 ? 107.871 22.226 13.463 1.00 65.43 464 ALA C C 1
ATOM 7306 O O . ALA C 1 314 ? 107.689 21.268 14.217 1.00 63.47 464 ALA C O 1
ATOM 7308 N N . ASP C 1 315 ? 108.965 22.983 13.504 1.00 62.30 465 ASP C N 1
ATOM 7309 C CA . ASP C 1 315 ? 110.090 22.655 14.375 1.00 60.25 465 ASP C CA 1
ATOM 7310 C C . ASP C 1 315 ? 110.201 23.564 15.594 1.00 54.07 465 ASP C C 1
ATOM 7311 O O . ASP C 1 315 ? 111.118 23.415 16.401 1.00 53.30 465 ASP C O 1
ATOM 7316 N N . THR C 1 316 ? 109.271 24.502 15.729 1.00 51.10 466 THR C N 1
ATOM 7317 C CA . THR C 1 316 ? 109.250 25.385 16.893 1.00 46.69 466 THR C CA 1
ATOM 7318 C C . THR C 1 316 ? 107.894 25.373 17.596 1.00 44.41 466 THR C C 1
ATOM 7319 O O . THR C 1 316 ? 106.859 25.170 16.962 1.00 46.58 466 THR C O 1
ATOM 7323 N N . PRO C 1 317 ? 107.903 25.578 18.919 1.00 41.47 467 PRO C N 1
ATOM 7324 C CA . PRO C 1 317 ? 106.689 25.620 19.738 1.00 43.29 467 PRO C CA 1
ATOM 7325 C C . PRO C 1 317 ? 105.740 26.735 19.313 1.00 42.46 467 PRO C C 1
ATOM 7326 O O . PRO C 1 317 ? 104.525 26.583 19.429 1.00 45.92 467 PRO C O 1
ATOM 7330 N N . SER C 1 318 ? 106.289 27.843 18.832 1.00 40.39 468 SER C N 1
ATOM 7331 C CA . SER C 1 318 ? 105.469 28.974 18.422 1.00 36.48 468 SER C CA 1
ATOM 7332 C C . SER C 1 318 ? 105.659 29.294 16.947 1.00 37.73 468 SER C C 1
ATOM 7333 O O . SER C 1 318 ? 106.780 29.484 16.481 1.00 41.55 468 SER C O 1
ATOM 7336 N N . VAL C 1 319 ? 104.554 29.351 16.217 1.00 36.40 469 VAL C N 1
ATOM 7337 C CA . VAL C 1 319 ? 104.595 29.670 14.803 1.00 33.44 469 VAL C CA 1
ATOM 7338 C C . VAL C 1 319 ? 103.607 30.784 14.498 1.00 37.13 469 VAL C C 1
ATOM 7339 O O . VAL C 1 319 ? 102.452 30.739 14.919 1.00 35.82 469 VAL C O 1
ATOM 7343 N N . VAL C 1 320 ? 104.076 31.791 13.772 1.00 35.63 470 VAL C N 1
ATOM 7344 C CA . VAL C 1 320 ? 103.247 32.924 13.400 1.00 32.40 470 VAL C CA 1
ATOM 7345 C C . VAL C 1 320 ? 102.999 32.919 11.901 1.00 34.10 470 VAL C C 1
ATOM 7346 O O . VAL C 1 320 ? 103.924 32.725 11.115 1.00 36.51 470 VAL C O 1
ATOM 7350 N N . PHE C 1 321 ? 101.746 33.122 11.509 1.00 36.01 471 PHE C N 1
ATOM 7351 C CA . PHE C 1 321 ? 101.401 33.244 10.100 1.00 34.12 471 PHE C CA 1
ATOM 7352 C C . PHE C 1 321 ? 100.801 34.614 9.818 1.00 34.56 471 PHE C C 1
ATOM 7353 O O . PHE C 1 321 ? 99.777 34.979 10.393 1.00 35.73 471 PHE C O 1
ATOM 7361 N N . ASP C 1 322 ? 101.440 35.375 8.938 1.00 32.38 472 ASP C N 1
ATOM 7362 C CA . ASP C 1 322 ? 100.926 36.690 8.590 1.00 34.66 472 ASP C CA 1
ATOM 7363 C C . ASP C 1 322 ? 100.386 36.737 7.165 1.00 41.99 472 ASP C C 1
ATOM 7364 O O . ASP C 1 322 ? 100.980 36.171 6.249 1.00 40.76 472 ASP C O 1
ATOM 7369 N N . GLU C 1 323 ? 99.261 37.423 6.985 1.00 43.89 473 GLU C N 1
ATOM 7370 C CA . GLU C 1 323 ? 98.636 37.553 5.673 1.00 42.72 473 GLU C CA 1
ATOM 7371 C C . GLU C 1 323 ? 98.308 36.200 5.053 1.00 44.10 473 GLU C C 1
ATOM 7372 O O . GLU C 1 323 ? 98.244 36.069 3.831 1.00 45.53 473 GLU C O 1
ATOM 7378 N N . VAL C 1 324 ? 98.098 35.198 5.901 1.00 42.92 474 VAL C N 1
ATOM 7379 C CA . VAL C 1 324 ? 97.738 33.867 5.434 1.00 41.59 474 VAL C CA 1
ATOM 7380 C C . VAL C 1 324 ? 96.329 33.884 4.846 1.00 45.75 474 VAL C C 1
ATOM 7381 O O . VAL C 1 324 ? 95.963 33.010 4.058 1.00 42.41 474 VAL C O 1
ATOM 7385 N N . ASP C 1 325 ? 95.551 34.895 5.226 1.00 44.82 475 ASP C N 1
ATOM 7386 C CA . ASP C 1 325 ? 94.162 35.016 4.795 1.00 47.53 475 ASP C CA 1
ATOM 7387 C C . ASP C 1 325 ? 93.997 36.032 3.673 1.00 46.77 475 ASP C C 1
ATOM 7388 O O . ASP C 1 325 ? 92.953 36.092 3.025 1.00 45.61 475 ASP C O 1
ATOM 7393 N N . ALA C 1 326 ? 95.031 36.836 3.453 1.00 49.34 476 ALA C N 1
ATOM 7394 C CA . ALA C 1 326 ? 94.978 37.878 2.437 1.00 49.27 476 ALA C CA 1
ATOM 7395 C C . ALA C 1 326 ? 94.871 37.286 1.037 1.00 50.84 476 ALA C C 1
ATOM 7396 O O . ALA C 1 326 ? 95.628 36.381 0.676 1.00 50.18 476 ALA C O 1
ATOM 7398 N N . GLY C 1 327 ? 93.921 37.795 0.258 1.00 46.19 477 GLY C N 1
ATOM 7399 C CA . GLY C 1 327 ? 93.795 37.422 -1.140 1.00 48.76 477 GLY C CA 1
ATOM 7400 C C . GLY C 1 327 ? 92.913 36.218 -1.403 1.00 47.71 477 GLY C C 1
ATOM 7401 O O . GLY C 1 327 ? 92.745 35.805 -2.550 1.00 48.54 477 GLY C O 1
ATOM 7402 N N . ILE C 1 328 ? 92.352 35.648 -0.343 1.00 47.61 478 ILE C N 1
ATOM 7403 C CA . ILE C 1 328 ? 91.486 34.486 -0.488 1.00 48.42 478 ILE C CA 1
ATOM 7404 C C . ILE C 1 328 ? 90.150 34.684 0.208 1.00 49.08 478 ILE C C 1
ATOM 7405 O O . ILE C 1 328 ? 89.891 35.728 0.805 1.00 50.12 478 ILE C O 1
ATOM 7410 N N . GLY C 1 329 ? 89.312 33.659 0.129 1.00 49.43 479 GLY C N 1
ATOM 7411 C CA . GLY C 1 329 ? 88.002 33.686 0.745 1.00 54.07 479 GLY C CA 1
ATOM 7412 C C . GLY C 1 329 ? 87.264 32.403 0.431 1.00 57.86 479 GLY C C 1
ATOM 7413 O O . GLY C 1 329 ? 87.827 31.490 -0.175 1.00 59.39 479 GLY C O 1
ATOM 7414 N N . GLY C 1 330 ? 86.003 32.334 0.844 1.00 55.26 480 GLY C N 1
ATOM 7415 C CA . GLY C 1 330 ? 85.183 31.164 0.599 1.00 56.40 480 GLY C CA 1
ATOM 7416 C C . GLY C 1 330 ? 85.833 29.862 1.030 1.00 56.00 480 GLY C C 1
ATOM 7417 O O . GLY C 1 330 ? 86.401 29.766 2.119 1.00 48.72 480 GLY C O 1
ATOM 7418 N N . ALA C 1 331 ? 85.750 28.863 0.156 1.00 56.75 481 ALA C N 1
ATOM 7419 C CA . ALA C 1 331 ? 86.249 27.520 0.440 1.00 54.93 481 ALA C CA 1
ATOM 7420 C C . ALA C 1 331 ? 87.708 27.510 0.886 1.00 50.10 481 ALA C C 1
ATOM 7421 O O . ALA C 1 331 ? 88.102 26.697 1.721 1.00 48.13 481 ALA C O 1
ATOM 7423 N N . ALA C 1 332 ? 88.504 28.410 0.317 1.00 50.49 482 ALA C N 1
ATOM 7424 C CA . ALA C 1 332 ? 89.921 28.509 0.653 1.00 52.86 482 ALA C CA 1
ATOM 7425 C C . ALA C 1 332 ? 90.119 28.848 2.128 1.00 54.40 482 ALA C C 1
ATOM 7426 O O . ALA C 1 332 ? 90.885 28.188 2.832 1.00 47.52 482 ALA C O 1
ATOM 7428 N N . ALA C 1 333 ? 89.423 29.883 2.588 1.00 54.47 483 ALA C N 1
ATOM 7429 C CA . ALA C 1 333 ? 89.525 30.313 3.974 1.00 48.56 483 ALA C CA 1
ATOM 7430 C C . ALA C 1 333 ? 89.098 29.205 4.939 1.00 48.38 483 ALA C C 1
ATOM 7431 O O . ALA C 1 333 ? 89.682 29.052 6.010 1.00 52.23 483 ALA C O 1
ATOM 7433 N N . ILE C 1 334 ? 88.084 28.434 4.560 1.00 46.54 484 ILE C N 1
ATOM 7434 C CA . ILE C 1 334 ? 87.661 27.300 5.375 1.00 51.47 484 ILE C CA 1
ATOM 7435 C C . ILE C 1 334 ? 88.801 26.296 5.499 1.00 47.13 484 ILE C C 1
ATOM 7436 O O . ILE C 1 334 ? 89.040 25.743 6.574 1.00 46.35 484 ILE C O 1
ATOM 7441 N N . ALA C 1 335 ? 89.503 26.070 4.393 1.00 46.74 485 ALA C N 1
ATOM 7442 C CA . ALA C 1 335 ? 90.636 25.155 4.380 1.00 47.21 485 ALA C CA 1
ATOM 7443 C C . ALA C 1 335 ? 91.750 25.674 5.283 1.00 48.60 485 ALA C C 1
ATOM 7444 O O . ALA C 1 335 ? 92.275 24.942 6.122 1.00 47.67 485 ALA C O 1
ATOM 7446 N N . VAL C 1 336 ? 92.096 26.945 5.107 1.00 48.56 486 VAL C N 1
ATOM 7447 C CA . VAL C 1 336 ? 93.124 27.585 5.916 1.00 43.99 486 VAL C CA 1
ATOM 7448 C C . VAL C 1 336 ? 92.817 27.444 7.399 1.00 44.72 486 VAL C C 1
ATOM 7449 O O . VAL C 1 336 ? 93.629 26.924 8.161 1.00 46.67 486 VAL C O 1
ATOM 7453 N N . ALA C 1 337 ? 91.640 27.907 7.802 1.00 45.59 487 ALA C N 1
ATOM 7454 C CA . ALA C 1 337 ? 91.215 27.809 9.192 1.00 45.76 487 ALA C CA 1
ATOM 7455 C C . ALA C 1 337 ? 91.423 26.401 9.753 1.00 45.74 487 ALA C C 1
ATOM 7456 O O . ALA C 1 337 ? 91.820 26.241 10.905 1.00 45.17 487 ALA C O 1
ATOM 7458 N N . GLU C 1 338 ? 91.154 25.384 8.940 1.00 45.87 488 GLU C N 1
ATOM 7459 C CA . GLU C 1 338 ? 91.316 24.005 9.387 1.00 49.43 488 GLU C CA 1
ATOM 7460 C C . GLU C 1 338 ? 92.794 23.659 9.548 1.00 51.41 488 GLU C C 1
ATOM 7461 O O . GLU C 1 338 ? 93.182 22.965 10.491 1.00 49.60 488 GLU C O 1
ATOM 7467 N N . GLN C 1 339 ? 93.613 24.153 8.623 1.00 49.04 489 GLN C N 1
ATOM 7468 C CA . GLN C 1 339 ? 95.057 23.932 8.660 1.00 46.86 489 GLN C CA 1
ATOM 7469 C C . GLN C 1 339 ? 95.663 24.488 9.941 1.00 48.98 489 GLN C C 1
ATOM 7470 O O . GLN C 1 339 ? 96.426 23.806 10.628 1.00 48.46 489 GLN C O 1
ATOM 7476 N N . LEU C 1 340 ? 95.325 25.736 10.249 1.00 47.59 490 LEU C N 1
ATOM 7477 C CA . LEU C 1 340 ? 95.795 26.381 11.466 1.00 41.90 490 LEU C CA 1
ATOM 7478 C C . LEU C 1 340 ? 95.297 25.622 12.686 1.00 40.32 490 LEU C C 1
ATOM 7479 O O . LEU C 1 340 ? 96.073 25.284 13.577 1.00 42.34 490 LEU C O 1
ATOM 7484 N N . SER C 1 341 ? 94.000 25.341 12.710 1.00 42.18 491 SER C N 1
ATOM 7485 C CA . SER C 1 341 ? 93.382 24.679 13.853 1.00 43.16 491 SER C CA 1
ATOM 7486 C C . SER C 1 341 ? 94.002 23.316 14.126 1.00 47.43 491 SER C C 1
ATOM 7487 O O . SER C 1 341 ? 94.292 22.981 15.275 1.00 47.27 491 SER C O 1
ATOM 7490 N N . ARG C 1 342 ? 94.199 22.531 13.071 1.00 52.17 492 ARG C N 1
ATOM 7491 C CA . ARG C 1 342 ? 94.812 21.214 13.210 1.00 54.70 492 ARG C CA 1
ATOM 7492 C C . ARG C 1 342 ? 96.267 21.322 13.649 1.00 52.61 492 ARG C C 1
ATOM 7493 O O . ARG C 1 342 ? 96.744 20.509 14.442 1.00 52.03 492 ARG C O 1
ATOM 7501 N N . LEU C 1 343 ? 96.965 22.331 13.137 1.00 47.66 493 LEU C N 1
ATOM 7502 C CA . LEU C 1 343 ? 98.350 22.577 13.524 1.00 46.12 493 LEU C CA 1
ATOM 7503 C C . LEU C 1 343 ? 98.446 22.988 14.990 1.00 48.89 493 LEU C C 1
ATOM 7504 O O . LEU C 1 343 ? 99.435 22.690 15.662 1.00 50.43 493 LEU C O 1
ATOM 7509 N N . ALA C 1 344 ? 97.413 23.669 15.479 1.00 46.42 494 ALA C N 1
ATOM 7510 C CA . ALA C 1 344 ? 97.402 24.189 16.843 1.00 45.35 494 ALA C CA 1
ATOM 7511 C C . ALA C 1 344 ? 97.220 23.089 17.884 1.00 49.15 494 ALA C C 1
ATOM 7512 O O . ALA C 1 344 ? 97.265 23.348 19.089 1.00 45.84 494 ALA C O 1
ATOM 7514 N N . ASP C 1 345 ? 97.015 21.863 17.417 1.00 49.47 495 ASP C N 1
ATOM 7515 C CA . ASP C 1 345 ? 96.856 20.726 18.315 1.00 50.56 495 ASP C CA 1
ATOM 7516 C C . ASP C 1 345 ? 98.121 20.482 19.122 1.00 53.76 495 ASP C C 1
ATOM 7517 O O . ASP C 1 345 ? 98.063 20.024 20.263 1.00 54.92 495 ASP C O 1
ATOM 7522 N N . THR C 1 346 ? 99.263 20.803 18.525 1.00 54.68 496 THR C N 1
ATOM 7523 C CA . THR C 1 346 ? 100.550 20.535 19.147 1.00 52.43 496 THR C CA 1
ATOM 7524 C C . THR C 1 346 ? 101.365 21.806 19.380 1.00 55.08 496 THR C C 1
ATOM 7525 O O . THR C 1 346 ? 102.183 21.870 20.301 1.00 63.16 496 THR C O 1
ATOM 7529 N N . ARG C 1 347 ? 101.145 22.816 18.547 1.00 48.11 497 ARG C N 1
ATOM 7530 C CA . ARG C 1 347 ? 101.922 24.045 18.638 1.00 50.03 497 ARG C CA 1
ATOM 7531 C C . ARG C 1 347 ? 101.065 25.214 19.091 1.00 49.15 497 ARG C C 1
ATOM 7532 O O . ARG C 1 347 ? 99.856 25.077 19.277 1.00 50.17 497 ARG C O 1
ATOM 7540 N N . GLN C 1 348 ? 101.704 26.366 19.266 1.00 45.52 498 GLN C N 1
ATOM 7541 C CA . GLN C 1 348 ? 100.988 27.610 19.503 1.00 44.44 498 GLN C CA 1
ATOM 7542 C C . GLN C 1 348 ? 101.091 28.485 18.266 1.00 43.58 498 GLN C C 1
ATOM 7543 O O . GLN C 1 348 ? 102.138 29.082 18.019 1.00 39.64 498 GLN C O 1
ATOM 7549 N N . VAL C 1 349 ? 100.014 28.559 17.486 1.00 41.84 499 VAL C N 1
ATOM 7550 C CA . VAL C 1 349 ? 100.016 29.386 16.281 1.00 39.51 499 VAL C CA 1
ATOM 7551 C C . VAL C 1 349 ? 99.318 30.725 16.514 1.00 38.21 499 VAL C C 1
ATOM 7552 O O . VAL C 1 349 ? 98.258 30.784 17.138 1.00 38.09 499 VAL C O 1
ATOM 7556 N N . LEU C 1 350 ? 99.930 31.798 16.018 1.00 37.28 500 LEU C N 1
ATOM 7557 C CA . LEU C 1 350 ? 99.446 33.154 16.263 1.00 33.14 500 LEU C CA 1
ATOM 7558 C C . LEU C 1 350 ? 99.162 33.865 14.951 1.00 37.44 500 LEU C C 1
ATOM 7559 O O . LEU C 1 350 ? 100.083 34.117 14.173 1.00 36.63 500 LEU C O 1
ATOM 7564 N N . VAL C 1 351 ? 97.895 34.197 14.705 1.00 38.84 501 VAL C N 1
ATOM 7565 C CA . VAL C 1 351 ? 97.531 34.864 13.457 1.00 37.72 501 VAL C CA 1
ATOM 7566 C C . VAL C 1 351 ? 96.651 36.093 13.649 1.00 34.41 501 VAL C C 1
ATOM 7567 O O . VAL C 1 351 ? 95.767 36.115 14.502 1.00 30.48 501 VAL C O 1
ATOM 7571 N N . VAL C 1 352 ? 96.923 37.120 12.850 1.00 36.46 502 VAL C N 1
ATOM 7572 C CA . VAL C 1 352 ? 96.075 38.299 12.774 1.00 35.09 502 VAL C CA 1
ATOM 7573 C C . VAL C 1 352 ? 95.250 38.189 11.507 1.00 37.07 502 VAL C C 1
ATOM 7574 O O . VAL C 1 352 ? 95.798 38.066 10.411 1.00 36.88 502 VAL C O 1
ATOM 7578 N N . THR C 1 353 ? 93.930 38.237 11.658 1.00 40.22 503 THR C N 1
ATOM 7579 C CA . THR C 1 353 ? 93.034 37.939 10.551 1.00 36.26 503 THR C CA 1
ATOM 7580 C C . THR C 1 353 ? 91.809 38.853 10.516 1.00 38.84 503 THR C C 1
ATOM 7581 O O . THR C 1 353 ? 91.386 39.391 11.542 1.00 37.62 503 THR C O 1
ATOM 7585 N N . HIS C 1 354 ? 91.260 39.036 9.318 1.00 41.81 504 HIS C N 1
ATOM 7586 C CA . HIS C 1 354 ? 90.033 39.803 9.129 1.00 42.58 504 HIS C CA 1
ATOM 7587 C C . HIS C 1 354 ? 88.924 38.884 8.632 1.00 41.68 504 HIS C C 1
ATOM 7588 O O . HIS C 1 354 ? 87.898 39.342 8.128 1.00 46.10 504 HIS C O 1
ATOM 7595 N N . LEU C 1 355 ? 89.141 37.582 8.774 1.00 39.02 505 LEU C N 1
ATOM 7596 C CA . LEU C 1 355 ? 88.151 36.597 8.368 1.00 40.14 505 LEU C CA 1
ATOM 7597 C C . LEU C 1 355 ? 87.491 35.941 9.575 1.00 42.43 505 LEU C C 1
ATOM 7598 O O . LEU C 1 355 ? 88.173 35.448 10.476 1.00 40.75 505 LEU C O 1
ATOM 7603 N N . ALA C 1 356 ? 86.161 35.938 9.585 1.00 42.13 506 ALA C N 1
ATOM 7604 C CA . ALA C 1 356 ? 85.406 35.316 10.664 1.00 39.67 506 ALA C CA 1
ATOM 7605 C C . ALA C 1 356 ? 85.603 33.807 10.648 1.00 40.87 506 ALA C C 1
ATOM 7606 O O . ALA C 1 356 ? 85.593 33.158 11.694 1.00 39.92 506 ALA C O 1
ATOM 7608 N N . GLN C 1 357 ? 85.786 33.259 9.451 1.00 41.83 507 GLN C N 1
ATOM 7609 C CA . GLN C 1 357 ? 86.003 31.826 9.278 1.00 44.86 507 GLN C CA 1
ATOM 7610 C C . GLN C 1 357 ? 87.241 31.336 10.044 1.00 44.98 507 GLN C C 1
ATOM 7611 O O . GLN C 1 357 ? 87.215 30.278 10.678 1.00 41.89 507 GLN C O 1
ATOM 7617 N N . ILE C 1 358 ? 88.323 32.107 9.980 1.00 37.68 508 ILE C N 1
ATOM 7618 C CA . ILE C 1 358 ? 89.571 31.718 10.624 1.00 37.59 508 ILE C CA 1
ATOM 7619 C C . ILE C 1 358 ? 89.522 31.978 12.125 1.00 40.77 508 ILE C C 1
ATOM 7620 O O . ILE C 1 358 ? 89.873 31.114 12.930 1.00 39.39 508 ILE C O 1
ATOM 7625 N N . ALA C 1 359 ? 89.085 33.177 12.492 1.00 38.31 509 ALA C N 1
ATOM 7626 C CA . ALA C 1 359 ? 88.999 33.573 13.889 1.00 33.76 509 ALA C CA 1
ATOM 7627 C C . ALA C 1 359 ? 88.174 32.599 14.732 1.00 41.25 509 ALA C C 1
ATOM 7628 O O . ALA C 1 359 ? 88.524 32.310 15.876 1.00 44.20 509 ALA C O 1
ATOM 7630 N N . ALA C 1 360 ? 87.085 32.092 14.160 1.00 44.25 510 ALA C N 1
ATOM 7631 C CA . ALA C 1 360 ? 86.137 31.258 14.899 1.00 41.25 510 ALA C CA 1
ATOM 7632 C C . ALA C 1 360 ? 86.703 29.908 15.336 1.00 42.65 510 ALA C C 1
ATOM 7633 O O . ALA C 1 360 ? 86.115 29.229 16.177 1.00 45.20 510 ALA C O 1
ATOM 7635 N N . ARG C 1 361 ? 87.837 29.517 14.765 1.00 41.48 511 ARG C N 1
ATOM 7636 C CA . ARG C 1 361 ? 88.436 28.224 15.080 1.00 44.63 511 ARG C CA 1
ATOM 7637 C C . ARG C 1 361 ? 89.485 28.343 16.180 1.00 41.08 511 ARG C C 1
ATOM 7638 O O . ARG C 1 361 ? 90.147 27.366 16.531 1.00 41.91 511 ARG C O 1
ATOM 7646 N N . ALA C 1 362 ? 89.627 29.543 16.728 1.00 37.12 512 ALA C N 1
ATOM 7647 C CA . ALA C 1 362 ? 90.689 29.818 17.685 1.00 38.15 512 ALA C CA 1
ATOM 7648 C C . ALA C 1 362 ? 90.395 29.264 19.075 1.00 41.73 512 ALA C C 1
ATOM 7649 O O . ALA C 1 362 ? 89.242 29.210 19.506 1.00 42.74 512 ALA C O 1
ATOM 7651 N N . HIS C 1 363 ? 91.451 28.850 19.770 1.00 41.11 513 HIS C N 1
ATOM 7652 C CA . HIS C 1 363 ? 91.347 28.432 21.162 1.00 38.11 513 HIS C CA 1
ATOM 7653 C C . HIS C 1 363 ? 91.241 29.677 22.032 1.00 38.72 513 HIS C C 1
ATOM 7654 O O . HIS C 1 363 ? 90.625 29.662 23.096 1.00 38.74 513 HIS C O 1
ATOM 7661 N N . HIS C 1 364 ? 91.868 30.752 21.571 1.00 40.12 514 HIS C N 1
ATOM 7662 C CA . HIS C 1 364 ? 91.838 32.027 22.270 1.00 38.55 514 HIS C CA 1
ATOM 7663 C C . HIS C 1 364 ? 91.631 33.129 21.239 1.00 40.60 514 HIS C C 1
ATOM 7664 O O . HIS C 1 364 ? 92.318 33.171 20.218 1.00 39.27 514 HIS C O 1
ATOM 7671 N N . HIS C 1 365 ? 90.680 34.016 21.502 1.00 39.33 515 HIS C N 1
ATOM 7672 C CA . HIS C 1 365 ? 90.347 35.066 20.552 1.00 39.04 515 HIS C CA 1
ATOM 7673 C C . HIS C 1 365 ? 90.588 36.433 21.173 1.00 40.83 515 HIS C C 1
ATOM 7674 O O . HIS C 1 365 ? 89.953 36.792 22.163 1.00 44.04 515 HIS C O 1
ATOM 7681 N N . TYR C 1 366 ? 91.510 37.193 20.592 1.00 39.37 516 TYR C N 1
ATOM 7682 C CA . TYR C 1 366 ? 91.861 38.503 21.127 1.00 38.97 516 TYR C CA 1
ATOM 7683 C C . TYR C 1 366 ? 91.387 39.622 20.206 1.00 40.12 516 TYR C C 1
ATOM 7684 O O . TYR C 1 366 ? 91.518 39.529 18.983 1.00 37.55 516 TYR C O 1
ATOM 7693 N N . LYS C 1 367 ? 90.833 40.677 20.796 1.00 38.75 517 LYS C N 1
ATOM 7694 C CA . LYS C 1 367 ? 90.453 41.851 20.022 1.00 41.16 517 LYS C CA 1
ATOM 7695 C C . LYS C 1 367 ? 91.416 42.991 20.318 1.00 40.91 517 LYS C C 1
ATOM 7696 O O . LYS C 1 367 ? 91.748 43.251 21.473 1.00 42.15 517 LYS C O 1
ATOM 7702 N N . VAL C 1 368 ? 91.877 43.650 19.260 1.00 41.96 518 VAL C N 1
ATOM 7703 C CA . VAL C 1 368 ? 92.780 44.784 19.389 1.00 45.11 518 VAL C CA 1
ATOM 7704 C C . VAL C 1 368 ? 92.013 46.078 19.158 1.00 49.71 518 VAL C C 1
ATOM 7705 O O . VAL C 1 368 ? 91.542 46.337 18.050 1.00 51.27 518 VAL C O 1
ATOM 7709 N N . GLU C 1 369 ? 91.894 46.889 20.205 1.00 50.94 519 GLU C N 1
ATOM 7710 C CA . GLU C 1 369 ? 91.080 48.102 20.155 1.00 55.61 519 GLU C CA 1
ATOM 7711 C C . GLU C 1 369 ? 91.877 49.375 20.429 1.00 57.09 519 GLU C C 1
ATOM 7712 O O . GLU C 1 369 ? 92.618 49.448 21.406 1.00 58.95 519 GLU C O 1
ATOM 7718 N N . LYS C 1 370 ? 91.676 50.383 19.588 1.00 58.95 520 LYS C N 1
ATOM 7719 C CA . LYS C 1 370 ? 92.214 51.708 19.847 1.00 63.69 520 LYS C CA 1
ATOM 7720 C C . LYS C 1 370 ? 91.381 52.355 20.949 1.00 64.17 520 LYS C C 1
ATOM 7721 O O . LYS C 1 370 ? 90.317 51.851 21.309 1.00 59.50 520 LYS C O 1
ATOM 7727 N N . GLN C 1 371 ? 91.868 53.468 21.485 1.00 65.61 521 GLN C N 1
ATOM 7728 C CA . GLN C 1 371 ? 91.178 54.166 22.574 1.00 67.25 521 GLN C CA 1
ATOM 7729 C C . GLN C 1 371 ? 91.839 55.505 22.898 1.00 71.88 521 GLN C C 1
ATOM 7730 O O . GLN C 1 371 ? 92.621 56.020 22.105 1.00 70.58 521 GLN C O 1
ATOM 7736 N N . VAL C 1 372 ? 91.535 56.065 24.066 1.00 80.78 522 VAL C N 1
ATOM 7737 C CA . VAL C 1 372 ? 92.051 57.396 24.421 1.00 82.64 522 VAL C CA 1
ATOM 7738 C C . VAL C 1 372 ? 92.803 57.396 25.759 1.00 77.71 522 VAL C C 1
ATOM 7739 O O . VAL C 1 372 ? 92.332 56.820 26.749 1.00 74.28 522 VAL C O 1
ATOM 7743 N N . THR C 1 377 ? 95.328 57.907 22.612 1.00 68.92 527 THR C N 1
ATOM 7744 C CA . THR C 1 377 ? 95.061 57.036 21.475 1.00 77.53 527 THR C CA 1
ATOM 7745 C C . THR C 1 377 ? 95.880 55.733 21.610 1.00 71.72 527 THR C C 1
ATOM 7746 O O . THR C 1 377 ? 96.780 55.417 20.814 1.00 68.03 527 THR C O 1
ATOM 7750 N N . VAL C 1 378 ? 95.570 54.983 22.654 1.00 68.55 528 VAL C N 1
ATOM 7751 C CA . VAL C 1 378 ? 96.397 53.858 23.037 1.00 66.53 528 VAL C CA 1
ATOM 7752 C C . VAL C 1 378 ? 95.759 52.538 22.616 1.00 64.03 528 VAL C C 1
ATOM 7753 O O . VAL C 1 378 ? 94.554 52.355 22.778 1.00 67.03 528 VAL C O 1
ATOM 7757 N N . SER C 1 379 ? 96.552 51.652 22.015 1.00 64.39 529 SER C N 1
ATOM 7758 C CA . SER C 1 379 ? 96.059 50.333 21.624 1.00 58.88 529 SER C CA 1
ATOM 7759 C C . SER C 1 379 ? 95.894 49.427 22.839 1.00 58.31 529 SER C C 1
ATOM 7760 O O . SER C 1 379 ? 96.676 49.484 23.791 1.00 59.24 529 SER C O 1
ATOM 7763 N N . HIS C 1 380 ? 94.866 48.587 22.786 1.00 59.10 530 HIS C N 1
ATOM 7764 C CA . HIS C 1 380 ? 94.492 47.717 23.893 1.00 57.80 530 HIS C CA 1
ATOM 7765 C C . HIS C 1 380 ? 94.148 46.328 23.348 1.00 50.24 530 HIS C C 1
ATOM 7766 O O . HIS C 1 380 ? 93.632 46.199 22.237 1.00 49.77 530 HIS C O 1
ATOM 7773 N N . VAL C 1 381 ? 94.444 45.292 24.124 1.00 42.57 531 VAL C N 1
ATOM 7774 C CA . VAL C 1 381 ? 94.212 43.917 23.687 1.00 42.16 531 VAL C CA 1
ATOM 7775 C C . VAL C 1 381 ? 93.517 43.115 24.780 1.00 48.10 531 VAL C C 1
ATOM 7776 O O . VAL C 1 381 ? 94.037 42.985 25.890 1.00 53.87 531 VAL C O 1
ATOM 7780 N N . ARG C 1 382 ? 92.344 42.574 24.468 1.00 43.95 532 ARG C N 1
ATOM 7781 C CA . ARG C 1 382 ? 91.593 41.802 25.452 1.00 46.42 532 ARG C CA 1
ATOM 7782 C C . ARG C 1 382 ? 91.153 40.454 24.901 1.00 43.26 532 ARG C C 1
ATOM 7783 O O . ARG C 1 382 ? 91.006 40.288 23.692 1.00 42.36 532 ARG C O 1
ATOM 7791 N N . LEU C 1 383 ? 90.957 39.494 25.800 1.00 41.61 533 LEU C N 1
ATOM 7792 C CA . LEU C 1 383 ? 90.488 38.167 25.427 1.00 39.14 533 LEU C CA 1
ATOM 7793 C C . LEU C 1 383 ? 88.961 38.127 25.419 1.00 44.35 533 LEU C C 1
ATOM 7794 O O . LEU C 1 383 ? 88.324 38.315 26.457 1.00 43.25 533 LEU C O 1
ATOM 7799 N N . LEU C 1 384 ? 88.382 37.878 24.245 1.00 45.73 534 LEU C N 1
ATOM 7800 C CA . LEU C 1 384 ? 86.929 37.830 24.089 1.00 45.37 534 LEU C CA 1
ATOM 7801 C C . LEU C 1 384 ? 86.290 36.658 24.832 1.00 48.10 534 LEU C C 1
ATOM 7802 O O . LEU C 1 384 ? 86.794 35.534 24.803 1.00 46.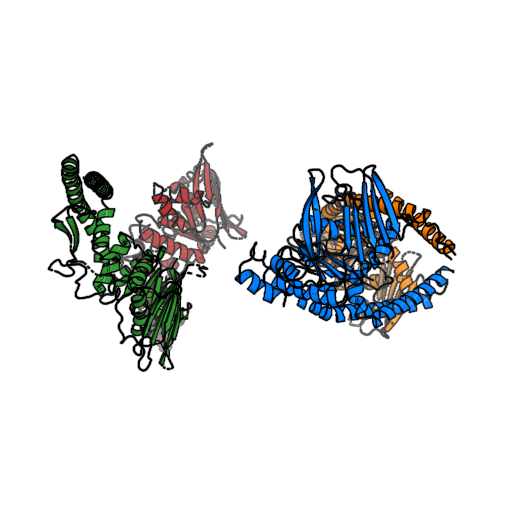55 534 LEU C O 1
ATOM 7807 N N . THR C 1 385 ? 85.160 36.940 25.475 1.00 53.94 535 THR C N 1
ATOM 7808 C CA . THR C 1 385 ? 84.580 36.057 26.484 1.00 54.77 535 THR C CA 1
ATOM 7809 C C . THR C 1 385 ? 83.782 34.886 25.914 1.00 53.19 535 THR C C 1
ATOM 7810 O O . THR C 1 385 ? 84.073 33.726 26.205 1.00 56.66 535 THR C O 1
ATOM 7814 N N . GLY C 1 386 ? 82.774 35.202 25.109 1.00 51.11 536 GLY C N 1
ATOM 7815 C CA . GLY C 1 386 ? 81.867 34.213 24.559 1.00 48.44 536 GLY C CA 1
ATOM 7816 C C . GLY C 1 386 ? 80.710 34.952 23.921 1.00 51.64 536 GLY C C 1
ATOM 7817 O O . GLY C 1 386 ? 80.444 34.812 22.728 1.00 50.70 536 GLY C O 1
ATOM 7818 N N . ASP C 1 387 ? 80.021 35.749 24.731 1.00 52.45 537 ASP C N 1
ATOM 7819 C CA . ASP C 1 387 ? 79.047 36.700 24.219 1.00 54.73 537 ASP C CA 1
ATOM 7820 C C . ASP C 1 387 ? 79.792 37.744 23.399 1.00 53.63 537 ASP C C 1
ATOM 7821 O O . ASP C 1 387 ? 79.426 38.040 22.260 1.00 51.37 537 ASP C O 1
ATOM 7826 N N . GLU C 1 388 ? 80.849 38.294 23.992 1.00 53.89 538 GLU C N 1
ATOM 7827 C CA . GLU C 1 388 ? 81.691 39.274 23.318 1.00 49.45 538 GLU C CA 1
ATOM 7828 C C . GLU C 1 388 ? 82.317 38.658 22.077 1.00 45.68 538 GLU C C 1
ATOM 7829 O O . GLU C 1 388 ? 82.537 39.340 21.077 1.00 46.61 538 GLU C O 1
ATOM 7831 N N . ARG C 1 389 ? 82.597 37.361 22.145 1.00 41.61 539 ARG C N 1
ATOM 7832 C CA . ARG C 1 389 ? 83.189 36.661 21.014 1.00 45.36 539 ARG C CA 1
ATOM 7833 C C . ARG C 1 389 ? 82.162 36.418 19.916 1.00 50.56 539 ARG C C 1
ATOM 7834 O O . ARG C 1 389 ? 82.404 36.732 18.750 1.00 48.42 539 ARG C O 1
ATOM 7842 N N . LEU C 1 390 ? 81.020 35.847 20.290 1.00 54.88 540 LEU C N 1
ATOM 7843 C CA . LEU C 1 390 ? 79.935 35.627 19.343 1.00 48.34 540 LEU C CA 1
ATOM 7844 C C . LEU C 1 390 ? 79.680 36.924 18.593 1.00 42.91 540 LEU C C 1
ATOM 7845 O O . LEU C 1 390 ? 79.611 36.946 17.365 1.00 44.04 540 LEU C O 1
ATOM 7850 N N . GLU C 1 391 ? 79.559 38.007 19.351 1.00 40.84 541 GLU C N 1
ATOM 7851 C CA . GLU C 1 391 ? 79.359 39.333 18.787 1.00 44.86 541 GLU C CA 1
ATOM 7852 C C . GLU C 1 391 ? 80.451 39.698 17.783 1.00 44.72 541 GLU C C 1
ATOM 7853 O O . GLU C 1 391 ? 80.169 40.266 16.729 1.00 41.52 541 GLU C O 1
ATOM 7859 N N . GLU C 1 392 ? 81.696 39.367 18.115 1.00 48.20 542 GLU C N 1
ATOM 7860 C CA . GLU C 1 392 ? 82.835 39.719 17.270 1.00 45.92 542 GLU C CA 1
ATOM 7861 C C . GLU C 1 392 ? 82.791 39.047 15.901 1.00 42.42 542 GLU C C 1
ATOM 7862 O O . GLU C 1 392 ? 83.007 39.694 14.881 1.00 44.09 542 GLU C O 1
ATOM 7868 N N . ILE C 1 393 ? 82.520 37.748 15.881 1.00 43.02 543 ILE C N 1
ATOM 7869 C CA . ILE C 1 393 ? 82.408 37.017 14.624 1.00 44.99 543 ILE C CA 1
ATOM 7870 C C . ILE C 1 393 ? 81.303 37.607 13.752 1.00 47.34 543 ILE C C 1
ATOM 7871 O O . ILE C 1 393 ? 81.500 37.853 12.561 1.00 41.61 543 ILE C O 1
ATOM 7876 N N . ALA C 1 394 ? 80.141 37.834 14.359 1.00 48.03 544 ALA C N 1
ATOM 7877 C CA . ALA C 1 394 ? 79.009 38.431 13.663 1.00 43.84 544 ALA C CA 1
ATOM 7878 C C . ALA C 1 394 ? 79.398 39.772 13.053 1.00 46.58 544 ALA C C 1
ATOM 7879 O O . ALA C 1 394 ? 79.028 40.083 11.922 1.00 47.35 544 ALA C O 1
ATOM 7881 N N . ARG C 1 395 ? 80.148 40.564 13.809 1.00 49.93 545 ARG C N 1
ATOM 7882 C CA . ARG C 1 395 ? 80.591 41.865 13.329 1.00 49.59 545 ARG C CA 1
ATOM 7883 C C . ARG C 1 395 ? 81.567 41.698 12.171 1.00 47.02 545 ARG C C 1
ATOM 7884 O O . ARG C 1 395 ? 81.637 42.543 11.279 1.00 49.99 545 ARG C O 1
ATOM 7900 N N . LEU C 1 397 ? 81.542 39.003 10.075 1.00 48.03 547 LEU C N 1
ATOM 7901 C CA . LEU C 1 397 ? 80.769 38.564 8.929 1.00 43.97 547 LEU C CA 1
ATOM 7902 C C . LEU C 1 397 ? 79.903 39.599 8.259 1.00 46.28 547 LEU C C 1
ATOM 7903 O O . LEU C 1 397 ? 79.925 39.718 7.071 1.00 50.14 547 LEU C O 1
ATOM 7908 N N . SER C 1 398 ? 79.127 40.353 9.012 1.00 49.19 548 SER C N 1
ATOM 7909 C CA . SER C 1 398 ? 78.273 41.327 8.372 1.00 49.64 548 SER C CA 1
ATOM 7910 C C . SER C 1 398 ? 78.308 42.768 8.817 1.00 51.59 548 SER C C 1
ATOM 7911 O O . SER C 1 398 ? 77.763 43.593 8.140 1.00 52.74 548 SER C O 1
ATOM 7914 N N . GLY C 1 399 ? 78.887 43.088 9.954 1.00 48.31 549 GLY C N 1
ATOM 7915 C CA . GLY C 1 399 ? 78.840 44.445 10.439 1.00 44.65 549 GLY C CA 1
ATOM 7916 C C . GLY C 1 399 ? 77.482 44.488 11.058 1.00 51.55 549 GLY C C 1
ATOM 7917 O O . GLY C 1 399 ? 77.077 45.432 11.677 1.00 48.19 549 GLY C O 1
ATOM 7918 N N . ASN C 1 400 ? 76.798 43.373 10.878 1.00 61.42 550 ASN C N 1
ATOM 7919 C CA . ASN C 1 400 ? 75.507 43.034 11.475 1.00 55.65 550 ASN C CA 1
ATOM 7920 C C . ASN C 1 400 ? 74.170 43.102 10.753 1.00 59.58 550 ASN C C 1
ATOM 7921 O O . ASN C 1 400 ? 73.837 44.063 10.121 1.00 59.73 550 ASN C O 1
ATOM 7926 N N . THR C 1 401 ? 73.441 41.998 10.886 1.00 67.95 551 THR C N 1
ATOM 7927 C CA . THR C 1 401 ? 72.053 41.772 10.523 1.00 70.37 551 THR C CA 1
ATOM 7928 C C . THR C 1 401 ? 71.676 40.832 11.622 1.00 65.17 551 THR C C 1
ATOM 7929 O O . THR C 1 401 ? 71.050 39.815 11.469 1.00 67.64 551 THR C O 1
ATOM 7931 N N . SER C 1 402 ? 72.116 41.212 12.773 1.00 61.33 552 SER C N 1
ATOM 7932 C CA . SER C 1 402 ? 72.364 40.300 13.880 1.00 64.49 552 SER C CA 1
ATOM 7933 C C . SER C 1 402 ? 71.574 39.002 13.843 1.00 66.89 552 SER C C 1
ATOM 7934 O O . SER C 1 402 ? 72.136 37.944 14.064 1.00 69.37 552 SER C O 1
ATOM 7937 N N . GLU C 1 403 ? 70.279 39.068 13.568 1.00 67.39 553 GLU C N 1
ATOM 7938 C CA . GLU C 1 403 ? 69.512 37.841 13.332 1.00 69.09 553 GLU C CA 1
ATOM 7939 C C . GLU C 1 403 ? 70.258 36.855 12.414 1.00 67.00 553 GLU C C 1
ATOM 7940 O O . GLU C 1 403 ? 70.669 35.759 12.820 1.00 59.69 553 GLU C O 1
ATOM 7946 N N . ALA C 1 404 ? 70.410 37.258 11.160 1.00 65.89 554 ALA C N 1
ATOM 7947 C CA . ALA C 1 404 ? 71.121 36.438 10.196 1.00 60.82 554 ALA C CA 1
ATOM 7948 C C . ALA C 1 404 ? 72.588 36.229 10.570 1.00 66.83 554 ALA C C 1
ATOM 7949 O O . ALA C 1 404 ? 73.102 35.124 10.449 1.00 68.09 554 ALA C O 1
ATOM 7951 N N . ALA C 1 405 ? 73.276 37.296 10.970 1.00 66.95 555 ALA C N 1
ATOM 7952 C CA . ALA C 1 405 ? 74.708 37.194 11.264 1.00 61.53 555 ALA C CA 1
ATOM 7953 C C . ALA C 1 405 ? 75.038 36.400 12.546 1.00 58.90 555 ALA C C 1
ATOM 7954 O O . ALA C 1 405 ? 76.031 35.665 12.589 1.00 58.90 555 ALA C O 1
ATOM 7956 N N . LEU C 1 406 ? 74.238 36.588 13.596 1.00 57.88 556 LEU C N 1
ATOM 7957 C CA . LEU C 1 406 ? 74.428 35.847 14.843 1.00 55.65 556 LEU C CA 1
ATOM 7958 C C . LEU C 1 406 ? 74.323 34.335 14.635 1.00 57.24 556 LEU C C 1
ATOM 7959 O O . LEU C 1 406 ? 74.989 33.555 15.324 1.00 58.90 556 LEU C O 1
ATOM 7964 N N . GLU C 1 407 ? 73.484 33.923 13.693 1.00 60.88 557 GLU C N 1
ATOM 7965 C CA . GLU C 1 407 ? 73.332 32.503 13.419 1.00 62.74 557 GLU C CA 1
ATOM 7966 C C . GLU C 1 407 ? 74.482 31.970 12.572 1.00 59.56 557 GLU C C 1
ATOM 7967 O O . GLU C 1 407 ? 74.923 30.835 12.760 1.00 57.94 557 GLU C O 1
ATOM 7973 N N . HIS C 1 408 ? 74.971 32.793 11.651 1.00 59.13 558 HIS C N 1
ATOM 7974 C CA . HIS C 1 408 ? 76.137 32.421 10.866 1.00 56.50 558 HIS C CA 1
ATOM 7975 C C . HIS C 1 408 ? 77.349 32.345 11.774 1.00 55.59 558 HIS C C 1
ATOM 7976 O O . HIS C 1 408 ? 78.163 31.432 11.659 1.00 55.69 558 HIS C O 1
ATOM 7983 N N . ALA C 1 409 ? 77.459 33.307 12.681 1.00 53.04 559 ALA C N 1
ATOM 7984 C CA . ALA C 1 409 ? 78.560 33.337 13.632 1.00 51.67 559 ALA C CA 1
ATOM 7985 C C . ALA C 1 409 ? 78.455 32.175 14.610 1.00 51.29 559 ALA C C 1
ATOM 7986 O O . ALA C 1 409 ? 79.452 31.537 14.943 1.00 50.46 559 ALA C O 1
ATOM 7988 N N . ARG C 1 410 ? 77.235 31.909 15.065 1.00 57.68 560 ARG C N 1
ATOM 7989 C CA . ARG C 1 410 ? 76.983 30.857 16.042 1.00 59.15 560 ARG C CA 1
ATOM 7990 C C . ARG C 1 410 ? 77.414 29.504 15.496 1.00 58.63 560 ARG C C 1
ATOM 7991 O O . ARG C 1 410 ? 78.156 28.768 16.147 1.00 57.97 560 ARG C O 1
ATOM 7999 N N . GLU C 1 411 ? 76.948 29.182 14.294 1.00 59.09 561 GLU C N 1
ATOM 8000 C CA . GLU C 1 411 ? 77.291 27.916 13.663 1.00 59.40 561 GLU C CA 1
ATOM 8001 C C . GLU C 1 411 ? 78.791 27.816 13.386 1.00 60.59 561 GLU C C 1
ATOM 8002 O O . GLU C 1 411 ? 79.401 26.775 13.623 1.00 63.55 561 GLU C O 1
ATOM 8008 N N . LEU C 1 412 ? 79.379 28.904 12.895 1.00 59.52 562 LEU C N 1
ATOM 8009 C CA . LEU C 1 412 ? 80.809 28.945 12.592 1.00 54.97 562 LEU C CA 1
ATOM 8010 C C . LEU C 1 412 ? 81.659 28.519 13.783 1.00 56.00 562 LEU C C 1
ATOM 8011 O O . LEU C 1 412 ? 82.596 27.730 13.640 1.00 54.44 562 LEU C O 1
ATOM 8016 N N . LEU C 1 413 ? 81.329 29.052 14.957 1.00 57.78 563 LEU C N 1
ATOM 8017 C CA . LEU C 1 413 ? 82.104 28.797 16.171 1.00 59.03 563 LEU C CA 1
ATOM 8018 C C . LEU C 1 413 ? 82.136 27.315 16.536 1.00 63.10 563 LEU C C 1
ATOM 8019 O O . LEU C 1 413 ? 83.046 26.858 17.229 1.00 60.83 563 LEU C O 1
ATOM 8024 N N . ALA C 1 414 ? 81.138 26.571 16.070 1.00 66.49 564 ALA C N 1
ATOM 8025 C CA . ALA C 1 414 ? 81.066 25.137 16.335 1.00 68.70 564 ALA C CA 1
ATOM 8026 C C . ALA C 1 414 ? 80.615 24.365 15.099 1.00 60.25 564 ALA C C 1
ATOM 8027 O O . ALA C 1 414 ? 81.436 23.937 14.290 1.00 55.97 564 ALA C O 1
ATOM 8029 N N . PRO D 1 38 ? 58.230 9.779 29.706 1.00 64.99 32 PRO D N 1
ATOM 8030 C CA . PRO D 1 38 ? 57.422 8.560 29.582 1.00 61.18 32 PRO D CA 1
ATOM 8031 C C . PRO D 1 38 ? 57.999 7.613 28.535 1.00 55.97 32 PRO D C 1
ATOM 8032 O O . PRO D 1 38 ? 57.295 7.242 27.594 1.00 57.72 32 PRO D O 1
ATOM 8036 N N . ARG D 1 39 ? 59.259 7.226 28.701 1.00 45.87 33 ARG D N 1
ATOM 8037 C CA . ARG D 1 39 ? 59.936 6.387 27.720 1.00 42.42 33 ARG D CA 1
ATOM 8038 C C . ARG D 1 39 ? 59.528 4.921 27.816 1.00 40.91 33 ARG D C 1
ATOM 8039 O O . ARG D 1 39 ? 58.747 4.532 28.684 1.00 40.12 33 ARG D O 1
ATOM 8047 N N . LEU D 1 40 ? 60.071 4.115 26.908 1.00 38.36 34 LEU D N 1
ATOM 8048 C CA . LEU D 1 40 ? 59.899 2.669 26.940 1.00 37.48 34 LEU D CA 1
ATOM 8049 C C . LEU D 1 40 ? 60.963 2.072 27.851 1.00 38.97 34 LEU D C 1
ATOM 8050 O O . LEU D 1 40 ? 62.110 1.890 27.444 1.00 38.62 34 LEU D O 1
ATOM 8055 N N . SER D 1 41 ? 60.572 1.770 29.085 1.00 44.47 35 SER D N 1
ATOM 8056 C CA . SER D 1 41 ? 61.508 1.370 30.132 1.00 36.18 35 SER D CA 1
ATOM 8057 C C . SER D 1 41 ? 61.978 -0.068 29.991 1.00 39.27 35 SER D C 1
ATOM 8058 O O . SER D 1 41 ? 63.129 -0.384 30.294 1.00 40.71 35 SER D O 1
ATOM 8061 N N . ARG D 1 42 ? 61.086 -0.937 29.529 1.00 37.38 36 ARG D N 1
ATOM 8062 C CA . ARG D 1 42 ? 61.359 -2.366 29.514 1.00 34.35 36 ARG D CA 1
ATOM 8063 C C . ARG D 1 42 ? 60.663 -3.055 28.344 1.00 33.34 36 ARG D C 1
ATOM 8064 O O . ARG D 1 42 ? 59.532 -2.725 28.001 1.00 35.13 36 ARG D O 1
ATOM 8072 N N . LEU D 1 43 ? 61.344 -4.016 27.734 1.00 31.86 37 LEU D N 1
ATOM 8073 C CA . LEU D 1 43 ? 60.776 -4.766 26.626 1.00 28.34 37 LEU D CA 1
ATOM 8074 C C . LEU D 1 43 ? 61.054 -6.254 26.795 1.00 31.88 37 LEU D C 1
ATOM 8075 O O . LEU D 1 43 ? 62.202 -6.665 26.927 1.00 34.04 37 LEU D O 1
ATOM 8080 N N . GLU D 1 44 ? 60.002 -7.060 26.792 1.00 30.64 38 GLU D N 1
ATOM 8081 C CA . GLU D 1 44 ? 60.160 -8.500 26.918 1.00 29.79 38 GLU D CA 1
ATOM 8082 C C . GLU D 1 44 ? 59.688 -9.204 25.654 1.00 34.70 38 GLU D C 1
ATOM 8083 O O . GLU D 1 44 ? 58.581 -8.963 25.176 1.00 38.25 38 GLU D O 1
ATOM 8089 N N . ILE D 1 45 ? 60.529 -10.072 25.106 1.00 34.84 39 ILE D N 1
ATOM 8090 C CA . ILE D 1 45 ? 60.141 -10.846 23.936 1.00 32.15 39 ILE D CA 1
ATOM 8091 C C . ILE D 1 45 ? 60.176 -12.325 24.260 1.00 38.54 39 ILE D C 1
ATOM 8092 O O . ILE D 1 45 ? 61.058 -12.789 24.983 1.00 42.95 39 ILE D O 1
ATOM 8097 N N . ARG D 1 46 ? 59.209 -13.066 23.731 1.00 38.19 40 ARG D N 1
ATOM 8098 C CA . ARG D 1 46 ? 59.121 -14.487 24.033 1.00 40.44 40 ARG D CA 1
ATOM 8099 C C . ARG D 1 46 ? 58.775 -15.299 22.794 1.00 48.70 40 ARG D C 1
ATOM 8100 O O . ARG D 1 46 ? 57.676 -15.176 22.251 1.00 46.24 40 ARG D O 1
ATOM 8108 N N . ASN D 1 47 ? 59.717 -16.124 22.346 1.00 46.15 41 ASN D N 1
ATOM 8109 C CA . ASN D 1 47 ? 59.495 -17.003 21.196 1.00 45.33 41 ASN D CA 1
ATOM 8110 C C . ASN D 1 47 ? 59.183 -16.261 19.898 1.00 47.86 41 ASN D C 1
ATOM 8111 O O . ASN D 1 47 ? 58.322 -16.683 19.128 1.00 50.76 41 ASN D O 1
ATOM 8116 N N . LEU D 1 48 ? 59.873 -15.150 19.664 1.00 47.88 42 LEU D N 1
ATOM 8117 C CA . LEU D 1 48 ? 59.698 -14.396 18.423 1.00 52.64 42 LEU D CA 1
ATOM 8118 C C . LEU D 1 48 ? 60.897 -14.587 17.500 1.00 56.03 42 LEU D C 1
ATOM 8119 O O . LEU D 1 48 ? 62.014 -14.174 17.820 1.00 54.93 42 LEU D O 1
ATOM 8124 N N . ALA D 1 49 ? 60.656 -15.217 16.355 1.00 59.63 43 ALA D N 1
ATOM 8125 C CA . ALA D 1 49 ? 61.699 -15.445 15.362 1.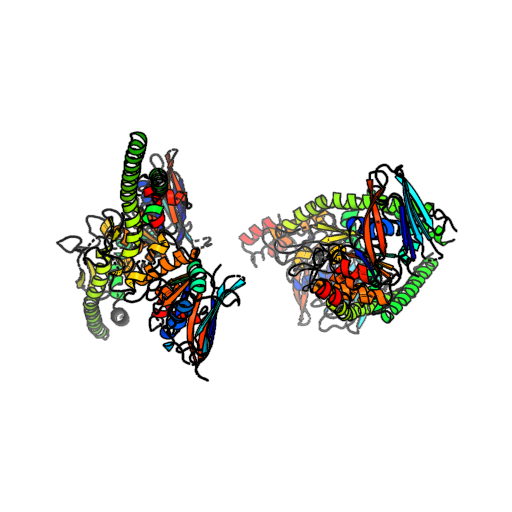00 53.87 43 ALA D CA 1
ATOM 8126 C C . ALA D 1 49 ? 62.856 -16.249 15.941 1.00 55.90 43 ALA D C 1
ATOM 8127 O O . ALA D 1 49 ? 62.686 -17.390 16.373 1.00 59.30 43 ALA D O 1
ATOM 8129 N N . THR D 1 50 ? 64.035 -15.639 15.943 1.00 58.01 44 THR D N 1
ATOM 8130 C CA . THR D 1 50 ? 65.244 -16.285 16.434 1.00 62.92 44 THR D CA 1
ATOM 8131 C C . THR D 1 50 ? 65.285 -16.305 17.962 1.00 59.01 44 THR D C 1
ATOM 8132 O O . THR D 1 50 ? 65.943 -17.152 18.569 1.00 55.55 44 THR D O 1
ATOM 8136 N N . ILE D 1 51 ? 64.567 -15.366 18.569 1.00 55.79 45 ILE D N 1
ATOM 8137 C CA . ILE D 1 51 ? 64.614 -15.149 20.009 1.00 50.32 45 ILE D CA 1
ATOM 8138 C C . ILE D 1 51 ? 63.703 -16.106 20.767 1.00 55.10 45 ILE D C 1
ATOM 8139 O O . ILE D 1 51 ? 62.485 -16.100 20.584 1.00 57.55 45 ILE D O 1
ATOM 8144 N N . THR D 1 52 ? 64.301 -16.927 21.622 1.00 52.67 46 THR D N 1
ATOM 8145 C CA . THR D 1 52 ? 63.535 -17.837 22.461 1.00 52.95 46 THR D CA 1
ATOM 8146 C C . THR D 1 52 ? 62.930 -17.074 23.634 1.00 53.57 46 THR D C 1
ATOM 8147 O O . THR D 1 52 ? 61.750 -17.234 23.950 1.00 57.24 46 THR D O 1
ATOM 8151 N N . GLN D 1 53 ? 63.745 -16.235 24.266 1.00 49.10 47 GLN D N 1
ATOM 8152 C CA . GLN D 1 53 ? 63.314 -15.470 25.429 1.00 47.10 47 GLN D CA 1
ATOM 8153 C C . GLN D 1 53 ? 64.299 -14.338 25.704 1.00 49.84 47 GLN D C 1
ATOM 8154 O O . GLN D 1 53 ? 65.512 -14.515 25.573 1.00 50.20 47 GLN D O 1
ATOM 8160 N N . LEU D 1 54 ? 63.780 -13.174 26.079 1.00 45.96 48 LEU D N 1
ATOM 8161 C CA . LEU D 1 54 ? 64.623 -12.000 26.280 1.00 42.57 48 LEU D CA 1
ATOM 8162 C C . LEU D 1 54 ? 63.898 -10.880 27.024 1.00 40.12 48 LEU D C 1
ATOM 8163 O O . LEU D 1 54 ? 62.754 -10.559 26.717 1.00 41.06 48 LEU D O 1
ATOM 8168 N N . GLU D 1 55 ? 64.581 -10.290 28.001 1.00 39.27 49 GLU D N 1
ATOM 8169 C CA . GLU D 1 55 ? 64.040 -9.179 28.778 1.00 35.55 49 GLU D CA 1
ATOM 8170 C C . GLU D 1 55 ? 65.043 -8.040 28.801 1.00 37.03 49 GLU D C 1
ATOM 8171 O O . GLU D 1 55 ? 65.999 -8.062 29.573 1.00 43.32 49 GLU D O 1
ATOM 8177 N N . LEU D 1 56 ? 64.821 -7.044 27.954 1.00 41.28 50 LEU D N 1
ATOM 8178 C CA . LEU D 1 56 ? 65.751 -5.932 27.819 1.00 38.18 50 LEU D CA 1
ATOM 8179 C C . LEU D 1 56 ? 65.177 -4.632 28.360 1.00 36.09 50 LEU D C 1
ATOM 8180 O O . LEU D 1 56 ? 64.042 -4.271 28.060 1.00 37.29 50 LEU D O 1
ATOM 8185 N N . GLU D 1 57 ? 65.968 -3.925 29.155 1.00 38.16 51 GLU D N 1
ATOM 8186 C CA . GLU D 1 57 ? 65.544 -2.625 29.650 1.00 44.02 51 GLU D CA 1
ATOM 8187 C C . GLU D 1 57 ? 66.334 -1.485 29.010 1.00 45.13 51 GLU D C 1
ATOM 8188 O O . GLU D 1 57 ? 67.561 -1.536 28.907 1.00 43.11 51 GLU D O 1
ATOM 8194 N N . LEU D 1 58 ? 65.609 -0.457 28.584 1.00 42.69 52 LEU D N 1
ATOM 8195 C CA . LEU D 1 58 ? 66.177 0.616 27.785 1.00 39.56 52 LEU D CA 1
ATOM 8196 C C . LEU D 1 58 ? 66.252 1.920 28.567 1.00 42.25 52 LEU D C 1
ATOM 8197 O O . LEU D 1 58 ? 65.422 2.182 29.440 1.00 40.84 52 LEU D O 1
ATOM 8202 N N . GLY D 1 59 ? 67.250 2.736 28.241 1.00 42.45 53 GLY D N 1
ATOM 8203 C CA . GLY D 1 59 ? 67.409 4.036 28.863 1.00 45.36 53 GLY D CA 1
ATOM 8204 C C . GLY D 1 59 ? 66.926 5.151 27.957 1.00 45.28 53 GLY D C 1
ATOM 8205 O O . GLY D 1 59 ? 66.831 4.977 26.743 1.00 49.56 53 GLY D O 1
ATOM 8206 N N . GLY D 1 60 ? 66.615 6.300 28.543 1.00 43.76 54 GLY D N 1
ATOM 8207 C CA . GLY D 1 60 ? 66.163 7.439 27.768 1.00 49.06 54 GLY D CA 1
ATOM 8208 C C . GLY D 1 60 ? 67.229 7.922 26.804 1.00 49.72 54 GLY D C 1
ATOM 8209 O O . GLY D 1 60 ? 68.422 7.743 27.046 1.00 48.44 54 GLY D O 1
ATOM 8210 N N . GLY D 1 61 ? 66.799 8.530 25.704 1.00 46.94 55 GLY D N 1
ATOM 8211 C CA . GLY D 1 61 ? 67.727 9.101 24.749 1.00 46.07 55 GLY D CA 1
ATOM 8212 C C . GLY D 1 61 ? 68.098 8.158 23.622 1.00 48.95 55 GLY D C 1
ATOM 8213 O O . GLY D 1 61 ? 67.359 7.232 23.299 1.00 47.32 55 GLY D O 1
ATOM 8214 N N . PHE D 1 62 ? 69.260 8.399 23.028 1.00 49.82 56 PHE D N 1
ATOM 8215 C CA . PHE D 1 62 ? 69.711 7.660 21.857 1.00 47.26 56 PHE D CA 1
ATOM 8216 C C . PHE D 1 62 ? 70.226 6.266 22.225 1.00 42.91 56 PHE D C 1
ATOM 8217 O O . PHE D 1 62 ? 71.299 6.127 22.806 1.00 49.46 56 PHE D O 1
ATOM 8225 N N . CYS D 1 63 ? 69.460 5.236 21.882 1.00 38.62 57 CYS D N 1
ATOM 8226 C CA . CYS D 1 63 ? 69.896 3.856 22.091 1.00 43.61 57 CYS D CA 1
ATOM 8227 C C . CYS D 1 63 ? 70.249 3.207 20.761 1.00 42.74 57 CYS D C 1
ATOM 8228 O O . CYS D 1 63 ? 69.468 3.253 19.814 1.00 46.55 57 CYS D O 1
ATOM 8231 N N . ALA D 1 64 ? 71.423 2.597 20.689 1.00 39.96 58 ALA D N 1
ATOM 8232 C CA . ALA D 1 64 ? 71.825 1.909 19.472 1.00 42.54 58 ALA D CA 1
ATOM 8233 C C . ALA D 1 64 ? 72.029 0.426 19.741 1.00 43.73 58 ALA D C 1
ATOM 8234 O O . ALA D 1 64 ? 72.533 0.038 20.793 1.00 47.37 58 ALA D O 1
ATOM 8236 N N . PHE D 1 65 ? 71.626 -0.402 18.787 1.00 39.43 59 PHE D N 1
ATOM 8237 C CA . PHE D 1 65 ? 71.731 -1.843 18.935 1.00 39.86 59 PHE D CA 1
ATOM 8238 C C . PHE D 1 65 ? 72.597 -2.403 17.820 1.00 43.70 59 PHE D C 1
ATOM 8239 O O . PHE D 1 65 ? 72.241 -2.307 16.647 1.00 42.53 59 PHE D O 1
ATOM 8247 N N . THR D 1 66 ? 73.733 -2.988 18.190 1.00 44.79 60 THR D N 1
ATOM 8248 C CA . THR D 1 66 ? 74.691 -3.486 17.211 1.00 41.34 60 THR D CA 1
ATOM 8249 C C . THR D 1 66 ? 74.996 -4.961 17.405 1.00 42.60 60 THR D C 1
ATOM 8250 O O . THR D 1 66 ? 74.433 -5.615 18.278 1.00 46.13 60 THR D O 1
ATOM 8254 N N . GLY D 1 67 ? 75.901 -5.480 16.586 1.00 45.28 61 GLY D N 1
ATOM 8255 C CA . GLY D 1 67 ? 76.220 -6.895 16.610 1.00 53.49 61 GLY D CA 1
ATOM 8256 C C . GLY D 1 67 ? 75.337 -7.661 15.645 1.00 50.87 61 GLY D C 1
ATOM 8257 O O . GLY D 1 67 ? 75.508 -7.575 14.428 1.00 46.48 61 GLY D O 1
ATOM 8258 N N . GLU D 1 68 ? 74.385 -8.411 16.187 1.00 47.36 62 GLU D N 1
ATOM 8259 C CA . GLU D 1 68 ? 73.420 -9.124 15.362 1.00 53.20 62 GLU D CA 1
ATOM 8260 C C . GLU D 1 68 ? 72.237 -8.218 15.037 1.00 54.60 62 GLU D C 1
ATOM 8261 O O . GLU D 1 68 ? 71.298 -8.101 15.826 1.00 53.95 62 GLU D O 1
ATOM 8267 N N . THR D 1 69 ? 72.289 -7.575 13.876 1.00 50.27 63 THR D N 1
ATOM 8268 C CA . THR D 1 69 ? 71.240 -6.645 13.484 1.00 50.47 63 THR D CA 1
ATOM 8269 C C . THR D 1 69 ? 70.007 -7.372 12.952 1.00 53.11 63 THR D C 1
ATOM 8270 O O . THR D 1 69 ? 68.912 -6.810 12.929 1.00 57.16 63 THR D O 1
ATOM 8274 N N . GLY D 1 70 ? 70.186 -8.622 12.532 1.00 49.70 64 GLY D N 1
ATOM 8275 C CA . GLY D 1 70 ? 69.065 -9.446 12.119 1.00 47.41 64 GLY D CA 1
ATOM 8276 C C . GLY D 1 70 ? 68.134 -9.670 13.294 1.00 49.96 64 GLY D C 1
ATOM 8277 O O . GLY D 1 70 ? 66.917 -9.539 13.178 1.00 50.70 64 GLY D O 1
ATOM 8278 N N . ALA D 1 71 ? 68.724 -10.008 14.435 1.00 55.67 65 ALA D N 1
ATOM 8279 C CA . ALA D 1 71 ? 67.984 -10.148 15.680 1.00 48.52 65 ALA D CA 1
ATOM 8280 C C . ALA D 1 71 ? 67.648 -8.770 16.235 1.00 43.91 65 ALA D C 1
ATOM 8281 O O . ALA D 1 71 ? 66.552 -8.546 16.739 1.00 49.18 65 ALA D O 1
ATOM 8283 N N . GLY D 1 72 ? 68.599 -7.849 16.141 1.00 43.54 66 GLY D N 1
ATOM 8284 C CA . GLY D 1 72 ? 68.390 -6.492 16.610 1.00 45.33 66 GLY D CA 1
ATOM 8285 C C . GLY D 1 72 ? 67.137 -5.890 16.008 1.00 45.55 66 GLY D C 1
ATOM 8286 O O . GLY D 1 72 ? 66.437 -5.107 16.649 1.00 40.82 66 GLY D O 1
ATOM 8287 N N . LYS D 1 73 ? 66.854 -6.262 14.764 1.00 46.32 67 LYS D N 1
ATOM 8288 C CA . LYS D 1 73 ? 65.653 -5.794 14.086 1.00 47.15 67 LYS D CA 1
ATOM 8289 C C . LYS D 1 73 ? 64.405 -6.473 14.650 1.00 46.79 67 LYS D C 1
ATOM 8290 O O . LYS D 1 73 ? 63.356 -5.846 14.783 1.00 43.50 67 LYS D O 1
ATOM 8296 N N . SER D 1 74 ? 64.527 -7.754 14.982 1.00 47.66 68 SER D N 1
ATOM 8297 C CA . SER D 1 74 ? 63.433 -8.496 15.593 1.00 40.23 68 SER D CA 1
ATOM 8298 C C . SER D 1 74 ? 62.952 -7.807 16.864 1.00 42.37 68 SER D C 1
ATOM 8299 O O . SER D 1 74 ? 61.775 -7.890 17.212 1.00 44.37 68 SER D O 1
ATOM 8302 N N . ILE D 1 75 ? 63.866 -7.133 17.556 1.00 40.75 69 ILE D N 1
ATOM 8303 C CA . ILE D 1 75 ? 63.518 -6.415 18.775 1.00 41.71 69 ILE D CA 1
ATOM 8304 C C . ILE D 1 75 ? 62.846 -5.087 18.456 1.00 37.73 69 ILE D C 1
ATOM 8305 O O . ILE D 1 75 ? 61.722 -4.827 18.875 1.00 35.45 69 ILE D O 1
ATOM 8310 N N . ILE D 1 76 ? 63.541 -4.254 17.696 1.00 37.91 70 ILE D N 1
ATOM 8311 C CA . ILE D 1 76 ? 63.140 -2.867 17.536 1.00 37.49 70 ILE D CA 1
ATOM 8312 C C . ILE D 1 76 ? 62.036 -2.657 16.510 1.00 40.10 70 ILE D C 1
ATOM 8313 O O . ILE D 1 76 ? 61.233 -1.739 16.643 1.00 44.52 70 ILE D O 1
ATOM 8318 N N . VAL D 1 77 ? 61.991 -3.497 15.486 1.00 40.11 71 VAL D N 1
ATOM 8319 C CA . VAL D 1 77 ? 60.965 -3.352 14.461 1.00 41.46 71 VAL D CA 1
ATOM 8320 C C . VAL D 1 77 ? 59.853 -4.387 14.600 1.00 36.29 71 VAL D C 1
ATOM 8321 O O . VAL D 1 77 ? 58.685 -4.035 14.725 1.00 40.25 71 VAL D O 1
ATOM 8325 N N . ASP D 1 78 ? 60.222 -5.661 14.584 1.00 36.53 72 ASP D N 1
ATOM 8326 C CA . ASP D 1 78 ? 59.239 -6.738 14.596 1.00 39.73 72 ASP D CA 1
ATOM 8327 C C . ASP D 1 78 ? 58.449 -6.790 15.897 1.00 40.27 72 ASP D C 1
ATOM 8328 O O . ASP D 1 78 ? 57.219 -6.833 15.880 1.00 38.86 72 ASP D O 1
ATOM 8333 N N . ALA D 1 79 ? 59.160 -6.783 17.019 1.00 41.09 73 ALA D N 1
ATOM 8334 C CA . ALA D 1 79 ? 58.528 -6.867 18.332 1.00 34.09 73 ALA D CA 1
ATOM 8335 C C . ALA D 1 79 ? 57.669 -5.645 18.640 1.00 31.81 73 ALA D C 1
ATOM 8336 O O . ALA D 1 79 ? 56.540 -5.777 19.106 1.00 31.59 73 ALA D O 1
ATOM 8338 N N . LEU D 1 80 ? 58.207 -4.456 18.386 1.00 32.75 74 LEU D N 1
ATOM 8339 C CA . LEU D 1 80 ? 57.463 -3.224 18.622 1.00 36.23 74 LEU D CA 1
ATOM 8340 C C . LEU D 1 80 ? 56.390 -3.017 17.560 1.00 39.23 74 LEU D C 1
ATOM 8341 O O . LEU D 1 80 ? 55.427 -2.275 17.766 1.00 41.69 74 LEU D O 1
ATOM 8346 N N . GLY D 1 81 ? 56.562 -3.684 16.423 1.00 40.58 75 GLY D N 1
ATOM 8347 C CA . GLY D 1 81 ? 55.590 -3.619 15.349 1.00 43.53 75 GLY D CA 1
ATOM 8348 C C . GLY D 1 81 ? 54.260 -4.208 15.773 1.00 44.41 75 GLY D C 1
ATOM 8349 O O . GLY D 1 81 ? 53.200 -3.733 15.365 1.00 48.80 75 GLY D O 1
ATOM 8350 N N . LEU D 1 82 ? 54.317 -5.249 16.596 1.00 36.94 76 LEU D N 1
ATOM 8351 C CA . LEU D 1 82 ? 53.112 -5.889 17.089 1.00 33.79 76 LEU D CA 1
ATOM 8352 C C . LEU D 1 82 ? 52.380 -5.000 18.089 1.00 39.57 76 LEU D C 1
ATOM 8353 O O . LEU D 1 82 ? 51.157 -4.882 18.036 1.00 42.14 76 LEU D O 1
ATOM 8358 N N . LEU D 1 83 ? 53.125 -4.369 18.992 1.00 37.59 77 LEU D N 1
ATOM 8359 C CA . LEU D 1 83 ? 52.516 -3.492 19.990 1.00 37.11 77 LEU D CA 1
ATOM 8360 C C . LEU D 1 83 ? 51.740 -2.354 19.335 1.00 39.92 77 LEU D C 1
ATOM 8361 O O . LEU D 1 83 ? 50.780 -1.843 19.904 1.00 40.89 77 LEU D O 1
ATOM 8366 N N . LEU D 1 84 ? 52.158 -1.958 18.140 1.00 39.48 78 LEU D N 1
ATOM 8367 C CA . LEU D 1 84 ? 51.425 -0.948 17.387 1.00 43.19 78 LEU D CA 1
ATOM 8368 C C . LEU D 1 84 ? 50.257 -1.587 16.638 1.00 46.99 78 LEU D C 1
ATOM 8369 O O . LEU D 1 84 ? 49.821 -1.092 15.597 1.00 46.75 78 LEU D O 1
ATOM 8374 N N . GLY D 1 85 ? 49.760 -2.697 17.176 1.00 45.79 79 GLY D N 1
ATOM 8375 C CA . GLY D 1 85 ? 48.657 -3.419 16.572 1.00 44.72 79 GLY D CA 1
ATOM 8376 C C . GLY D 1 85 ? 48.963 -3.875 15.162 1.00 49.98 79 GLY D C 1
ATOM 8377 O O . GLY D 1 85 ? 48.053 -4.135 14.372 1.00 53.44 79 GLY D O 1
ATOM 8378 N N . GLY D 1 86 ? 50.250 -3.968 14.845 1.00 47.77 80 GLY D N 1
ATOM 8379 C CA . GLY D 1 86 ? 50.678 -4.417 13.537 1.00 48.84 80 GLY D CA 1
ATOM 8380 C C . GLY D 1 86 ? 50.123 -5.793 13.234 1.00 53.65 80 GLY D C 1
ATOM 8381 O O . GLY D 1 86 ? 49.756 -6.543 14.143 1.00 49.42 80 GLY D O 1
ATOM 8382 N N . ARG D 1 87 ? 50.058 -6.123 11.949 1.00 59.33 81 ARG D N 1
ATOM 8383 C CA . ARG D 1 87 ? 49.536 -7.415 11.520 1.00 55.81 81 ARG D CA 1
ATOM 8384 C C . ARG D 1 87 ? 50.175 -8.572 12.267 1.00 52.08 81 ARG D C 1
ATOM 8385 O O . ARG D 1 87 ? 51.381 -8.594 12.508 1.00 51.81 81 ARG D O 1
ATOM 8393 N N . ALA D 1 88 ? 49.357 -9.548 12.621 1.00 49.06 82 ALA D N 1
ATOM 8394 C CA . ALA D 1 88 ? 49.869 -10.717 13.309 1.00 51.92 82 ALA D CA 1
ATOM 8395 C C . ALA D 1 88 ? 50.562 -11.707 12.372 1.00 52.88 82 ALA D C 1
ATOM 8396 O O . ALA D 1 88 ? 50.018 -12.769 12.089 1.00 57.22 82 ALA D O 1
ATOM 8398 N N . ASN D 1 89 ? 51.767 -11.379 11.915 1.00 52.70 83 ASN D N 1
ATOM 8399 C CA . ASN D 1 89 ? 52.552 -12.349 11.163 1.00 60.19 83 ASN D CA 1
ATOM 8400 C C . ASN D 1 89 ? 52.822 -13.551 12.043 1.00 61.20 83 ASN D C 1
ATOM 8401 O O . ASN D 1 89 ? 53.813 -13.594 12.772 1.00 63.48 83 ASN D O 1
ATOM 8406 N N . HIS D 1 90 ? 51.918 -14.517 11.986 1.00 56.77 84 HIS D N 1
ATOM 8407 C CA . HIS D 1 90 ? 52.040 -15.732 12.766 1.00 63.87 84 HIS D CA 1
ATOM 8408 C C . HIS D 1 90 ? 53.371 -16.433 12.443 1.00 67.68 84 HIS D C 1
ATOM 8409 O O . HIS D 1 90 ? 53.928 -17.157 13.278 1.00 64.55 84 HIS D O 1
ATOM 8416 N N . ASP D 1 91 ? 53.884 -16.207 11.232 1.00 70.17 85 ASP D N 1
ATOM 8417 C CA . ASP D 1 91 ? 55.187 -16.755 10.837 1.00 66.81 85 ASP D CA 1
ATOM 8418 C C . ASP D 1 91 ? 56.325 -16.395 11.814 1.00 69.09 85 ASP D C 1
ATOM 8419 O O . ASP D 1 91 ? 57.282 -17.165 11.971 1.00 68.10 85 ASP D O 1
ATOM 8421 N N . LEU D 1 92 ? 56.217 -15.235 12.466 1.00 68.12 86 LEU D N 1
ATOM 8422 C CA . LEU D 1 92 ? 57.209 -14.804 13.462 1.00 59.07 86 LEU D CA 1
ATOM 8423 C C . LEU D 1 92 ? 57.361 -15.776 14.637 1.00 58.76 86 LEU D C 1
ATOM 8424 O O . LEU D 1 92 ? 58.205 -15.566 15.508 1.00 59.58 86 LEU D O 1
ATOM 8429 N N . ILE D 1 93 ? 56.551 -16.830 14.665 1.00 59.57 87 ILE D N 1
ATOM 8430 C CA . ILE D 1 93 ? 56.593 -17.786 15.774 1.00 64.07 87 ILE D CA 1
ATOM 8431 C C . ILE D 1 93 ? 57.617 -18.929 15.616 1.00 68.55 87 ILE D C 1
ATOM 8432 O O . ILE D 1 93 ? 57.703 -19.559 14.560 1.00 64.53 87 ILE D O 1
ATOM 8437 N N . ARG D 1 94 ? 58.390 -19.176 16.677 1.00 67.17 88 ARG D N 1
ATOM 8438 C CA . ARG D 1 94 ? 59.202 -20.403 16.817 1.00 71.43 88 ARG D CA 1
ATOM 8439 C C . ARG D 1 94 ? 60.148 -20.353 18.028 1.00 69.43 88 ARG D C 1
ATOM 8440 O O . ARG D 1 94 ? 61.103 -19.563 18.077 1.00 67.84 88 ARG D O 1
ATOM 8448 N N . GLU D 1 99 ? 51.849 -18.858 22.077 1.00 59.70 93 GLU D N 1
ATOM 8449 C CA . GLU D 1 99 ? 53.209 -19.314 21.813 1.00 54.77 93 GLU D CA 1
ATOM 8450 C C . GLU D 1 99 ? 54.183 -18.140 21.703 1.00 49.41 93 GLU D C 1
ATOM 8451 O O . GLU D 1 99 ? 55.374 -18.289 22.001 1.00 52.20 93 GLU D O 1
ATOM 8457 N N . LEU D 1 100 ? 53.674 -16.982 21.271 1.00 45.67 94 LEU D N 1
ATOM 8458 C CA . LEU D 1 100 ? 54.467 -15.747 21.167 1.00 42.57 94 LEU D CA 1
ATOM 8459 C C . LEU D 1 100 ? 53.925 -14.674 22.101 1.00 37.97 94 LEU D C 1
ATOM 8460 O O . LEU D 1 100 ? 52.715 -14.545 22.261 1.00 40.50 94 LEU D O 1
ATOM 8465 N N . LEU D 1 101 ? 54.814 -13.889 22.698 1.00 34.33 95 LEU D N 1
ATOM 8466 C CA . LEU D 1 101 ? 54.392 -12.848 23.624 1.00 33.77 95 LEU D CA 1
ATOM 8467 C C . LEU D 1 101 ? 55.396 -11.704 23.646 1.00 34.59 95 LEU D C 1
ATOM 8468 O O . LEU D 1 101 ? 56.595 -11.915 23.836 1.00 38.92 95 LEU D O 1
ATOM 8473 N N . VAL D 1 102 ? 54.902 -10.489 23.452 1.00 30.16 96 VAL D N 1
ATOM 8474 C CA . VAL D 1 102 ? 55.748 -9.308 23.508 1.00 30.94 96 VAL D CA 1
ATOM 8475 C C . VAL D 1 102 ? 55.134 -8.301 24.464 1.00 31.61 96 VAL D C 1
ATOM 8476 O O . VAL D 1 102 ? 53.972 -7.917 24.316 1.00 35.40 96 VAL D O 1
ATOM 8480 N N . THR D 1 103 ? 55.911 -7.875 25.450 1.00 27.80 97 THR D N 1
ATOM 8481 C CA . THR D 1 103 ? 55.419 -6.916 26.423 1.00 25.64 97 THR D CA 1
ATOM 8482 C C . THR D 1 103 ? 56.299 -5.679 26.459 1.00 27.00 97 THR D C 1
ATOM 8483 O O . THR D 1 103 ? 57.523 -5.770 26.410 1.00 29.77 97 THR D O 1
ATOM 8487 N N . GLY D 1 104 ? 55.661 -4.518 26.534 1.00 27.45 98 GLY D N 1
ATOM 8488 C CA . GLY D 1 104 ? 56.374 -3.262 26.643 1.00 29.12 98 GLY D CA 1
ATOM 8489 C C . GLY D 1 104 ? 55.929 -2.527 27.887 1.00 30.59 98 GLY D C 1
ATOM 8490 O O . GLY D 1 104 ? 54.744 -2.511 28.208 1.00 33.38 98 GLY D O 1
ATOM 8491 N N . PHE D 1 105 ? 56.879 -1.927 28.593 1.00 32.22 99 PHE D N 1
ATOM 8492 C CA . PHE D 1 105 ? 56.581 -1.204 29.822 1.00 31.13 99 PHE D CA 1
ATOM 8493 C C . PHE D 1 105 ? 57.013 0.245 29.714 1.00 30.96 99 PHE D C 1
ATOM 8494 O O . PHE D 1 105 ? 58.158 0.533 29.382 1.00 33.13 99 PHE D O 1
ATOM 8502 N N . TRP D 1 106 ? 56.087 1.153 30.001 1.00 34.69 100 TRP D N 1
ATOM 8503 C CA . TRP D 1 106 ? 56.361 2.585 29.935 1.00 41.18 100 TRP D CA 1
ATOM 8504 C C . TRP D 1 106 ? 56.494 3.221 31.323 1.00 47.67 100 TRP D C 1
ATOM 8505 O O . TRP D 1 106 ? 55.825 2.810 32.273 1.00 46.96 100 TRP D O 1
ATOM 8516 N N . GLY D 1 107 ? 57.367 4.222 31.428 1.00 48.60 101 GLY D N 1
ATOM 8517 C CA . GLY D 1 107 ? 57.624 4.899 32.689 1.00 43.54 101 GLY D CA 1
ATOM 8518 C C . GLY D 1 107 ? 59.052 5.409 32.789 1.00 49.72 101 GLY D C 1
ATOM 8519 O O . GLY D 1 107 ? 59.401 6.176 33.692 1.00 50.50 101 GLY D O 1
ATOM 8520 N N . ALA D 1 114 ? 54.997 1.431 35.289 1.00 44.06 108 ALA D N 1
ATOM 8521 C CA . ALA D 1 114 ? 53.821 2.298 35.250 1.00 51.37 108 ALA D CA 1
ATOM 8522 C C . ALA D 1 114 ? 52.705 1.715 34.382 1.00 51.42 108 ALA D C 1
ATOM 8523 O O . ALA D 1 114 ? 51.693 1.236 34.898 1.00 48.49 108 ALA D O 1
ATOM 8525 N N . ASP D 1 115 ? 52.892 1.769 33.064 1.00 47.81 109 ASP D N 1
ATOM 8526 C CA . ASP D 1 115 ? 51.919 1.220 32.120 1.00 45.84 109 ASP D CA 1
ATOM 8527 C C . ASP D 1 115 ? 52.535 0.110 31.279 1.00 40.43 109 ASP D C 1
ATOM 8528 O O . ASP D 1 115 ? 53.713 0.165 30.935 1.00 41.19 109 ASP D O 1
ATOM 8533 N N . SER D 1 116 ? 51.735 -0.895 30.945 1.00 35.11 110 SER D N 1
ATOM 8534 C CA . SER D 1 116 ? 52.205 -1.976 30.089 1.00 33.26 110 SER D CA 1
ATOM 8535 C C . SER D 1 116 ? 51.305 -2.139 28.866 1.00 36.00 110 SER D C 1
ATOM 8536 O O . SER D 1 116 ? 50.178 -1.643 28.835 1.00 38.13 110 SER D O 1
ATOM 8539 N N . ALA D 1 117 ? 51.825 -2.825 27.856 1.00 34.27 111 ALA D N 1
ATOM 8540 C CA . ALA D 1 117 ? 51.066 -3.165 26.662 1.00 30.74 111 ALA D CA 1
ATOM 8541 C C . ALA D 1 117 ? 51.634 -4.465 26.122 1.00 27.24 111 ALA D C 1
ATOM 8542 O O . ALA D 1 117 ? 52.843 -4.598 25.959 1.00 29.39 111 ALA D O 1
ATOM 8544 N N . SER D 1 118 ? 50.769 -5.434 25.864 1.00 26.64 112 SER D N 1
ATOM 8545 C CA . SER D 1 118 ? 51.231 -6.743 25.433 1.00 27.55 112 SER D CA 1
ATOM 8546 C C . SER D 1 118 ? 50.483 -7.222 24.196 1.00 34.51 112 SER D C 1
ATOM 8547 O O . SER D 1 118 ? 49.346 -6.815 23.937 1.00 32.24 112 SER D O 1
ATOM 8550 N N . ARG D 1 119 ? 51.139 -8.090 23.435 1.00 32.19 113 ARG D N 1
ATOM 8551 C CA . ARG D 1 119 ? 50.540 -8.711 22.270 1.00 30.25 113 ARG D CA 1
ATOM 8552 C C . ARG D 1 119 ? 50.962 -10.170 22.271 1.00 33.04 113 ARG D C 1
ATOM 8553 O O . ARG D 1 119 ? 52.153 -10.472 22.314 1.00 35.97 113 ARG D O 1
ATOM 8561 N N . ARG D 1 120 ? 49.991 -11.075 22.251 1.00 30.87 114 ARG D N 1
ATOM 8562 C CA . ARG D 1 120 ? 50.293 -12.499 22.265 1.00 31.79 114 ARG D CA 1
ATOM 8563 C C . ARG D 1 120 ? 49.695 -13.204 21.056 1.00 37.85 114 ARG D C 1
ATOM 8564 O O . ARG D 1 120 ? 48.485 -13.173 20.846 1.00 39.49 114 ARG D O 1
ATOM 8572 N N . LEU D 1 121 ? 50.553 -13.835 20.260 1.00 41.27 115 LEU D N 1
ATOM 8573 C CA . LEU D 1 121 ? 50.111 -14.584 19.091 1.00 40.53 115 LEU D CA 1
ATOM 8574 C C . LEU D 1 121 ? 50.203 -16.074 19.380 1.00 47.62 115 LEU D C 1
ATOM 8575 O O . LEU D 1 121 ? 51.247 -16.562 19.812 1.00 49.96 115 LEU D O 1
ATOM 8580 N N . SER D 1 122 ? 49.111 -16.794 19.146 1.00 49.39 116 SER D N 1
ATOM 8581 C CA . SER D 1 122 ? 49.071 -18.223 19.436 1.00 55.56 116 SER D CA 1
ATOM 8582 C C . SER D 1 122 ? 48.836 -19.064 18.189 1.00 67.53 116 SER D C 1
ATOM 8583 O O . SER D 1 122 ? 47.917 -18.803 17.416 1.00 74.45 116 SER D O 1
ATOM 8586 N N . SER D 1 123 ? 49.670 -20.082 18.008 1.00 75.10 117 SER D N 1
ATOM 8587 C CA . SER D 1 123 ? 49.560 -20.972 16.859 1.00 79.63 117 SER D CA 1
ATOM 8588 C C . SER D 1 123 ? 48.259 -21.778 16.859 1.00 80.94 117 SER D C 1
ATOM 8589 O O . SER D 1 123 ? 47.608 -21.928 15.819 1.00 74.22 117 SER D O 1
ATOM 8592 N N . ALA D 1 124 ? 47.882 -22.292 18.025 1.00 79.85 118 ALA D N 1
ATOM 8593 C CA . ALA D 1 124 ? 46.737 -23.187 18.117 1.00 83.53 118 ALA D CA 1
ATOM 8594 C C . ALA D 1 124 ? 45.670 -22.717 19.108 1.00 84.05 118 ALA D C 1
ATOM 8595 O O . ALA D 1 124 ? 44.512 -23.132 19.022 1.00 87.62 118 ALA D O 1
ATOM 8597 N N . GLY D 1 125 ? 46.054 -21.852 20.041 1.00 77.96 119 GLY D N 1
ATOM 8598 C CA . GLY D 1 125 ? 45.127 -21.391 21.059 1.00 78.43 119 GLY D CA 1
ATOM 8599 C C . GLY D 1 125 ? 44.697 -19.943 20.912 1.00 73.48 119 GLY D C 1
ATOM 8600 O O . GLY D 1 125 ? 44.694 -19.390 19.811 1.00 68.94 119 GLY D O 1
ATOM 8601 N N . ARG D 1 126 ? 44.326 -19.331 22.034 1.00 68.85 120 ARG D N 1
ATOM 8602 C CA . ARG D 1 126 ? 43.903 -17.935 22.041 1.00 69.17 120 ARG D CA 1
ATOM 8603 C C . ARG D 1 126 ? 45.089 -16.993 22.217 1.00 65.04 120 ARG D C 1
ATOM 8604 O O . ARG D 1 126 ? 46.007 -17.261 22.995 1.00 63.12 120 ARG D O 1
ATOM 8612 N N . GLY D 1 127 ? 45.064 -15.894 21.474 1.00 56.49 121 GLY D N 1
ATOM 8613 C CA . GLY D 1 127 ? 46.011 -14.815 21.666 1.00 44.59 121 GLY D CA 1
ATOM 8614 C C . GLY D 1 127 ? 45.237 -13.599 22.128 1.00 43.16 121 GLY D C 1
ATOM 8615 O O . GLY D 1 127 ? 44.007 -13.622 22.165 1.00 48.58 121 GLY D O 1
ATOM 8616 N N . ALA D 1 128 ? 45.942 -12.531 22.477 1.00 37.37 122 ALA D N 1
ATOM 8617 C CA . ALA D 1 128 ? 45.271 -11.345 22.982 1.00 33.58 122 ALA D CA 1
ATOM 8618 C C . ALA D 1 128 ? 46.157 -10.111 22.945 1.00 33.53 122 ALA D C 1
ATOM 8619 O O . ALA D 1 128 ? 47.385 -10.205 22.930 1.00 37.53 122 ALA D O 1
ATOM 8621 N N . ALA D 1 129 ? 45.513 -8.953 22.916 1.00 26.72 123 ALA D N 1
ATOM 8622 C CA . ALA D 1 129 ? 46.199 -7.693 23.100 1.00 26.16 123 ALA D CA 1
ATOM 8623 C C . ALA D 1 129 ? 45.775 -7.208 24.468 1.00 29.92 123 ALA D C 1
ATOM 8624 O O . ALA D 1 129 ? 44.621 -7.374 24.855 1.00 30.64 123 ALA D O 1
ATOM 8626 N N . ARG D 1 130 ? 46.706 -6.628 25.214 1.00 33.11 124 ARG D N 1
ATOM 8627 C CA . ARG D 1 130 ? 46.412 -6.223 26.579 1.00 29.60 124 ARG D CA 1
ATOM 8628 C C . ARG D 1 130 ? 46.980 -4.855 26.892 1.00 27.24 124 ARG D C 1
ATOM 8629 O O . ARG D 1 130 ? 48.138 -4.570 26.598 1.00 26.66 124 ARG D O 1
ATOM 8637 N N . LEU D 1 131 ? 46.146 -4.006 27.480 1.00 28.48 125 LEU D N 1
ATOM 8638 C CA . LEU D 1 131 ? 46.601 -2.732 28.006 1.00 29.12 125 LEU D CA 1
ATOM 8639 C C . LEU D 1 131 ? 46.524 -2.794 29.525 1.00 33.99 125 LEU D C 1
ATOM 8640 O O . LEU D 1 131 ? 45.437 -2.802 30.110 1.00 33.09 125 LEU D O 1
ATOM 8645 N N . SER D 1 132 ? 47.693 -2.870 30.153 1.00 32.69 126 SER D N 1
ATOM 8646 C CA . SER D 1 132 ? 47.790 -2.977 31.600 1.00 30.94 126 SER D CA 1
ATOM 8647 C C . SER D 1 132 ? 47.038 -4.190 32.133 1.00 27.83 126 SER D C 1
ATOM 8648 O O . SER D 1 132 ? 46.334 -4.107 33.135 1.00 30.94 126 SER D O 1
ATOM 8651 N N . GLY D 1 133 ? 47.202 -5.320 31.457 1.00 26.59 127 GLY D N 1
ATOM 8652 C CA . GLY D 1 133 ? 46.598 -6.562 31.898 1.00 27.76 127 GLY D CA 1
ATOM 8653 C C . GLY D 1 133 ? 45.223 -6.791 31.305 1.00 32.16 127 GLY D C 1
ATOM 8654 O O . GLY D 1 133 ? 44.867 -7.924 30.979 1.00 31.98 127 GLY D O 1
ATOM 8655 N N . GLU D 1 134 ? 44.450 -5.716 31.165 1.00 30.40 128 GLU D N 1
ATOM 8656 C CA . GLU D 1 134 ? 43.096 -5.806 30.626 1.00 33.98 128 GLU D CA 1
ATOM 8657 C C . GLU D 1 134 ? 43.115 -6.224 29.159 1.00 34.38 128 GLU D C 1
ATOM 8658 O O . GLU D 1 134 ? 43.787 -5.598 28.338 1.00 35.19 128 GLU D O 1
ATOM 8664 N N . VAL D 1 135 ? 42.383 -7.286 28.835 1.00 31.15 129 VAL D N 1
ATOM 8665 C CA . VAL D 1 135 ? 42.277 -7.747 27.455 1.00 29.32 129 VAL D CA 1
ATOM 8666 C C . VAL D 1 135 ? 41.494 -6.748 26.608 1.00 33.41 129 VAL D C 1
ATOM 8667 O O . VAL D 1 135 ? 40.321 -6.482 26.867 1.00 40.20 129 VAL D O 1
ATOM 8671 N N . VAL D 1 136 ? 42.153 -6.190 25.600 1.00 31.89 130 VAL D N 1
ATOM 8672 C CA . VAL D 1 136 ? 41.509 -5.244 24.701 1.00 34.29 130 VAL D CA 1
ATOM 8673 C C . VAL D 1 136 ? 41.538 -5.766 23.274 1.00 34.95 130 VAL D C 1
ATOM 8674 O O . VAL D 1 136 ? 41.966 -6.892 23.028 1.00 31.32 130 VAL D O 1
ATOM 8678 N N . SER D 1 137 ? 41.073 -4.943 22.341 1.00 39.88 131 SER D N 1
ATOM 8679 C CA . SER D 1 137 ? 41.080 -5.295 20.927 1.00 38.89 131 SER D CA 1
ATOM 8680 C C . SER D 1 137 ? 42.298 -4.676 20.264 1.00 38.43 131 SER D C 1
ATOM 8681 O O . SER D 1 137 ? 42.717 -3.580 20.633 1.00 40.51 131 SER D O 1
ATOM 8684 N N . VAL D 1 138 ? 42.863 -5.374 19.285 1.00 35.95 132 VAL D N 1
ATOM 8685 C CA . VAL D 1 138 ? 44.082 -4.910 18.632 1.00 36.69 132 VAL D CA 1
ATOM 8686 C C . VAL D 1 138 ? 43.960 -3.446 18.220 1.00 37.84 132 VAL D C 1
ATOM 8687 O O . VAL D 1 138 ? 44.944 -2.710 18.192 1.00 40.49 132 VAL D O 1
ATOM 8691 N N . ARG D 1 139 ? 42.738 -3.031 17.917 1.00 39.54 133 ARG D N 1
ATOM 8692 C CA . ARG D 1 139 ? 42.457 -1.658 17.525 1.00 46.41 133 ARG D CA 1
ATOM 8693 C C . ARG D 1 139 ? 42.725 -0.693 18.679 1.00 47.27 133 ARG D C 1
ATOM 8694 O O . ARG D 1 139 ? 43.206 0.423 18.473 1.00 47.71 133 ARG D O 1
ATOM 8702 N N . GLU D 1 140 ? 42.408 -1.127 19.894 1.00 42.67 134 GLU D N 1
ATOM 8703 C CA . GLU D 1 140 ? 42.647 -0.308 21.076 1.00 45.49 134 GLU D CA 1
ATOM 8704 C C . GLU D 1 140 ? 44.133 -0.277 21.421 1.00 40.76 134 GLU D C 1
ATOM 8705 O O . GLU D 1 140 ? 44.686 0.776 21.744 1.00 36.74 134 GLU D O 1
ATOM 8711 N N . LEU D 1 141 ? 44.767 -1.443 21.355 1.00 36.62 135 LEU D N 1
ATOM 8712 C CA . LEU D 1 141 ? 46.208 -1.543 21.522 1.00 34.76 135 LEU D CA 1
ATOM 8713 C C . LEU D 1 141 ? 46.895 -0.561 20.588 1.00 36.53 135 LEU D C 1
ATOM 8714 O O . LEU D 1 141 ? 47.830 0.134 20.983 1.00 32.97 135 LEU D O 1
ATOM 8719 N N . GLN D 1 142 ? 46.418 -0.506 19.348 1.00 40.10 136 GLN D N 1
ATOM 8720 C CA . GLN D 1 142 ? 46.987 0.378 18.338 1.00 38.96 136 GLN D CA 1
ATOM 8721 C C . GLN D 1 142 ? 46.933 1.836 18.759 1.00 38.84 136 GLN D C 1
ATOM 8722 O O . GLN D 1 142 ? 47.944 2.525 18.757 1.00 37.90 136 GLN D O 1
ATOM 8728 N N . GLU D 1 143 ? 45.746 2.306 19.112 1.00 43.62 137 GLU D N 1
ATOM 8729 C CA . GLU D 1 143 ? 45.565 3.716 19.427 1.00 43.90 137 GLU D CA 1
ATOM 8730 C C . GLU D 1 143 ? 46.409 4.135 20.620 1.00 45.89 137 GLU D C 1
ATOM 8731 O O . GLU D 1 143 ? 46.966 5.233 20.640 1.00 49.47 137 GLU D O 1
ATOM 8737 N N . TRP D 1 144 ? 46.508 3.259 21.612 1.00 41.25 138 TRP D N 1
ATOM 8738 C CA . TRP D 1 144 ? 47.308 3.566 22.787 1.00 40.56 138 TRP D CA 1
ATOM 8739 C C . TRP D 1 144 ? 48.791 3.550 22.428 1.00 41.45 138 TRP D C 1
ATOM 8740 O O . TRP D 1 144 ? 49.532 4.465 22.786 1.00 47.06 138 TRP D O 1
ATOM 8751 N N . ALA D 1 145 ? 49.216 2.520 21.702 1.00 38.60 139 ALA D N 1
ATOM 8752 C CA . ALA D 1 145 ? 50.610 2.405 21.279 1.00 37.35 139 ALA D CA 1
ATOM 8753 C C . ALA D 1 145 ? 51.013 3.540 20.340 1.00 40.81 139 ALA D C 1
ATOM 8754 O O . ALA D 1 145 ? 52.052 4.169 20.528 1.00 39.43 139 ALA D O 1
ATOM 8756 N N . GLN D 1 146 ? 50.186 3.798 19.330 1.00 47.28 140 GLN D N 1
ATOM 8757 C CA . GLN D 1 146 ? 50.449 4.873 18.372 1.00 46.86 140 GLN D CA 1
ATOM 8758 C C . GLN D 1 146 ? 50.858 6.168 19.064 1.00 45.55 140 GLN D C 1
ATOM 8759 O O . GLN D 1 146 ? 51.621 6.966 18.518 1.00 50.02 140 GLN D O 1
ATOM 8765 N N . GLY D 1 147 ? 50.348 6.373 20.272 1.00 40.64 141 GLY D N 1
ATOM 8766 C CA . GLY D 1 147 ? 50.565 7.623 20.979 1.00 42.22 141 GLY D CA 1
ATOM 8767 C C . GLY D 1 147 ? 51.917 7.750 21.664 1.00 44.52 141 GLY D C 1
ATOM 8768 O O . GLY D 1 147 ? 52.391 8.857 21.921 1.00 48.82 141 GLY D O 1
ATOM 8769 N N . ARG D 1 148 ? 52.547 6.602 21.909 1.00 40.31 142 ARG D N 1
ATOM 8770 C CA . ARG D 1 148 ? 53.772 6.501 22.704 1.00 43.49 142 ARG D CA 1
ATOM 8771 C C . ARG D 1 148 ? 54.957 6.041 21.852 1.00 46.35 142 ARG D C 1
ATOM 8772 O O . ARG D 1 148 ? 56.110 6.430 22.092 1.00 42.78 142 ARG D O 1
ATOM 8780 N N . LEU D 1 149 ? 54.652 5.211 20.855 1.00 48.55 143 LEU D N 1
ATOM 8781 C CA . LEU D 1 149 ? 55.670 4.598 20.001 1.00 45.37 143 LEU D CA 1
ATOM 8782 C C . LEU D 1 149 ? 55.458 4.951 18.529 1.00 44.29 143 LEU D C 1
ATOM 8783 O O . LEU D 1 149 ? 54.362 4.792 17.986 1.00 49.25 143 LEU D O 1
ATOM 8788 N N . THR D 1 150 ? 56.502 5.386 17.868 1.00 44.81 144 THR D N 1
ATOM 8789 C CA . THR D 1 150 ? 56.449 5.724 16.474 1.00 43.10 144 THR D CA 1
ATOM 8790 C C . THR D 1 150 ? 57.542 4.914 15.825 1.00 42.78 144 THR D C 1
ATOM 8791 O O . THR D 1 150 ? 58.617 4.889 16.320 1.00 44.70 144 THR D O 1
ATOM 8795 N N . ILE D 1 151 ? 57.273 4.235 14.730 1.00 43.48 145 ILE D N 1
ATOM 8796 C CA . ILE D 1 151 ? 58.285 3.465 14.032 1.00 41.63 145 ILE D CA 1
ATOM 8797 C C . ILE D 1 151 ? 58.274 4.092 12.676 1.00 47.50 145 ILE D C 1
ATOM 8798 O O . ILE D 1 151 ? 57.271 4.081 12.013 1.00 54.58 145 ILE D O 1
ATOM 8803 N N . HIS D 1 152 ? 59.396 4.640 12.251 1.00 49.74 146 HIS D N 1
ATOM 8804 C CA . HIS D 1 152 ? 59.427 5.317 10.982 1.00 51.95 146 HIS D CA 1
ATOM 8805 C C . HIS D 1 152 ? 59.480 4.864 9.563 1.00 58.80 146 HIS D C 1
ATOM 8806 O O . HIS D 1 152 ? 58.658 5.329 8.789 1.00 54.48 146 HIS D O 1
ATOM 8813 N N . TRP D 1 153 ? 60.349 4.014 9.097 1.00 68.21 147 TRP D N 1
ATOM 8814 C CA . TRP D 1 153 ? 60.085 3.911 7.686 1.00 64.20 147 TRP D CA 1
ATOM 8815 C C . TRP D 1 153 ? 58.750 3.270 7.496 1.00 68.55 147 TRP D C 1
ATOM 8816 O O . TRP D 1 153 ? 57.916 3.734 6.748 1.00 69.70 147 TRP D O 1
ATOM 8827 N N . GLN D 1 154 ? 58.557 2.209 8.251 1.00 66.13 148 GLN D N 1
ATOM 8828 C CA . GLN D 1 154 ? 57.366 1.390 8.242 1.00 68.01 148 GLN D CA 1
ATOM 8829 C C . GLN D 1 154 ? 56.019 1.882 8.749 1.00 60.39 148 GLN D C 1
ATOM 8830 O O . GLN D 1 154 ? 55.020 1.635 8.132 1.00 64.17 148 GLN D O 1
ATOM 8836 N N . HIS D 1 155 ? 55.973 2.573 9.862 1.00 55.37 149 HIS D N 1
ATOM 8837 C CA . HIS D 1 155 ? 54.701 3.021 10.383 1.00 58.33 149 HIS D CA 1
ATOM 8838 C C . HIS D 1 155 ? 54.547 4.504 10.408 1.00 69.31 149 HIS D C 1
ATOM 8839 O O . HIS D 1 155 ? 53.972 5.043 11.334 1.00 69.27 149 HIS D O 1
ATOM 8846 N N . SER D 1 156 ? 55.098 5.177 9.408 1.00 66.27 150 SER D N 1
ATOM 8847 C CA . SER D 1 156 ? 55.003 6.620 9.354 1.00 65.48 150 SER D CA 1
ATOM 8848 C C . SER D 1 156 ? 54.009 6.942 8.294 1.00 72.39 150 SER D C 1
ATOM 8849 O O . SER D 1 156 ? 53.898 8.057 7.840 1.00 72.70 150 SER D O 1
ATOM 8852 N N . ALA D 1 157 ? 53.265 5.930 7.906 1.00 74.06 151 ALA D N 1
ATOM 8853 C CA . ALA D 1 157 ? 52.258 6.133 6.931 1.00 65.60 151 ALA D CA 1
ATOM 8854 C C . ALA D 1 157 ? 51.423 7.102 7.709 1.00 63.69 151 ALA D C 1
ATOM 8855 O O . ALA D 1 157 ? 50.942 8.069 7.188 1.00 62.15 151 ALA D O 1
ATOM 8857 N N . VAL D 1 158 ? 51.270 6.841 8.989 1.00 30.00 152 VAL D N 1
ATOM 8858 C CA . VAL D 1 158 ? 50.503 7.715 9.849 1.00 30.00 152 VAL D CA 1
ATOM 8859 C C . VAL D 1 158 ? 51.087 9.114 9.787 1.00 30.00 152 VAL D C 1
ATOM 8860 O O . VAL D 1 158 ? 51.619 9.621 10.774 1.00 30.00 152 VAL D O 1
ATOM 8864 N N . ARG D 1 167 ? 51.049 17.269 4.670 1.00 30.00 161 ARG D N 1
ATOM 8865 C CA . ARG D 1 167 ? 50.392 18.461 4.121 1.00 30.00 161 ARG D CA 1
ATOM 8866 C C . ARG D 1 167 ? 49.750 19.355 5.193 1.00 30.00 161 ARG D C 1
ATOM 8867 O O . ARG D 1 167 ? 49.132 20.371 4.887 1.00 30.00 161 ARG D O 1
ATOM 8869 N N . GLY D 1 168 ? 49.886 18.952 6.444 1.00 46.69 162 GLY D N 1
ATOM 8870 C CA . GLY D 1 168 ? 49.359 19.695 7.547 1.00 49.09 162 GLY D CA 1
ATOM 8871 C C . GLY D 1 168 ? 50.552 20.110 8.338 1.00 61.10 162 GLY D C 1
ATOM 8872 O O . GLY D 1 168 ? 50.422 20.654 9.398 1.00 66.29 162 GLY D O 1
ATOM 8873 N N . LEU D 1 169 ? 51.731 19.826 7.814 1.00 65.78 163 LEU D N 1
ATOM 8874 C CA . LEU D 1 169 ? 52.981 20.168 8.468 1.00 63.11 163 LEU D CA 1
ATOM 8875 C C . LEU D 1 169 ? 53.142 21.619 8.250 1.00 69.04 163 LEU D C 1
ATOM 8876 O O . LEU D 1 169 ? 53.712 22.324 9.056 1.00 71.98 163 LEU D O 1
ATOM 8881 N N . LEU D 1 170 ? 52.628 22.061 7.123 1.00 65.54 164 LEU D N 1
ATOM 8882 C CA . LEU D 1 170 ? 52.683 23.467 6.733 1.00 65.02 164 LEU D CA 1
ATOM 8883 C C . LEU D 1 170 ? 51.676 24.346 7.483 1.00 67.41 164 LEU D C 1
ATOM 8884 O O . LEU D 1 170 ? 51.941 25.520 7.736 1.00 66.16 164 LEU D O 1
ATOM 8889 N N . ASP D 1 171 ? 50.527 23.778 7.840 1.00 67.31 165 ASP D N 1
ATOM 8890 C CA . ASP D 1 171 ? 49.484 24.535 8.533 1.00 67.08 165 ASP D CA 1
ATOM 8891 C C . ASP D 1 171 ? 49.851 24.881 9.973 1.00 69.85 165 ASP D C 1
ATOM 8892 O O . ASP D 1 171 ? 49.244 25.762 10.583 1.00 69.17 165 ASP D O 1
ATOM 8897 N N . ARG D 1 172 ? 50.840 24.181 10.516 1.00 68.67 166 ARG D N 1
ATOM 8898 C CA . ARG D 1 172 ? 51.320 24.478 11.858 1.00 72.31 166 ARG D CA 1
ATOM 8899 C C . ARG D 1 172 ? 52.246 25.695 11.863 1.00 75.24 166 ARG D C 1
ATOM 8900 O O . ARG D 1 172 ? 52.384 26.377 12.879 1.00 76.57 166 ARG D O 1
ATOM 8908 N N . ARG D 1 173 ? 52.878 25.963 10.723 1.00 75.89 167 ARG D N 1
ATOM 8909 C CA . ARG D 1 173 ? 53.718 27.149 10.570 1.00 72.63 167 ARG D CA 1
ATOM 8910 C C . ARG D 1 173 ? 52.872 28.340 10.115 1.00 70.83 167 ARG D C 1
ATOM 8911 O O . ARG D 1 173 ? 53.346 29.476 10.070 1.00 68.64 167 ARG D O 1
ATOM 8913 N N . VAL D 1 174 ? 51.617 28.057 9.777 1.00 69.16 168 VAL D N 1
ATOM 8914 C CA . VAL D 1 174 ? 50.642 29.072 9.393 1.00 66.13 168 VAL D CA 1
ATOM 8915 C C . VAL D 1 174 ? 49.376 28.854 10.222 1.00 67.46 168 VAL D C 1
ATOM 8916 O O . VAL D 1 174 ? 48.287 28.638 9.691 1.00 66.92 168 VAL D O 1
ATOM 8920 N N . THR D 1 175 ? 49.535 28.901 11.539 1.00 66.55 169 THR D N 1
ATOM 8921 C CA . THR D 1 175 ? 48.454 28.557 12.451 1.00 68.17 169 THR D CA 1
ATOM 8922 C C . THR D 1 175 ? 47.394 29.648 12.547 1.00 67.16 169 THR D C 1
ATOM 8923 O O . THR D 1 175 ? 46.200 29.370 12.450 1.00 64.70 169 THR D O 1
ATOM 8927 N N . LYS D 1 176 ? 47.832 30.886 12.745 1.00 65.39 170 LYS D N 1
ATOM 8928 C CA . LYS D 1 176 ? 46.902 31.999 12.887 1.00 62.70 170 LYS D CA 1
ATOM 8929 C C . LYS D 1 176 ? 45.971 32.104 11.682 1.00 68.16 170 LYS D C 1
ATOM 8930 O O . LYS D 1 176 ? 44.776 32.358 11.835 1.00 67.33 170 LYS D O 1
ATOM 8936 N N . GLU D 1 177 ? 46.523 31.903 10.486 1.00 70.76 171 GLU D N 1
ATOM 8937 C CA . GLU D 1 177 ? 45.743 31.983 9.252 1.00 67.57 171 GLU D CA 1
ATOM 8938 C C . GLU D 1 177 ? 44.818 30.781 9.076 1.00 67.43 171 GLU D C 1
ATOM 8939 O O . GLU D 1 177 ? 43.744 30.895 8.484 1.00 67.18 171 GLU D O 1
ATOM 8945 N N . ALA D 1 178 ? 45.244 29.630 9.586 1.00 67.62 172 ALA D N 1
ATOM 8946 C CA . ALA D 1 178 ? 44.453 28.408 9.484 1.00 67.82 172 ALA D CA 1
ATOM 8947 C C . ALA D 1 178 ? 43.221 28.460 10.383 1.00 63.15 172 ALA D C 1
ATOM 8948 O O . ALA D 1 178 ? 42.124 28.093 9.965 1.00 58.64 172 ALA D O 1
ATOM 8950 N N . GLN D 1 179 ? 43.412 28.914 11.618 1.00 63.90 173 GLN D N 1
ATOM 8951 C CA . GLN D 1 179 ? 42.311 29.045 12.564 1.00 64.64 173 GLN D CA 1
ATOM 8952 C C . GLN D 1 179 ? 41.283 30.047 12.051 1.00 67.56 173 GLN D C 1
ATOM 8953 O O . GLN D 1 179 ? 40.075 29.842 12.185 1.00 66.84 173 GLN D O 1
ATOM 8959 N N . ALA D 1 180 ? 41.777 31.134 11.468 1.00 68.29 174 ALA D N 1
ATOM 8960 C CA . ALA D 1 180 ? 40.919 32.190 10.943 1.00 68.21 174 ALA D CA 1
ATOM 8961 C C . ALA D 1 180 ? 40.034 31.686 9.806 1.00 66.13 174 ALA D C 1
ATOM 8962 O O . ALA D 1 180 ? 38.851 32.017 9.735 1.00 60.54 174 ALA D O 1
ATOM 8964 N N . TYR D 1 181 ? 40.618 30.890 8.916 1.00 69.94 175 TYR D N 1
ATOM 8965 C CA . TYR D 1 181 ? 39.869 30.313 7.808 1.00 66.11 175 TYR D CA 1
ATOM 8966 C C . TYR D 1 181 ? 38.860 29.287 8.303 1.00 65.58 175 TYR D C 1
ATOM 8967 O O . TYR D 1 181 ? 37.752 29.196 7.780 1.00 65.99 175 TYR D O 1
ATOM 8976 N N . ALA D 1 182 ? 39.251 28.506 9.304 1.00 62.40 176 ALA D N 1
ATOM 8977 C CA . ALA D 1 182 ? 38.361 27.501 9.871 1.00 62.43 176 ALA D CA 1
ATOM 8978 C C . ALA D 1 182 ? 37.144 28.164 10.505 1.00 66.16 176 ALA D C 1
ATOM 8979 O O . ALA D 1 182 ? 36.018 27.690 10.351 1.00 69.17 176 ALA D O 1
ATOM 8981 N N . ALA D 1 183 ? 37.378 29.263 11.215 1.00 64.10 177 ALA D N 1
ATOM 8982 C CA . ALA D 1 183 ? 36.296 30.023 11.832 1.00 64.47 177 ALA D CA 1
ATOM 8983 C C . ALA D 1 183 ? 35.370 30.630 10.778 1.00 65.80 177 ALA D C 1
ATOM 8984 O O . ALA D 1 183 ? 34.147 30.554 10.894 1.00 69.78 177 ALA D O 1
ATOM 8986 N N . ALA D 1 184 ? 35.960 31.231 9.750 1.00 66.20 178 ALA D N 1
ATOM 8987 C CA . ALA D 1 184 ? 35.188 31.818 8.659 1.00 66.38 178 ALA D CA 1
ATOM 8988 C C . ALA D 1 184 ? 34.441 30.743 7.879 1.00 67.55 178 ALA D C 1
ATOM 8989 O O . ALA D 1 184 ? 33.294 30.935 7.477 1.00 69.68 178 ALA D O 1
ATOM 8991 N N . HIS D 1 185 ? 35.108 29.613 7.669 1.00 67.91 179 HIS D N 1
ATOM 8992 C CA . HIS D 1 185 ? 34.532 28.490 6.943 1.00 64.97 179 HIS D CA 1
ATOM 8993 C C . HIS D 1 185 ? 33.371 27.856 7.702 1.00 66.62 179 HIS D C 1
ATOM 8994 O O . HIS D 1 185 ? 32.474 27.269 7.100 1.00 65.18 179 HIS D O 1
ATOM 9001 N N . ALA D 1 186 ? 33.394 27.978 9.025 1.00 67.36 180 ALA D N 1
ATOM 9002 C CA . ALA D 1 186 ? 32.325 27.444 9.864 1.00 70.97 180 ALA D CA 1
ATOM 9003 C C . ALA D 1 186 ? 30.984 28.106 9.545 1.00 75.65 180 ALA D C 1
ATOM 9004 O O . ALA D 1 186 ? 29.920 27.536 9.797 1.00 74.18 180 ALA D O 1
ATOM 9006 N N . ALA D 1 187 ? 31.049 29.314 8.992 1.00 72.36 181 ALA D N 1
ATOM 9007 C CA . ALA D 1 187 ? 29.852 30.066 8.635 1.00 68.64 181 ALA D CA 1
ATOM 9008 C C . ALA D 1 187 ? 29.287 29.648 7.270 1.00 67.72 181 ALA D C 1
ATOM 9009 O O . ALA D 1 187 ? 29.850 29.966 6.219 1.00 60.70 181 ALA D O 1
ATOM 9011 N N . ARG D 1 213 ? 20.517 36.045 -0.871 1.00 64.53 363 ARG D N 1
ATOM 9012 C CA . ARG D 1 213 ? 21.004 36.045 0.502 1.00 66.99 363 ARG D CA 1
ATOM 9013 C C . ARG D 1 213 ? 22.316 36.815 0.661 1.00 72.43 363 ARG D C 1
ATOM 9014 O O . ARG D 1 213 ? 23.396 36.227 0.622 1.00 72.81 363 ARG D O 1
ATOM 9022 N N . GLY D 1 214 ? 22.215 38.127 0.855 1.00 71.63 364 GLY D N 1
ATOM 9023 C CA . GLY D 1 214 ? 23.380 38.969 1.057 1.00 68.86 364 GLY D CA 1
ATOM 9024 C C . GLY D 1 214 ? 24.252 38.558 2.230 1.00 73.72 364 GLY D C 1
ATOM 9025 O O . GLY D 1 214 ? 25.477 38.582 2.127 1.00 74.78 364 GLY D O 1
ATOM 9026 N N . SER D 1 215 ? 23.629 38.196 3.349 1.00 73.81 365 SER D N 1
ATOM 9027 C CA . SER D 1 215 ? 24.363 37.751 4.531 1.00 70.77 365 SER D CA 1
ATOM 9028 C C . SER D 1 215 ? 25.181 36.493 4.234 1.00 70.58 365 SER D C 1
ATOM 9029 O O . SER D 1 215 ? 26.329 36.371 4.661 1.00 67.05 365 SER D O 1
ATOM 9032 N N . VAL D 1 216 ? 24.582 35.556 3.505 1.00 72.76 366 VAL D N 1
ATOM 9033 C CA . VAL D 1 216 ? 25.269 34.325 3.127 1.00 73.54 366 VAL D CA 1
ATOM 9034 C C . VAL D 1 216 ? 26.407 34.613 2.149 1.00 72.77 366 VAL D C 1
ATOM 9035 O O . VAL D 1 216 ? 27.464 33.983 2.209 1.00 71.12 366 VAL D O 1
ATOM 9039 N N . ASP D 1 217 ? 26.185 35.569 1.253 1.00 71.54 367 ASP D N 1
ATOM 9040 C CA . ASP D 1 217 ? 27.217 35.999 0.315 1.00 71.50 367 ASP D CA 1
ATOM 9041 C C . ASP D 1 217 ? 28.399 36.632 1.045 1.00 68.00 367 ASP D C 1
ATOM 9042 O O . ASP D 1 217 ? 29.556 36.333 0.750 1.00 68.25 367 ASP D O 1
ATOM 9047 N N . ALA D 1 218 ? 28.103 37.511 1.995 1.00 68.72 368 ALA D N 1
ATOM 9048 C CA . ALA D 1 218 ? 29.145 38.188 2.758 1.00 68.48 368 ALA D CA 1
ATOM 9049 C C . ALA D 1 218 ? 30.065 37.189 3.458 1.00 65.03 368 ALA D C 1
ATOM 9050 O O . ALA D 1 218 ? 31.277 37.388 3.510 1.00 65.68 368 ALA D O 1
ATOM 9052 N N . LEU D 1 219 ? 29.483 36.117 3.990 1.00 67.70 369 LEU D N 1
ATOM 9053 C CA . LEU D 1 219 ? 30.253 35.055 4.636 1.00 70.36 369 LEU D CA 1
ATOM 9054 C C . LEU D 1 219 ? 31.112 34.313 3.620 1.00 69.37 369 LEU D C 1
ATOM 9055 O O . LEU D 1 219 ? 32.203 33.839 3.937 1.00 67.44 369 LEU D O 1
ATOM 9060 N N . HIS D 1 220 ? 30.601 34.203 2.399 1.00 68.40 370 HIS D N 1
ATOM 9061 C CA . HIS D 1 220 ? 31.338 33.575 1.313 1.00 69.18 370 HIS D CA 1
ATOM 9062 C C . HIS D 1 220 ? 32.483 34.487 0.875 1.00 71.89 370 HIS D C 1
ATOM 9063 O O . HIS D 1 220 ? 33.590 34.025 0.595 1.00 70.52 370 HIS D O 1
ATOM 9070 N N . ALA D 1 221 ? 32.211 35.787 0.828 1.00 70.23 371 ALA D N 1
ATOM 9071 C CA . ALA D 1 221 ? 33.218 36.767 0.443 1.00 66.29 371 ALA D CA 1
ATOM 9072 C C . ALA D 1 221 ? 34.374 36.791 1.439 1.00 66.77 371 ALA D C 1
ATOM 9073 O O . ALA D 1 221 ? 35.542 36.769 1.050 1.00 66.37 371 ALA D O 1
ATOM 9075 N N . GLU D 1 222 ? 34.039 36.843 2.725 1.00 68.43 372 GLU D N 1
ATOM 9076 C CA . GLU D 1 222 ? 35.037 36.817 3.789 1.00 68.16 372 GLU D CA 1
ATOM 9077 C C . GLU D 1 222 ? 35.777 35.484 3.812 1.00 70.28 372 GLU D C 1
ATOM 9078 O O . GLU D 1 222 ? 36.988 35.436 4.033 1.00 70.24 372 GLU D O 1
ATOM 9084 N N . LEU D 1 223 ? 35.038 34.402 3.587 1.00 70.18 373 LEU D N 1
ATOM 9085 C CA . LEU D 1 223 ? 35.622 33.067 3.510 1.00 68.79 373 LEU D CA 1
ATOM 9086 C C . LEU D 1 223 ? 36.771 33.031 2.509 1.00 66.31 373 LEU D C 1
ATOM 9087 O O . LEU D 1 223 ? 37.839 32.495 2.795 1.00 65.19 373 LEU D O 1
ATOM 9092 N N . LEU D 1 224 ? 36.540 33.605 1.333 1.00 67.68 374 LEU D N 1
ATOM 9093 C CA . LEU D 1 224 ? 37.557 33.658 0.291 1.00 67.46 374 LEU D CA 1
ATOM 9094 C C . LEU D 1 224 ? 38.738 34.525 0.713 1.00 70.39 374 LEU D C 1
ATOM 9095 O O . LEU D 1 224 ? 39.892 34.150 0.514 1.00 68.90 374 LEU D O 1
ATOM 9100 N N . LYS D 1 225 ? 38.444 35.684 1.296 1.00 70.24 375 LYS D N 1
ATOM 9101 C CA . LYS D 1 225 ? 39.489 36.624 1.688 1.00 66.34 375 LYS D CA 1
ATOM 9102 C C . LYS D 1 225 ? 40.487 35.992 2.648 1.00 67.29 375 LYS D C 1
ATOM 9103 O O . LYS D 1 225 ? 41.697 36.106 2.452 1.00 67.38 375 LYS D O 1
ATOM 9109 N N . VAL D 1 226 ? 39.974 35.332 3.684 1.00 68.81 376 VAL D N 1
ATOM 9110 C CA . VAL D 1 226 ? 40.821 34.664 4.670 1.00 68.39 376 VAL D CA 1
ATOM 9111 C C . VAL D 1 226 ? 41.352 33.346 4.116 1.00 67.35 376 VAL D C 1
ATOM 9112 O O . VAL D 1 226 ? 42.389 32.843 4.556 1.00 62.79 376 VAL D O 1
ATOM 9116 N N . GLY D 1 227 ? 40.630 32.792 3.147 1.00 65.12 377 GLY D N 1
ATOM 9117 C CA . GLY D 1 227 ? 41.079 31.604 2.453 1.00 61.40 377 GLY D CA 1
ATOM 9118 C C . GLY D 1 227 ? 42.312 31.921 1.636 1.00 63.90 377 GLY D C 1
ATOM 9119 O O . GLY D 1 227 ? 43.277 31.159 1.629 1.00 66.91 377 GLY D O 1
ATOM 9120 N N . GLN D 1 228 ? 42.280 33.061 0.952 1.00 63.18 378 GLN D N 1
ATOM 9121 C CA . GLN D 1 228 ? 43.397 33.497 0.122 1.00 63.36 378 GLN D CA 1
ATOM 9122 C C . GLN D 1 228 ? 44.589 33.923 0.971 1.00 61.20 378 GLN D C 1
ATOM 9123 O O . GLN D 1 228 ? 45.731 33.571 0.676 1.00 63.82 378 GLN D O 1
ATOM 9129 N N . ALA D 1 229 ? 44.318 34.684 2.026 1.00 62.50 379 ALA D N 1
ATOM 9130 C CA . ALA D 1 229 ? 45.357 35.088 2.965 1.00 61.31 379 ALA D CA 1
ATOM 9131 C C . ALA D 1 229 ? 46.078 33.868 3.531 1.00 62.94 379 ALA D C 1
ATOM 9132 O O . ALA D 1 229 ? 47.293 33.891 3.726 1.00 59.92 379 ALA D O 1
ATOM 9134 N N . LEU D 1 230 ? 45.321 32.805 3.796 1.00 65.27 380 LEU D N 1
ATOM 9135 C CA . LEU D 1 230 ? 45.896 31.554 4.280 1.00 61.97 380 LEU D CA 1
ATOM 9136 C C . LEU D 1 230 ? 46.904 31.005 3.277 1.00 60.82 380 LEU D C 1
ATOM 9137 O O . LEU D 1 230 ? 48.018 30.630 3.641 1.00 60.28 380 LEU D O 1
ATOM 9142 N N . ASP D 1 231 ? 46.502 30.969 2.012 1.00 61.95 381 ASP D N 1
ATOM 9143 C CA . ASP D 1 231 ? 47.349 30.447 0.947 1.00 62.80 381 ASP D CA 1
ATOM 9144 C C . ASP D 1 231 ? 48.594 31.308 0.743 1.00 66.53 381 ASP D C 1
ATOM 9145 O O . ASP D 1 231 ? 49.647 30.808 0.343 1.00 66.42 381 ASP D O 1
ATOM 9150 N N . ALA D 1 232 ? 48.466 32.603 1.016 1.00 65.53 382 ALA D N 1
ATOM 9151 C CA . ALA D 1 232 ? 49.592 33.524 0.913 1.00 58.17 382 ALA D CA 1
ATOM 9152 C C . ALA D 1 232 ? 50.582 33.285 2.048 1.00 63.54 382 ALA D C 1
ATOM 9153 O O . ALA D 1 232 ? 51.794 33.407 1.865 1.00 64.92 382 ALA D O 1
ATOM 9155 N N . ALA D 1 233 ? 50.057 32.942 3.221 1.00 63.21 383 ALA D N 1
ATOM 9156 C CA . ALA D 1 233 ? 50.891 32.623 4.373 1.00 56.91 383 ALA D CA 1
ATOM 9157 C C . ALA D 1 233 ? 51.580 31.281 4.170 1.00 59.62 383 ALA D C 1
ATOM 9158 O O . ALA D 1 233 ? 52.751 31.119 4.501 1.00 65.17 383 ALA D O 1
ATOM 9160 N N . ARG D 1 234 ? 50.840 30.322 3.621 1.00 61.21 384 ARG D N 1
ATOM 9161 C CA . ARG D 1 234 ? 51.379 29.002 3.299 1.00 63.47 384 ARG D CA 1
ATOM 9162 C C . ARG D 1 234 ? 52.628 29.094 2.430 1.00 63.00 384 ARG D C 1
ATOM 9163 O O . ARG D 1 234 ? 53.672 28.537 2.767 1.00 65.42 384 ARG D O 1
ATOM 9171 N N . GLU D 1 235 ? 52.507 29.792 1.305 1.00 62.74 385 GLU D N 1
ATOM 9172 C CA . GLU D 1 235 ? 53.608 29.925 0.358 1.00 63.81 385 GLU D CA 1
ATOM 9173 C C . GLU D 1 235 ? 54.786 30.694 0.947 1.00 62.50 385 GLU D C 1
ATOM 9174 O O . GLU D 1 235 ? 55.942 30.397 0.645 1.00 61.20 385 GLU D O 1
ATOM 9180 N N . ARG D 1 236 ? 54.491 31.679 1.790 1.00 64.00 386 ARG D N 1
ATOM 9181 C CA . ARG D 1 236 ? 55.536 32.420 2.487 1.00 64.46 386 ARG D CA 1
ATOM 9182 C C . ARG D 1 236 ? 56.316 31.506 3.430 1.00 66.75 386 ARG D C 1
ATOM 9183 O O . ARG D 1 236 ? 57.540 31.609 3.541 1.00 64.89 386 ARG D O 1
ATOM 9191 N N . GLU D 1 237 ? 55.598 30.609 4.101 1.00 64.85 387 GLU D N 1
ATOM 9192 C CA . GLU D 1 237 ? 56.189 29.738 5.113 1.00 63.25 387 GLU D CA 1
ATOM 9193 C C . GLU D 1 237 ? 56.752 28.447 4.531 1.00 60.28 387 GLU D C 1
ATOM 9194 O O . GLU D 1 237 ? 57.550 27.764 5.175 1.00 58.98 387 GLU D O 1
ATOM 9200 N N . ALA D 1 238 ? 56.333 28.117 3.315 1.00 57.02 388 ALA D N 1
ATOM 9201 C CA . ALA D 1 238 ? 56.786 26.898 2.661 1.00 55.41 388 ALA D CA 1
ATOM 9202 C C . ALA D 1 238 ? 58.272 26.967 2.317 1.00 57.98 388 ALA D C 1
ATOM 9203 O O . ALA D 1 238 ? 58.969 25.952 2.331 1.00 56.54 388 ALA D O 1
ATOM 9205 N N . GLU D 1 239 ? 58.755 28.168 2.018 1.00 58.82 389 GLU D N 1
ATOM 9206 C CA . GLU D 1 239 ? 60.154 28.352 1.638 1.00 64.40 389 GLU D CA 1
ATOM 9207 C C . GLU D 1 239 ? 61.152 28.176 2.792 1.00 62.42 389 GLU D C 1
ATOM 9208 O O . GLU D 1 239 ? 62.126 27.432 2.658 1.00 62.28 389 GLU D O 1
ATOM 9214 N N . PRO D 1 240 ? 60.926 28.870 3.922 1.00 56.85 390 PRO D N 1
ATOM 9215 C CA . PRO D 1 240 ? 61.814 28.662 5.070 1.00 57.33 390 PRO D CA 1
ATOM 9216 C C . PRO D 1 240 ? 61.775 27.205 5.514 1.00 59.36 390 PRO D C 1
ATOM 9217 O O . PRO D 1 240 ? 62.817 26.625 5.819 1.00 59.90 390 PRO D O 1
ATOM 9221 N N . LEU D 1 241 ? 60.576 26.628 5.540 1.00 57.30 391 LEU D N 1
ATOM 9222 C CA . LEU D 1 241 ? 60.384 25.238 5.941 1.00 57.96 391 LEU D CA 1
ATOM 9223 C C . LEU D 1 241 ? 61.131 24.272 5.025 1.00 56.99 391 LEU D C 1
ATOM 9224 O O . LEU D 1 241 ? 61.898 23.427 5.491 1.00 54.68 391 LEU D O 1
ATOM 9229 N N . VAL D 1 242 ? 60.895 24.394 3.723 1.00 54.47 392 VAL D N 1
ATOM 9230 C CA . VAL D 1 242 ? 61.554 23.526 2.758 1.00 56.00 392 VAL D CA 1
ATOM 9231 C C . VAL D 1 242 ? 63.067 23.594 2.927 1.00 51.18 392 VAL D C 1
ATOM 9232 O O . VAL D 1 242 ? 63.756 22.576 2.865 1.00 49.30 392 VAL D O 1
ATOM 9236 N N . ASP D 1 243 ? 63.577 24.799 3.155 1.00 52.38 393 ASP D N 1
ATOM 9237 C CA . ASP D 1 243 ? 65.008 24.989 3.354 1.00 58.59 393 ASP D CA 1
ATOM 9238 C C . ASP D 1 243 ? 65.468 24.346 4.660 1.00 57.88 393 ASP D C 1
ATOM 9239 O O . ASP D 1 243 ? 66.525 23.714 4.715 1.00 54.34 393 ASP D O 1
ATOM 9244 N N . SER D 1 244 ? 64.663 24.514 5.705 1.00 58.83 394 SER D N 1
ATOM 9245 C CA . SER D 1 244 ? 64.952 23.930 7.008 1.00 52.35 394 SER D CA 1
ATOM 9246 C C . SER D 1 244 ? 65.234 22.446 6.862 1.00 52.09 394 SER D C 1
ATOM 9247 O O . SER D 1 244 ? 66.227 21.936 7.374 1.00 57.47 394 SER D O 1
ATOM 9250 N N . LEU D 1 245 ? 64.349 21.760 6.149 1.00 50.08 395 LEU D N 1
ATOM 9251 C CA . LEU D 1 245 ? 64.435 20.316 5.991 1.00 49.86 395 LEU D CA 1
ATOM 9252 C C . LEU D 1 245 ? 65.556 19.921 5.033 1.00 53.42 395 LEU D C 1
ATOM 9253 O O . LEU D 1 245 ? 66.361 19.037 5.335 1.00 51.06 395 LEU D O 1
ATOM 9258 N N . LEU D 1 246 ? 65.605 20.587 3.881 1.00 52.94 396 LEU D N 1
ATOM 9259 C CA . LEU D 1 246 ? 66.555 20.242 2.819 1.00 53.55 396 LEU D CA 1
ATOM 9260 C C . LEU D 1 246 ? 68.018 20.402 3.221 1.00 51.09 396 LEU D C 1
ATOM 9261 O O . LEU D 1 246 ? 68.891 19.699 2.708 1.00 45.47 396 LEU D O 1
ATOM 9266 N N . ALA D 1 247 ? 68.282 21.338 4.126 1.00 52.83 397 ALA D N 1
ATOM 9267 C CA . ALA D 1 247 ? 69.631 21.532 4.637 1.00 51.91 397 ALA D CA 1
ATOM 9268 C C . ALA D 1 247 ? 70.131 20.236 5.255 1.00 55.34 397 ALA D C 1
ATOM 9269 O O . ALA D 1 247 ? 71.268 19.819 5.022 1.00 55.43 397 ALA D O 1
ATOM 9271 N N . VAL D 1 248 ? 69.266 19.600 6.039 1.00 52.42 398 VAL D N 1
ATOM 9272 C CA . VAL D 1 248 ? 69.599 18.339 6.685 1.00 51.37 398 VAL D CA 1
ATOM 9273 C C . VAL D 1 248 ? 69.642 17.192 5.679 1.00 54.03 398 VAL D C 1
ATOM 9274 O O . VAL D 1 248 ? 70.582 16.397 5.679 1.00 49.50 398 VAL D O 1
ATOM 9278 N N . ILE D 1 249 ? 68.620 17.116 4.826 1.00 53.53 399 ILE D N 1
ATOM 9279 C CA . ILE D 1 249 ? 68.508 16.056 3.826 1.00 52.23 399 ILE D CA 1
ATOM 9280 C C . ILE D 1 249 ? 69.741 15.999 2.934 1.00 52.38 399 ILE D C 1
ATOM 9281 O O . ILE D 1 249 ? 70.198 14.922 2.541 1.00 48.59 399 ILE D O 1
ATOM 9286 N N . ARG D 1 250 ? 70.271 17.174 2.619 1.00 52.46 400 ARG D N 1
ATOM 9287 C CA . ARG D 1 250 ? 71.399 17.293 1.707 1.00 55.38 400 ARG D CA 1
ATOM 9288 C C . ARG D 1 250 ? 72.723 16.820 2.307 1.00 56.34 400 ARG D C 1
ATOM 9289 O O . ARG D 1 250 ? 73.630 16.419 1.577 1.00 54.62 400 ARG D O 1
ATOM 9297 N N . GLU D 1 251 ? 72.831 16.858 3.631 1.00 55.95 401 GLU D N 1
ATOM 9298 C CA . GLU D 1 251 ? 74.011 16.327 4.306 1.00 50.74 401 GLU D CA 1
ATOM 9299 C C . GLU D 1 251 ? 73.792 14.864 4.691 1.00 50.55 401 GLU D C 1
ATOM 9300 O O . GLU D 1 251 ? 74.677 14.223 5.255 1.00 49.03 401 GLU D O 1
ATOM 9306 N N . LEU D 1 252 ? 72.609 14.344 4.367 1.00 53.58 402 LEU D N 1
ATOM 9307 C CA . LEU D 1 252 ? 72.221 12.982 4.734 1.00 53.83 402 LEU D CA 1
ATOM 9308 C C . LEU D 1 252 ? 72.333 11.991 3.578 1.00 56.46 402 LEU D C 1
ATOM 9309 O O . LEU D 1 252 ? 71.563 11.029 3.502 1.00 51.40 402 LEU D O 1
ATOM 9314 N N . GLY D 1 253 ? 73.288 12.222 2.683 1.00 57.42 403 GLY D N 1
ATOM 9315 C CA . GLY D 1 253 ? 73.490 11.339 1.547 1.00 58.11 403 GLY D CA 1
ATOM 9316 C C . GLY D 1 253 ? 72.612 11.678 0.355 1.00 57.67 403 GLY D C 1
ATOM 9317 O O . GLY D 1 253 ? 72.542 10.924 -0.616 1.00 53.55 403 GLY D O 1
ATOM 9326 N N . PRO D 1 255 ? 72.702 14.943 -1.524 1.00 57.47 405 PRO D N 1
ATOM 9327 C CA . PRO D 1 255 ? 73.298 16.268 -1.728 1.00 58.79 405 PRO D CA 1
ATOM 9328 C C . PRO D 1 255 ? 72.431 17.152 -2.611 1.00 57.48 405 PRO D C 1
ATOM 9329 O O . PRO D 1 255 ? 72.209 18.318 -2.291 1.00 56.46 405 PRO D O 1
ATOM 9333 N N . HIS D 1 256 ? 71.954 16.595 -3.718 1.00 64.51 406 HIS D N 1
ATOM 9334 C CA . HIS D 1 256 ? 71.097 17.332 -4.634 1.00 67.56 406 HIS D CA 1
ATOM 9335 C C . HIS D 1 256 ? 69.691 16.743 -4.589 1.00 69.36 406 HIS D C 1
ATOM 9336 O O . HIS D 1 256 ? 69.389 15.784 -5.301 1.00 73.24 406 HIS D O 1
ATOM 9343 N N . ALA D 1 257 ? 68.838 17.309 -3.740 1.00 58.18 407 ALA D N 1
ATOM 9344 C CA . ALA D 1 257 ? 67.466 16.834 -3.617 1.00 59.29 407 ALA D CA 1
ATOM 9345 C C . ALA D 1 257 ? 66.503 18.006 -3.574 1.00 56.63 407 ALA D C 1
ATOM 9346 O O . ALA D 1 257 ? 66.788 19.033 -2.961 1.00 54.31 407 ALA D O 1
ATOM 9348 N N . ARG D 1 258 ? 65.360 17.844 -4.229 1.00 60.48 408 ARG D N 1
ATOM 9349 C CA . ARG D 1 258 ? 64.377 18.913 -4.326 1.00 59.05 408 ARG D CA 1
ATOM 9350 C C . ARG D 1 258 ? 63.120 18.590 -3.528 1.00 60.16 408 ARG D C 1
ATOM 9351 O O . ARG D 1 258 ? 62.648 17.452 -3.519 1.00 57.04 408 ARG D O 1
ATOM 9361 N N . GLU D 1 260 ? 59.176 20.560 -2.361 1.00 61.72 410 GLU D N 1
ATOM 9362 C CA . GLU D 1 260 ? 58.283 21.698 -2.507 1.00 60.48 410 GLU D CA 1
ATOM 9363 C C . GLU D 1 260 ? 56.919 21.401 -1.899 1.00 59.82 410 GLU D C 1
ATOM 9364 O O . GLU D 1 260 ? 56.489 20.248 -1.839 1.00 57.24 410 GLU D O 1
ATOM 9370 N N . PHE D 1 261 ? 56.255 22.451 -1.432 1.00 59.09 411 PHE D N 1
ATOM 9371 C CA . PHE D 1 261 ? 54.862 22.357 -1.026 1.00 56.93 411 PHE D CA 1
ATOM 9372 C C . PHE D 1 261 ? 54.017 23.104 -2.046 1.00 63.56 411 PHE D C 1
ATOM 9373 O O . PHE D 1 261 ? 54.180 24.310 -2.233 1.00 70.11 411 PHE D O 1
ATOM 9381 N N . ALA D 1 262 ? 53.122 22.384 -2.713 1.00 64.25 412 ALA D N 1
ATOM 9382 C CA . ALA D 1 262 ? 52.302 22.975 -3.764 1.00 67.47 412 ALA D CA 1
ATOM 9383 C C . ALA D 1 262 ? 50.815 22.897 -3.428 1.00 66.79 412 ALA D C 1
ATOM 9384 O O . ALA D 1 262 ? 50.384 22.017 -2.683 1.00 68.21 412 ALA D O 1
ATOM 9386 N N . ASP D 1 276 ? 44.476 23.432 -0.919 1.00 46.93 426 ASP D N 1
ATOM 9387 C CA . ASP D 1 276 ? 45.041 22.089 -0.804 1.00 71.56 426 ASP D CA 1
ATOM 9388 C C . ASP D 1 276 ? 46.571 22.117 -0.930 1.00 66.80 426 ASP D C 1
ATOM 9389 O O . ASP D 1 276 ? 47.116 22.869 -1.738 1.00 62.99 426 ASP D O 1
ATOM 9394 N N . VAL D 1 277 ? 47.259 21.304 -0.128 1.00 64.38 427 VAL D N 1
ATOM 9395 C CA . VAL D 1 277 ? 48.726 21.293 -0.118 1.00 69.01 427 VAL D CA 1
ATOM 9396 C C . VAL D 1 277 ? 49.333 19.885 -0.215 1.00 67.74 427 VAL D C 1
ATOM 9397 O O . VAL D 1 277 ? 48.964 18.982 0.538 1.00 64.00 427 VAL D O 1
ATOM 9401 N N . LEU D 1 278 ? 50.272 19.714 -1.143 1.00 63.37 428 LEU D N 1
ATOM 9402 C CA . LEU D 1 278 ? 50.940 18.431 -1.347 1.00 60.29 428 LEU D CA 1
ATOM 9403 C C . LEU D 1 278 ? 52.443 18.551 -1.127 1.00 61.05 428 LEU D C 1
ATOM 9404 O O . LEU D 1 278 ? 53.096 19.398 -1.733 1.00 64.42 428 LEU D O 1
ATOM 9409 N N . LEU D 1 279 ? 52.992 17.700 -0.267 1.00 55.69 429 LEU D N 1
ATOM 9410 C CA . LEU D 1 279 ? 54.434 17.663 -0.065 1.00 51.72 429 LEU D CA 1
ATOM 9411 C C . LEU D 1 279 ? 55.076 16.807 -1.151 1.00 50.45 429 LEU D C 1
ATOM 9412 O O . LEU D 1 279 ? 54.889 15.589 -1.190 1.00 48.30 429 LEU D O 1
ATOM 9417 N N . ARG D 1 280 ? 55.828 17.451 -2.036 1.00 50.70 430 ARG D N 1
ATOM 9418 C CA . ARG D 1 280 ? 56.476 16.752 -3.138 1.00 55.94 430 ARG D CA 1
ATOM 9419 C C . ARG D 1 280 ? 57.989 16.728 -2.947 1.00 51.79 430 ARG D C 1
ATOM 9420 O O . ARG D 1 280 ? 58.603 17.740 -2.612 1.00 52.69 430 ARG D O 1
ATOM 9428 N N . PHE D 1 281 ? 58.582 15.562 -3.163 1.00 48.17 431 PHE D N 1
ATOM 9429 C CA . PHE D 1 281 ? 59.993 15.367 -2.887 1.00 48.24 431 PHE D CA 1
ATOM 9430 C C . PHE D 1 281 ? 60.706 14.639 -4.024 1.00 52.04 431 PHE D C 1
ATOM 9431 O O . PHE D 1 281 ? 60.164 13.709 -4.619 1.00 50.66 431 PHE D O 1
ATOM 9439 N N . SER D 1 282 ? 61.926 15.077 -4.318 1.00 52.56 432 SER D N 1
ATOM 9440 C CA . SER D 1 282 ? 62.772 14.428 -5.312 1.00 54.63 432 SER D CA 1
ATOM 9441 C C . SER D 1 282 ? 64.092 13.989 -4.685 1.00 63.34 432 SER D C 1
ATOM 9442 O O . SER D 1 282 ? 64.888 14.820 -4.241 1.00 61.48 432 SER D O 1
ATOM 9445 N N . ALA D 1 283 ? 64.323 12.681 -4.649 1.00 66.20 433 ALA D N 1
ATOM 9446 C CA . ALA D 1 283 ? 65.550 12.147 -4.069 1.00 66.69 433 ALA D CA 1
ATOM 9447 C C . ALA D 1 283 ? 66.768 12.471 -4.935 1.00 72.10 433 ALA D C 1
ATOM 9448 O O . ALA D 1 283 ? 67.764 13.005 -4.448 1.00 67.79 433 ALA D O 1
ATOM 9450 N N . ASN D 1 284 ? 66.675 12.145 -6.221 1.00 76.86 434 ASN D N 1
ATOM 9451 C CA . ASN D 1 284 ? 67.767 12.365 -7.166 1.00 73.04 434 ASN D CA 1
ATOM 9452 C C . ASN D 1 284 ? 67.482 13.508 -8.135 1.00 76.66 434 ASN D C 1
ATOM 9453 O O . ASN D 1 284 ? 66.354 13.995 -8.212 1.00 73.33 434 ASN D O 1
ATOM 9458 N N . PRO D 1 285 ? 68.514 13.950 -8.870 1.00 80.01 435 PRO D N 1
ATOM 9459 C CA . PRO D 1 285 ? 68.340 14.970 -9.910 1.00 73.77 435 PRO D CA 1
ATOM 9460 C C . PRO D 1 285 ? 67.797 14.358 -11.198 1.00 67.12 435 PRO D C 1
ATOM 9461 O O . PRO D 1 285 ? 66.582 14.226 -11.337 1.00 66.10 435 PRO D O 1
ATOM 9465 N N . GLU D 1 287 ? 64.958 12.067 -11.246 1.00 66.30 437 GLU D N 1
ATOM 9466 C CA . GLU D 1 287 ? 63.749 11.942 -10.435 1.00 67.39 437 GLU D CA 1
ATOM 9467 C C . GLU D 1 287 ? 62.934 13.233 -10.388 1.00 66.24 437 GLU D C 1
ATOM 9468 O O . GLU D 1 287 ? 63.429 14.287 -9.984 1.00 62.55 437 GLU D O 1
ATOM 9474 N N . GLU D 1 288 ? 61.680 13.138 -10.821 1.00 63.94 438 GLU D N 1
ATOM 9475 C CA . GLU D 1 288 ? 60.762 14.268 -10.787 1.00 62.57 438 GLU D CA 1
ATOM 9476 C C . GLU D 1 288 ? 60.115 14.348 -9.413 1.00 62.34 438 GLU D C 1
ATOM 9477 O O . GLU D 1 288 ? 59.986 13.335 -8.724 1.00 64.90 438 GLU D O 1
ATOM 9483 N N . LEU D 1 289 ? 59.707 15.548 -9.016 1.00 56.95 439 LEU D N 1
ATOM 9484 C CA . LEU D 1 289 ? 59.031 15.730 -7.741 1.00 51.95 439 LEU D CA 1
ATOM 9485 C C . LEU D 1 289 ? 57.783 14.857 -7.663 1.00 55.53 439 LEU D C 1
ATOM 9486 O O . LEU D 1 289 ? 56.873 14.990 -8.477 1.00 60.59 439 LEU D O 1
ATOM 9491 N N . GLY D 1 290 ? 57.750 13.958 -6.687 1.00 52.93 440 GLY D N 1
ATOM 9492 C CA . GLY D 1 290 ? 56.604 13.090 -6.492 1.00 57.68 440 GLY D CA 1
ATOM 9493 C C . GLY D 1 290 ? 56.255 12.930 -5.025 1.00 58.20 440 GLY D C 1
ATOM 9494 O O . GLY D 1 290 ? 56.795 13.642 -4.178 1.00 54.31 440 GLY D O 1
ATOM 9495 N N . PRO D 1 291 ? 55.337 12.000 -4.715 1.00 59.57 441 PRO D N 1
ATOM 9496 C CA . PRO D 1 291 ? 54.982 11.701 -3.323 1.00 54.70 441 PRO D CA 1
ATOM 9497 C C . PRO D 1 291 ? 56.168 11.099 -2.574 1.00 53.86 441 PRO D C 1
ATOM 9498 O O . PRO D 1 291 ? 56.968 10.388 -3.184 1.00 52.74 441 PRO D O 1
ATOM 9502 N N . LEU D 1 292 ? 56.283 11.383 -1.279 1.00 50.14 442 LEU D N 1
ATOM 9503 C CA . LEU D 1 292 ? 57.360 10.817 -0.469 1.00 49.40 442 LEU D CA 1
ATOM 9504 C C . LEU D 1 292 ? 57.379 9.296 -0.580 1.00 52.84 442 LEU D C 1
ATOM 9505 O O . LEU D 1 292 ? 58.437 8.669 -0.508 1.00 53.12 442 LEU D O 1
ATOM 9510 N N . SER D 1 293 ? 56.200 8.712 -0.765 1.00 48.86 443 SER D N 1
ATOM 9511 C CA . SER D 1 293 ? 56.056 7.266 -0.840 1.00 49.85 443 SER D CA 1
ATOM 9512 C C . SER D 1 293 ? 56.811 6.686 -2.030 1.00 57.14 443 SER D C 1
ATOM 9513 O O . SER D 1 293 ? 57.210 5.520 -2.013 1.00 58.04 443 SER D O 1
ATOM 9516 N N . ASP D 1 294 ? 57.000 7.505 -3.061 1.00 57.45 444 ASP D N 1
ATOM 9517 C CA . ASP D 1 294 ? 57.662 7.064 -4.287 1.00 56.87 444 ASP D CA 1
ATOM 9518 C C . ASP D 1 294 ? 59.180 6.988 -4.169 1.00 62.51 444 ASP D C 1
ATOM 9519 O O . ASP D 1 294 ? 59.864 6.691 -5.149 1.00 64.71 444 ASP D O 1
ATOM 9524 N N . VAL D 1 295 ? 59.706 7.266 -2.979 1.00 60.67 445 VAL D N 1
ATOM 9525 C CA . VAL D 1 295 ? 61.130 7.085 -2.730 1.00 54.99 445 VAL D CA 1
ATOM 9526 C C . VAL D 1 295 ? 61.423 5.591 -2.658 1.00 56.07 445 VAL D C 1
ATOM 9527 O O . VAL D 1 295 ? 60.880 4.882 -1.810 1.00 59.25 445 VAL D O 1
ATOM 9531 N N . ALA D 1 296 ? 62.277 5.118 -3.560 1.00 56.39 446 ALA D N 1
ATOM 9532 C CA . ALA D 1 296 ? 62.507 3.687 -3.725 1.00 57.20 446 ALA D CA 1
ATOM 9533 C C . ALA D 1 296 ? 63.333 3.064 -2.604 1.00 62.67 446 ALA D C 1
ATOM 9534 O O . ALA D 1 296 ? 63.302 1.847 -2.415 1.00 65.02 446 ALA D O 1
ATOM 9536 N N . SER D 1 297 ? 64.055 3.897 -1.856 1.00 63.94 447 SER D N 1
ATOM 9537 C CA . SER D 1 297 ? 65.021 3.411 -0.867 1.00 65.15 447 SER D CA 1
ATOM 9538 C C . SER D 1 297 ? 64.413 2.854 0.424 1.00 62.39 447 SER D C 1
ATOM 9539 O O . SER D 1 297 ? 64.762 1.757 0.860 1.00 65.30 447 SER D O 1
ATOM 9542 N N . GLY D 1 298 ? 63.519 3.610 1.047 1.00 55.12 448 GLY D N 1
ATOM 9543 C CA . GLY D 1 298 ? 62.999 3.213 2.343 1.00 60.90 448 GLY D CA 1
ATOM 9544 C C . GLY D 1 298 ? 63.968 3.593 3.448 1.00 58.57 448 GLY D C 1
ATOM 9545 O O . GLY D 1 298 ? 63.567 4.107 4.493 1.00 55.23 448 GLY D O 1
ATOM 9546 N N . GLY D 1 299 ? 65.250 3.328 3.215 1.00 58.20 449 GLY D N 1
ATOM 9547 C CA . GLY D 1 299 ? 66.299 3.815 4.089 1.00 55.67 449 GLY D CA 1
ATOM 9548 C C . GLY D 1 299 ? 66.453 5.314 3.911 1.00 56.56 449 GLY D C 1
ATOM 9549 O O . GLY D 1 299 ? 66.619 6.054 4.882 1.00 55.22 449 GLY D O 1
ATOM 9550 N N . GLU D 1 300 ? 66.395 5.760 2.659 1.00 55.86 450 GLU D N 1
ATOM 9551 C CA . GLU D 1 300 ? 66.385 7.185 2.346 1.00 53.19 450 GLU D CA 1
ATOM 9552 C C . GLU D 1 300 ? 65.108 7.821 2.876 1.00 54.65 450 GLU D C 1
ATOM 9553 O O . GLU D 1 300 ? 65.129 8.921 3.426 1.00 50.68 450 GLU D O 1
ATOM 9559 N N . LEU D 1 301 ? 63.994 7.119 2.704 1.00 55.44 451 LEU D N 1
ATOM 9560 C CA . LEU D 1 301 ? 62.714 7.585 3.211 1.00 51.88 451 LEU D CA 1
ATOM 9561 C C . LEU D 1 301 ? 62.811 7.787 4.715 1.00 51.97 451 LEU D C 1
ATOM 9562 O O . LEU D 1 301 ? 62.326 8.780 5.254 1.00 53.09 451 LEU D O 1
ATOM 9567 N N . SER D 1 302 ? 63.445 6.835 5.388 1.00 52.29 452 SER D N 1
ATOM 9568 C CA . SER D 1 302 ? 63.635 6.921 6.828 1.00 51.04 452 SER D CA 1
ATOM 9569 C C . SER D 1 302 ? 64.477 8.141 7.184 1.00 49.03 452 SER D C 1
ATOM 9570 O O . SER D 1 302 ? 64.162 8.872 8.124 1.00 45.47 452 SER D O 1
ATOM 9573 N N . ARG D 1 303 ? 65.548 8.355 6.424 1.00 48.66 453 ARG D N 1
ATOM 9574 C CA . ARG D 1 303 ? 66.407 9.516 6.624 1.00 47.38 453 ARG D CA 1
ATOM 9575 C C . ARG D 1 303 ? 65.627 10.813 6.416 1.00 48.21 453 ARG D C 1
ATOM 9576 O O . ARG D 1 303 ? 65.870 11.808 7.100 1.00 47.10 453 ARG D O 1
ATOM 9584 N N . VAL D 1 304 ? 64.688 10.792 5.473 1.00 49.25 454 VAL D N 1
ATOM 9585 C CA . VAL D 1 304 ? 63.808 11.931 5.233 1.00 47.51 454 VAL D CA 1
ATOM 9586 C C . VAL D 1 304 ? 62.858 12.104 6.412 1.00 46.84 454 VAL D C 1
ATOM 9587 O O . VAL D 1 304 ? 62.639 13.218 6.891 1.00 44.95 454 VAL D O 1
ATOM 9599 N N . LEU D 1 306 ? 63.473 11.228 9.320 1.00 47.21 456 LEU D N 1
ATOM 9600 C CA . LEU D 1 306 ? 64.348 11.670 10.399 1.00 45.20 456 LEU D CA 1
ATOM 9601 C C . LEU D 1 306 ? 64.545 13.179 10.389 1.00 45.59 456 LEU D C 1
ATOM 9602 O O . LEU D 1 306 ? 64.483 13.832 11.431 1.00 47.41 456 LEU D O 1
ATOM 9607 N N . ALA D 1 307 ? 64.796 13.727 9.206 1.00 42.23 457 ALA D N 1
ATOM 9608 C CA . ALA D 1 307 ? 64.994 15.161 9.066 1.00 45.87 457 ALA D CA 1
ATOM 9609 C C . ALA D 1 307 ? 63.752 15.926 9.516 1.00 51.07 457 ALA D C 1
ATOM 9610 O O . ALA D 1 307 ? 63.852 16.961 10.176 1.00 50.67 457 ALA D O 1
ATOM 9612 N N . VAL D 1 308 ? 62.582 15.410 9.154 1.00 48.25 458 VAL D N 1
ATOM 9613 C CA . VAL D 1 308 ? 61.321 16.018 9.562 1.00 48.51 458 VAL D CA 1
ATOM 9614 C C . VAL D 1 308 ? 61.204 16.049 11.083 1.00 49.32 458 VAL D C 1
ATOM 9615 O O . VAL D 1 308 ? 60.774 17.046 11.665 1.00 50.67 458 VAL D O 1
ATOM 9619 N N . SER D 1 309 ? 61.591 14.947 11.717 1.00 47.46 459 SER D N 1
ATOM 9620 C CA . SER D 1 309 ? 61.486 14.807 13.164 1.00 48.74 459 SER D CA 1
ATOM 9621 C C . SER D 1 309 ? 62.345 15.826 13.894 1.00 49.51 459 SER D C 1
ATOM 9622 O O . SER D 1 309 ? 61.891 16.473 14.835 1.00 52.79 459 SER D O 1
ATOM 9625 N N . THR D 1 310 ? 63.591 15.958 13.459 1.00 42.83 460 THR D N 1
ATOM 9626 C CA . THR D 1 310 ? 64.536 16.842 14.125 1.00 44.96 460 THR D CA 1
ATOM 9627 C C . THR D 1 310 ? 64.222 18.322 13.911 1.00 49.15 460 THR D C 1
ATOM 9628 O O . THR D 1 310 ? 64.502 19.150 14.773 1.00 50.71 460 THR D O 1
ATOM 9632 N N . VAL D 1 311 ? 63.638 18.657 12.767 1.00 49.45 461 VAL D N 1
ATOM 9633 C CA . VAL D 1 311 ? 63.354 20.053 12.461 1.00 47.36 461 VAL D CA 1
ATOM 9634 C C . VAL D 1 311 ? 61.983 20.490 12.959 1.00 50.82 461 VAL D C 1
ATOM 9635 O O . VAL D 1 311 ? 61.844 21.568 13.535 1.00 55.47 461 VAL D O 1
ATOM 9639 N N . LEU D 1 312 ? 60.974 19.652 12.738 1.00 54.60 462 LEU D N 1
ATOM 9640 C CA . LEU D 1 312 ? 59.598 20.000 13.089 1.00 54.94 462 LEU D CA 1
ATOM 9641 C C . LEU D 1 312 ? 59.170 19.407 14.426 1.00 61.13 462 LEU D C 1
ATOM 9642 O O . LEU D 1 312 ? 58.158 19.812 14.998 1.00 62.57 462 LEU D O 1
ATOM 9647 N N . GLY D 1 313 ? 59.945 18.447 14.921 1.00 60.87 463 GLY D N 1
ATOM 9648 C CA . GLY D 1 313 ? 59.643 17.798 16.183 1.00 59.76 463 GLY D CA 1
ATOM 9649 C C . GLY D 1 313 ? 59.025 16.432 15.972 1.00 61.94 463 GLY D C 1
ATOM 9650 O O . GLY D 1 313 ? 58.619 16.093 14.859 1.00 59.92 463 GLY D O 1
ATOM 9651 N N . ALA D 1 314 ? 58.963 15.640 17.038 1.00 62.33 464 ALA D N 1
ATOM 9652 C CA . ALA D 1 314 ? 58.320 14.333 16.978 1.00 59.69 464 ALA D CA 1
ATOM 9653 C C . ALA D 1 314 ? 57.043 14.334 17.806 1.00 61.82 464 ALA D C 1
ATOM 9654 O O . ALA D 1 314 ? 56.850 15.193 18.666 1.00 62.59 464 ALA D O 1
ATOM 9656 N N . ASP D 1 315 ? 56.174 13.364 17.544 1.00 64.40 465 ASP D N 1
ATOM 9657 C CA . ASP D 1 315 ? 54.840 13.354 18.133 1.00 62.79 465 ASP D CA 1
ATOM 9658 C C . ASP D 1 315 ? 54.687 12.334 19.256 1.00 58.60 465 ASP D C 1
ATOM 9659 O O . ASP D 1 315 ? 53.694 12.348 19.983 1.00 59.10 465 ASP D O 1
ATOM 9664 N N . THR D 1 316 ? 55.671 11.453 19.397 1.00 54.35 466 THR D N 1
ATOM 9665 C CA . THR D 1 316 ? 55.625 10.418 20.423 1.00 50.97 466 THR D CA 1
ATOM 9666 C C . THR D 1 316 ? 56.945 10.334 21.182 1.00 50.59 466 THR D C 1
ATOM 9667 O O . THR D 1 316 ? 58.012 10.526 20.603 1.00 49.45 466 THR D O 1
ATOM 9671 N N . PRO D 1 317 ? 56.870 10.037 22.487 1.00 49.92 467 PRO D N 1
ATOM 9672 C CA . PRO D 1 317 ? 58.034 9.968 23.377 1.00 46.19 467 PRO D CA 1
ATOM 9673 C C . PRO D 1 317 ? 59.139 9.049 22.856 1.00 46.51 467 PRO D C 1
ATOM 9674 O O . PRO D 1 317 ? 60.315 9.315 23.105 1.00 48.23 467 PRO D O 1
ATOM 9678 N N . SER D 1 318 ? 58.768 7.980 22.158 1.00 49.02 468 SER D N 1
ATOM 9679 C CA . SER D 1 318 ? 59.757 7.045 21.618 1.00 48.09 468 SER D CA 1
ATOM 9680 C C . SER D 1 318 ? 59.660 6.939 20.100 1.00 45.96 468 SER D C 1
ATOM 9681 O O . SER D 1 318 ? 58.573 6.798 19.543 1.00 44.97 468 SER D O 1
ATOM 9684 N N . VAL D 1 319 ? 60.809 7.011 19.437 1.00 45.82 469 VAL D N 1
ATOM 9685 C CA . VAL D 1 319 ? 60.861 6.932 17.986 1.00 41.29 469 VAL D CA 1
ATOM 9686 C C . VAL D 1 319 ? 61.860 5.876 17.541 1.00 38.24 469 VAL D C 1
ATOM 9687 O O . VAL D 1 319 ? 63.006 5.863 17.986 1.00 40.60 469 VAL D O 1
ATOM 9691 N N . VAL D 1 320 ? 61.465 5.037 16.607 1.00 37.46 470 VAL D N 1
ATOM 9692 C CA . VAL D 1 320 ? 62.328 4.015 16.050 1.00 39.07 470 VAL D CA 1
ATOM 9693 C C . VAL D 1 320 ? 62.689 4.360 14.612 1.00 42.40 470 VAL D C 1
ATOM 9694 O O . VAL D 1 320 ? 61.869 4.824 13.874 1.00 42.47 470 VAL D O 1
ATOM 9698 N N . PHE D 1 321 ? 63.943 4.099 14.260 1.00 48.28 471 PHE D N 1
ATOM 9699 C CA . PHE D 1 321 ? 64.443 4.328 12.918 1.00 46.23 471 PHE D CA 1
ATOM 9700 C C . PHE D 1 321 ? 64.970 2.991 12.410 1.00 46.38 471 PHE D C 1
ATOM 9701 O O . PHE D 1 321 ? 65.788 2.350 13.070 1.00 46.66 471 PHE D O 1
ATOM 9709 N N . ASP D 1 322 ? 64.503 2.572 11.240 1.00 48.61 472 ASP D N 1
ATOM 9710 C CA . ASP D 1 322 ? 64.936 1.308 10.656 1.00 55.92 472 ASP D CA 1
ATOM 9711 C C . ASP D 1 322 ? 65.606 1.582 9.322 1.00 59.54 472 ASP D C 1
ATOM 9712 O O . ASP D 1 322 ? 65.065 2.315 8.494 1.00 59.47 472 ASP D O 1
ATOM 9717 N N . GLU D 1 323 ? 66.783 1.005 9.104 1.00 60.08 473 GLU D N 1
ATOM 9718 C CA . GLU D 1 323 ? 67.473 1.249 7.842 1.00 57.17 473 GLU D CA 1
ATOM 9719 C C . GLU D 1 323 ? 67.960 2.682 7.656 1.00 55.88 473 GLU D C 1
ATOM 9720 O O . GLU D 1 323 ? 68.299 3.091 6.546 1.00 59.51 473 GLU D O 1
ATOM 9726 N N . VAL D 1 324 ? 67.994 3.445 8.743 1.00 50.44 474 VAL D N 1
ATOM 9727 C CA . VAL D 1 324 ? 68.373 4.849 8.659 1.00 50.86 474 VAL D CA 1
ATOM 9728 C C . VAL D 1 324 ? 69.823 4.992 8.196 1.00 57.39 474 VAL D C 1
ATOM 9729 O O . VAL D 1 324 ? 70.246 6.069 7.772 1.00 58.72 474 VAL D O 1
ATOM 9733 N N . ASP D 1 325 ? 70.574 3.895 8.269 1.00 57.34 475 ASP D N 1
ATOM 9734 C CA . ASP D 1 325 ? 71.973 3.884 7.853 1.00 55.76 475 ASP D CA 1
ATOM 9735 C C . ASP D 1 325 ? 72.184 3.039 6.600 1.00 58.12 475 ASP D C 1
ATOM 9736 O O . ASP D 1 325 ? 73.302 2.926 6.099 1.00 57.99 475 ASP D O 1
ATOM 9741 N N . ALA D 1 326 ? 71.107 2.439 6.103 1.00 60.52 476 ALA D N 1
ATOM 9742 C CA . ALA D 1 326 ? 71.195 1.548 4.950 1.00 61.47 476 ALA D CA 1
ATOM 9743 C C . ALA D 1 326 ? 71.429 2.306 3.644 1.00 65.56 476 ALA D C 1
ATOM 9744 O O . ALA D 1 326 ? 70.734 3.278 3.338 1.00 59.94 476 ALA D O 1
ATOM 9746 N N . GLY D 1 327 ? 72.419 1.852 2.880 1.00 67.65 477 GLY D N 1
ATOM 9747 C CA . GLY D 1 327 ? 72.734 2.449 1.595 1.00 66.95 477 GLY D CA 1
ATOM 9748 C C . GLY D 1 327 ? 73.783 3.543 1.665 1.00 65.68 477 GLY D C 1
ATOM 9749 O O . GLY D 1 327 ? 74.298 3.984 0.636 1.00 65.51 477 GLY D O 1
ATOM 9750 N N . ILE D 1 328 ? 74.105 3.988 2.876 1.00 59.83 478 ILE D N 1
ATOM 9751 C CA . ILE D 1 328 ? 75.053 5.082 3.037 1.00 59.44 478 ILE D CA 1
ATOM 9752 C C . ILE D 1 328 ? 76.255 4.718 3.892 1.00 55.42 478 ILE D C 1
ATOM 9753 O O . ILE D 1 328 ? 76.429 3.572 4.301 1.00 59.54 478 ILE D O 1
ATOM 9758 N N . GLY D 1 329 ? 77.078 5.724 4.159 1.00 51.03 479 GLY D N 1
ATOM 9759 C CA . GLY D 1 329 ? 78.267 5.566 4.968 1.00 54.28 479 GLY D CA 1
ATOM 9760 C C . GLY D 1 329 ? 79.081 6.840 4.893 1.00 62.95 479 GLY D C 1
ATOM 9761 O O . GLY D 1 329 ? 78.632 7.837 4.320 1.00 58.26 479 GLY D O 1
ATOM 9762 N N . GLY D 1 330 ? 80.278 6.812 5.469 1.00 61.03 480 GLY D N 1
ATOM 9763 C CA . GLY D 1 330 ? 81.160 7.961 5.431 1.00 55.45 480 GLY D CA 1
ATOM 9764 C C . GLY D 1 330 ? 80.550 9.189 6.074 1.00 54.17 480 GLY D C 1
ATOM 9765 O O . GLY D 1 330 ? 79.936 9.102 7.135 1.00 56.70 480 GLY D O 1
ATOM 9766 N N . ALA D 1 331 ? 80.714 10.334 5.420 1.00 55.22 481 ALA D N 1
ATOM 9767 C CA . ALA D 1 331 ? 80.267 11.613 5.966 1.00 54.24 481 ALA D CA 1
ATOM 9768 C C . ALA D 1 331 ? 78.764 11.659 6.219 1.00 56.06 481 ALA D C 1
ATOM 9769 O O . ALA D 1 331 ? 78.291 12.448 7.036 1.00 56.05 481 ALA D O 1
ATOM 9771 N N . ALA D 1 332 ? 78.015 10.822 5.508 1.00 61.69 482 ALA D N 1
ATOM 9772 C CA . ALA D 1 332 ? 76.572 10.754 5.699 1.00 60.09 482 ALA D CA 1
ATOM 9773 C C . ALA D 1 332 ? 76.275 10.256 7.103 1.00 58.34 482 ALA D C 1
ATOM 9774 O O . ALA D 1 332 ? 75.544 10.896 7.859 1.00 58.64 482 ALA D O 1
ATOM 9776 N N . ALA D 1 333 ? 76.855 9.112 7.446 1.00 53.09 483 ALA D N 1
ATOM 9777 C CA . ALA D 1 333 ? 76.682 8.539 8.771 1.00 54.04 483 ALA D CA 1
ATOM 9778 C C . ALA D 1 333 ? 76.912 9.589 9.855 1.00 57.51 483 ALA D C 1
ATOM 9779 O O . ALA D 1 333 ? 76.138 9.687 10.805 1.00 59.20 483 ALA D O 1
ATOM 9781 N N . ILE D 1 334 ? 77.975 10.376 9.708 1.00 57.48 484 ILE D N 1
ATOM 9782 C CA . ILE D 1 334 ? 78.272 11.441 10.662 1.00 58.11 484 ILE D CA 1
ATOM 9783 C C . ILE D 1 334 ? 77.086 12.391 10.802 1.00 56.90 484 ILE D C 1
ATOM 9784 O O . ILE D 1 334 ? 76.681 12.735 11.915 1.00 59.62 484 ILE D O 1
ATOM 9789 N N . ALA D 1 335 ? 76.529 12.808 9.670 1.00 53.69 485 ALA D N 1
ATOM 9790 C CA . ALA D 1 335 ? 75.387 13.711 9.679 1.00 57.49 485 ALA D CA 1
ATOM 9791 C C . ALA D 1 335 ? 74.165 13.030 10.284 1.00 58.10 485 ALA D C 1
ATOM 9792 O O . ALA D 1 335 ? 73.460 13.613 11.109 1.00 56.70 485 ALA D O 1
ATOM 9794 N N . VAL D 1 336 ? 73.919 11.793 9.867 1.00 53.27 486 VAL D N 1
ATOM 9795 C CA . VAL D 1 336 ? 72.805 11.024 10.398 1.00 53.29 486 VAL D CA 1
ATOM 9796 C C . VAL D 1 336 ? 72.937 10.905 11.911 1.00 54.98 486 VAL D C 1
ATOM 9797 O O . VAL D 1 336 ? 72.057 11.331 12.656 1.00 54.15 486 VAL D O 1
ATOM 9801 N N . ALA D 1 337 ? 74.053 10.336 12.357 1.00 57.12 487 ALA D N 1
ATOM 9802 C CA . ALA D 1 337 ? 74.289 10.096 13.775 1.00 53.12 487 ALA D CA 1
ATOM 9803 C C . ALA D 1 337 ? 74.065 11.345 14.614 1.00 51.28 487 ALA D C 1
ATOM 9804 O O . ALA D 1 337 ? 73.463 11.281 15.685 1.00 52.14 487 ALA D O 1
ATOM 9806 N N . GLU D 1 338 ? 74.551 12.483 14.131 1.00 52.11 488 GLU D N 1
ATOM 9807 C CA . GLU D 1 338 ? 74.393 13.729 14.872 1.00 59.01 488 GLU D CA 1
ATOM 9808 C C . GLU D 1 338 ? 72.935 14.172 14.896 1.00 55.42 488 GLU D C 1
ATOM 9809 O O . GLU D 1 338 ? 72.432 14.630 15.922 1.00 54.66 488 GLU D O 1
ATOM 9815 N N . GLN D 1 339 ? 72.260 14.036 13.761 1.00 52.15 489 GLN D N 1
ATOM 9816 C CA . GLN D 1 339 ? 70.861 14.418 13.673 1.00 51.66 489 GLN D CA 1
ATOM 9817 C C . GLN D 1 339 ? 70.019 13.551 14.604 1.00 52.62 489 GLN D C 1
ATOM 9818 O O . GLN D 1 339 ? 69.073 14.032 15.229 1.00 55.08 489 GLN D O 1
ATOM 9824 N N . LEU D 1 340 ? 70.372 12.273 14.699 1.00 54.31 490 LEU D N 1
ATOM 9825 C CA . LEU D 1 340 ? 69.739 11.374 15.659 1.00 50.75 490 LEU D CA 1
ATOM 9826 C C . LEU D 1 340 ? 69.950 11.887 17.077 1.00 52.36 490 LEU D C 1
ATOM 9827 O O . LEU D 1 340 ? 69.020 11.907 17.880 1.00 53.49 490 LEU D O 1
ATOM 9832 N N . SER D 1 341 ? 71.181 12.302 17.373 1.00 53.13 491 SER D N 1
ATOM 9833 C CA . SER D 1 341 ? 71.560 12.760 18.709 1.00 53.95 491 SER D CA 1
ATOM 9834 C C . SER D 1 341 ? 70.867 14.059 19.117 1.00 59.10 491 SER D C 1
ATOM 9835 O O . SER D 1 341 ? 70.629 14.294 20.303 1.00 56.59 491 SER D O 1
ATOM 9838 N N . ARG D 1 342 ? 70.560 14.904 18.137 1.00 56.22 492 ARG D N 1
ATOM 9839 C CA . ARG D 1 342 ? 69.812 16.127 18.393 1.00 53.91 492 ARG D CA 1
ATOM 9840 C C . ARG D 1 342 ? 68.392 15.783 18.830 1.00 56.39 492 ARG D C 1
ATOM 9841 O O . ARG D 1 342 ? 67.819 16.434 19.706 1.00 56.91 492 ARG D O 1
ATOM 9849 N N . LEU D 1 343 ? 67.826 14.754 18.209 1.00 51.88 493 LEU D N 1
ATOM 9850 C CA . LEU D 1 343 ? 66.484 14.307 18.548 1.00 49.95 493 LEU D CA 1
ATOM 9851 C C . LEU D 1 343 ? 66.490 13.611 19.902 1.00 50.66 493 LEU D C 1
ATOM 9852 O O . LEU D 1 343 ? 65.510 13.667 20.641 1.00 54.73 493 LEU D O 1
ATOM 9857 N N . ALA D 1 344 ? 67.604 12.965 20.227 1.00 51.76 494 ALA D N 1
ATOM 9858 C CA . ALA D 1 344 ? 67.714 12.183 21.455 1.00 53.17 494 ALA D CA 1
ATOM 9859 C C . ALA D 1 344 ? 67.642 13.044 22.717 1.00 55.87 494 ALA D C 1
ATOM 9860 O O . ALA D 1 344 ? 67.490 12.523 23.824 1.00 57.36 494 ALA D O 1
ATOM 9862 N N . ASP D 1 345 ? 67.751 14.358 22.545 1.00 55.07 495 ASP D N 1
ATOM 9863 C CA . ASP D 1 345 ? 67.721 15.283 23.673 1.00 54.25 495 ASP D CA 1
ATOM 9864 C C . ASP D 1 345 ? 66.327 15.378 24.288 1.00 58.69 495 ASP D C 1
ATOM 9865 O O . ASP D 1 345 ? 66.186 15.560 25.498 1.00 65.09 495 ASP D O 1
ATOM 9870 N N . THR D 1 346 ? 65.301 15.258 23.450 1.00 56.59 496 THR D N 1
ATOM 9871 C CA . THR D 1 346 ? 63.919 15.387 23.905 1.00 54.32 496 THR D CA 1
ATOM 9872 C C . THR D 1 346 ? 63.155 14.070 23.843 1.00 52.68 496 THR D C 1
ATOM 9873 O O . THR D 1 346 ? 62.094 13.929 24.449 1.00 54.24 496 THR D O 1
ATOM 9877 N N . ARG D 1 347 ? 63.686 13.104 23.106 1.00 49.54 497 ARG D N 1
ATOM 9878 C CA . ARG D 1 347 ? 62.973 11.850 22.917 1.00 50.34 497 ARG D CA 1
ATOM 9879 C C . ARG D 1 347 ? 63.893 10.642 22.936 1.00 47.59 497 ARG D C 1
ATOM 9880 O O . ARG D 1 347 ? 65.044 10.716 22.514 1.00 49.31 497 ARG D O 1
ATOM 9888 N N . GLN D 1 348 ? 63.372 9.528 23.436 1.00 43.03 498 GLN D N 1
ATOM 9889 C CA . GLN D 1 348 ? 64.083 8.267 23.373 1.00 43.54 498 GLN D CA 1
ATOM 9890 C C . GLN D 1 348 ? 64.006 7.775 21.936 1.00 43.91 498 GLN D C 1
ATOM 9891 O O . GLN D 1 348 ? 62.915 7.558 21.408 1.00 43.26 498 GLN D O 1
ATOM 9897 N N . VAL D 1 349 ? 65.162 7.627 21.297 1.00 40.69 499 VAL D N 1
ATOM 9898 C CA . VAL D 1 349 ? 65.226 7.149 19.922 1.00 40.52 499 VAL D CA 1
ATOM 9899 C C . VAL D 1 349 ? 66.012 5.840 19.859 1.00 43.90 499 VAL D C 1
ATOM 9900 O O . VAL D 1 349 ? 67.091 5.722 20.440 1.00 48.00 499 VAL D O 1
ATOM 9904 N N . LEU D 1 350 ? 65.458 4.855 19.164 1.00 41.44 500 LEU D N 1
ATOM 9905 C CA . LEU D 1 350 ? 66.074 3.540 19.096 1.00 40.55 500 LEU D CA 1
ATOM 9906 C C . LEU D 1 350 ? 66.509 3.220 17.672 1.00 42.31 500 LEU D C 1
ATOM 9907 O O . LEU D 1 350 ? 65.757 3.451 16.722 1.00 41.09 500 LEU D O 1
ATOM 9912 N N . VAL D 1 351 ? 67.721 2.686 17.534 1.00 43.69 501 VAL D N 1
ATOM 9913 C CA . VAL D 1 351 ? 68.297 2.402 16.228 1.00 38.40 501 VAL D CA 1
ATOM 9914 C C . VAL D 1 351 ? 69.168 1.167 16.254 1.00 39.61 501 VAL D C 1
ATOM 9915 O O . VAL D 1 351 ? 70.030 1.046 17.113 1.00 45.94 501 VAL D O 1
ATOM 9919 N N . VAL D 1 352 ? 68.950 0.241 15.328 1.00 41.08 502 VAL D N 1
ATOM 9920 C CA . VAL D 1 352 ? 69.932 -0.820 15.114 1.00 45.25 502 VAL D CA 1
ATOM 9921 C C . VAL D 1 352 ? 70.796 -0.397 13.931 1.00 44.28 502 VAL D C 1
ATOM 9922 O O . VAL D 1 352 ? 70.285 0.143 12.951 1.00 41.51 502 VAL D O 1
ATOM 9926 N N . THR D 1 353 ? 72.102 -0.626 14.028 1.00 48.65 503 THR D N 1
ATOM 9927 C CA . THR D 1 353 ? 73.042 -0.087 13.050 1.00 49.58 503 THR D CA 1
ATOM 9928 C C . THR D 1 353 ? 74.289 -0.956 12.876 1.00 52.54 503 THR D C 1
ATOM 9929 O O . THR D 1 353 ? 74.676 -1.697 13.778 1.00 55.89 503 THR D O 1
ATOM 9933 N N . HIS D 1 354 ? 74.899 -0.874 11.698 1.00 57.12 504 HIS D N 1
ATOM 9934 C CA . HIS D 1 354 ? 76.171 -1.543 11.448 1.00 62.43 504 HIS D CA 1
ATOM 9935 C C . HIS D 1 354 ? 77.273 -0.513 11.223 1.00 60.60 504 HIS D C 1
ATOM 9936 O O . HIS D 1 354 ? 78.399 -0.861 10.867 1.00 65.85 504 HIS D O 1
ATOM 9943 N N . LEU D 1 355 ? 76.935 0.755 11.438 1.00 55.26 505 LEU D N 1
ATOM 9944 C CA . LEU D 1 355 ? 77.886 1.848 11.277 1.00 60.25 505 LEU D CA 1
ATOM 9945 C C . LEU D 1 355 ? 78.378 2.364 12.622 1.00 62.50 505 LEU D C 1
ATOM 9946 O O . LEU D 1 355 ? 77.581 2.699 13.498 1.00 60.54 505 LEU D O 1
ATOM 9951 N N . ALA D 1 356 ? 79.697 2.436 12.769 1.00 63.79 506 ALA D N 1
ATOM 9952 C CA . ALA D 1 356 ? 80.314 2.869 14.017 1.00 61.22 506 ALA D CA 1
ATOM 9953 C C . ALA D 1 356 ? 80.134 4.365 14.258 1.00 60.88 506 ALA D C 1
ATOM 9954 O O . ALA D 1 356 ? 80.151 4.823 15.401 1.00 59.94 506 ALA D O 1
ATOM 9956 N N . GLN D 1 357 ? 79.967 5.125 13.181 1.00 57.63 507 GLN D N 1
ATOM 9957 C CA . GLN D 1 357 ? 79.787 6.566 13.296 1.00 59.42 507 GLN D CA 1
ATOM 9958 C C . GLN D 1 357 ? 78.460 6.880 13.971 1.00 62.75 507 GLN D C 1
ATOM 9959 O O . GLN D 1 357 ? 78.315 7.911 14.633 1.00 61.24 507 GLN D O 1
ATOM 9965 N N . ILE D 1 358 ? 77.496 5.979 13.798 1.00 60.49 508 ILE D N 1
ATOM 9966 C CA . ILE D 1 358 ? 76.174 6.135 14.390 1.00 58.59 508 ILE D CA 1
ATOM 9967 C C . ILE D 1 358 ? 76.165 5.638 15.831 1.00 54.08 508 ILE D C 1
ATOM 9968 O O . ILE D 1 358 ? 75.718 6.340 16.742 1.00 51.04 508 ILE D O 1
ATOM 9973 N N . ALA D 1 359 ? 76.671 4.426 16.030 1.00 52.01 509 ALA D N 1
ATOM 9974 C CA . ALA D 1 359 ? 76.681 3.813 17.351 1.00 51.00 509 ALA D CA 1
ATOM 9975 C C . ALA D 1 359 ? 77.462 4.648 18.364 1.00 53.95 509 ALA D C 1
ATOM 9976 O O . ALA D 1 359 ? 77.012 4.835 19.490 1.00 54.42 509 ALA D O 1
ATOM 9978 N N . ALA D 1 360 ? 78.621 5.158 17.954 1.00 56.25 510 ALA D N 1
ATOM 9979 C CA . ALA D 1 360 ? 79.490 5.926 18.846 1.00 53.87 510 ALA D CA 1
ATOM 9980 C C . ALA D 1 360 ? 78.793 7.142 19.459 1.00 56.66 510 ALA D C 1
ATOM 9981 O O . ALA D 1 360 ? 79.202 7.643 20.508 1.00 58.23 510 ALA D O 1
ATOM 9983 N N . ARG D 1 361 ? 77.741 7.614 18.801 1.00 53.20 511 ARG D N 1
ATOM 9984 C CA . ARG D 1 361 ? 77.018 8.790 19.264 1.00 55.90 511 ARG D CA 1
ATOM 9985 C C . ARG D 1 361 ? 75.956 8.431 20.296 1.00 54.28 511 ARG D C 1
ATOM 9986 O O . ARG D 1 361 ? 75.570 9.261 21.124 1.00 53.44 511 ARG D O 1
ATOM 9994 N N . ALA D 1 362 ? 75.492 7.188 20.240 1.00 49.08 512 ALA D N 1
ATOM 9995 C CA . ALA D 1 362 ? 74.419 6.723 21.112 1.00 50.29 512 ALA D CA 1
ATOM 9996 C C . ALA D 1 362 ? 74.735 6.933 22.589 1.00 52.88 512 ALA D C 1
ATOM 9997 O O . ALA D 1 362 ? 75.867 6.728 23.024 1.00 57.28 512 ALA D O 1
ATOM 9999 N N . HIS D 1 363 ? 73.728 7.338 23.358 1.00 51.62 513 HIS D N 1
ATOM 10000 C CA . HIS D 1 363 ? 73.879 7.457 24.804 1.00 51.72 513 HIS D CA 1
ATOM 10001 C C . HIS D 1 363 ? 74.026 6.077 25.433 1.00 54.51 513 HIS D C 1
ATOM 10002 O O . HIS D 1 363 ? 74.744 5.905 26.419 1.00 62.08 513 HIS D O 1
ATOM 10009 N N . HIS D 1 364 ? 73.342 5.095 24.857 1.00 48.38 514 HIS D N 1
ATOM 10010 C CA . HIS D 1 364 ? 73.409 3.728 25.347 1.00 45.29 514 HIS D CA 1
ATOM 10011 C C . HIS D 1 364 ? 73.657 2.764 24.197 1.00 49.24 514 HIS D C 1
ATOM 10012 O O . HIS D 1 364 ? 72.731 2.388 23.481 1.00 48.68 514 HIS D O 1
ATOM 10019 N N . HIS D 1 365 ? 74.911 2.368 24.017 1.00 47.59 515 HIS D N 1
ATOM 10020 C CA . HIS D 1 365 ? 75.261 1.442 22.953 1.00 42.97 515 HIS D CA 1
ATOM 10021 C C . HIS D 1 365 ? 75.081 0.001 23.423 1.00 46.04 515 HIS D C 1
ATOM 10022 O O . HIS D 1 365 ? 75.846 -0.494 24.247 1.00 51.84 515 HIS D O 1
ATOM 10029 N N . TYR D 1 366 ? 74.049 -0.656 22.904 1.00 45.84 516 TYR D N 1
ATOM 10030 C CA . TYR D 1 366 ? 73.766 -2.048 23.235 1.00 45.71 516 TYR D CA 1
ATOM 10031 C C . TYR D 1 366 ? 74.363 -2.975 22.186 1.00 46.02 516 TYR D C 1
ATOM 10032 O O . TYR D 1 366 ? 74.509 -2.601 21.021 1.00 49.91 516 TYR D O 1
ATOM 10041 N N . LYS D 1 367 ? 74.707 -4.187 22.598 1.00 42.24 517 LYS D N 1
ATOM 10042 C CA . LYS D 1 367 ? 75.187 -5.188 21.659 1.00 44.48 517 LYS D CA 1
ATOM 10043 C C . LYS D 1 367 ? 74.335 -6.445 21.730 1.00 45.17 517 LYS D C 1
ATOM 10044 O O . LYS D 1 367 ? 74.199 -7.054 22.787 1.00 52.10 517 LYS D O 1
ATOM 10050 N N . VAL D 1 368 ? 73.751 -6.814 20.596 1.00 42.99 518 VAL D N 1
ATOM 10051 C CA . VAL D 1 368 ? 72.982 -8.047 20.488 1.00 48.34 518 VAL D CA 1
ATOM 10052 C C . VAL D 1 368 ? 73.902 -9.218 20.148 1.00 49.62 518 VAL D C 1
ATOM 10053 O O . VAL D 1 368 ? 74.514 -9.250 19.079 1.00 50.71 518 VAL D O 1
ATOM 10057 N N . GLU D 1 369 ? 73.983 -10.187 21.054 1.00 45.51 519 GLU D N 1
ATOM 10058 C CA . GLU D 1 369 ? 74.859 -11.344 20.861 1.00 48.49 519 GLU D CA 1
ATOM 10059 C C . GLU D 1 369 ? 74.031 -12.612 20.702 1.00 52.60 519 GLU D C 1
ATOM 10060 O O . GLU D 1 369 ? 72.831 -12.606 20.966 1.00 59.86 519 GLU D O 1
ATOM 10066 N N . LYS D 1 370 ? 74.674 -13.692 20.263 1.00 54.92 520 LYS D N 1
ATOM 10067 C CA . LYS D 1 370 ? 74.069 -15.022 20.250 1.00 52.85 520 LYS D CA 1
ATOM 10068 C C . LYS D 1 370 ? 75.047 -15.966 20.949 1.00 53.64 520 LYS D C 1
ATOM 10069 O O . LYS D 1 370 ? 76.229 -16.032 20.593 1.00 56.88 520 LYS D O 1
ATOM 10075 N N . GLN D 1 371 ? 74.561 -16.681 21.957 1.00 50.13 521 GLN D N 1
ATOM 10076 C CA . GLN D 1 371 ? 75.379 -17.660 22.666 1.00 50.21 521 GLN D CA 1
ATOM 10077 C C . GLN D 1 371 ? 74.784 -19.051 22.535 1.00 55.72 521 GLN D C 1
ATOM 10078 O O . GLN D 1 371 ? 73.694 -19.234 21.990 1.00 59.45 521 GLN D O 1
ATOM 10084 N N . VAL D 1 372 ? 75.503 -20.034 23.054 1.00 56.07 522 VAL D N 1
ATOM 10085 C CA . VAL D 1 372 ? 75.077 -21.417 22.925 1.00 60.49 522 VAL D CA 1
ATOM 10086 C C . VAL D 1 372 ? 75.088 -22.142 24.265 1.00 65.04 522 VAL D C 1
ATOM 10087 O O . VAL D 1 372 ? 76.013 -21.978 25.056 1.00 67.14 522 VAL D O 1
ATOM 10091 N N . GLU D 1 373 ? 74.056 -22.944 24.513 1.00 72.62 523 GLU D N 1
ATOM 10092 C CA . GLU D 1 373 ? 74.029 -23.810 25.688 1.00 72.74 523 GLU D CA 1
ATOM 10093 C C . GLU D 1 373 ? 73.821 -25.267 25.276 1.00 69.30 523 GLU D C 1
ATOM 10094 O O . GLU D 1 373 ? 72.937 -25.579 24.477 1.00 58.81 523 GLU D O 1
ATOM 10100 N N . THR D 1 377 ? 71.255 -22.555 22.528 1.00 55.55 527 THR D N 1
ATOM 10101 C CA . THR D 1 377 ? 71.196 -21.289 21.801 1.00 65.17 527 THR D CA 1
ATOM 10102 C C . THR D 1 377 ? 70.371 -20.248 22.550 1.00 65.20 527 THR D C 1
ATOM 10103 O O . THR D 1 377 ? 69.267 -20.533 23.012 1.00 70.09 527 THR D O 1
ATOM 10107 N N . VAL D 1 378 ? 70.905 -19.038 22.664 1.00 60.13 528 VAL D N 1
ATOM 10108 C CA . VAL D 1 378 ? 70.217 -17.965 23.368 1.00 58.16 528 VAL D CA 1
ATOM 10109 C C . VAL D 1 378 ? 70.561 -16.629 22.734 1.00 57.54 528 VAL D C 1
ATOM 10110 O O . VAL D 1 378 ? 71.652 -16.450 22.200 1.00 58.39 528 VAL D O 1
ATOM 10114 N N . SER D 1 379 ? 69.625 -15.693 22.784 1.00 53.35 529 SER D N 1
ATOM 10115 C CA . SER D 1 379 ? 69.900 -14.345 22.327 1.00 52.21 529 SER D CA 1
ATOM 10116 C C . SER D 1 379 ? 70.029 -13.435 23.543 1.00 50.70 529 SER D C 1
ATOM 10117 O O . SER D 1 379 ? 69.242 -13.531 24.480 1.00 55.59 529 SER D O 1
ATOM 10120 N N . HIS D 1 380 ? 71.034 -12.569 23.539 1.00 49.01 530 HIS D N 1
ATOM 10121 C CA . HIS D 1 380 ? 71.240 -11.650 24.651 1.00 47.31 530 HIS D CA 1
ATOM 10122 C C . HIS D 1 380 ? 71.360 -10.219 24.154 1.00 47.46 530 HIS D C 1
ATOM 10123 O O . HIS D 1 380 ? 71.654 -9.976 22.985 1.00 50.27 530 HIS D O 1
ATOM 10130 N N . VAL D 1 381 ? 71.133 -9.272 25.055 1.00 41.70 531 VAL D N 1
ATOM 10131 C CA . VAL D 1 381 ? 71.401 -7.872 24.772 1.00 41.86 531 VAL D CA 1
ATOM 10132 C C . VAL D 1 381 ? 72.258 -7.312 25.902 1.00 46.64 531 VAL D C 1
ATOM 10133 O O . VAL D 1 381 ? 71.863 -7.360 27.066 1.00 49.20 531 VAL D O 1
ATOM 10137 N N . ARG D 1 382 ? 73.433 -6.793 25.562 1.00 44.80 532 ARG D N 1
ATOM 10138 C CA . ARG D 1 382 ? 74.362 -6.298 26.571 1.00 45.63 532 ARG D CA 1
ATOM 10139 C C . ARG D 1 382 ? 74.712 -4.828 26.361 1.00 51.95 532 ARG D C 1
ATOM 10140 O O . ARG D 1 382 ? 75.122 -4.422 25.272 1.00 54.74 532 ARG D O 1
ATOM 10142 N N . LEU D 1 383 ? 74.542 -4.033 27.413 1.00 52.33 533 LEU D N 1
ATOM 10143 C CA . LEU D 1 383 ? 74.942 -2.632 27.386 1.00 51.53 533 LEU D CA 1
ATOM 10144 C C . LEU D 1 383 ? 76.465 -2.533 27.443 1.00 50.71 533 LEU D C 1
ATOM 10145 O O . LEU D 1 383 ? 77.089 -2.968 28.410 1.00 52.55 533 LEU D O 1
ATOM 10150 N N . LEU D 1 384 ? 77.054 -1.964 26.396 1.00 50.52 534 LEU D N 1
ATOM 10151 C CA . LEU D 1 384 ? 78.502 -1.849 26.292 1.00 52.63 534 LEU D CA 1
ATOM 10152 C C . LEU D 1 384 ? 79.051 -0.682 27.097 1.00 61.45 534 LEU D C 1
ATOM 10153 O O . LEU D 1 384 ? 78.392 0.347 27.255 1.00 60.88 534 LEU D O 1
ATOM 10158 N N . THR D 1 385 ? 80.271 -0.853 27.596 1.00 66.43 535 THR D N 1
ATOM 10159 C CA . THR D 1 385 ? 80.907 0.154 28.431 1.00 64.87 535 THR D CA 1
ATOM 10160 C C . THR D 1 385 ? 82.408 0.235 28.149 1.00 65.68 535 THR D C 1
ATOM 10161 O O . THR D 1 385 ? 83.041 -0.770 27.823 1.00 64.54 535 THR D O 1
ATOM 10165 N N . GLY D 1 386 ? 82.959 1.441 28.264 1.00 66.01 536 GLY D N 1
ATOM 10166 C CA . GLY D 1 386 ? 84.386 1.682 28.102 1.00 66.54 536 GLY D CA 1
ATOM 10167 C C . GLY D 1 386 ? 85.108 0.875 27.034 1.00 66.02 536 GLY D C 1
ATOM 10168 O O . GLY D 1 386 ? 84.820 0.994 25.843 1.00 63.73 536 GLY D O 1
ATOM 10169 N N . ASP D 1 387 ? 86.063 0.060 27.475 1.00 71.06 537 ASP D N 1
ATOM 10170 C CA . ASP D 1 387 ? 86.885 -0.764 26.589 1.00 72.18 537 ASP D CA 1
ATOM 10171 C C . ASP D 1 387 ? 86.030 -1.676 25.712 1.00 69.43 537 ASP D C 1
ATOM 10172 O O . ASP D 1 387 ? 86.260 -1.797 24.508 1.00 70.29 537 ASP D O 1
ATOM 10177 N N . GLU D 1 388 ? 85.055 -2.325 26.344 1.00 70.59 538 GLU D N 1
ATOM 10178 C CA . GLU D 1 388 ? 84.137 -3.249 25.681 1.00 69.82 538 GLU D CA 1
ATOM 10179 C C . GLU D 1 388 ? 83.389 -2.540 24.555 1.00 64.82 538 GLU D C 1
ATOM 10180 O O . GLU D 1 388 ? 83.122 -3.128 23.505 1.00 62.97 538 GLU D O 1
ATOM 10186 N N . ARG D 1 389 ? 83.045 -1.278 24.792 1.00 57.95 539 ARG D N 1
ATOM 10187 C CA . ARG D 1 389 ? 82.405 -0.446 23.779 1.00 58.68 539 ARG D CA 1
ATOM 10188 C C . ARG D 1 389 ? 83.330 -0.177 22.585 1.00 63.94 539 ARG D C 1
ATOM 10189 O O . ARG D 1 389 ? 82.884 -0.143 21.435 1.00 61.24 539 ARG D O 1
ATOM 10197 N N . LEU D 1 390 ? 84.616 0.024 22.868 1.00 65.94 540 LEU D N 1
ATOM 10198 C CA . LEU D 1 390 ? 85.589 0.406 21.842 1.00 62.01 540 LEU D CA 1
ATOM 10199 C C . LEU D 1 390 ? 86.062 -0.769 20.980 1.00 61.87 540 LEU D C 1
ATOM 10200 O O . LEU D 1 390 ? 86.068 -0.668 19.750 1.00 65.78 540 LEU D O 1
ATOM 10205 N N . GLU D 1 391 ? 86.467 -1.870 21.613 1.00 64.23 541 GLU D N 1
ATOM 10206 C CA . GLU D 1 391 ? 86.826 -3.074 20.859 1.00 70.63 541 GLU D CA 1
ATOM 10207 C C . GLU D 1 391 ? 85.648 -3.493 19.971 1.00 72.51 541 GLU D C 1
ATOM 10208 O O . GLU D 1 391 ? 85.832 -4.141 18.931 1.00 72.10 541 GLU D O 1
ATOM 10214 N N . GLU D 1 392 ? 84.442 -3.119 20.399 1.00 71.16 542 GLU D N 1
ATOM 10215 C CA . GLU D 1 392 ? 83.230 -3.308 19.599 1.00 66.89 542 GLU D CA 1
ATOM 10216 C C . GLU D 1 392 ? 83.115 -2.286 18.445 1.00 61.15 542 GLU D C 1
ATOM 10217 O O . GLU D 1 392 ? 83.005 -2.670 17.276 1.00 63.78 542 GLU D O 1
ATOM 10223 N N . ILE D 1 393 ? 83.145 -0.994 18.776 1.00 54.27 543 ILE D N 1
ATOM 10224 C CA . ILE D 1 393 ? 83.197 0.068 17.762 1.00 52.35 543 ILE D CA 1
ATOM 10225 C C . ILE D 1 393 ? 84.302 -0.199 16.725 1.00 61.18 543 ILE D C 1
ATOM 10226 O O . ILE D 1 393 ? 84.112 0.000 15.522 1.00 61.88 543 ILE D O 1
ATOM 10231 N N . ALA D 1 394 ? 85.461 -0.638 17.206 1.00 67.19 544 ALA D N 1
ATOM 10232 C CA . ALA D 1 394 ? 86.572 -0.984 16.328 1.00 64.74 544 ALA D CA 1
ATOM 10233 C C . ALA D 1 394 ? 86.257 -2.220 15.497 1.00 62.36 544 ALA D C 1
ATOM 10234 O O . ALA D 1 394 ? 86.672 -2.320 14.344 1.00 65.62 544 ALA D O 1
ATOM 10236 N N . ARG D 1 395 ? 85.534 -3.162 16.092 1.00 59.51 545 ARG D N 1
ATOM 10237 C CA . ARG D 1 395 ? 85.134 -4.365 15.377 1.00 63.28 545 ARG D CA 1
ATOM 10238 C C . ARG D 1 395 ? 84.356 -4.004 14.114 1.00 65.55 545 ARG D C 1
ATOM 10239 O O . ARG D 1 395 ? 84.616 -4.539 13.036 1.00 62.35 545 ARG D O 1
ATOM 10255 N N . LEU D 1 397 ? 84.301 -1.133 12.507 1.00 68.27 547 LEU D N 1
ATOM 10256 C CA . LEU D 1 397 ? 85.189 -0.436 11.577 1.00 71.50 547 LEU D CA 1
ATOM 10257 C C . LEU D 1 397 ? 86.035 -1.426 10.777 1.00 73.18 547 LEU D C 1
ATOM 10258 O O . LEU D 1 397 ? 86.234 -1.259 9.573 1.00 74.41 547 LEU D O 1
ATOM 10263 N N . SER D 1 398 ? 86.534 -2.454 11.459 1.00 71.86 548 SER D N 1
ATOM 10264 C CA . SER D 1 398 ? 87.339 -3.491 10.822 1.00 68.00 548 SER D CA 1
ATOM 10265 C C . SER D 1 398 ? 87.474 -4.712 11.729 1.00 65.50 548 SER D C 1
ATOM 10266 O O . SER D 1 398 ? 88.341 -5.562 11.522 1.00 66.81 548 SER D O 1
ATOM 10269 N N . SER D 1 402 ? 95.005 -1.847 12.741 1.00 86.04 552 SER D N 1
ATOM 10270 C CA . SER D 1 402 ? 94.103 -2.049 13.871 1.00 96.43 552 SER D CA 1
ATOM 10271 C C . SER D 1 402 ? 94.258 -0.961 14.933 1.00 97.54 552 SER D C 1
ATOM 10272 O O . SER D 1 402 ? 93.269 -0.408 15.417 1.00 93.39 552 SER D O 1
ATOM 10275 N N . GLU D 1 403 ? 95.502 -0.668 15.301 1.00 99.23 553 GLU D N 1
ATOM 10276 C CA . GLU D 1 403 ? 95.785 0.412 16.242 1.00 101.97 553 GLU D CA 1
ATOM 10277 C C . GLU D 1 403 ? 95.233 1.719 15.685 1.00 102.15 553 GLU D C 1
ATOM 10278 O O . GLU D 1 403 ? 94.649 2.535 16.407 1.00 97.80 553 GLU D O 1
ATOM 10284 N N . ALA D 1 404 ? 95.439 1.902 14.384 1.00 101.90 554 ALA D N 1
ATOM 10285 C CA . ALA D 1 404 ? 95.003 3.097 13.676 1.00 101.46 554 ALA D CA 1
ATOM 10286 C C . ALA D 1 404 ? 93.481 3.164 13.669 1.00 102.93 554 ALA D C 1
ATOM 10287 O O . ALA D 1 404 ? 92.892 4.248 13.702 1.00 99.71 554 ALA D O 1
ATOM 10289 N N . ALA D 1 405 ? 92.857 1.990 13.621 1.00 98.99 555 ALA D N 1
ATOM 10290 C CA . ALA D 1 405 ? 91.403 1.865 13.659 1.00 93.91 555 ALA D CA 1
ATOM 10291 C C . ALA D 1 405 ? 90.875 2.210 15.049 1.00 93.07 555 ALA D C 1
ATOM 10292 O O . ALA D 1 405 ? 89.808 2.805 15.190 1.00 91.67 555 ALA D O 1
ATOM 10294 N N . LEU D 1 406 ? 91.627 1.814 16.072 1.00 93.78 556 LEU D N 1
ATOM 10295 C CA . LEU D 1 406 ? 91.329 2.186 17.452 1.00 86.73 556 LEU D CA 1
ATOM 10296 C C . LEU D 1 406 ? 91.461 3.695 17.611 1.00 87.45 556 LEU D C 1
ATOM 10297 O O . LEU D 1 406 ? 90.592 4.356 18.179 1.00 84.04 556 LEU D O 1
ATOM 10302 N N . GLU D 1 407 ? 92.569 4.227 17.107 1.00 97.26 557 GLU D N 1
ATOM 10303 C CA . GLU D 1 407 ? 92.791 5.666 17.054 1.00 101.18 557 GLU D CA 1
ATOM 10304 C C . GLU D 1 407 ? 91.563 6.322 16.426 1.00 99.32 557 GLU D C 1
ATOM 10305 O O . GLU D 1 407 ? 91.111 7.384 16.862 1.00 100.93 557 GLU D O 1
ATOM 10311 N N . HIS D 1 408 ? 91.024 5.664 15.403 1.00 97.79 558 HIS D N 1
ATOM 10312 C CA . HIS D 1 408 ? 89.817 6.119 14.722 1.00 96.56 558 HIS D CA 1
ATOM 10313 C C . HIS D 1 408 ? 88.620 6.023 15.668 1.00 90.54 558 HIS D C 1
ATOM 10314 O O . HIS D 1 408 ? 87.926 7.011 15.913 1.00 88.76 558 HIS D O 1
ATOM 10321 N N . ALA D 1 409 ? 88.399 4.826 16.203 1.00 87.49 559 ALA D N 1
ATOM 10322 C CA . ALA D 1 409 ? 87.302 4.568 17.133 1.00 83.72 559 ALA D CA 1
ATOM 10323 C C . ALA D 1 409 ? 87.277 5.535 18.322 1.00 88.49 559 ALA D C 1
ATOM 10324 O O . ALA D 1 409 ? 86.211 6.014 18.709 1.00 92.21 559 ALA D O 1
ATOM 10326 N N . ARG D 1 410 ? 88.442 5.819 18.902 1.00 90.47 560 ARG D N 1
ATOM 10327 C CA . ARG D 1 410 ? 88.521 6.729 20.049 1.00 90.31 560 ARG D CA 1
ATOM 10328 C C . ARG D 1 410 ? 87.724 8.008 19.802 1.00 89.39 560 ARG D C 1
ATOM 10329 O O . ARG D 1 410 ? 87.237 8.645 20.739 1.00 86.38 560 ARG D O 1
ATOM 10337 N N . GLU D 1 411 ? 87.601 8.376 18.532 1.00 88.73 561 GLU D N 1
ATOM 10338 C CA . GLU D 1 411 ? 86.836 9.550 18.139 1.00 90.40 561 GLU D CA 1
ATOM 10339 C C . GLU D 1 411 ? 85.334 9.299 18.283 1.00 91.68 561 GLU D C 1
ATOM 10340 O O . GLU D 1 411 ? 84.751 8.485 17.562 1.00 77.68 561 GLU D O 1
#

InterPro domains:
  IPR003395 RecF/RecN/SMC, N-terminal [PF02463] (34-520)
  IPR004604 DNA recombination/repair protein RecN [PIRSF003128] (34-563)
  IPR004604 DNA recombination/repair protein RecN [PTHR11059] (33-563)
  IPR004604 DNA recombination/repair protein RecN [TIGR00634] (34-562)
  IPR027417 P-loop containing nucleoside triphosphate hydrolase [G3DSA:3.40.50.300] (32-248)
  IPR027417 P-loop containing nucleoside triphosphate hydrolase [G3DSA:3.40.50.300] (272-564)
  IPR027417 P-loop containing nucleoside triphosphate hydrolase [SSF52540] (33-528)

Organism: Deinococcus radiodurans (strain ATCC 13939 / DSM 20539 / JCM 16871 / CCUG 27074 / LMG 4051 / NBRC 15346 / NCIMB 9279 / VKM B-1422 / R1) (NCBI:txid243230)

GO terms:
  GO:0042802 identical protein binding (F, IPI)

Sequence (1365 aa):
PRLSRLEIRNLATITQLELELGGGFCAFTGETGAGKSIIVDALGLLLGGRANHDLIRSGEKELLVTGFWDSASRRLSSAGRGAARLSGEVVSVRELQEWAQGRLTIHWQHSAVSLLSPANQRGLLDRRVTKEAQAYAAAHAAWREAVSRLERLLVPRGSVDALHAELLKVGQALDAAREREAEPLVDSLLAVIRELGPHAREFALSALAEPAAYGLSDVLLRFSANPGEELGPLSDVASGGELSRVLAVSTVLGADTPSVVFDEVDAGIGGAAAIAVAEQLSRLADTRQVLVVTHLAQIAARAHHHYKVEKQVEDGRTVSHVRLLTGDERLEEIARLSGNTSEAALEHARELLAPRLSRLEIRNLATITQLELELGGGFCAFTGETGAGKSIIVDALGLLLGGRANHDLIRSGEKELLVTGFWADSASRRLSSAGRGAARLSGEVVSVRELQEWAQGRLTIHWQHSAVSLLSPANQRGLLDRRVTKEAQAYAAAHAAWREAVSRLERLQATSLVPRGSVDALHAELLKVGQALDAAREREAEPLVDSLLAVIRELGPHAREFALSALAEPAAYGLSDVLLRFSANPGEELGPLSDVASGGELSRVLAVSTVLGADTPSVVFDEVDAGIGGAAAIAVAEQLSRLADTRQVLVVTHLAQIAARAHHHYKVEKQVEDGRTVSHVRLLTGDERLEEIARLSGNEAALEHARELLAPRLSRLEIRNLATITQLELELGGGFCAFTGETGAGKSIIVDALGLLLGGRANHDLIRSGEKELLVTGFWGDESEDSASRRLSSAGRGAARLSGEVVSVRELQEWAQGRLTIHWQHSAVSLLSPANQRGLLDRRVTKEAQAYAAAHAAWREAVSRLEGSVDALHAELLKVGQALDAAREREAEPLVDSLLAVIRELGPHAREFALSALAEPAAYGLSDVLLRFSANPELGPLSDVASGGELSRVLAVSTVLGADTPSVVFDEVDAGIGGAAAIAVAEQLSRLADTRQVLVVTHLAQIAARAHHHYKVEKQVTVSHVRLLTGDERLEEIARLSGNTSEAALEHARELLAPRLSRLEIRNLATITQLELELGGGFCAFTGETGAGKSIIVDALGLLLGGRANHDLIRELLVTGFWGADSASRRLSSAGRGAARLSGEVVSVRELQEWAQGRLTIHWQHSAVRGLLDRRVTKEAQAYAAAHAARGSVDALHAELLKVGQALDAAREREAEPLVDSLLAVIRELGPHAREFADVLLRFSANPEELGPLSDVASGGELSRVLAVSTVLGADTPSVVFDEVDAGIGGAAAIAVAEQLSRLADTRQVLVVTHLAQIAARAHHHYKVEKQVETVSHVRLLTGDERLEEIARLSSEAALEHARE

Secondary structure (DSSP, 8-state):
----EEEEEEETTEEEEEEE--SSEEEEEESHHHHHIIIIIIHHHHTT----GGGB-TT-SEEEEEEE--EEEEEEETTS-EEEEETTEEE-HHHHHHHHTTTEEEETTT-TTTTSSHHHHHHHHHTT-HHHHHHHHHHHHHHHHHHHHHHH-----HHHHHHHHHHHHHHHHHHHHHHHHHHHHHHHHHHHHTT-------EEEEEEEEEETTEEEEEEEB--SSSSPPP-BGGG-S-HHHHHH--HHHHHH--SSSEEEESSTTTT--HHHHHHHHHHHHHHTTTSEEEEE-S-HHHHTT-SEEEEEEEEEETTEEEEEEEE--SHHHHHHHH---SS--HHHHHHHHHHH-/----EEEEEEETTEEEEEEE--SSEEEEEESHHHHHIIIIIIHHHHT-----STTBPTT-SEEEEEEE---EEEEEEETTS-EEEEETTEEE-HHHHHHHHTTTEEEETTTGGGTTTSHHHHHHHHHTT-HHHHHHHHHHHHHHHHHHHHHHHHH---PPP-HHHHHHHHHHHHHHHHHHHHHHHHHHHHHHHHHHHHTT-------EEEEEEEEEETTEEEEEEEEE-SSTT---EEGGG-S-HHHHHH--HHHHHT--SSSEEEESSTTTT--THHHHHHHHHHHHHTTTSEEEEE-S-HHHHTT-SEEEEEEEEEETTEEEEEEEEPPHHHHHHHHH-------SHHHHHHHT-/-EEEEEEEEEETTEEEEEEE--SSEEEEEE-HHHHHIIIIIIHHHHTT----TTSB-TT-SEEEEEEEEE-----EEEEEEESSS--EEEETTEEE-HHHHHHHHTTTEEEETTTHHHHT-SHHHHHHHHHGGGHHHHHHHHHHHHHHHHHHT----HHHHHHHHHHHHHHHHHHHHHHHHHHHHHHHHHHHHTT------EEEEEEEEEETTEEEEEEEEE------EETT--S-HHHHHH--HHHHHH--SSSEEEE-SSSTT--THHHHHHHHHHHHHTTTSEEEEE-S-HHHHTT-SEEEEEE------EEEE--SHHHHHHHH---S--HHHHHHHHHHHH-/--EEEEEEEEETTEEEEEEE--SSEEEEEE-HHHHHIIIIIIHHHHTT----GGGB--EEEEEEE--EEEEEEE-SSS--EEEETTEEE-HHHHHHHHHHHEEEHHHH-----SSTTTTHHHHHHHHHHHT--HHHHHHHHHHHHHHHHHHHHHHHHHHHHHHHHHHHHHT-------B----BEE-S----SEEGGG-S-SHHHHH--HHHHHH--SSSEEEESSTTTT--THHHHHHHHHHHHHTTTSEEEEE-S-HHHHTT-SEEEEEEEE---EEEEEE--HHHHHHHHH----HHHHHHHT-

Foldseek 3Di:
DAFQWKWKDQFAQAHTAIDGDDAFFEEEEAPQVQLCCRFVVQVCVLLLHDLDPVRGHDPDFKMKMWIDVQIKMWIHGVVGDTFIDRPNHTDDSVVSNVVCVQAEAEALVRCCVFCLPLVNVVVLLCVVVVVLQVQLLVLLVVLVVLVVVVVVHVDDSPVNVVSVVSNQVSLVVSVVSSVVRWVVSQVQLLVLLCQQQHQKDTWDWAADPDADSRGRTRIADWIDNDDVDDIDRLNPDPDSLSRLSSLSCCLRVHGSHQEYEGENVVPPDDDRSLLSSLVSSLRNSVRHHYYYYDHALLNQLSGPWYKYWDWDDDPNRIHIYIDTADPVSSLQVSLCCVVGDDVVSSVVSVVSND/DAFAWKWKDQFAQANIAIDGDDFAFEEEEAPLVVVCLGFPVQLCQLLQDDNDPVRGHPVDFKIKMWIPPVKIWIWIAGNVRDIFIDTRRHTDDSVVSNVVSVQAEAEALVPCCVPCQDQVNVQVLLVVQVVVLQVQLLVLVVQLVVLVVVQVVVVVVDDDDSPSNVVSVVVNQVSLVVSVVSSVVVFVVSQVQLLVLLCQLPHPKDTWDWAADPDADSRGRTGTADWIDDDPPDDTDRLNPYPDSLSRLLSLSCCLRVHGSHQEYEGENVVPPDDDSNLLSSLVSSLSNSVRHRYYYYDDALLNQLSGPWYKYWDWDQDPNRIHIYIDTDDPPVVLQVSLVCPVGPCSSVVSVVSND/DAQQWKWKDQFAQANIDIDGDAFFFEEEEDPLVVVCLRQPVLLCVQLLNDDDPVRGHPPDFKMKMKTDDDNVPVWIWIWMDGPVDDTATDTRRDGDDSVVSNVVVLQAEAEFLSRCCPNQVPQVNLLVLQCVVVVVLQVQLLVLVVVLVVVVPPPPPVNVVSQVVSQVSQVVSVVSSQVVFVVSQVQLQVLLVQLPDCKHGWDWDADPGADSRGRTGTFDWMDGHVDIDGLSDDPDSLSRLCSLSSCQVVNGSHQEYEGENVCPPDDDSNLLSVLVSSNVNSVRHGYYYYDHALLNQLSGPWYWYWDADPNHIYIDTQDVVSSLVVSLVVVCDPCVVSSVVSVVSND/DAFAKKWWDQFALAHTAIDGDDAFFEEEEDPVVVVCCGQPVLLCVLLLHDPPVVRGVVIKMWIDPVPKIWMWADDPPDDTAIDTRNHGDDSVVSNVVSVQAEAEPLPRVVVLCLLCVQVVVLVVLLVVLVVAVVVRVVSVVVNVVSVVVSVVSSQVSFVVVQCQLVVLLCQQQHDKHTKDVTADWIANPCRDTDHLVPPPQSLSSLCSLSCCLRSHDRHQEYEGESVCPPDADSNLLSSLVSSNSNSVRHGYYYYDPALSNQLSGPWYWYWDADPCGHIYIGTADDPRSQVVSLVCVDVVSSVVSVD

Nearest PDB structures (foldseek):
  4aby-assembly1_A  TM=1.003E+00  e=1.505E-69  Deinococcus radiodurans R1 = ATCC 13939 = DSM 20539
  4aby-assembly2_B  TM=9.931E-01  e=8.853E-62  Deinococcus radiodurans R1 = ATCC 13939 = DSM 20539
  4aby-assembly3_C  TM=9.591E-01  e=4.234E-56  Deinococcus radiodurans R1 = ATCC 13939 = DSM 20539
  4ad8-assembly1_A  TM=9.687E-01  e=8.669E-54  Deinococcus radiodurans R1 = ATCC 13939 = DSM 20539
  4aby-assembly4_D  TM=9.533E-01  e=6.279E-47  Deinococcus radiodurans R1 = ATCC 13939 = DSM 20539

Radius of gyration: 47.72 Å; Cα contacts (8 Å, |Δi|>4): 2640; chains: 4; bounding box: 132×85×127 Å